Protein 2ITM (pdb70)

Nearest PDB structures (foldseek):
  2nlx-assembly1_A  TM=9.986E-01  e=3.763E-94  Escherichia coli
  2itm-assembly1_B  TM=9.787E-01  e=6.064E-90  Escherichia coli
  2nlx-assembly1_B  TM=9.675E-01  e=1.246E-87  Escherichia coli
  5vm1-assembly1_A  TM=9.294E-01  e=1.398E-56  Brucella ovis ATCC 25840
  3ifr-assembly3_B-2  TM=9.030E-01  e=1.141E-38  Rhodospirillum rubrum ATCC 11170

Radius of gyration: 38.39 Å; Cα contacts (8 Å, |Δi|>4): 2329; chains: 2; bounding box: 64×118×59 Å

GO terms:
  GO:0103020 1-deoxy-D-xylulose kinase activity (F, EXP)
  GO:0004856 D-xylulokinase activity (F, IDA)
  GO:0042803 protein homodimerization activity (F, IDA)
  GO:0042843 D-xylose catabolic process (P, IMP)
  GO:0005998 xylulose catabolic process (P, IMP)

Foldseek 3Di:
DFKFWEAELFWIKIFDADPQLDTPFMFIFGADWDDPDVLFTFAALVSSQVRVLVRLQVRCVVHNCAPHAEYFYAYQAQWKFFAFPVRDGLDTIGALSRQPQPVLLVVLCVQPVCLCVQLLERGGSSAALSVLLCCCVPPVVSNVGGQAIDTSVQSVVCVFFVAREAEFARVSRNSQGRQQVSGGDQSSQVSSPHHCSHHGHYDAQLDWRGFGDPVNQVSSNYDRHTYGRAHYQVLLLCLLQLQDDAQAWAFALALWTKIKGKHDAWFHDYVAQKGKTAHSHPRTIIIMHTADNLQVQLVCLCVVLPHDDSVSLLVLQVVDDPVDDAWAWAWADPNDIDIDTPDDDPRDHSNRSSNNSLLNSLLRVLVVVVRRVVRPRDHLAYEYDYNSCPDPSSVQSSQQQNQGKYFYFDDSPPGSSSSRRLSRVCNSCVPDDSCSSRPHGDGDDIHHHDPVSSVVNPVVSVVSVVVNVVCVVVVD/DFKFWEQEDQWIKIWDAPVDLDTDFIFIFGDDWDDPDPLFTFAALVRNQVRRLVGLQVRCVVDPEQVHQAYFYAYAAAWKFFAFPVRDTLDTIGALSRAPQPVLLVLLCVLPVCLCVQLLADDGSSHHLRVLVVCCVPVVVSNVRGQAIDDSRQSNVCVFFVAAEAEFQRVSRNSQHRQQVSGGHQSSQVSSPHGCSHHGYYDAQLDWGGFGDPVSCVSNNYDRHTYGRAHYFVLLLCLLQLQFDAQAWAFEQAQWTKIKGKHPRWFHDHPDQWGKTAHSHPRTIIIMHTFPRNHVLLCVLCVVLVVNDNVSLLVLLVVQDDPDDDWAWAFPVVVTDIDIDDDDPRDHSNSSSVNSLLNSLLRVLVRVVVRCVRPHDHQAYEYDYDVVPDPVSQQSSCQQNVHKYFYFPPSYSTSRSSRRLSGSSSVCPVDDVVVSRDHGHTDDIHGHDPVSSVVNVVVSVVSVVVNVVCSVVSD

Organism: Escherichia coli (strain K12) (NCBI:txid83333)

CATH classification: 3.30.420.40 (+1 more: 3.30.420.40)

InterPro domains:
  IPR000577 Carbohydrate kinase, FGGY [PIRSF000538] (1-482)
  IPR006000 Xylulokinase [MF_02220] (1-480)
  IPR006000 Xylulokinase [TIGR01312] (3-477)
  IPR018483 Carbohydrate kinase, FGGY, conserved site [PS00445] (347-367)
  IPR018483 Carbohydrate kinase, FGGY, conserved site [PS00933] (126-138)
  IPR018484 Carbohydrate kinase FGGY, N-terminal [PF00370] (1-240)
  IPR018485 Carbohydrate kinase FGGY, C-terminal [PF02782] (249-436)
  IPR043129 ATPase, nucleotide binding domain [SSF53067] (2-242)
  IPR043129 ATPase, nucleotide binding domain [SSF53067] (242-482)
  IPR050406 FGGY Carbohydrate Kinase [PTHR43095] (2-480)

B-factor: mean 38.94, std 15.91, range [7.66, 151.7]

Solvent-accessible surface area: 35867 Å² total; per-residue (Å²): 22,8,0,0,0,18,0,17,31,88,15,0,57,0,0,0,0,14,91,123,13,105,64,62,10,44,42,75,23,185,14,98,61,56,196,68,93,119,122,46,7,7,4,76,1,62,51,0,27,93,10,0,17,162,0,0,96,27,0,25,130,104,79,66,4,107,100,6,117,1,0,0,0,0,0,2,10,20,0,1,0,1,0,15,58,121,80,155,58,30,20,58,0,1,0,96,66,4,22,23,0,58,103,3,9,94,46,0,35,75,111,7,115,107,1,88,94,25,0,1,0,47,8,81,34,12,10,0,0,0,1,0,0,22,1,50,112,104,32,71,106,35,29,220,93,14,52,33,5,0,8,0,0,0,10,0,0,20,74,0,5,40,75,57,2,0,0,16,0,0,0,0,0,3,0,2,0,22,0,52,157,21,54,20,8,74,79,0,2,130,18,0,95,9,45,100,114,34,9,7,52,35,64,22,0,15,76,77,12,21,41,4,59,80,129,15,3,176,53,9,30,10,53,75,6,43,0,0,0,0,0,0,40,35,0,0,14,0,0,2,9,2,4,17,68,31,42,40,3,16,0,19,0,12,126,74,6,20,0,4,0,0,2,126,29,54,42,56,88,13,122,45,72,6,22,3,3,0,0,0,3,59,118,72,24,2,2,20,15,73,10,8,9,0,12,36,5,1,75,15,0,5,129,4,13,53,44,103,69,6,65,32,0,18,46,13,0,93,125,16,67,152,92,16,105,57,12,36,9,0,4,11,62,85,114,99,10,64,4,0,1,16,15,0,6,125,62,4,14,34,52,22,6,0,52,5,0,0,27,2,0,1,6,18,3,1,27,16,5,64,80,0,30,69,14,46,4,130,2,170,22,0,6,0,7,26,43,1,0,121,14,107,38,0,10,52,0,6,0,2,0,19,36,20,54,0,12,29,22,62,30,28,116,21,23,31,0,12,0,0,0,19,0,0,7,21,21,37,32,113,137,86,45,60,142,99,18,10,64,82,21,87,99,101,65,54,2,118,38,62,82,152,82,78,63,55,10,64,76,94,7,101,33,4,100,125,14,54,106,86,4,69,100,50,20,146,24,8,0,0,0,15,0,14,31,91,19,0,60,0,0,0,0,15,94,102,38,105,54,59,6,44,47,84,39,187,17,104,65,51,148,62,102,113,110,37,3,8,4,49,0,86,53,0,23,110,11,0,24,166,0,0,83,30,0,22,138,106,70,66,6,120,92,7,102,2,0,0,0,0,0,3,18,18,0,1,0,0,2,12,70,142,86,136,22,12,20,43,0,0,0,111,60,4,21,24,0,59,106,3,12,77,55,0,43,71,120,8,89,103,0,57,104,26,0,0,1,53,10,74,34,9,13,0,0,0,0,0,0,20,0,54,102,92,32,65,107,34,32,207,92,11,57,34,5,0,7,0,0,0,6,0,0,8,73,0,8,38,78,50,2,1,0,13,2,0,0,0,0,4,0,2,0,27,0,55,158,35,54,20,10,69,76,0,2,114,16,0,78,9,53,94,117,36,10,7,52,38,64,22,0,14,79,91,10,18,40,6,54,88,121,12,4,176,50,7,45,17,60,69,8,48,0,0,0,0,0,0,32,40,3,0,11,0,0,1,7,3,6,2,60,46,42,39,0,12,1,18,0,15,106,81,7,22,0,6,0,2,4,127,32,59,44,51,77,22,136,24,67,2,28,0,4,0,0,0,0,34,144,41,31,5,0,22,9,116,14,13,12,0,20,53,10,0,83,31,2,1,118,3,8,41,37,68,67,29,93,35,0,16,56,12,0,93,130,8,72,127,94,19,113,44,8,26,1,0,4,1,80,89,149,54,50,0,0,2,10,6,2,20,79,83,2,2,18,52,19,4,0,30,2,0,0,7,0,0,1,4,23,2,1,29,18,4,59,64,0,31,90,27,48,6,171,14,166,27,0,2,3,32,28,43,7,0,164,22,105,46,0,11,58,7,5,0,10,0,11,30,27,50,1,6,32,25,58,25,12,112,25,31,29,0,6,0,0,0,14,0,0,22,14,19,35,41,108,142,106,56,42,131,103,18,27,58,84,20,81,94,101,56,45,3,118,43,69,80,123,75,75,58,42,1,56,71,51,11,106,50,7,88,155,9,67,114,90,0,55,84,55,18,118

Secondary structure (DSSP, 8-state):
-EEEEEE-SSEEEEEEE-TTS-EEEEEEEE---B-SSTT--EE-HHHHHHHHHHHHHHHHHHS--TT--EEEEEE-SS-BEEE-TT--B-S-EE-TT--TTHHHHHHHHHH-TTHHHHHSS---TTSHHHHHHHHHHH-HHHHTT--EEE-HHHHHHHHHHS--EEEHHHHHTTT-EETTTTEE-HHHHHTTT--GGGSPEEE-TTSEEEE--HHHHHHHTS---EEE--EEHHHHHHHHHT--STT-EEEEESSSEEEEEE-SS-----SSS-EEEE-SSTT-EEEEEEE--HHHHHHHHHHHTT--SHHHHHHHGGG--TTSPPPEEEEEE---EEEEEEEEETT--HHHHHHHHHHHHHHHHHHHHHHHHTTT---S-EEEESGGG--HHHHHHHHHHH---EEEES-TTS-HHHHHHHHHHHHH-TTS-HHHHSPPPPEEEEEPPPHHHHHHHHHHHHHHHHHHHHHGGGG-/-EEEEEE-SSEEEEEEE-SSS-EEEEEEEE---B-SSTT--EE-HHHHHHHHHHHHHHHHTTS--SS--EEEEEE-SS-BEEE-TTS-B-S-EE-TT--TTHHHHHHHHHH-TTHHHHHSS---TTSHHHHHHHHHHH-HHHHTT--EEE-HHHHHHHHHHS--EEEHHHHGGGT-EETTTTEE-HHHHHHTT--GGGSPEEE-TTSEEEE--HHHHHHHTS---EEE--EEHHHHHHHHHT--STT-EEEE-SSS-EEEEEESS----TTSS-EEEE-SSTT-EEEEEE---HHHHHHHHHHHHT--SHHHHHHHHHHS-SSSPPPEEEEE----EEEEEEE-TT--HHHHHHHHHHHHHHHHHHHHHHHHTTT---S-EEEESGGG--HHHHHHHHHHH---EEEETTTTS-HHHHHHHHHHHHT-TTS-GGGS-PPPPEEEEEPPPHHHHHHHHHHHHHHHHHHHHHGGG--

Structure (mmCIF, N/CA/C/O backbone):
data_2ITM
#
_entry.id   2ITM
#
_cell.length_a   61.883
_cell.length_b   112.605
_cell.length_c   143.073
_cell.angle_alpha   90.00
_cell.angle_beta   90.00
_cell.angle_gamma   90.00
#
_symmetry.space_group_name_H-M   'P 21 21 21'
#
loop_
_entity.id
_entity.type
_entity.pdbx_description
1 polymer 'Xylulose kinase'
2 non-polymer D-XYLULOSE
3 non-polymer 'SULFATE ION'
4 non-polymer 'AMMONIUM ION'
5 water water
#
loop_
_atom_site.group_PDB
_atom_site.id
_atom_site.type_symbol
_atom_site.label_atom_id
_atom_site.label_alt_id
_atom_site.label_comp_id
_atom_site.label_asym_id
_atom_site.label_entity_id
_atom_site.label_seq_id
_atom_site.pdbx_PDB_ins_code
_atom_site.Cartn_x
_atom_site.Cartn_y
_atom_site.Cartn_z
_atom_site.occupancy
_atom_site.B_iso_or_equiv
_atom_site.auth_seq_id
_atom_site.auth_comp_id
_atom_site.auth_asym_id
_atom_site.auth_atom_id
_atom_site.pdbx_PDB_model_num
ATOM 1 N N . MET A 1 1 ? 17.405 89.464 115.054 1.00 41.43 1 MET A N 1
ATOM 2 C CA . MET A 1 1 ? 16.931 88.251 114.423 1.00 38.12 1 MET A CA 1
ATOM 3 C C . MET A 1 1 ? 17.550 88.065 113.048 1.00 33.37 1 MET A C 1
ATOM 4 O O . MET A 1 1 ? 18.223 88.949 112.554 1.00 19.27 1 MET A O 1
ATOM 9 N N . TYR A 1 2 ? 17.307 86.906 112.444 1.00 28.30 2 TYR A N 1
ATOM 10 C CA . TYR A 1 2 ? 17.913 86.545 111.186 1.00 24.61 2 TYR A CA 1
ATOM 11 C C . TYR A 1 2 ? 16.961 85.795 110.254 1.00 25.94 2 TYR A C 1
ATOM 12 O O . TYR A 1 2 ? 16.099 85.062 110.705 1.00 28.93 2 TYR A O 1
ATOM 21 N N . ILE A 1 3 ? 17.119 86.016 108.952 1.00 31.96 3 ILE A N 1
ATOM 22 C CA . ILE A 1 3 ? 16.428 85.255 107.917 1.00 20.09 3 ILE A CA 1
ATOM 23 C C . ILE A 1 3 ? 17.394 84.398 107.103 1.00 27.82 3 ILE A C 1
ATOM 24 O O . ILE A 1 3 ? 18.443 84.860 106.678 1.00 17.18 3 ILE A O 1
ATOM 29 N N . GLY A 1 4 ? 17.006 83.149 106.887 1.00 21.06 4 GLY A N 1
ATOM 30 C CA . GLY A 1 4 ? 17.571 82.324 105.848 1.00 24.38 4 GLY A CA 1
ATOM 31 C C . GLY A 1 4 ? 16.554 81.916 104.805 1.00 21.10 4 GLY A C 1
ATOM 32 O O . GLY A 1 4 ? 15.461 81.478 105.134 1.00 22.64 4 GLY A O 1
ATOM 33 N N . ILE A 1 5 ? 16.925 82.091 103.543 1.00 25.97 5 ILE A N 1
ATOM 34 C CA . ILE A 1 5 ? 16.157 81.611 102.404 1.00 17.67 5 ILE A CA 1
ATOM 35 C C . ILE A 1 5 ? 16.869 80.464 101.698 1.00 29.84 5 ILE A C 1
ATOM 36 O O . ILE A 1 5 ? 18.054 80.545 101.410 1.00 28.13 5 ILE A O 1
ATOM 41 N N . ASP A 1 6 ? 16.125 79.408 101.401 1.00 23.08 6 ASP A N 1
ATOM 42 C CA . ASP A 1 6 ? 16.620 78.316 100.572 1.00 13.40 6 ASP A CA 1
ATOM 43 C C . ASP A 1 6 ? 15.778 78.128 99.326 1.00 25.20 6 ASP A C 1
ATOM 44 O O . ASP A 1 6 ? 14.643 77.676 99.386 1.00 24.13 6 ASP A O 1
ATOM 49 N N . LEU A 1 7 ? 16.351 78.506 98.196 1.00 24.82 7 LEU A N 1
ATOM 50 C CA . LEU A 1 7 ? 15.774 78.259 96.896 1.00 19.26 7 LEU A CA 1
ATOM 51 C C . LEU A 1 7 ? 16.096 76.849 96.455 1.00 33.44 7 LEU A C 1
ATOM 52 O O . LEU A 1 7 ? 17.149 76.588 95.892 1.00 25.83 7 LEU A O 1
ATOM 57 N N . GLY A 1 8 ? 15.174 75.942 96.721 1.00 21.58 8 GLY A N 1
ATOM 58 C CA . GLY A 1 8 ? 15.301 74.581 96.270 1.00 26.17 8 GLY A CA 1
ATOM 59 C C . GLY A 1 8 ? 14.811 74.385 94.867 1.00 30.00 8 GLY A C 1
ATOM 60 O O . GLY A 1 8 ? 14.525 75.336 94.157 1.00 23.37 8 GLY A O 1
ATOM 61 N N . THR A 1 9 ? 14.721 73.131 94.459 1.00 25.23 9 THR A N 1
ATOM 62 C CA . THR A 1 9 ? 14.155 72.803 93.169 1.00 32.45 9 THR A CA 1
ATOM 63 C C . THR A 1 9 ? 12.634 72.681 93.246 1.00 21.61 9 THR A C 1
ATOM 64 O O . THR A 1 9 ? 11.937 73.118 92.362 1.00 30.02 9 THR A O 1
ATOM 68 N N . SER A 1 10 ? 12.143 72.094 94.320 1.00 28.37 10 SER A N 1
ATOM 69 C CA . SER A 1 10 ? 10.737 71.750 94.406 1.00 29.31 10 SER A CA 1
ATOM 70 C C . SER A 1 10 ? 9.978 72.703 95.297 1.00 31.15 10 SER A C 1
ATOM 71 O O . SER A 1 10 ? 8.779 72.574 95.441 1.00 37.08 10 SER A O 1
ATOM 74 N N . GLY A 1 11 ? 10.697 73.648 95.867 1.00 34.06 11 GLY A N 1
ATOM 75 C CA . GLY A 1 11 ? 10.107 74.758 96.588 1.00 29.97 11 GLY A CA 1
ATOM 76 C C . GLY A 1 11 ? 11.101 75.730 97.203 1.00 24.57 11 GLY A C 1
ATOM 77 O O . GLY A 1 11 ? 12.294 75.493 97.198 1.00 22.73 11 GLY A O 1
ATOM 78 N N . VAL A 1 12 ? 10.590 76.832 97.733 1.00 28.70 12 VAL A N 1
ATOM 79 C CA . VAL A 1 12 ? 11.364 77.685 98.621 1.00 30.66 12 VAL A CA 1
ATOM 80 C C . VAL A 1 12 ? 11.004 77.572 100.088 1.00 32.60 12 VAL A C 1
ATOM 81 O O . VAL A 1 12 ? 9.850 77.443 100.459 1.00 26.61 12 VAL A O 1
ATOM 85 N N . LYS A 1 13 ? 12.030 77.616 100.919 1.00 29.93 13 LYS A N 1
ATOM 86 C CA . LYS A 1 13 ? 11.853 77.644 102.349 1.00 20.15 13 LYS A CA 1
ATOM 87 C C . LYS A 1 13 ? 12.505 78.884 102.930 1.00 30.97 13 LYS A C 1
ATOM 88 O O . LYS A 1 13 ? 13.638 79.195 102.611 1.00 24.86 13 LYS A O 1
ATOM 94 N N . VAL A 1 14 ? 11.764 79.612 103.772 1.00 26.90 14 VAL A N 1
ATOM 95 C CA . VAL A 1 14 ? 12.304 80.701 104.559 1.00 20.88 14 VAL A CA 1
ATOM 96 C C . VAL A 1 14 ? 12.166 80.447 106.046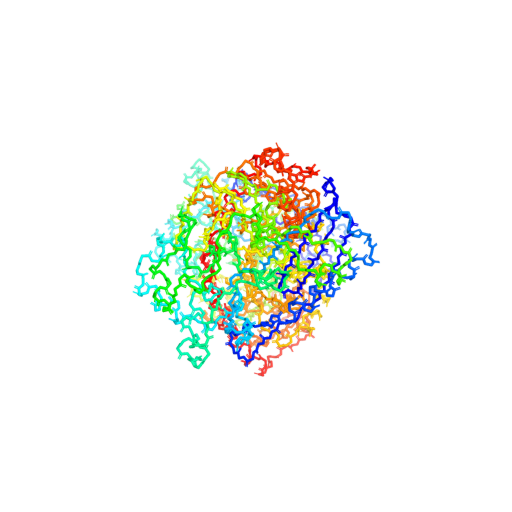 1.00 31.35 14 VAL A C 1
ATOM 97 O O . VAL A 1 14 ? 11.161 79.923 106.503 1.00 28.48 14 VAL A O 1
ATOM 101 N N . ILE A 1 15 ? 13.196 80.817 106.793 1.00 30.54 15 ILE A N 1
ATOM 102 C CA . ILE A 1 15 ? 13.187 80.683 108.239 1.00 24.10 15 ILE A CA 1
ATOM 103 C C . ILE A 1 15 ? 13.550 81.959 108.977 1.00 35.93 15 ILE A C 1
ATOM 104 O O . ILE A 1 15 ? 14.246 82.830 108.447 1.00 33.69 15 ILE A O 1
ATOM 109 N N . LEU A 1 16 ? 13.089 82.044 110.213 1.00 31.37 16 LEU A N 1
ATOM 110 C CA . LEU A 1 16 ? 13.390 83.152 111.094 1.00 29.57 16 LEU A CA 1
ATOM 111 C C . LEU A 1 16 ? 14.153 82.651 112.297 1.00 39.23 16 LEU A C 1
ATOM 112 O O . LEU A 1 16 ? 13.587 81.897 113.084 1.00 34.57 16 LEU A O 1
ATOM 117 N N . LEU A 1 17 ? 15.397 83.084 112.449 1.00 29.32 17 LEU A N 1
ATOM 118 C CA . LEU A 1 17 ? 16.207 82.708 113.595 1.00 25.83 17 LEU A CA 1
ATOM 119 C C . LEU A 1 17 ? 16.193 83.816 114.617 1.00 32.89 17 LEU A C 1
ATOM 120 O O . LEU A 1 17 ? 16.271 84.982 114.273 1.00 39.00 17 LEU A O 1
ATOM 125 N N . ASN A 1 18 ? 16.133 83.438 115.885 1.00 37.79 18 ASN A N 1
ATOM 126 C CA . ASN A 1 18 ? 16.311 84.380 116.975 1.00 36.86 18 ASN A CA 1
ATOM 127 C C . ASN A 1 18 ? 17.762 84.730 117.277 1.00 34.95 18 ASN A C 1
ATOM 128 O O . ASN A 1 18 ? 18.675 84.210 116.665 1.00 42.16 18 ASN A O 1
ATOM 133 N N . GLU A 1 19 ? 17.962 85.624 118.233 1.00 45.91 19 GLU A N 1
ATOM 134 C CA . GLU A 1 19 ? 19.300 85.971 118.667 1.00 55.92 19 GLU A CA 1
ATOM 135 C C . GLU A 1 19 ? 20.104 84.743 119.055 1.00 45.11 19 GLU A C 1
ATOM 136 O O . GLU A 1 19 ? 21.282 84.651 118.751 1.00 50.66 19 GLU A O 1
ATOM 142 N N . GLN A 1 20 ? 19.453 83.792 119.701 1.00 39.83 20 GLN A N 1
ATOM 143 C CA . GLN A 1 20 ? 20.129 82.614 120.198 1.00 41.96 20 GLN A CA 1
ATOM 144 C C . GLN A 1 20 ? 20.366 81.572 119.117 1.00 54.11 20 GLN A C 1
ATOM 145 O O . GLN A 1 20 ? 20.924 80.517 119.375 1.00 45.21 20 GLN A O 1
ATOM 151 N N . GLY A 1 21 ? 19.933 81.874 117.902 1.00 40.91 21 GLY A N 1
ATOM 152 C CA . GLY A 1 21 ? 20.168 80.992 116.781 1.00 54.41 21 GLY A CA 1
ATOM 153 C C . GLY A 1 21 ? 19.136 79.893 116.628 1.00 49.87 21 GLY A C 1
ATOM 154 O O . GLY A 1 21 ? 19.394 78.873 115.978 1.00 52.76 21 GLY A O 1
ATOM 155 N N . GLU A 1 22 ? 17.966 80.085 117.220 1.00 44.07 22 GLU A N 1
ATOM 156 C CA . GLU A 1 22 ? 16.887 79.102 117.102 1.00 47.43 22 GLU A CA 1
ATOM 157 C C . GLU A 1 22 ? 15.892 79.495 116.022 1.00 40.70 22 GLU A C 1
ATOM 158 O O . GLU A 1 22 ? 15.587 80.654 115.817 1.00 35.21 22 GLU A O 1
ATOM 164 N N . VAL A 1 23 ? 15.291 78.492 115.432 1.00 39.35 23 VAL A N 1
ATOM 165 C CA . VAL A 1 23 ? 14.261 78.710 114.470 1.00 42.34 23 VAL A CA 1
ATOM 166 C C . VAL A 1 23 ? 13.013 79.122 115.239 1.00 37.26 23 VAL A C 1
ATOM 167 O O . VAL A 1 23 ? 12.552 78.440 116.086 1.00 46.49 23 VAL A O 1
ATOM 171 N N . VAL A 1 24 ? 12.494 80.274 114.903 1.00 47.63 24 VAL A N 1
ATOM 172 C CA . VAL A 1 24 ? 11.364 80.875 115.529 1.00 44.03 24 VAL A CA 1
ATOM 173 C C . VAL A 1 24 ? 10.133 80.761 114.655 1.00 52.87 24 VAL A C 1
ATOM 174 O O . VAL A 1 24 ? 9.026 80.778 115.136 1.00 39.21 24 VAL A O 1
ATOM 178 N N . ALA A 1 25 ? 10.356 80.637 113.358 1.00 41.76 25 ALA A N 1
ATOM 179 C CA . ALA A 1 25 ? 9.302 80.506 112.381 1.00 37.32 25 ALA A CA 1
ATOM 180 C C . ALA A 1 25 ? 9.841 80.036 111.043 1.00 33.60 25 ALA A C 1
ATOM 181 O O . ALA A 1 25 ? 10.953 80.319 110.700 1.00 32.79 25 ALA A O 1
ATOM 183 N N . ALA A 1 26 ? 9.016 79.320 110.304 1.00 28.87 26 ALA A N 1
ATOM 184 C CA . ALA A 1 26 ? 9.347 78.804 108.991 1.00 29.05 26 ALA A CA 1
ATOM 185 C C . ALA A 1 26 ? 8.187 78.930 108.045 1.00 33.39 26 ALA A C 1
ATOM 186 O O . ALA A 1 26 ? 7.056 79.011 108.452 1.00 41.04 26 ALA A O 1
ATOM 188 N N . GLN A 1 27 ? 8.494 78.934 106.772 1.00 34.94 27 GLN A N 1
ATOM 189 C CA . GLN A 1 27 ? 7.502 79.022 105.763 1.00 25.41 27 GLN A CA 1
ATOM 190 C C . GLN A 1 27 ? 8.000 78.422 104.468 1.00 36.67 27 GLN A C 1
ATOM 191 O O . GLN A 1 27 ? 9.114 78.635 104.083 1.00 27.24 27 GLN A O 1
ATOM 197 N N . THR A 1 28 ? 7.139 77.654 103.815 1.00 30.57 28 THR A N 1
ATOM 198 C CA . THR A 1 28 ? 7.460 76.993 102.564 1.00 29.11 28 THR A CA 1
ATOM 199 C C . THR A 1 28 ? 6.500 77.275 101.426 1.00 39.89 28 THR A C 1
ATOM 200 O O . THR A 1 28 ? 5.323 77.432 101.627 1.00 34.68 28 THR A O 1
ATOM 204 N N . GLU A 1 29 ? 7.016 77.325 100.217 1.00 35.79 29 GLU A N 1
ATOM 205 C CA . GLU A 1 29 ? 6.184 77.523 99.043 1.00 35.43 29 GLU A CA 1
ATOM 206 C C . GLU A 1 29 ? 6.641 76.624 97.920 1.00 34.18 29 GLU A C 1
ATOM 207 O O . GLU A 1 29 ? 7.824 76.477 97.683 1.00 33.05 29 GLU A O 1
ATOM 213 N N . LYS A 1 30 ? 5.690 76.028 97.224 1.00 30.28 30 LYS A N 1
ATOM 214 C CA . LYS A 1 30 ? 6.003 75.036 96.222 1.00 44.25 30 LYS A CA 1
ATOM 215 C C . LYS A 1 30 ? 6.452 75.656 94.922 1.00 40.39 30 LYS A C 1
ATOM 216 O O . LYS A 1 30 ? 6.151 76.800 94.632 1.00 26.55 30 LYS A O 1
ATOM 222 N N . LEU A 1 31 ? 7.203 74.878 94.154 1.00 32.57 31 LEU A N 1
ATOM 223 C CA . LEU A 1 31 ? 7.667 75.260 92.837 1.00 33.74 31 LEU A CA 1
ATOM 224 C C . LEU A 1 31 ? 7.372 74.131 91.849 1.00 43.58 31 LEU A C 1
ATOM 225 O O . LEU A 1 31 ? 7.549 72.972 92.171 1.00 43.27 31 LEU A O 1
ATOM 230 N N . THR A 1 32 ? 6.962 74.465 90.637 1.00 41.45 32 THR A N 1
ATOM 231 C CA . THR A 1 32 ? 6.936 73.473 89.567 1.00 43.25 32 THR A CA 1
ATOM 232 C C . THR A 1 32 ? 8.218 73.416 88.758 1.00 36.14 32 THR A C 1
ATOM 233 O O . THR A 1 32 ? 8.998 74.348 88.751 1.00 35.38 32 THR A O 1
ATOM 237 N N . VAL A 1 33 ? 8.409 72.302 88.070 1.00 38.80 33 VAL A N 1
ATOM 238 C CA . VAL A 1 33 ? 9.488 72.156 87.110 1.00 33.41 33 VAL A CA 1
ATOM 239 C C . VAL A 1 33 ? 8.898 71.844 85.753 1.00 49.07 33 VAL A C 1
ATOM 240 O O . VAL A 1 33 ? 7.844 71.230 85.648 1.00 40.49 33 VAL A O 1
ATOM 244 N N . SER A 1 34 ? 9.582 72.286 84.714 1.00 36.01 34 SER A N 1
ATOM 245 C CA . SER A 1 34 ? 9.065 72.166 83.374 1.00 37.16 34 SER A CA 1
ATOM 246 C C . SER A 1 34 ? 10.032 71.369 82.509 1.00 33.75 34 SER A C 1
ATOM 247 O O . SER A 1 34 ? 11.217 71.652 82.466 1.00 28.24 34 SER A O 1
ATOM 250 N N . ARG A 1 35 ? 9.498 70.356 81.846 1.00 38.70 35 ARG A N 1
ATOM 251 C CA . ARG A 1 35 ? 10.281 69.423 81.064 1.00 42.37 35 ARG A CA 1
ATOM 252 C C . ARG A 1 35 ? 9.789 69.373 79.618 1.00 28.80 35 ARG A C 1
ATOM 253 O O . ARG A 1 35 ? 9.129 68.429 79.240 1.00 37.88 35 ARG A O 1
ATOM 261 N N . PRO A 1 36 ? 10.122 70.382 78.850 1.00 45.63 36 PRO A N 1
ATOM 262 C CA . PRO A 1 36 ? 9.594 70.494 77.493 1.00 45.92 36 PRO A CA 1
ATOM 263 C C . PRO A 1 36 ? 10.070 69.371 76.583 1.00 51.99 36 PRO A C 1
ATOM 264 O O . PRO A 1 36 ? 9.422 69.059 75.599 1.00 62.95 36 PRO A O 1
ATOM 268 N N . HIS A 1 37 ? 11.206 68.781 76.910 1.00 48.89 37 HIS A N 1
ATOM 269 C CA . HIS A 1 37 ? 11.759 67.704 76.116 1.00 53.97 37 HIS A CA 1
ATOM 270 C C . HIS A 1 37 ? 12.443 66.732 77.042 1.00 57.31 37 HIS A C 1
ATOM 271 O O . HIS A 1 37 ? 12.851 67.095 78.134 1.00 57.44 37 HIS A O 1
ATOM 278 N N . PRO A 1 38 ? 12.574 65.493 76.595 1.00 61.13 38 PRO A N 1
ATOM 279 C CA . PRO A 1 38 ? 13.401 64.519 77.300 1.00 56.27 38 PRO A CA 1
ATOM 280 C C . PRO A 1 38 ? 14.778 65.087 77.635 1.00 39.19 38 PRO A C 1
ATOM 281 O O . PRO A 1 38 ? 15.465 65.616 76.776 1.00 39.20 38 PRO A O 1
ATOM 285 N N . LEU A 1 39 ? 15.144 64.989 78.904 1.00 43.71 39 LEU A N 1
ATOM 286 C CA . LEU A 1 39 ? 16.424 65.483 79.389 1.00 41.47 39 LEU A CA 1
ATOM 287 C C . LEU A 1 39 ? 16.431 66.973 79.699 1.00 30.86 39 LEU A C 1
ATOM 288 O O . LEU A 1 39 ? 17.443 67.517 80.091 1.00 41.30 39 LEU A O 1
ATOM 293 N N . TRP A 1 40 ? 15.303 67.634 79.509 1.00 42.58 40 TRP A N 1
ATOM 294 C CA . TRP A 1 40 ? 15.225 69.051 79.797 1.00 35.43 40 TRP A CA 1
ATOM 295 C C . TRP A 1 40 ? 14.593 69.230 81.157 1.00 35.27 40 TRP A C 1
ATOM 296 O O . TRP A 1 40 ? 13.601 68.588 81.493 1.00 32.81 40 TRP A O 1
ATOM 307 N N . SER A 1 41 ? 15.195 70.114 81.935 1.00 36.28 41 SER A N 1
ATOM 308 C CA . SER A 1 41 ? 14.703 70.468 83.246 1.00 36.41 41 SER A CA 1
ATOM 309 C C . SER A 1 41 ? 14.880 71.961 83.440 1.00 31.35 41 SER A C 1
ATOM 310 O O . SER A 1 41 ? 15.996 72.447 83.526 1.00 22.44 41 SER A O 1
ATOM 313 N N . GLU A 1 42 ? 13.759 72.678 83.475 1.00 16.48 42 GLU A N 1
ATOM 314 C CA . GLU A 1 42 ? 13.809 74.119 83.432 1.00 14.70 42 GLU A CA 1
ATOM 315 C C . GLU A 1 42 ? 12.838 74.734 84.444 1.00 11.96 42 GLU A C 1
ATOM 316 O O . GLU A 1 42 ? 11.840 74.142 84.809 1.00 28.48 42 GLU A O 1
ATOM 322 N N . GLN A 1 43 ? 13.158 75.943 84.874 1.00 27.88 43 GLN A N 1
ATOM 323 C CA . GLN A 1 43 ? 12.232 76.764 85.627 1.00 24.35 43 GLN A CA 1
ATOM 324 C C . GLN A 1 43 ? 12.276 78.211 85.172 1.00 30.16 43 GLN A C 1
ATOM 325 O O . GLN A 1 43 ? 13.280 78.690 84.672 1.00 25.09 43 GLN A O 1
ATOM 331 N N . ASP A 1 44 ? 11.162 78.897 85.351 1.00 27.42 44 ASP A N 1
ATOM 332 C CA . ASP A 1 44 ? 11.072 80.329 85.060 1.00 32.40 44 ASP A CA 1
ATOM 333 C C . ASP A 1 44 ? 11.503 81.142 86.279 1.00 26.62 44 ASP A C 1
ATOM 334 O O . ASP A 1 44 ? 10.902 81.067 87.336 1.00 24.26 44 ASP A O 1
ATOM 339 N N . PRO A 1 45 ? 12.564 81.914 86.115 1.00 21.26 45 PRO A N 1
ATOM 340 C CA . PRO A 1 45 ? 13.191 82.570 87.255 1.00 22.94 45 PRO A CA 1
ATOM 341 C C . PRO A 1 45 ? 12.200 83.489 87.942 1.00 37.55 45 PRO A C 1
ATOM 342 O O . PRO A 1 45 ? 12.321 83.757 89.124 1.00 25.73 45 PRO A O 1
ATOM 346 N N . GLU A 1 46 ? 11.196 83.936 87.208 1.00 31.15 46 GLU A N 1
ATOM 347 C CA . GLU A 1 46 ? 10.123 84.693 87.811 1.00 27.70 46 GLU A CA 1
ATOM 348 C C . GLU A 1 46 ? 9.334 83.905 88.855 1.00 26.82 46 GLU A C 1
ATOM 349 O O . GLU A 1 46 ? 8.917 84.454 89.856 1.00 30.70 46 GLU A O 1
ATOM 355 N N . GLN A 1 47 ? 9.146 82.618 88.619 1.00 26.39 47 GLN A N 1
ATOM 356 C CA . GLN A 1 47 ? 8.534 81.754 89.603 1.00 29.57 47 GLN A CA 1
ATOM 357 C C . GLN A 1 47 ? 9.338 81.641 90.895 1.00 21.72 47 GLN A C 1
ATOM 358 O O . GLN A 1 47 ? 8.760 81.470 91.954 1.00 20.85 47 GLN A O 1
ATOM 364 N N . TRP A 1 48 ? 10.662 81.737 90.806 1.00 21.20 48 TRP A N 1
ATOM 365 C CA . TRP A 1 48 ? 11.503 81.799 91.998 1.00 27.68 48 TRP A CA 1
ATOM 366 C C . TRP A 1 48 ? 11.142 83.011 92.837 1.00 30.89 48 TRP A C 1
ATOM 367 O O . TRP A 1 48 ? 11.026 82.932 94.044 1.00 32.98 48 TRP A O 1
ATOM 378 N N . TRP A 1 49 ? 10.963 84.143 92.178 1.00 37.39 49 TRP A N 1
ATOM 379 C CA . TRP A 1 49 ? 10.729 85.360 92.907 1.00 27.06 49 TRP A CA 1
ATOM 380 C C . TRP A 1 49 ? 9.353 85.339 93.535 1.00 33.26 49 TRP A C 1
ATOM 381 O O . TRP A 1 49 ? 9.215 85.586 94.718 1.00 23.59 49 TRP A O 1
ATOM 392 N N . GLN A 1 50 ? 8.341 85.047 92.733 1.00 30.02 50 GLN A N 1
ATOM 393 C CA . GLN A 1 50 ? 6.983 85.029 93.235 1.00 29.61 50 GLN A CA 1
ATOM 394 C C . GLN A 1 50 ? 6.849 84.075 94.411 1.00 33.68 50 GLN A C 1
ATOM 395 O O . GLN A 1 50 ? 6.173 84.373 95.379 1.00 34.54 50 GLN A O 1
ATOM 401 N N . ALA A 1 51 ? 7.509 82.934 94.327 1.00 26.02 51 ALA A N 1
ATOM 402 C CA . ALA A 1 51 ? 7.501 81.992 95.422 1.00 29.38 51 ALA A CA 1
ATOM 403 C C . ALA A 1 51 ? 8.155 82.546 96.666 1.00 24.71 51 ALA A C 1
ATOM 404 O O . ALA A 1 51 ? 7.645 82.370 97.759 1.00 31.97 51 ALA A O 1
ATOM 406 N N . THR A 1 52 ? 9.295 83.206 96.504 1.00 30.05 52 THR A N 1
ATOM 407 C CA . THR A 1 52 ? 10.024 83.763 97.627 1.00 19.06 52 THR A CA 1
ATOM 408 C C . THR A 1 52 ? 9.251 84.907 98.275 1.00 38.70 52 THR A C 1
ATOM 409 O O . THR A 1 52 ? 9.209 85.018 99.488 1.00 32.17 52 THR A O 1
ATOM 413 N N . ASP A 1 53 ? 8.652 85.755 97.451 1.00 22.66 53 ASP A N 1
ATOM 414 C CA . ASP A 1 53 ? 7.806 86.836 97.933 1.00 36.67 53 ASP A CA 1
ATOM 415 C C . ASP A 1 53 ? 6.651 86.342 98.798 1.00 23.33 53 ASP A C 1
ATOM 416 O O . ASP A 1 53 ? 6.511 86.729 99.933 1.00 31.15 53 ASP A O 1
ATOM 421 N N . ARG A 1 54 ? 5.838 85.474 98.230 1.00 37.52 54 ARG A N 1
ATOM 422 C CA . ARG A 1 54 ? 4.811 84.747 98.948 1.00 35.96 54 ARG A CA 1
ATOM 423 C C . ARG A 1 54 ? 5.260 84.238 100.306 1.00 37.25 54 ARG A C 1
ATOM 424 O O . ARG A 1 54 ? 4.637 84.504 101.317 1.00 39.98 54 ARG A O 1
ATOM 432 N N . ALA A 1 55 ? 6.346 83.484 100.305 1.00 30.07 55 ALA A N 1
ATOM 433 C CA . ALA A 1 55 ? 6.853 82.856 101.505 1.00 36.44 55 ALA A CA 1
ATOM 434 C C . ALA A 1 55 ? 7.224 83.859 102.587 1.00 29.77 55 ALA A C 1
ATOM 435 O O . ALA A 1 55 ? 6.947 83.655 103.748 1.00 24.90 55 ALA A O 1
ATOM 437 N N . MET A 1 56 ? 7.877 84.934 102.185 1.00 32.12 56 MET A N 1
ATOM 438 C CA . MET A 1 56 ? 8.353 85.925 103.121 1.00 29.45 56 MET A CA 1
ATOM 439 C C . MET A 1 56 ? 7.179 86.719 103.668 1.00 33.24 56 MET A C 1
ATOM 440 O O . MET A 1 56 ? 7.194 87.169 104.796 1.00 31.16 56 MET A O 1
ATOM 445 N N . LYS A 1 57 ? 6.168 86.897 102.841 1.00 30.50 57 LYS A N 1
ATOM 446 C CA . LYS A 1 57 ? 4.948 87.543 103.270 1.00 35.21 57 LYS A CA 1
ATOM 447 C C . LYS A 1 57 ? 4.190 86.679 104.261 1.00 33.09 57 LYS A C 1
ATOM 448 O O . LYS A 1 57 ? 3.707 87.163 105.265 1.00 30.28 57 LYS A O 1
ATOM 454 N N . ALA A 1 58 ? 4.109 85.390 103.977 1.00 36.56 58 ALA A N 1
ATOM 455 C CA . ALA A 1 58 ? 3.496 84.468 104.905 1.00 34.93 58 ALA A CA 1
ATOM 456 C C . ALA A 1 58 ? 4.251 84.394 106.227 1.00 40.20 58 ALA A C 1
ATOM 457 O O . ALA A 1 58 ? 3.649 84.356 107.292 1.00 29.44 58 ALA A O 1
ATOM 459 N N . LEU A 1 59 ? 5.573 84.371 106.151 1.00 31.41 59 LEU A N 1
ATOM 460 C CA . LEU A 1 59 ? 6.404 84.341 107.349 1.00 26.42 59 LEU A CA 1
ATOM 461 C C . LEU A 1 59 ? 6.037 85.487 108.258 1.00 26.76 59 LEU A C 1
ATOM 462 O O . LEU A 1 59 ? 5.978 85.338 109.463 1.00 27.30 59 LEU A O 1
ATOM 467 N N . GLY A 1 60 ? 5.798 86.638 107.655 1.00 31.06 60 GLY A N 1
A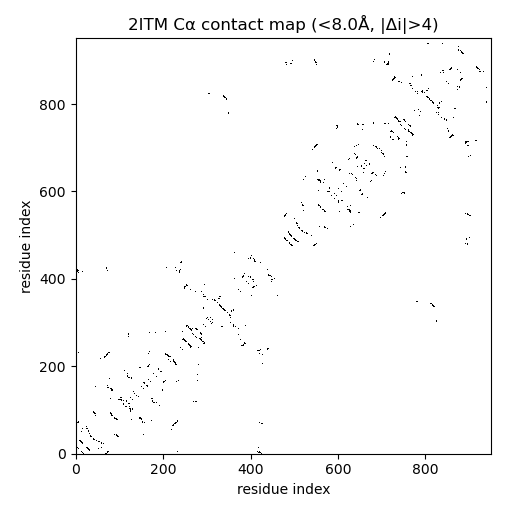TOM 468 C CA . GLY A 1 60 ? 5.666 87.871 108.381 1.00 34.08 60 GLY A CA 1
ATOM 469 C C . GLY A 1 60 ? 4.340 87.944 109.103 1.00 37.40 60 GLY A C 1
ATOM 470 O O . GLY A 1 60 ? 4.239 88.569 110.141 1.00 34.47 60 GLY A O 1
ATOM 471 N N . ASP A 1 61 ? 3.330 87.295 108.541 1.00 39.09 61 ASP A N 1
ATOM 472 C CA . ASP A 1 61 ? 2.060 87.093 109.218 1.00 41.03 61 ASP A CA 1
ATOM 473 C C . ASP A 1 61 ? 2.257 86.365 110.539 1.00 45.92 61 ASP A C 1
ATOM 474 O O . ASP A 1 61 ? 1.731 86.773 111.545 1.00 39.33 61 ASP A O 1
ATOM 479 N N . GLN A 1 62 ? 3.016 85.277 110.492 1.00 44.34 62 GLN A N 1
ATOM 480 C CA . GLN A 1 62 ? 3.347 84.501 111.658 1.00 39.42 62 GLN A CA 1
ATOM 481 C C . GLN A 1 62 ? 4.081 85.342 112.677 1.00 35.06 62 GLN A C 1
ATOM 482 O O . GLN A 1 62 ? 3.783 85.305 113.855 1.00 34.73 62 GLN A O 1
ATOM 488 N N . HIS A 1 63 ? 5.068 86.085 112.210 1.00 40.98 63 HIS A N 1
ATOM 489 C CA . HIS A 1 63 ? 5.924 86.843 113.086 1.00 26.78 63 HIS A CA 1
ATOM 490 C C . HIS A 1 63 ? 6.550 88.035 112.390 1.00 36.73 63 HIS A C 1
ATOM 491 O O . HIS A 1 63 ? 7.037 87.928 111.289 1.00 34.87 63 HIS A O 1
ATOM 498 N N . SER A 1 64 ? 6.560 89.162 113.082 1.00 28.48 64 SER A N 1
ATOM 499 C CA . SER A 1 64 ? 7.189 90.357 112.561 1.00 43.82 64 SER A CA 1
ATOM 500 C C . SER A 1 64 ? 8.663 90.172 112.232 1.00 29.28 64 SER A C 1
ATOM 501 O O . SER A 1 64 ? 9.404 89.545 112.958 1.00 29.83 64 SER A O 1
ATOM 504 N N . LEU A 1 65 ? 9.062 90.746 111.122 1.00 37.59 65 LEU A N 1
ATOM 505 C CA . LEU A 1 65 ? 10.420 90.649 110.640 1.00 40.85 65 LEU A CA 1
ATOM 506 C C . LEU A 1 65 ? 11.142 91.970 110.818 1.00 41.16 65 LEU A C 1
ATOM 507 O O . LEU A 1 65 ? 12.234 92.161 110.306 1.00 34.75 65 LEU A O 1
ATOM 512 N N . GLN A 1 66 ? 10.510 92.882 111.536 1.00 40.05 66 GLN A N 1
ATOM 513 C CA . GLN A 1 66 ? 11.038 94.223 111.704 1.00 45.76 66 GLN A CA 1
ATOM 514 C C . GLN A 1 66 ? 12.311 94.263 112.539 1.00 31.30 66 GLN A C 1
ATOM 515 O O . GLN A 1 66 ? 13.010 95.257 112.538 1.00 38.07 66 GLN A O 1
ATOM 521 N N . ASP A 1 67 ? 12.611 93.175 113.235 1.00 26.53 67 ASP A N 1
ATOM 522 C CA . ASP A 1 67 ? 13.841 93.089 114.021 1.00 38.10 67 ASP A CA 1
ATOM 523 C C . ASP A 1 67 ? 14.922 92.197 113.416 1.00 29.29 67 ASP A C 1
ATOM 524 O O . ASP A 1 67 ? 15.921 91.913 114.054 1.00 36.41 67 ASP A O 1
ATOM 529 N N . VAL A 1 68 ? 14.720 91.760 112.186 1.00 32.88 68 VAL A N 1
ATOM 530 C CA . VAL A 1 68 ? 15.774 91.099 111.442 1.00 32.42 68 VAL A CA 1
ATOM 531 C C . VAL A 1 68 ? 16.941 92.042 111.174 1.00 32.29 68 VAL A C 1
ATOM 532 O O . VAL A 1 68 ? 16.750 93.181 110.784 1.00 30.39 68 VAL A O 1
ATOM 536 N N . LYS A 1 69 ? 18.149 91.539 111.366 1.00 32.76 69 LYS A N 1
ATOM 537 C CA . LYS A 1 69 ? 19.349 92.342 111.293 1.00 29.28 69 LYS A CA 1
ATOM 538 C C . LYS A 1 69 ? 20.214 91.975 110.087 1.00 39.87 69 LYS A C 1
ATOM 539 O O . LYS A 1 69 ? 20.974 92.789 109.594 1.00 26.30 69 LYS A O 1
ATOM 545 N N . ALA A 1 70 ? 20.094 90.734 109.632 1.00 33.72 70 ALA A N 1
ATOM 546 C CA . ALA A 1 70 ? 20.742 90.300 108.402 1.00 35.14 70 ALA A CA 1
ATOM 547 C C . ALA A 1 70 ? 19.989 89.174 107.711 1.00 35.54 70 ALA A C 1
ATOM 548 O O . ALA A 1 70 ? 19.213 88.469 108.328 1.00 17.11 70 ALA A O 1
ATOM 550 N N . LEU A 1 71 ? 20.243 89.018 106.417 1.00 31.41 71 LEU A N 1
ATOM 551 C CA . LEU A 1 71 ? 19.589 87.995 105.612 1.00 29.42 71 LEU A CA 1
ATOM 552 C C . LEU A 1 71 ? 20.551 87.203 104.726 1.00 26.97 71 LEU A C 1
ATOM 553 O O . LEU A 1 71 ? 21.414 87.766 104.076 1.00 18.13 71 LEU A O 1
ATOM 558 N N . GLY A 1 72 ? 20.365 85.891 104.716 1.00 32.06 72 GLY A N 1
ATOM 559 C CA . GLY A 1 72 ? 21.138 84.986 103.896 1.00 27.78 72 GLY A CA 1
ATOM 560 C C . GLY A 1 72 ? 20.312 84.173 102.924 1.00 22.44 72 GLY A C 1
ATOM 561 O O . GLY A 1 72 ? 19.153 83.909 103.151 1.00 18.48 72 GLY A O 1
ATOM 562 N N . ILE A 1 73 ? 20.950 83.775 101.834 1.00 23.67 73 ILE A N 1
ATOM 563 C CA . ILE A 1 73 ? 20.352 82.893 100.847 1.00 29.78 73 ILE A CA 1
ATOM 564 C C . ILE A 1 73 ? 21.199 81.659 100.553 1.00 34.20 73 ILE A C 1
ATOM 565 O O . ILE A 1 73 ? 22.420 81.701 100.584 1.00 25.89 73 ILE A O 1
ATOM 570 N N . ALA A 1 74 ? 20.515 80.562 100.267 1.00 20.46 74 ALA A N 1
ATOM 571 C CA . ALA A 1 74 ? 21.116 79.402 99.645 1.00 25.05 74 ALA A CA 1
ATOM 572 C C . ALA A 1 74 ? 20.230 78.883 98.515 1.00 26.83 74 ALA A C 1
ATOM 573 O O . ALA A 1 74 ? 19.081 79.282 98.402 1.00 23.27 74 ALA A O 1
ATOM 575 N N . GLY A 1 75 ? 20.775 78.004 97.692 1.00 24.27 75 GLY A N 1
ATOM 576 C CA . GLY A 1 75 ? 20.153 77.659 96.433 1.00 30.18 75 GLY A CA 1
ATOM 577 C C . GLY A 1 75 ? 20.609 76.369 95.785 1.00 26.29 75 GLY A C 1
ATOM 578 O O . GLY A 1 75 ? 21.754 75.967 95.900 1.00 19.28 75 GLY A O 1
ATOM 579 N N . GLN A 1 76 ? 19.679 75.734 95.097 1.00 23.03 76 GLN A N 1
ATOM 580 C CA . GLN A 1 76 ? 19.993 74.752 94.085 1.00 25.95 76 GLN A CA 1
ATOM 581 C C . GLN A 1 76 ? 21.151 75.207 93.205 1.00 21.10 76 GLN A C 1
ATOM 582 O O . GLN A 1 76 ? 21.147 76.298 92.670 1.00 22.18 76 GLN A O 1
ATOM 588 N N . MET A 1 77 ? 22.141 74.347 93.078 1.00 21.62 77 MET A N 1
ATOM 589 C CA . MET A 1 77 ? 23.399 74.712 92.462 1.00 17.46 77 MET A CA 1
ATOM 590 C C . MET A 1 77 ? 23.310 74.631 90.935 1.00 24.65 77 MET A C 1
ATOM 591 O O . MET A 1 77 ? 22.409 74.017 90.403 1.00 20.81 77 MET A O 1
ATOM 596 N N . HIS A 1 78 ? 24.255 75.262 90.249 1.00 18.14 78 HIS A N 1
ATOM 597 C CA . HIS A 1 78 ? 24.533 74.967 88.850 1.00 22.40 78 HIS A CA 1
ATOM 598 C C . HIS A 1 78 ? 23.508 75.403 87.800 1.00 22.14 78 HIS A C 1
ATOM 599 O O . HIS A 1 78 ? 23.692 75.149 86.625 1.00 44.56 78 HIS A O 1
ATOM 606 N N . GLY A 1 79 ? 22.416 76.016 88.237 1.00 25.38 79 GLY A N 1
ATOM 607 C CA . GLY A 1 79 ? 21.371 76.478 87.347 1.00 24.03 79 GLY A CA 1
ATOM 608 C C . GLY A 1 79 ? 21.870 77.660 86.536 1.00 30.28 79 GLY A C 1
ATOM 609 O O . GLY A 1 79 ? 22.446 78.589 87.070 1.00 19.27 79 GLY A O 1
ATOM 610 N N . ALA A 1 80 ? 21.644 77.611 85.233 1.00 19.99 80 ALA A N 1
ATOM 611 C CA . ALA A 1 80 ? 22.045 78.689 84.348 1.00 25.96 80 ALA A CA 1
ATOM 612 C C . ALA A 1 80 ? 20.937 79.717 84.081 1.00 26.96 80 ALA A C 1
ATOM 613 O O . ALA A 1 80 ? 19.996 79.452 83.351 1.00 24.38 80 ALA A O 1
ATOM 615 N N . THR A 1 81 ? 21.074 80.886 84.684 1.00 26.70 81 THR A N 1
ATOM 616 C CA . THR A 1 81 ? 20.191 82.005 84.413 1.00 31.58 81 THR A CA 1
ATOM 617 C C . THR A 1 81 ? 20.836 83.030 83.482 1.00 23.24 81 THR A C 1
ATOM 618 O O . THR A 1 81 ? 21.810 83.670 83.836 1.00 22.85 81 THR A O 1
ATOM 622 N N . LEU A 1 82 ? 20.263 83.174 82.295 1.00 24.58 82 LEU A N 1
ATOM 623 C CA . LEU A 1 82 ? 20.804 84.049 81.268 1.00 27.99 82 LEU A CA 1
ATOM 624 C C . LEU A 1 82 ? 20.069 85.384 81.173 1.00 31.54 82 LEU A C 1
ATOM 625 O O . LEU A 1 82 ? 18.888 85.434 80.844 1.00 25.19 82 LEU A O 1
ATOM 630 N N . LEU A 1 83 ? 20.792 86.461 81.423 1.00 27.87 83 LEU A N 1
ATOM 631 C CA . LEU A 1 83 ? 20.231 87.791 81.380 1.00 25.10 83 LEU A CA 1
ATOM 632 C C . LEU A 1 83 ? 20.838 88.609 80.252 1.00 33.35 83 LEU A C 1
ATOM 633 O O . LEU A 1 83 ? 22.026 88.518 79.988 1.00 28.43 83 LEU A O 1
ATOM 638 N N . ASP A 1 84 ? 20.018 89.426 79.604 1.00 31.88 84 ASP A N 1
ATOM 639 C CA . ASP A 1 84 ? 20.525 90.478 78.756 1.00 35.56 84 ASP A CA 1
ATOM 640 C C . ASP A 1 84 ? 20.984 91.724 79.479 1.00 30.63 84 ASP A C 1
ATOM 641 O O . ASP A 1 84 ? 21.001 91.782 80.676 1.00 34.60 84 ASP A O 1
ATOM 646 N N . ALA A 1 85 ? 21.352 92.724 78.698 1.00 44.35 85 ALA A N 1
ATOM 647 C CA . ALA A 1 85 ? 21.928 93.953 79.215 1.00 34.09 85 ALA A CA 1
ATOM 648 C C . ALA A 1 85 ? 20.915 94.775 79.964 1.00 26.25 85 ALA A C 1
ATOM 649 O O . ALA A 1 85 ? 21.283 95.647 80.727 1.00 32.92 85 ALA A O 1
ATOM 651 N N . GLN A 1 86 ? 19.640 94.480 79.765 1.00 26.39 86 GLN A N 1
ATOM 652 C CA . GLN A 1 86 ? 18.589 95.111 80.542 1.00 30.27 86 GLN A CA 1
ATOM 653 C C . GLN A 1 86 ? 18.125 94.258 81.715 1.00 31.61 86 GLN A C 1
ATOM 654 O O . GLN A 1 86 ? 17.137 94.566 82.348 1.00 35.25 86 GLN A O 1
ATOM 660 N N . GLN A 1 87 ? 18.836 93.174 81.988 1.00 35.74 87 GLN A N 1
ATOM 661 C CA . GLN A 1 87 ? 18.440 92.240 83.033 1.00 33.89 87 GLN A CA 1
ATOM 662 C C . GLN A 1 87 ? 17.124 91.567 82.697 1.00 29.92 87 GLN A C 1
ATOM 663 O O . GLN A 1 87 ? 16.415 91.095 83.566 1.00 28.06 87 GLN A O 1
ATOM 669 N N . ARG A 1 88 ? 16.818 91.530 81.413 1.00 26.68 88 ARG A N 1
ATOM 670 C CA . ARG A 1 88 ? 15.763 90.687 80.901 1.00 37.02 88 ARG A CA 1
ATOM 671 C C . ARG A 1 88 ? 16.181 89.235 80.916 1.00 31.86 88 ARG A C 1
ATOM 672 O O . ARG A 1 88 ? 17.281 88.902 80.525 1.00 29.67 88 ARG A O 1
ATOM 680 N N . VAL A 1 89 ? 15.286 88.377 81.377 1.00 28.96 89 VAL A N 1
ATOM 681 C CA . VAL A 1 89 ? 15.491 86.944 81.316 1.00 30.62 89 VAL A CA 1
ATOM 682 C C . VAL A 1 89 ? 15.337 86.399 79.899 1.00 39.79 89 VAL A C 1
ATOM 683 O O . VAL A 1 89 ? 14.260 86.440 79.332 1.00 31.68 89 VAL A O 1
ATOM 687 N N . LEU A 1 90 ? 16.444 85.892 79.393 1.00 34.35 90 LEU A N 1
ATOM 688 C CA . LEU A 1 90 ? 16.593 85.575 77.987 1.00 33.67 90 LEU A CA 1
ATOM 689 C C . LEU A 1 90 ? 15.915 84.251 77.637 1.00 37.20 90 LEU A C 1
ATOM 690 O O . LEU A 1 90 ? 15.283 84.126 76.606 1.00 35.74 90 LEU A O 1
ATOM 695 N N . ARG A 1 91 ? 16.074 83.269 78.513 1.00 33.62 91 ARG A N 1
ATOM 696 C CA . ARG A 1 91 ? 15.402 81.987 78.396 1.00 33.17 91 ARG A CA 1
ATOM 697 C C . ARG A 1 91 ? 15.150 81.392 79.756 1.00 29.93 91 ARG A C 1
ATOM 698 O O . ARG A 1 91 ? 15.623 81.899 80.746 1.00 27.51 91 ARG A O 1
ATOM 706 N N . PRO A 1 92 ? 14.391 80.312 79.817 1.00 36.24 92 PRO A N 1
ATOM 707 C CA . PRO A 1 92 ? 14.168 79.644 81.094 1.00 23.22 92 PRO A CA 1
ATOM 708 C C . PRO A 1 92 ? 15.465 79.074 81.668 1.00 31.46 92 PRO A C 1
ATOM 709 O O . PRO A 1 92 ? 16.359 78.715 80.924 1.00 27.28 92 PRO A O 1
ATOM 713 N N . ALA A 1 93 ? 15.554 79.038 82.989 1.00 25.82 93 ALA A N 1
ATOM 714 C CA . ALA A 1 93 ? 16.724 78.506 83.655 1.00 23.13 93 ALA A CA 1
ATOM 715 C C . ALA A 1 93 ? 16.919 77.023 83.380 1.00 17.02 93 ALA A C 1
ATOM 716 O O . ALA A 1 93 ? 16.013 76.234 83.524 1.00 26.60 93 ALA A O 1
ATOM 718 N N . ILE A 1 94 ? 18.125 76.666 82.969 1.00 21.32 94 ILE A N 1
ATOM 719 C CA . ILE A 1 94 ? 18.498 75.285 82.761 1.00 13.67 94 ILE A CA 1
ATOM 720 C C . ILE A 1 94 ? 19.114 74.684 84.017 1.00 30.43 94 ILE A C 1
ATOM 721 O O . ILE A 1 94 ? 20.219 75.039 84.387 1.00 25.27 94 ILE A O 1
ATOM 726 N N . LEU A 1 95 ? 18.397 73.768 84.654 1.00 24.62 95 LEU A N 1
ATOM 727 C CA . LEU A 1 95 ? 18.721 73.348 86.005 1.00 18.69 95 LEU A CA 1
ATOM 728 C C . LEU A 1 95 ? 19.836 72.305 86.140 1.00 34.50 95 LEU A C 1
ATOM 729 O O . LEU A 1 95 ? 20.315 71.758 85.162 1.00 29.71 95 LEU A O 1
ATOM 734 N N . TRP A 1 96 ? 20.221 72.037 87.378 1.00 23.13 96 TRP A N 1
ATOM 735 C CA . TRP A 1 96 ? 21.254 71.070 87.699 1.00 24.88 96 TRP A CA 1
ATOM 736 C C . TRP A 1 96 ? 20.911 69.678 87.199 1.00 29.24 96 TRP A C 1
ATOM 737 O O . TRP A 1 96 ? 21.789 68.932 86.819 1.00 31.89 96 TRP A O 1
ATOM 748 N N . ASN A 1 97 ? 19.631 69.334 87.208 1.00 25.16 97 ASN A N 1
ATOM 749 C CA . ASN A 1 97 ? 19.184 68.023 86.766 1.00 25.14 97 ASN A CA 1
ATOM 750 C C . ASN A 1 97 ? 18.763 67.946 85.297 1.00 37.13 97 ASN A C 1
ATOM 751 O O . ASN A 1 97 ? 18.164 66.976 84.857 1.00 24.27 97 ASN A O 1
ATOM 756 N N . ASP A 1 98 ? 19.102 68.985 84.548 1.00 33.63 98 ASP A N 1
ATOM 757 C CA . ASP A 1 98 ? 19.028 68.974 83.097 1.00 27.35 98 ASP A CA 1
ATOM 758 C C . ASP A 1 98 ? 20.189 68.178 82.506 1.00 30.67 98 ASP A C 1
ATOM 759 O O . ASP A 1 98 ? 21.326 68.326 82.917 1.00 28.62 98 ASP A O 1
ATOM 764 N N . GLY A 1 99 ? 19.885 67.342 81.523 1.00 43.86 99 GLY A N 1
ATOM 765 C CA . GLY A 1 99 ? 20.887 66.515 80.883 1.00 42.26 99 GLY A CA 1
ATOM 766 C C . GLY A 1 99 ? 21.030 66.675 79.400 1.00 46.48 99 GLY A C 1
ATOM 767 O O . GLY A 1 99 ? 21.405 65.741 78.712 1.00 45.08 99 GLY A O 1
ATOM 768 N N . ARG A 1 100 ? 20.754 67.866 78.897 1.00 43.99 100 ARG A N 1
ATOM 769 C CA . ARG A 1 100 ? 20.759 68.112 77.470 1.00 31.29 100 ARG A CA 1
ATOM 770 C C . ARG A 1 100 ? 22.132 68.311 76.859 1.00 29.44 100 ARG A C 1
ATOM 771 O O . ARG A 1 100 ? 22.274 68.225 75.655 1.00 34.21 100 ARG A O 1
ATOM 779 N N . CYS A 1 101 ? 23.159 68.536 77.667 1.00 31.66 101 CYS A N 1
ATOM 780 C CA . CYS A 1 101 ? 24.451 68.982 77.136 1.00 28.44 101 CYS A CA 1
ATOM 781 C C . CYS A 1 101 ? 25.640 68.039 77.318 1.00 22.80 101 CYS A C 1
ATOM 782 O O . CYS A 1 101 ? 26.763 68.480 77.456 1.00 33.36 101 CYS A O 1
ATOM 785 N N . ALA A 1 102 ? 25.391 66.740 77.303 1.00 36.24 102 ALA A N 1
ATOM 786 C CA . ALA A 1 102 ? 26.473 65.770 77.390 1.00 24.82 102 ALA A CA 1
ATOM 787 C C . ALA A 1 102 ? 27.570 65.976 76.357 1.00 35.45 102 ALA A C 1
ATOM 788 O O . ALA A 1 102 ? 28.744 65.919 76.682 1.00 37.35 102 ALA A O 1
ATOM 790 N N . GLN A 1 103 ? 27.180 66.220 75.118 1.00 30.60 103 GLN A N 1
ATOM 791 C CA . GLN A 1 103 ? 28.133 66.398 74.035 1.00 34.10 103 GLN A CA 1
ATOM 792 C C . GLN A 1 103 ? 29.078 67.550 74.329 1.00 34.01 103 GLN A C 1
ATOM 793 O O . GLN A 1 103 ? 30.281 67.458 74.140 1.00 32.09 103 GLN A O 1
ATOM 799 N N . GLU A 1 104 ? 28.495 68.636 74.807 1.00 38.13 104 GLU A N 1
ATOM 800 C CA . GLU A 1 104 ? 29.221 69.835 75.152 1.00 31.17 104 GLU A CA 1
ATOM 801 C C . GLU A 1 104 ? 30.182 69.594 76.295 1.00 26.86 104 GLU A C 1
ATOM 802 O O . GLU A 1 104 ? 31.225 70.225 76.368 1.00 42.96 104 GLU A O 1
ATOM 808 N N . CYS A 1 105 ? 29.842 68.674 77.172 1.00 21.40 105 CYS A N 1
ATOM 809 C CA . CYS A 1 105 ? 30.703 68.345 78.270 1.00 32.20 105 CYS A CA 1
ATOM 810 C C . CYS A 1 105 ? 32.023 67.781 77.733 1.00 35.88 105 CYS A C 1
ATOM 811 O O . CYS A 1 105 ? 33.061 68.126 78.173 1.00 30.64 105 CYS A O 1
ATOM 814 N N . THR A 1 106 ? 31.923 66.913 76.740 1.00 26.68 106 THR A N 1
ATOM 815 C CA . THR A 1 106 ? 33.078 66.285 76.121 1.00 26.02 106 THR A CA 1
ATOM 816 C C . THR A 1 106 ? 33.867 67.295 75.352 1.00 22.92 106 THR A C 1
ATOM 817 O O . THR A 1 106 ? 35.048 67.344 75.425 1.00 28.84 106 THR A O 1
ATOM 821 N N . LEU A 1 107 ? 33.167 68.119 74.605 1.00 40.39 107 LEU A N 1
ATOM 822 C CA . LEU A 1 107 ? 33.821 69.147 73.829 1.00 32.59 107 LEU A CA 1
ATOM 823 C C . LEU A 1 107 ? 34.666 70.063 74.695 1.00 29.30 107 LEU A C 1
ATOM 824 O O . LEU A 1 107 ? 35.755 70.384 74.382 1.00 25.80 107 LEU A O 1
ATOM 829 N N . LEU A 1 108 ? 34.101 70.474 75.796 1.00 34.00 108 LEU A N 1
ATOM 830 C CA . LEU A 1 108 ? 34.770 71.356 76.694 1.00 29.65 108 LEU A CA 1
ATOM 831 C C . LEU A 1 108 ? 36.023 70.774 77.270 1.00 26.42 108 LEU A C 1
ATOM 832 O O . LEU A 1 108 ? 36.978 71.424 77.392 1.00 29.06 108 LEU A O 1
ATOM 837 N N . GLU A 1 109 ? 35.990 69.521 77.617 1.00 33.64 109 GLU A N 1
ATOM 838 C CA . GLU A 1 109 ? 37.140 68.853 78.185 1.00 34.97 109 GLU A CA 1
ATOM 839 C C . GLU A 1 109 ? 38.229 68.628 77.167 1.00 46.64 109 GLU A C 1
ATOM 840 O O . GLU A 1 109 ? 39.381 68.577 77.499 1.00 43.57 109 GLU A O 1
ATOM 846 N N . ALA A 1 110 ? 37.842 68.527 75.911 1.00 41.37 110 ALA A N 1
ATOM 847 C CA . ALA A 1 110 ? 38.781 68.388 74.839 1.00 47.70 110 ALA A CA 1
ATOM 848 C C . ALA A 1 110 ? 39.424 69.740 74.601 1.00 53.85 110 ALA A C 1
ATOM 849 O O . ALA A 1 110 ? 40.606 69.847 74.429 1.00 36.63 110 ALA A O 1
ATOM 851 N N . ARG A 1 111 ? 38.600 70.771 74.600 1.00 53.54 111 ARG A N 1
ATOM 852 C CA . ARG A 1 111 ? 39.063 72.134 74.405 1.00 54.25 111 ARG A CA 1
ATOM 853 C C . ARG A 1 111 ? 39.991 72.559 75.514 1.00 36.78 111 ARG A C 1
ATOM 854 O O . ARG A 1 111 ? 40.975 73.138 75.255 1.00 46.60 111 ARG A O 1
ATOM 862 N N . VAL A 1 112 ? 39.667 72.281 76.749 1.00 31.47 112 VAL A N 1
ATOM 863 C CA . VAL A 1 112 ? 40.517 72.681 77.847 1.00 47.53 112 VAL A CA 1
ATOM 864 C C . VAL A 1 112 ? 41.094 71.508 78.585 1.00 46.28 112 VAL A C 1
ATOM 865 O O . VAL A 1 112 ? 40.598 71.086 79.574 1.00 48.13 112 VAL A O 1
ATOM 869 N N . PRO A 1 113 ? 42.181 71.001 78.036 1.00 61.49 113 PRO A N 1
ATOM 870 C CA . PRO A 1 113 ? 42.911 69.848 78.531 1.00 56.71 113 PRO A CA 1
ATOM 871 C C . PRO A 1 113 ? 43.154 69.869 80.022 1.00 46.78 113 PRO A C 1
ATOM 872 O O . PRO A 1 113 ? 43.167 68.846 80.680 1.00 37.32 113 PRO A O 1
ATOM 876 N N . GLN A 1 114 ? 43.344 71.056 80.538 1.00 38.19 114 GLN A N 1
ATOM 877 C CA . GLN A 1 114 ? 43.563 71.202 81.944 1.00 52.12 114 GLN A CA 1
ATOM 878 C C . GLN A 1 114 ? 42.314 71.526 82.744 1.00 45.21 114 GLN A C 1
ATOM 879 O O . GLN A 1 114 ? 42.384 71.899 83.882 1.00 37.45 114 GLN A O 1
ATOM 885 N N . SER A 1 115 ? 41.170 71.362 82.131 1.00 37.98 115 SER A N 1
ATOM 886 C CA . SER A 1 115 ? 39.963 71.660 82.828 1.00 34.59 115 SER A CA 1
ATOM 887 C C . SER A 1 115 ? 39.758 70.971 84.138 1.00 39.87 115 SER A C 1
ATOM 888 O O . SER A 1 115 ? 39.321 71.584 85.045 1.00 49.39 115 SER A O 1
ATOM 891 N N . ARG A 1 116 ? 40.067 69.695 84.250 1.00 47.71 116 ARG A N 1
ATOM 892 C CA . ARG A 1 116 ? 39.902 68.988 85.508 1.00 40.59 116 ARG A CA 1
ATOM 893 C C . ARG A 1 116 ? 40.884 69.507 86.550 1.00 37.58 116 ARG A C 1
ATOM 894 O O . ARG A 1 116 ? 40.641 69.422 87.707 1.00 34.19 116 ARG A O 1
ATOM 902 N N . VAL A 1 117 ? 41.991 70.063 86.108 1.00 45.63 117 VAL A N 1
ATOM 903 C CA . VAL A 1 117 ? 42.985 70.613 87.018 1.00 51.01 117 VAL A CA 1
ATOM 904 C C . VAL A 1 117 ? 42.534 71.955 87.589 1.00 55.39 117 VAL A C 1
ATOM 905 O O . VAL A 1 117 ? 42.740 72.234 88.736 1.00 42.94 117 VAL A O 1
ATOM 909 N N . ILE A 1 118 ? 41.922 72.769 86.750 1.00 44.84 118 ILE A N 1
ATOM 910 C CA . ILE A 1 118 ? 41.444 74.071 87.139 1.00 46.86 118 ILE A CA 1
ATOM 911 C C . ILE A 1 118 ? 40.167 73.979 87.945 1.00 44.25 118 ILE A C 1
ATOM 912 O O . ILE A 1 118 ? 40.058 74.636 88.919 1.00 49.71 118 ILE A O 1
ATOM 917 N N . THR A 1 119 ? 39.224 73.154 87.547 1.00 37.52 119 THR A N 1
ATOM 918 C CA . THR A 1 119 ? 37.963 73.059 88.267 1.00 36.05 119 THR A CA 1
ATOM 919 C C . THR A 1 119 ? 37.989 72.111 89.444 1.00 38.41 119 THR A C 1
ATOM 920 O O . THR A 1 119 ? 37.199 72.256 90.360 1.00 42.96 119 THR A O 1
ATOM 924 N N . GLY A 1 120 ? 38.890 71.136 89.413 1.00 45.19 120 GLY A N 1
ATOM 925 C CA . GLY A 1 120 ? 38.918 70.092 90.416 1.00 27.90 120 GLY A CA 1
ATOM 926 C C . GLY A 1 120 ? 37.810 69.092 90.221 1.00 25.48 120 GLY A C 1
ATOM 927 O O . GLY A 1 120 ? 37.521 68.298 91.093 1.00 34.34 120 GLY A O 1
ATOM 928 N N . ASN A 1 121 ? 37.186 69.142 89.059 1.00 32.56 121 ASN A N 1
ATOM 929 C CA . ASN A 1 121 ? 36.036 68.309 88.787 1.00 25.94 121 ASN A CA 1
ATOM 930 C C . ASN A 1 121 ? 36.064 67.679 87.414 1.00 35.28 121 ASN A C 1
ATOM 931 O O . ASN A 1 121 ? 36.659 68.206 86.492 1.00 35.61 121 ASN A O 1
ATOM 936 N N . LEU A 1 122 ? 35.394 66.547 87.295 1.00 43.96 122 LEU A N 1
ATOM 937 C CA . LEU A 1 122 ? 34.961 66.059 86.008 1.00 40.11 122 LEU A CA 1
ATOM 938 C C . LEU A 1 122 ? 33.696 66.738 85.547 1.00 41.47 122 LEU A C 1
ATOM 939 O O . LEU A 1 122 ? 32.778 66.951 86.320 1.00 33.22 122 LEU A O 1
ATOM 944 N N . MET A 1 123 ? 33.664 67.061 84.265 1.00 30.98 123 MET A N 1
ATOM 945 C CA . MET A 1 123 ? 32.615 67.874 83.707 1.00 31.58 123 MET A CA 1
ATOM 946 C C . MET A 1 123 ? 31.322 67.090 83.615 1.00 41.50 123 MET A C 1
ATOM 947 O O . MET A 1 123 ? 31.300 65.964 83.150 1.00 42.29 123 MET A O 1
ATOM 952 N N . MET A 1 124 ? 30.249 67.692 84.097 1.00 35.78 124 MET A N 1
ATOM 953 C CA . MET A 1 124 ? 28.945 67.077 84.068 1.00 26.22 124 MET A CA 1
ATOM 954 C C . MET A 1 124 ? 27.952 68.020 83.423 1.00 35.69 124 MET A C 1
ATOM 955 O O . MET A 1 124 ? 28.115 69.222 83.470 1.00 24.72 124 MET A O 1
ATOM 960 N N . PRO A 1 125 ? 26.922 67.449 82.823 1.00 27.45 125 PRO A N 1
ATOM 961 C CA . PRO A 1 125 ? 25.955 68.206 82.035 1.00 28.71 125 PRO A CA 1
ATOM 962 C C . PRO A 1 125 ? 25.123 69.093 82.925 1.00 34.09 125 PRO A C 1
ATOM 963 O O . PRO A 1 125 ? 24.568 70.069 82.456 1.00 35.53 125 PRO A O 1
ATOM 967 N N . GLY A 1 126 ? 25.046 68.733 84.199 1.00 30.98 126 GLY A N 1
ATOM 968 C CA . GLY A 1 126 ? 24.374 69.523 85.205 1.00 33.91 126 GLY A CA 1
ATOM 969 C C . GLY A 1 126 ? 25.096 70.809 85.547 1.00 33.00 126 GLY A C 1
ATOM 970 O O . GLY A 1 126 ? 24.496 71.729 86.076 1.00 31.19 126 GLY A O 1
ATOM 971 N N . PHE A 1 127 ? 26.382 70.867 85.240 1.00 25.72 127 PHE A N 1
ATOM 972 C CA . PHE A 1 127 ? 27.190 72.036 85.517 1.00 14.71 127 PHE A CA 1
ATOM 973 C C . PHE A 1 127 ? 26.946 73.155 84.523 1.00 16.38 127 PHE A C 1
ATOM 974 O O . PHE A 1 127 ? 26.486 72.928 83.423 1.00 31.43 127 PHE A O 1
ATOM 982 N N . THR A 1 128 ? 27.246 74.373 84.929 1.00 26.27 128 THR A N 1
ATOM 983 C CA . THR A 1 128 ? 26.777 75.561 84.240 1.00 18.37 128 THR A CA 1
ATOM 984 C C . THR A 1 128 ? 27.455 75.741 82.874 1.00 26.97 128 THR A C 1
ATOM 985 O O . THR A 1 128 ? 26.808 76.025 81.883 1.00 15.72 128 THR A O 1
ATOM 989 N N . ALA A 1 129 ? 28.769 75.556 82.846 1.00 22.64 129 ALA A N 1
ATOM 990 C CA . ALA A 1 129 ? 29.573 75.863 81.679 1.00 21.64 129 ALA A CA 1
ATOM 991 C C . ALA A 1 129 ? 29.140 75.186 80.375 1.00 29.18 129 ALA A C 1
ATOM 992 O O . ALA A 1 129 ? 28.954 75.844 79.396 1.00 24.48 129 ALA A O 1
ATOM 994 N N . PRO A 1 130 ? 28.978 73.870 80.380 1.00 35.02 130 PRO A N 1
ATOM 995 C CA . PRO A 1 130 ? 28.514 73.178 79.198 1.00 29.96 130 PRO A CA 1
ATOM 996 C C . PRO A 1 130 ? 27.129 73.620 78.744 1.00 30.68 130 PRO A C 1
ATOM 997 O O . PRO A 1 130 ? 26.842 73.581 77.559 1.00 24.56 130 PRO A O 1
ATOM 1001 N N . LYS A 1 131 ? 26.287 74.023 79.664 1.00 23.02 131 LYS A N 1
ATOM 1002 C CA . LYS A 1 131 ? 24.971 74.539 79.365 1.00 22.42 131 LYS A CA 1
ATOM 1003 C C . LYS A 1 131 ? 25.068 75.722 78.424 1.00 33.32 131 LYS A C 1
ATOM 1004 O O . LYS A 1 131 ? 24.272 75.876 77.517 1.00 25.62 131 LYS A O 1
ATOM 1010 N N . LEU A 1 132 ? 26.068 76.554 78.646 1.00 39.53 132 LEU A N 1
ATOM 1011 C CA . LEU A 1 132 ? 26.251 77.734 77.831 1.00 30.30 132 LEU A CA 1
ATOM 1012 C C . LEU A 1 132 ? 26.810 77.494 76.443 1.00 41.92 132 LEU A C 1
ATOM 1013 O O . LEU A 1 132 ? 26.432 78.176 75.504 1.00 30.40 132 LEU A O 1
ATOM 1018 N N . LEU A 1 133 ? 27.706 76.524 76.326 1.00 40.51 133 LEU A N 1
ATOM 1019 C CA . LEU A 1 133 ? 28.097 76.007 75.027 1.00 37.99 133 LEU A CA 1
ATOM 1020 C C . LEU A 1 133 ? 26.912 75.489 74.229 1.00 30.25 133 LEU A C 1
ATOM 1021 O O . LEU A 1 133 ? 26.801 75.758 73.051 1.00 34.79 133 LEU A O 1
ATOM 1026 N N . TRP A 1 134 ? 26.024 74.750 74.878 1.00 21.99 134 TRP A N 1
ATOM 1027 C CA . TRP A 1 134 ? 24.819 74.261 74.225 1.00 35.51 134 TRP A CA 1
ATOM 1028 C C . TRP A 1 134 ? 23.955 75.389 73.679 1.00 43.47 134 TRP A C 1
ATOM 1029 O O . TRP A 1 134 ? 23.541 75.356 72.532 1.00 40.92 134 TRP A O 1
ATOM 1040 N N . VAL A 1 135 ? 23.706 76.400 74.493 1.00 34.42 135 VAL A N 1
ATOM 1041 C CA . VAL A 1 135 ? 22.976 77.564 74.029 1.00 39.42 135 VAL A CA 1
ATOM 1042 C C . VAL A 1 135 ? 23.672 78.253 72.856 1.00 38.64 135 VAL A C 1
ATOM 1043 O O . VAL A 1 135 ? 23.047 78.562 71.856 1.00 29.80 135 VAL A O 1
ATOM 1047 N N . GLN A 1 136 ? 24.971 78.461 72.970 1.00 24.11 136 GLN A N 1
ATOM 1048 C CA . GLN A 1 136 ? 25.725 78.989 71.854 1.00 30.79 136 GLN A CA 1
ATOM 1049 C C . GLN A 1 136 ? 25.493 78.197 70.575 1.00 46.54 136 GLN A C 1
ATOM 1050 O O . GLN A 1 136 ? 25.350 78.768 69.509 1.00 39.54 136 GLN A O 1
ATOM 1056 N N . ARG A 1 137 ? 25.440 76.877 70.708 1.00 38.14 137 ARG A N 1
ATOM 1057 C CA . ARG A 1 137 ? 25.431 75.976 69.572 1.00 42.87 137 ARG A CA 1
ATOM 1058 C C . ARG A 1 137 ? 24.031 75.786 69.037 1.00 39.92 137 ARG A C 1
ATOM 1059 O O . ARG A 1 137 ? 23.833 75.591 67.854 1.00 47.65 137 ARG A O 1
ATOM 1067 N N . HIS A 1 138 ? 23.054 75.854 69.922 1.00 42.90 138 HIS A N 1
ATOM 1068 C CA . HIS A 1 138 ? 21.692 75.553 69.545 1.00 29.72 138 HIS A CA 1
ATOM 1069 C C . HIS A 1 138 ? 20.771 76.770 69.527 1.00 39.66 138 HIS A C 1
ATOM 1070 O O . HIS A 1 138 ? 19.716 76.740 68.911 1.00 40.67 138 HIS A O 1
ATOM 1077 N N . GLU A 1 139 ? 21.175 77.832 70.207 1.00 33.22 139 GLU A N 1
ATOM 1078 C CA . GLU A 1 139 ? 20.379 79.045 70.274 1.00 29.72 139 GLU A CA 1
ATOM 1079 C C . GLU A 1 139 ? 21.240 80.308 70.129 1.00 37.83 139 GLU A C 1
ATOM 1080 O O . GLU A 1 139 ? 21.287 81.138 71.017 1.00 42.06 139 GLU A O 1
ATOM 1086 N N . PRO A 1 140 ? 21.922 80.433 69.001 1.00 42.33 140 PRO A N 1
ATOM 1087 C CA . PRO A 1 140 ? 22.937 81.474 68.834 1.00 35.13 140 PRO A CA 1
ATOM 1088 C C . PRO A 1 140 ? 22.348 82.867 68.998 1.00 48.77 140 PRO A C 1
ATOM 1089 O O . PRO A 1 140 ? 23.026 83.789 69.424 1.00 36.44 140 PRO A O 1
ATOM 1093 N N . GLU A 1 141 ? 21.076 82.996 68.664 1.00 32.52 141 GLU A N 1
ATOM 1094 C CA . GLU A 1 141 ? 20.371 84.249 68.787 1.00 38.94 141 GLU A CA 1
ATOM 1095 C C . GLU A 1 141 ? 20.248 84.688 70.234 1.00 30.51 141 GLU A C 1
ATOM 1096 O O . GLU A 1 141 ? 20.401 85.857 70.540 1.00 37.69 141 GLU A O 1
ATOM 1102 N N . ILE A 1 142 ? 19.971 83.737 71.114 1.00 52.78 142 ILE A N 1
ATOM 1103 C CA . ILE A 1 142 ? 20.030 83.959 72.553 1.00 33.86 142 ILE A CA 1
ATOM 1104 C C . ILE A 1 142 ? 21.434 84.280 73.038 1.00 32.09 142 ILE A C 1
ATOM 1105 O O . ILE A 1 142 ? 21.628 85.236 73.758 1.00 36.48 142 ILE A O 1
ATOM 1110 N N . PHE A 1 143 ? 22.404 83.462 72.657 1.00 22.90 143 PHE A N 1
ATOM 1111 C CA . PHE A 1 143 ? 23.774 83.646 73.113 1.00 28.48 143 PHE A CA 1
ATOM 1112 C C . PHE A 1 143 ? 24.285 85.048 72.838 1.00 33.96 143 PHE A C 1
ATOM 1113 O O . PHE A 1 143 ? 24.917 85.666 73.679 1.00 31.26 143 PHE A O 1
ATOM 1121 N N . ARG A 1 144 ? 24.001 85.532 71.638 1.00 40.19 144 ARG A N 1
ATOM 1122 C CA . ARG A 1 144 ? 24.366 86.868 71.193 1.00 41.49 144 ARG A CA 1
ATOM 1123 C C . ARG A 1 144 ? 23.955 87.959 72.180 1.00 38.15 144 ARG A C 1
ATOM 1124 O O . ARG A 1 144 ? 24.579 88.998 72.244 1.00 37.09 144 ARG A O 1
ATOM 1132 N N . GLN A 1 145 ? 22.900 87.710 72.943 1.00 38.19 145 GLN A N 1
ATOM 1133 C CA . GLN A 1 145 ? 22.312 88.723 73.816 1.00 38.20 145 GLN A CA 1
ATOM 1134 C C . GLN A 1 145 ? 22.746 88.624 75.295 1.00 42.45 145 GLN A C 1
ATOM 1135 O O . GLN A 1 145 ? 22.318 89.403 76.124 1.00 33.92 145 GLN A O 1
ATOM 1141 N N . ILE A 1 146 ? 23.589 87.658 75.619 1.00 42.66 146 ILE A N 1
ATOM 1142 C CA . ILE A 1 146 ? 23.949 87.402 77.003 1.00 22.88 146 ILE A CA 1
ATOM 1143 C C . ILE A 1 146 ? 24.826 88.502 77.581 1.00 35.15 146 ILE A C 1
ATOM 1144 O O . ILE A 1 146 ? 25.887 88.797 77.054 1.00 31.29 146 ILE A O 1
ATOM 1149 N N . ASP A 1 147 ? 24.371 89.098 78.676 1.00 29.23 147 ASP A N 1
ATOM 1150 C CA . ASP A 1 147 ? 25.157 90.070 79.408 1.00 33.23 147 ASP A CA 1
ATOM 1151 C C . ASP A 1 147 ? 25.621 89.499 80.715 1.00 19.43 147 ASP A C 1
ATOM 1152 O O . ASP A 1 147 ? 26.666 89.851 81.220 1.00 24.17 147 ASP A O 1
ATOM 1157 N N . LYS A 1 148 ? 24.821 88.599 81.256 1.00 26.70 148 LYS A N 1
ATOM 1158 C CA . LYS A 1 148 ? 25.039 88.068 82.585 1.00 32.42 148 LYS A CA 1
ATOM 1159 C C . LYS A 1 148 ? 24.523 86.638 82.697 1.00 26.17 148 LYS A C 1
ATOM 1160 O O . LYS A 1 148 ? 23.459 86.307 82.187 1.00 25.33 148 LYS A O 1
ATOM 1166 N N . VAL A 1 149 ? 25.304 85.813 83.375 1.00 26.31 149 VAL A N 1
ATOM 1167 C CA . VAL A 1 149 ? 24.905 84.479 83.776 1.00 25.98 149 VAL A CA 1
ATOM 1168 C C . VAL A 1 149 ? 24.879 84.362 85.306 1.00 27.16 149 VAL A C 1
ATOM 1169 O O . VAL A 1 149 ? 25.886 84.529 85.965 1.00 23.07 149 VAL A O 1
ATOM 1173 N N . LEU A 1 150 ? 23.702 84.088 85.845 1.00 23.11 150 LEU A N 1
ATOM 1174 C CA . LEU A 1 150 ? 23.541 83.982 87.283 1.00 22.52 150 LEU A CA 1
ATOM 1175 C C . LEU A 1 150 ? 23.068 82.602 87.694 1.00 20.97 150 LEU A C 1
ATOM 1176 O O . LEU A 1 150 ? 22.187 82.022 87.071 1.00 29.52 150 LEU A O 1
ATOM 1181 N N . LEU A 1 151 ? 23.655 82.089 88.756 1.00 15.96 151 LEU A N 1
ATOM 1182 C CA . LEU A 1 151 ? 23.082 80.964 89.442 1.00 18.30 151 LEU A CA 1
ATOM 1183 C C . LEU A 1 151 ? 21.739 81.345 90.064 1.00 21.12 151 LEU A C 1
ATOM 1184 O O . LEU A 1 151 ? 21.412 82.501 90.180 1.00 28.99 151 LEU A O 1
ATOM 1189 N N . PRO A 1 152 ? 20.957 80.357 90.441 1.00 22.29 152 PRO A N 1
ATOM 1190 C CA . PRO A 1 152 ? 19.551 80.600 90.758 1.00 27.83 152 PRO A CA 1
ATOM 1191 C C . PRO A 1 152 ? 19.362 81.488 91.990 1.00 25.11 152 PRO A C 1
ATOM 1192 O O . PRO A 1 152 ? 18.594 82.430 91.940 1.00 22.11 152 PRO A O 1
ATOM 1196 N N . LYS A 1 153 ? 20.072 81.199 93.070 1.00 16.11 153 LYS A N 1
ATOM 1197 C CA . LYS A 1 153 ? 19.957 81.998 94.278 1.00 15.45 153 LYS A CA 1
ATOM 1198 C C . LYS A 1 153 ? 20.481 83.419 94.063 1.00 17.30 153 LYS A C 1
ATOM 1199 O O . LYS A 1 153 ? 20.032 84.357 94.696 1.00 21.30 153 LYS A O 1
ATOM 1205 N N . ASP A 1 154 ? 21.438 83.540 93.157 1.00 20.35 154 ASP A N 1
ATOM 1206 C CA . ASP A 1 154 ? 22.042 84.804 92.821 1.00 24.24 154 ASP A CA 1
ATOM 1207 C C . ASP A 1 154 ? 21.125 85.676 91.969 1.00 29.47 154 ASP A C 1
ATOM 1208 O O . ASP A 1 154 ? 21.168 86.888 92.064 1.00 30.01 154 ASP A O 1
ATOM 1213 N N . TYR A 1 155 ? 20.277 85.057 91.162 1.00 22.94 155 TYR A N 1
ATOM 1214 C CA . TYR A 1 155 ? 19.240 85.814 90.482 1.00 26.55 155 TYR A CA 1
ATOM 1215 C C . TYR A 1 155 ? 18.292 86.398 91.511 1.00 25.92 155 TYR A C 1
ATOM 1216 O O . TYR A 1 155 ? 17.911 87.545 91.430 1.00 20.42 155 TYR A O 1
ATOM 1225 N N . LEU A 1 156 ? 17.959 85.577 92.492 1.00 21.58 156 LEU A N 1
ATOM 1226 C CA . LEU A 1 156 ? 17.227 86.003 93.662 1.00 31.39 156 LEU A CA 1
ATOM 1227 C C . LEU A 1 156 ? 17.836 87.209 94.367 1.00 33.74 156 LEU A C 1
ATOM 1228 O O . LEU A 1 156 ? 17.141 88.163 94.666 1.00 19.90 156 LEU A O 1
ATOM 1233 N N . ARG A 1 157 ? 19.137 87.156 94.624 1.00 16.93 157 ARG A N 1
ATOM 1234 C CA . ARG A 1 157 ? 19.844 88.286 95.184 1.00 13.16 157 ARG A CA 1
ATOM 1235 C C . ARG A 1 157 ? 19.644 89.571 94.389 1.00 15.49 157 ARG A C 1
ATOM 1236 O O . ARG A 1 157 ? 19.307 90.590 94.946 1.00 24.24 157 ARG A O 1
ATOM 1244 N N . LEU A 1 158 ? 19.861 89.505 93.083 1.00 28.44 158 LEU A N 1
ATOM 1245 C CA . LEU A 1 158 ? 19.679 90.649 92.198 1.00 23.44 158 LEU A CA 1
ATOM 1246 C C . LEU A 1 158 ? 18.281 91.251 92.298 1.00 19.84 158 LEU A C 1
ATOM 1247 O O . LEU A 1 158 ? 18.124 92.448 92.421 1.00 25.61 158 LEU A O 1
ATOM 1252 N N . ARG A 1 159 ? 17.267 90.402 92.296 1.00 25.18 159 ARG A N 1
ATOM 1253 C CA . ARG A 1 159 ? 15.899 90.836 92.534 1.00 24.49 159 ARG A CA 1
ATOM 1254 C C . ARG A 1 159 ? 15.665 91.476 93.907 1.00 35.96 159 ARG A C 1
ATOM 1255 O O . ARG A 1 159 ? 14.845 92.367 94.041 1.00 27.18 159 ARG A O 1
ATOM 1263 N N . MET A 1 160 ? 16.410 91.024 94.910 1.00 26.97 160 MET A N 1
ATOM 1264 C CA . MET A 1 160 ? 16.300 91.539 96.250 1.00 21.70 160 MET A CA 1
ATOM 1265 C C . MET A 1 160 ? 17.163 92.773 96.532 1.00 25.64 160 MET A C 1
ATOM 1266 O O . MET A 1 160 ? 16.813 93.587 97.365 1.00 29.19 160 MET A O 1
ATOM 1271 N N . THR A 1 161 ? 18.289 92.893 95.838 1.00 26.03 161 THR A N 1
ATOM 1272 C CA . THR A 1 161 ? 19.298 93.896 96.150 1.00 24.84 161 THR A CA 1
ATOM 1273 C C . THR A 1 161 ? 19.704 94.801 95.019 1.00 24.20 161 THR A C 1
ATOM 1274 O O . THR A 1 161 ? 20.283 95.846 95.239 1.00 31.08 161 THR A O 1
ATOM 1278 N N . GLY A 1 162 ? 19.426 94.373 93.797 1.00 27.00 162 GLY A N 1
ATOM 1279 C CA . GLY A 1 162 ? 19.961 95.016 92.615 1.00 26.22 162 GLY A CA 1
ATOM 1280 C C . GLY A 1 162 ? 21.443 94.824 92.350 1.00 28.49 162 GLY A C 1
ATOM 1281 O O . GLY A 1 162 ? 21.997 95.489 91.493 1.00 27.21 162 GLY A O 1
ATOM 1282 N N . GLU A 1 163 ? 22.081 93.913 93.072 1.00 25.89 163 GLU A N 1
ATOM 1283 C CA . GLU A 1 163 ? 23.496 93.639 92.876 1.00 25.74 163 GLU A CA 1
ATOM 1284 C C . GLU A 1 163 ? 23.708 92.329 92.130 1.00 32.36 163 GLU A C 1
ATOM 1285 O O . GLU A 1 163 ? 22.870 91.444 92.193 1.00 22.92 163 GLU A O 1
ATOM 1291 N N . PHE A 1 164 ? 24.831 92.235 91.422 1.00 17.82 164 PHE A N 1
ATOM 1292 C CA . PHE A 1 164 ? 25.274 91.001 90.793 1.00 18.44 164 PHE A CA 1
ATOM 1293 C C . PHE A 1 164 ? 26.395 90.373 91.609 1.00 25.30 164 PHE A C 1
ATOM 1294 O O . PHE A 1 164 ? 27.524 90.817 91.552 1.00 26.95 164 PHE A O 1
ATOM 1302 N N . ALA A 1 165 ? 26.080 89.322 92.352 1.00 18.94 165 ALA A N 1
ATOM 1303 C CA . ALA A 1 165 ? 27.057 88.697 93.220 1.00 23.21 165 ALA A CA 1
ATOM 1304 C C . ALA A 1 165 ? 26.813 87.214 93.471 1.00 23.60 165 ALA A C 1
ATOM 1305 O O . ALA A 1 165 ? 25.688 86.763 93.495 1.00 22.46 165 ALA A O 1
ATOM 1307 N N . SER A 1 166 ? 27.894 86.471 93.668 1.00 16.29 166 SER A N 1
ATOM 1308 C CA . SER A 1 166 ? 27.821 85.106 94.147 1.00 22.17 166 SER A CA 1
ATOM 1309 C C . SER A 1 166 ? 28.849 84.790 95.233 1.00 19.69 166 SER A C 1
ATOM 1310 O O . SER A 1 166 ? 29.664 85.617 95.568 1.00 18.75 166 SER A O 1
ATOM 1313 N N . ASP A 1 167 ? 28.783 83.569 95.719 1.00 17.34 167 ASP A N 1
ATOM 1314 C CA . ASP A 1 167 ? 29.756 83.051 96.653 1.00 22.50 167 ASP A CA 1
ATOM 1315 C C . ASP A 1 167 ? 30.618 81.955 96.041 1.00 24.76 167 ASP A C 1
ATOM 1316 O O . ASP A 1 167 ? 30.282 81.396 95.037 1.00 26.17 167 ASP A O 1
ATOM 1321 N N . MET A 1 168 ? 31.728 81.653 96.695 1.00 27.98 168 MET A N 1
ATOM 1322 C CA . MET A 1 168 ? 32.702 80.692 96.191 1.00 20.09 168 MET A CA 1
ATOM 1323 C C . MET A 1 168 ? 32.170 79.245 96.031 1.00 21.86 168 MET A C 1
ATOM 1324 O O . MET A 1 168 ? 32.588 78.511 95.166 1.00 23.45 168 MET A O 1
ATOM 1329 N N . SER A 1 169 ? 31.253 78.842 96.894 1.00 13.80 169 SER A N 1
ATOM 1330 C CA . SER A 1 169 ? 30.696 77.511 96.850 1.00 18.04 169 SER A CA 1
ATOM 1331 C C . SER A 1 169 ? 29.754 77.286 95.675 1.00 20.00 169 SER A C 1
ATOM 1332 O O . SER A 1 169 ? 29.803 76.253 95.065 1.00 29.91 169 SER A O 1
ATOM 1335 N N . ASP A 1 170 ? 28.913 78.264 95.406 1.00 21.29 170 ASP A N 1
ATOM 1336 C CA . ASP A 1 170 ? 28.031 78.192 94.258 1.00 17.57 170 ASP A CA 1
ATOM 1337 C C . ASP A 1 170 ? 28.822 78.398 92.960 1.00 25.47 170 ASP A C 1
ATOM 1338 O O . ASP A 1 170 ? 28.640 77.683 91.995 1.00 24.90 170 ASP A O 1
ATOM 1343 N N . ALA A 1 171 ? 29.707 79.399 92.972 1.00 22.09 171 ALA A N 1
ATOM 1344 C CA . ALA A 1 171 ? 30.548 79.718 91.835 1.00 25.28 171 ALA A CA 1
ATOM 1345 C C . ALA A 1 171 ? 31.426 78.544 91.394 1.00 20.24 171 ALA A C 1
ATOM 1346 O O . ALA A 1 171 ? 31.644 78.357 90.219 1.00 30.56 171 ALA A O 1
ATOM 1348 N N . ALA A 1 172 ? 31.927 77.778 92.346 1.00 20.90 172 ALA A N 1
ATOM 1349 C CA . ALA A 1 172 ? 32.710 76.608 92.029 1.00 23.37 172 ALA A CA 1
ATOM 1350 C C . ALA A 1 172 ? 31.939 75.652 91.127 1.00 36.37 172 ALA A C 1
ATOM 1351 O O . ALA A 1 172 ? 32.509 75.004 90.269 1.00 29.95 172 ALA A O 1
ATOM 1353 N N . GLY A 1 173 ? 30.630 75.591 91.326 1.00 20.27 173 GLY A N 1
ATOM 1354 C CA . GLY A 1 173 ? 29.782 74.707 90.570 1.00 28.38 173 GLY A CA 1
ATOM 1355 C C . GLY A 1 173 ? 29.525 75.072 89.124 1.00 18.10 173 GLY A C 1
ATOM 1356 O O . GLY A 1 173 ? 28.879 74.326 88.430 1.00 29.99 173 GLY A O 1
ATOM 1357 N N . THR A 1 174 ? 30.018 76.216 88.677 1.00 30.50 174 THR A N 1
ATOM 1358 C CA . THR A 1 174 ? 29.818 76.660 87.305 1.00 28.46 174 THR A CA 1
ATOM 1359 C C . THR A 1 174 ? 30.736 75.948 86.326 1.00 26.82 174 THR A C 1
ATOM 1360 O O . THR A 1 174 ? 30.388 75.757 85.178 1.00 26.80 174 THR A O 1
ATOM 1364 N N . MET A 1 175 ? 31.906 75.567 86.823 1.00 33.56 175 MET A N 1
ATOM 1365 C CA . MET A 1 175 ? 33.064 75.198 86.026 1.00 26.46 175 MET A CA 1
ATOM 1366 C C . MET A 1 175 ? 33.765 76.348 85.339 1.00 26.30 175 MET A C 1
ATOM 1367 O O . MET A 1 175 ? 34.542 76.136 84.428 1.00 29.20 175 MET A O 1
ATOM 1372 N N . TRP A 1 176 ? 33.498 77.568 85.770 1.00 31.33 176 TRP A N 1
ATOM 1373 C CA . TRP A 1 176 ? 34.268 78.702 85.297 1.00 29.31 176 TRP A CA 1
ATOM 1374 C C . TRP A 1 176 ? 35.229 79.170 86.372 1.00 30.92 176 TRP A C 1
ATOM 1375 O O . TRP A 1 176 ? 36.093 79.995 86.121 1.00 33.61 176 TRP A O 1
ATOM 1386 N N . LEU A 1 177 ? 35.055 78.648 87.582 1.00 37.69 177 LEU A N 1
ATOM 1387 C CA . LEU A 1 177 ? 35.895 79.027 88.709 1.00 24.89 177 LEU A CA 1
ATOM 1388 C C . LEU A 1 177 ? 37.188 78.233 88.840 1.00 30.12 177 LEU A C 1
ATOM 1389 O O . LEU A 1 177 ? 37.206 77.018 88.748 1.00 29.96 177 LEU A O 1
ATOM 1394 N N . ASP A 1 178 ? 38.273 78.948 89.070 1.00 28.56 178 ASP A N 1
ATOM 1395 C CA . ASP A 1 178 ? 39.488 78.332 89.546 1.00 35.86 178 ASP A CA 1
ATOM 1396 C C . ASP A 1 178 ? 39.417 78.074 91.040 1.00 24.55 178 ASP A C 1
ATOM 1397 O O . ASP A 1 178 ? 39.576 78.979 91.833 1.00 33.05 178 ASP A O 1
ATOM 1402 N N . VAL A 1 179 ? 39.186 76.826 91.407 1.00 32.95 179 VAL A N 1
ATOM 1403 C CA . VAL A 1 179 ? 38.768 76.495 92.755 1.00 34.17 179 VAL A CA 1
ATOM 1404 C C . VAL A 1 179 ? 39.890 76.681 93.770 1.00 40.40 179 VAL A C 1
ATOM 1405 O O . VAL A 1 179 ? 39.646 77.076 94.896 1.00 35.56 179 VAL A O 1
ATOM 1409 N N . ALA A 1 180 ? 41.118 76.404 93.350 1.00 42.71 180 ALA A N 1
ATOM 1410 C CA . ALA A 1 180 ? 42.312 76.713 94.133 1.00 29.13 180 ALA A CA 1
ATOM 1411 C C . ALA A 1 180 ? 42.431 78.188 94.457 1.00 31.72 180 ALA A C 1
ATOM 1412 O O . ALA A 1 180 ? 42.771 78.550 95.547 1.00 30.95 180 ALA A O 1
ATOM 1414 N N . LYS A 1 181 ? 42.143 79.031 93.479 1.00 33.76 181 LYS A N 1
ATOM 1415 C CA . LYS A 1 181 ? 42.451 80.465 93.576 1.00 36.49 181 LYS A CA 1
ATOM 1416 C C . LYS A 1 181 ? 41.264 81.296 94.032 1.00 32.72 181 LYS A C 1
ATOM 1417 O O . LYS A 1 181 ? 41.390 82.483 94.266 1.00 32.32 181 LYS A O 1
ATOM 1423 N N . ARG A 1 182 ? 40.113 80.655 94.169 1.00 38.92 182 ARG A N 1
ATOM 1424 C CA . ARG A 1 182 ? 38.896 81.336 94.587 1.00 37.95 182 ARG A CA 1
ATOM 1425 C C . ARG A 1 182 ? 38.597 82.536 93.697 1.00 35.03 182 ARG A C 1
ATOM 1426 O O . ARG A 1 182 ? 38.192 83.587 94.162 1.00 33.17 182 ARG A O 1
ATOM 1434 N N . ASP A 1 183 ? 38.799 82.350 92.401 1.00 33.46 183 ASP A N 1
ATOM 1435 C CA . ASP A 1 183 ? 38.598 83.404 91.416 1.00 33.08 183 ASP A CA 1
ATOM 1436 C C . ASP A 1 183 ? 38.288 82.778 90.055 1.00 23.84 183 ASP A C 1
ATOM 1437 O O . ASP A 1 183 ? 38.652 81.647 89.798 1.00 33.59 183 ASP A O 1
ATOM 1442 N N . TRP A 1 184 ? 37.609 83.527 89.198 1.00 30.45 184 TRP A N 1
ATOM 1443 C CA . TRP A 1 184 ? 37.277 83.049 87.872 1.00 30.09 184 TRP A CA 1
ATOM 1444 C C . TRP A 1 184 ? 38.518 82.611 87.094 1.00 33.21 184 TRP A C 1
ATOM 1445 O O . TRP A 1 184 ? 39.607 83.112 87.323 1.00 35.57 184 TRP A O 1
ATOM 1456 N N . SER A 1 185 ? 38.322 81.656 86.193 1.00 34.94 185 SER A N 1
ATOM 1457 C CA . SER A 1 185 ? 39.365 81.156 85.313 1.00 33.83 185 SER A CA 1
ATOM 1458 C C . SER A 1 185 ? 39.193 81.658 83.892 1.00 30.17 185 SER A C 1
ATOM 1459 O O . SER A 1 185 ? 38.270 81.263 83.195 1.00 37.07 185 SER A O 1
ATOM 1462 N N . ASP A 1 186 ? 40.101 82.526 83.472 1.00 32.10 186 ASP A N 1
ATOM 1463 C CA . ASP A 1 186 ? 40.027 83.143 82.164 1.00 43.85 186 ASP A CA 1
ATOM 1464 C C . ASP A 1 186 ? 40.005 82.079 81.077 1.00 30.19 186 ASP A C 1
ATOM 1465 O O . ASP A 1 186 ? 39.294 82.197 80.088 1.00 39.41 186 ASP A O 1
ATOM 1470 N N . VAL A 1 187 ? 40.777 81.030 81.292 1.00 40.67 187 VAL A N 1
ATOM 1471 C CA . VAL A 1 187 ? 40.836 79.897 80.387 1.00 43.35 187 VAL A CA 1
ATOM 1472 C C . VAL A 1 187 ? 39.472 79.247 80.196 1.00 38.26 187 VAL A C 1
ATOM 1473 O O . VAL A 1 187 ? 39.041 79.002 79.101 1.00 47.76 187 VAL A O 1
ATOM 1477 N N . MET A 1 188 ? 38.795 78.977 81.298 1.00 29.05 188 MET A N 1
ATOM 1478 C CA . MET A 1 188 ? 37.533 78.284 81.246 1.00 37.59 188 MET A CA 1
ATOM 1479 C C . MET A 1 188 ? 36.454 79.147 80.584 1.00 35.34 188 MET A C 1
ATOM 1480 O O . MET A 1 188 ? 35.606 78.641 79.869 1.00 32.97 188 MET A O 1
ATOM 1485 N N . LEU A 1 189 ? 36.522 80.472 80.817 1.00 30.38 189 LEU A N 1
ATOM 1486 C CA . LEU A 1 189 ? 35.536 81.419 80.311 1.00 31.86 189 LEU A CA 1
ATOM 1487 C C . LEU A 1 189 ? 35.702 81.662 78.845 1.00 25.64 189 LEU A C 1
ATOM 1488 O O . LEU A 1 189 ? 34.755 81.592 78.091 1.00 35.76 189 LEU A O 1
ATOM 1493 N N . GLN A 1 190 ? 36.923 81.946 78.434 1.00 37.54 190 GLN A N 1
ATOM 1494 C CA . GLN A 1 190 ? 37.246 82.062 77.024 1.00 39.10 190 GLN A CA 1
ATOM 1495 C C . GLN A 1 190 ? 36.725 80.881 76.221 1.00 31.04 190 GLN A C 1
ATOM 1496 O O . GLN A 1 190 ? 36.119 81.048 75.178 1.00 35.00 190 GLN A O 1
ATOM 1502 N N . ALA A 1 191 ? 36.961 79.687 76.736 1.00 41.96 191 ALA A N 1
ATOM 1503 C CA . ALA A 1 191 ? 36.618 78.442 76.050 1.00 37.01 191 ALA A CA 1
ATOM 1504 C C . ALA A 1 191 ? 35.132 78.345 75.809 1.00 42.46 191 ALA A C 1
ATOM 1505 O O . ALA A 1 191 ? 34.686 77.585 74.970 1.00 41.83 191 ALA A O 1
ATOM 1507 N N . CYS A 1 192 ? 34.366 79.123 76.557 1.00 38.31 192 CYS A N 1
ATOM 1508 C CA . CYS A 1 192 ? 32.938 79.184 76.372 1.00 27.25 192 CYS A CA 1
ATOM 1509 C C . CYS A 1 192 ? 32.542 80.485 75.687 1.00 29.19 192 CYS A C 1
ATOM 1510 O O . CYS A 1 192 ? 31.370 80.774 75.538 1.00 42.29 192 CYS A O 1
ATOM 1513 N N . ASP A 1 193 ? 33.535 81.256 75.273 1.00 38.88 193 ASP A N 1
ATOM 1514 C CA . ASP A 1 193 ? 33.297 82.570 74.698 1.00 31.87 193 ASP A CA 1
ATOM 1515 C C . ASP A 1 193 ? 32.557 83.483 75.660 1.00 45.81 193 ASP A C 1
ATOM 1516 O O . ASP A 1 193 ? 31.557 84.097 75.318 1.00 29.89 193 ASP A O 1
ATOM 1521 N N . LEU A 1 194 ? 33.062 83.553 76.874 1.00 32.78 194 LEU A N 1
ATOM 1522 C CA . LEU A 1 194 ? 32.510 84.440 77.861 1.00 33.65 194 LEU A CA 1
ATOM 1523 C C . LEU A 1 194 ? 33.655 85.223 78.441 1.00 34.61 194 LEU A C 1
ATOM 1524 O O . LEU A 1 194 ? 34.804 84.922 78.184 1.00 31.16 194 LEU A O 1
ATOM 1529 N N . SER A 1 195 ? 33.329 86.245 79.208 1.00 31.54 195 SER A N 1
ATOM 1530 C CA . SER A 1 195 ? 34.327 86.981 79.920 1.00 40.93 195 SER A CA 1
ATOM 1531 C C . SER A 1 195 ? 33.851 87.271 81.335 1.00 26.25 195 SER A C 1
ATOM 1532 O O . SER A 1 195 ? 32.693 87.081 81.658 1.00 31.40 195 SER A O 1
ATOM 1535 N N . ARG A 1 196 ? 34.776 87.742 82.160 1.00 42.33 196 ARG A N 1
ATOM 1536 C CA . ARG A 1 196 ? 34.506 88.086 83.548 1.00 45.96 196 ARG A CA 1
ATOM 1537 C C . ARG A 1 196 ? 33.384 89.102 83.672 1.00 37.04 196 ARG A C 1
ATOM 1538 O O . ARG A 1 196 ? 32.679 89.134 84.663 1.00 38.55 196 ARG A O 1
ATOM 1546 N N . ASP A 1 197 ? 33.236 89.924 82.643 1.00 39.64 197 ASP A N 1
ATOM 1547 C CA . ASP A 1 197 ? 32.191 90.930 82.578 1.00 41.19 197 ASP A CA 1
ATOM 1548 C C . ASP A 1 197 ? 30.807 90.302 82.560 1.00 40.66 197 ASP A C 1
ATOM 1549 O O . ASP A 1 197 ? 29.824 90.948 82.886 1.00 33.49 197 ASP A O 1
ATOM 1554 N N . GLN A 1 198 ? 30.742 89.040 82.167 1.00 28.71 198 GLN A N 1
ATOM 1555 C CA . GLN A 1 198 ? 29.477 88.328 82.154 1.00 30.76 198 GLN A CA 1
ATOM 1556 C C . GLN A 1 198 ? 29.221 87.513 83.419 1.00 14.60 198 GLN A C 1
ATOM 1557 O O . GLN A 1 198 ? 28.201 86.872 83.536 1.00 28.94 198 GLN A O 1
ATOM 1563 N N . MET A 1 199 ? 30.155 87.563 84.357 1.00 28.30 199 MET A N 1
ATOM 1564 C CA . MET A 1 199 ? 30.001 86.935 85.663 1.00 24.24 199 MET A CA 1
ATOM 1565 C C . MET A 1 199 ? 29.679 87.941 86.770 1.00 33.53 199 MET A C 1
ATOM 1566 O O . MET A 1 199 ? 30.089 89.086 86.701 1.00 27.08 199 MET A O 1
ATOM 1571 N N . PRO A 1 200 ? 28.978 87.486 87.803 1.00 19.12 200 PRO A N 1
ATOM 1572 C CA . PRO A 1 200 ? 28.847 88.244 89.041 1.00 21.48 200 PRO A CA 1
ATOM 1573 C C . PRO A 1 200 ? 30.180 88.429 89.748 1.00 20.12 200 PRO A C 1
ATOM 1574 O O . PRO A 1 200 ? 31.111 87.690 89.508 1.00 30.31 200 PRO A O 1
ATOM 1578 N N . ALA A 1 201 ? 30.243 89.423 90.615 1.00 27.07 201 ALA A N 1
ATOM 1579 C CA . ALA A 1 201 ? 31.297 89.536 91.611 1.00 33.51 201 ALA A CA 1
ATOM 1580 C C . ALA A 1 201 ? 31.304 88.391 92.618 1.00 22.21 201 ALA A C 1
ATOM 1581 O O . ALA A 1 201 ? 30.271 87.902 93.014 1.00 24.40 201 ALA A O 1
ATOM 1583 N N . LEU A 1 202 ? 32.496 87.957 92.996 1.00 30.27 202 LEU A N 1
ATOM 1584 C CA . LEU A 1 202 ? 32.658 86.826 93.892 1.00 20.93 202 LEU A CA 1
ATOM 1585 C C . LEU A 1 202 ? 32.911 87.272 95.320 1.00 31.60 202 LEU A C 1
ATOM 1586 O O . LEU A 1 202 ? 33.675 88.186 95.543 1.00 26.65 202 LEU A O 1
ATOM 1591 N N . TYR A 1 203 ? 32.261 86.604 96.239 1.00 29.62 203 TYR A N 1
ATOM 1592 C CA . TYR A 1 203 ? 32.492 86.832 97.651 1.00 28.43 203 TYR A CA 1
ATOM 1593 C C . TYR A 1 203 ? 32.672 85.505 98.370 1.00 27.43 203 TYR A C 1
ATOM 1594 O O . TYR A 1 203 ? 32.391 84.460 97.820 1.00 22.83 203 TYR A O 1
ATOM 1603 N N . GLU A 1 204 ? 33.127 85.559 99.609 1.00 30.04 204 GLU A N 1
ATOM 1604 C CA . GLU A 1 204 ? 32.963 84.441 100.527 1.00 28.86 204 GLU A CA 1
ATOM 1605 C C . GLU A 1 204 ? 31.566 84.423 101.125 1.00 21.40 204 GLU A C 1
ATOM 1606 O O . GLU A 1 204 ? 30.918 85.444 101.205 1.00 29.57 204 GLU A O 1
ATOM 1612 N N . GLY A 1 205 ? 31.101 83.248 101.514 1.00 24.40 205 GLY A N 1
ATOM 1613 C CA . GLY A 1 205 ? 29.731 83.062 101.953 1.00 22.83 205 GLY A CA 1
ATOM 1614 C C . GLY A 1 205 ? 29.275 84.032 103.018 1.00 17.63 205 GLY A C 1
ATOM 1615 O O . GLY A 1 205 ? 28.126 84.435 103.031 1.00 19.41 205 GLY A O 1
ATOM 1616 N N . SER A 1 206 ? 30.195 84.410 103.895 1.00 19.27 206 SER A N 1
ATOM 1617 C CA . SER A 1 206 ? 29.882 85.130 105.119 1.00 25.68 206 SER A CA 1
ATOM 1618 C C . SER A 1 206 ? 30.022 86.641 104.967 1.00 27.89 206 SER A C 1
ATOM 1619 O O . SER A 1 206 ? 29.824 87.381 105.912 1.00 29.82 206 SER A O 1
ATOM 1622 N N . GLU A 1 207 ? 30.352 87.075 103.760 1.00 31.54 207 GLU A N 1
ATOM 1623 C CA . GLU A 1 207 ? 30.529 88.480 103.433 1.00 24.06 207 GLU A CA 1
ATOM 1624 C C . GLU A 1 207 ? 29.246 89.125 102.894 1.00 27.13 207 GLU A C 1
ATOM 1625 O O . GLU A 1 207 ? 28.426 88.469 102.278 1.00 24.41 207 GLU A O 1
ATOM 1631 N N . ILE A 1 208 ? 29.099 90.418 103.142 1.00 25.17 208 ILE A N 1
ATOM 1632 C CA . ILE A 1 208 ? 27.951 91.184 102.678 1.00 21.33 208 ILE A CA 1
ATOM 1633 C C . ILE A 1 208 ? 28.086 91.657 101.227 1.00 18.94 208 ILE A C 1
ATOM 1634 O O . ILE A 1 208 ? 29.103 92.182 100.823 1.00 23.14 208 ILE A O 1
ATOM 1639 N N . THR A 1 209 ? 27.050 91.427 100.441 1.00 22.79 209 THR A N 1
ATOM 1640 C CA . THR A 1 209 ? 27.069 91.764 99.029 1.00 26.09 209 THR A CA 1
ATOM 1641 C C . THR A 1 209 ? 26.251 93.013 98.726 1.00 23.29 209 THR A C 1
ATOM 1642 O O . THR A 1 209 ? 26.287 93.534 97.629 1.00 24.65 209 THR A O 1
ATOM 1646 N N . GLY A 1 210 ? 25.516 93.477 99.720 1.00 27.43 210 GLY A N 1
ATOM 1647 C CA . GLY A 1 210 ? 24.579 94.556 99.541 1.00 17.78 210 GLY A CA 1
ATOM 1648 C C . GLY A 1 210 ? 23.503 94.538 100.594 1.00 19.33 210 GLY A C 1
ATOM 1649 O O . GLY A 1 210 ? 23.690 93.999 101.677 1.00 26.61 210 GLY A O 1
ATOM 1650 N N . ALA A 1 211 ? 22.370 95.137 100.259 1.00 21.94 211 ALA A N 1
ATOM 1651 C CA . ALA A 1 211 ? 21.240 95.219 101.151 1.00 21.26 211 ALA A CA 1
ATOM 1652 C C . ALA A 1 211 ? 19.945 95.105 100.371 1.00 23.93 211 ALA A C 1
ATOM 1653 O O . ALA A 1 211 ? 19.925 95.317 99.172 1.00 25.26 211 ALA A O 1
ATOM 1655 N N . LEU A 1 212 ? 18.868 94.752 101.058 1.00 18.72 212 LEU A N 1
ATOM 1656 C CA . LEU A 1 212 ? 17.551 94.798 100.454 1.00 22.84 212 LEU A CA 1
ATOM 1657 C C . LEU A 1 212 ? 17.262 96.173 99.905 1.00 22.94 212 LEU A C 1
ATOM 1658 O O . LEU A 1 212 ? 17.492 97.172 100.558 1.00 26.36 212 LEU A O 1
ATOM 1663 N N . LEU A 1 213 ? 16.742 96.198 98.691 1.00 29.37 213 LEU A N 1
ATOM 1664 C CA . LEU A 1 213 ? 16.084 97.366 98.156 1.00 23.49 213 LEU A CA 1
ATOM 1665 C C . LEU A 1 213 ? 14.926 97.819 99.032 1.00 32.20 213 LEU A C 1
ATOM 1666 O O . LEU A 1 213 ? 14.142 97.019 99.502 1.00 28.92 213 LEU A O 1
ATOM 1671 N N . PRO A 1 214 ? 14.845 99.125 99.228 1.00 36.91 214 PRO A N 1
ATOM 1672 C CA . PRO A 1 214 ? 13.693 99.766 99.887 1.00 33.09 214 PRO A CA 1
ATOM 1673 C C . PRO A 1 214 ? 12.341 99.193 99.509 1.00 25.92 214 PRO A C 1
ATOM 1674 O O . PRO A 1 214 ? 11.565 98.865 100.380 1.00 32.00 214 PRO A O 1
ATOM 1678 N N . GLU A 1 215 ? 12.062 99.076 98.222 1.00 33.13 215 GLU A N 1
ATOM 1679 C CA . GLU A 1 215 ? 10.780 98.548 97.800 1.00 32.19 215 GLU A CA 1
ATOM 1680 C C . GLU A 1 215 ? 10.581 97.130 98.310 1.00 38.05 215 GLU A C 1
ATOM 1681 O O . GLU A 1 215 ? 9.510 96.776 98.752 1.00 28.61 215 GLU A O 1
ATOM 1687 N N . VAL A 1 216 ? 11.635 96.327 98.234 1.00 30.43 216 VAL A N 1
ATOM 1688 C CA . VAL A 1 216 ? 11.609 94.957 98.727 1.00 35.72 216 VAL A CA 1
ATOM 1689 C C . VAL A 1 216 ? 11.492 94.880 100.255 1.00 30.76 216 VAL A C 1
ATOM 1690 O O . VAL A 1 216 ? 10.655 94.169 100.776 1.00 24.08 216 VAL A O 1
ATOM 1694 N N . ALA A 1 217 ? 12.338 95.622 100.951 1.00 29.20 217 ALA A N 1
ATOM 1695 C CA . ALA A 1 217 ? 12.280 95.697 102.398 1.00 31.09 217 ALA A CA 1
ATOM 1696 C C . ALA A 1 217 ? 10.875 96.045 102.867 1.00 42.98 217 ALA A C 1
ATOM 1697 O O . ALA A 1 217 ? 10.298 95.349 103.679 1.00 31.98 217 ALA A O 1
ATOM 1699 N N . LYS A 1 218 ? 10.326 97.119 102.318 1.00 35.51 218 LYS A N 1
ATOM 1700 C CA . LYS A 1 218 ? 8.977 97.542 102.647 1.00 49.79 218 LYS A CA 1
ATOM 1701 C C . LYS A 1 218 ? 7.907 96.484 102.412 1.00 41.31 218 LYS A C 1
ATOM 1702 O O . LYS A 1 218 ? 7.090 96.218 103.279 1.00 42.98 218 LYS A O 1
ATOM 1708 N N . ALA A 1 219 ? 7.923 95.879 101.239 1.00 35.66 219 ALA A N 1
ATOM 1709 C CA . ALA A 1 219 ? 6.983 94.831 100.921 1.00 26.40 219 ALA A CA 1
ATOM 1710 C C . ALA A 1 219 ? 7.005 93.686 101.919 1.00 35.36 219 ALA A C 1
ATOM 1711 O O . ALA A 1 219 ? 6.003 93.022 102.107 1.00 25.05 219 ALA A O 1
ATOM 1713 N N . TRP A 1 220 ? 8.155 93.465 102.549 1.00 34.35 220 TRP A N 1
ATOM 1714 C CA . TRP A 1 220 ? 8.375 92.295 103.390 1.00 38.33 220 TRP A CA 1
ATOM 1715 C C . TRP A 1 220 ? 8.309 92.648 104.872 1.00 30.98 220 TRP A C 1
ATOM 1716 O O . TRP A 1 220 ? 8.439 91.798 105.729 1.00 35.97 220 TRP A O 1
ATOM 1727 N N . GLY A 1 221 ? 8.099 93.923 105.155 1.00 48.29 221 GLY A N 1
ATOM 1728 C CA . GLY A 1 221 ? 7.981 94.402 106.515 1.00 47.95 221 GLY A CA 1
ATOM 1729 C C . GLY A 1 221 ? 9.292 94.330 107.257 1.00 42.95 221 GLY A C 1
ATOM 1730 O O . GLY A 1 221 ? 9.347 93.881 108.390 1.00 22.53 221 GLY A O 1
ATOM 1731 N N . MET A 1 222 ? 10.355 94.760 106.598 1.00 30.27 222 MET A N 1
ATOM 1732 C CA . MET A 1 222 ? 11.646 94.790 107.238 1.00 42.98 222 MET A CA 1
ATOM 1733 C C . MET A 1 222 ? 12.495 95.989 106.866 1.00 40.95 222 MET A C 1
ATOM 1734 O O . MET A 1 222 ? 12.173 96.721 105.948 1.00 44.50 222 MET A O 1
ATOM 1739 N N . ALA A 1 223 ? 13.582 96.175 107.596 1.00 32.79 223 ALA A N 1
ATOM 1740 C CA . ALA A 1 223 ? 14.603 97.174 107.268 1.00 41.53 223 ALA A CA 1
ATOM 1741 C C . ALA A 1 223 ? 15.402 96.803 106.022 1.00 32.03 223 ALA A C 1
ATOM 1742 O O . ALA A 1 223 ? 15.437 95.648 105.640 1.00 34.78 223 ALA A O 1
ATOM 1744 N N . THR A 1 224 ? 16.040 97.790 105.402 1.00 32.31 224 THR A N 1
ATOM 1745 C CA . THR A 1 224 ? 16.932 97.540 104.279 1.00 33.70 224 THR A CA 1
ATOM 1746 C C . THR A 1 224 ? 18.160 96.781 104.736 1.00 36.04 224 THR A C 1
ATOM 1747 O O . THR A 1 224 ? 19.266 97.286 104.698 1.00 24.63 224 THR A O 1
ATOM 1751 N N . VAL A 1 225 ? 17.929 95.551 105.166 1.00 31.06 225 VAL A N 1
ATOM 1752 C CA . VAL A 1 225 ? 18.893 94.747 105.893 1.00 26.07 225 VAL A CA 1
ATOM 1753 C C . VAL A 1 225 ? 20.028 94.252 104.989 1.00 28.81 225 VAL A C 1
ATOM 1754 O O . VAL A 1 225 ? 19.830 94.036 103.808 1.00 28.58 225 VAL A O 1
ATOM 1758 N N . PRO A 1 226 ? 21.217 94.070 105.557 1.00 34.37 226 PRO A N 1
ATOM 1759 C CA . PRO A 1 226 ? 22.365 93.577 104.796 1.00 19.29 226 PRO A CA 1
ATOM 1760 C C . PRO A 1 226 ? 22.210 92.125 104.361 1.00 28.06 226 PRO A C 1
ATOM 1761 O O . PRO A 1 226 ? 21.664 91.314 105.094 1.00 24.64 226 PRO A O 1
ATOM 1765 N N . VAL A 1 227 ? 22.670 91.816 103.159 1.00 27.65 227 VAL A N 1
ATOM 1766 C CA . VAL A 1 227 ? 22.525 90.489 102.599 1.00 18.32 227 VAL A CA 1
ATOM 1767 C C . VAL A 1 227 ? 23.881 89.846 102.372 1.00 20.70 227 VAL A C 1
ATOM 1768 O O . VAL A 1 227 ? 24.746 90.442 101.767 1.00 13.50 227 VAL A O 1
ATOM 1772 N N . VAL A 1 228 ? 24.051 88.625 102.853 1.00 17.90 228 VAL A N 1
ATOM 1773 C CA . VAL A 1 228 ? 25.289 87.903 102.624 1.00 19.15 228 VAL A CA 1
ATOM 1774 C C . VAL A 1 228 ? 25.269 87.069 101.344 1.00 19.33 228 VAL A C 1
ATOM 1775 O O . VAL A 1 228 ? 24.224 86.814 100.780 1.00 19.18 228 VAL A O 1
ATOM 1779 N N . ALA A 1 229 ? 26.446 86.658 100.901 1.00 18.08 229 ALA A N 1
ATOM 1780 C CA . ALA A 1 229 ? 26.591 85.879 99.681 1.00 30.31 229 ALA A CA 1
ATOM 1781 C C . ALA A 1 229 ? 25.895 84.520 99.730 1.00 17.76 229 ALA A C 1
ATOM 1782 O O . ALA A 1 229 ? 25.388 84.054 98.738 1.00 28.61 229 ALA A O 1
ATOM 1784 N N . GLY A 1 230 ? 25.891 83.896 100.897 1.00 20.25 230 GLY A N 1
ATOM 1785 C CA . GLY A 1 230 ? 25.295 82.590 101.066 1.00 20.80 230 GLY A CA 1
ATOM 1786 C C . GLY A 1 230 ? 26.173 81.445 100.600 1.00 22.74 230 GLY A C 1
ATOM 1787 O O . GLY A 1 230 ? 27.388 81.525 100.629 1.00 18.99 230 GLY A O 1
ATOM 1788 N N . GLY A 1 231 ? 25.524 80.374 100.169 1.00 26.26 231 GLY A N 1
ATOM 1789 C CA . GLY A 1 231 ? 26.184 79.176 99.660 1.00 19.92 231 GLY A CA 1
ATOM 1790 C C . GLY A 1 231 ? 25.271 78.403 98.726 1.00 23.09 231 GLY A C 1
ATOM 1791 O O . GLY A 1 231 ? 24.057 78.551 98.767 1.00 18.74 231 GLY A O 1
ATOM 1792 N N . GLY A 1 232 ? 25.858 77.580 97.871 1.00 22.82 232 GLY A N 1
ATOM 1793 C CA . GLY A 1 232 ? 25.131 76.477 97.293 1.00 18.37 232 GLY A CA 1
ATOM 1794 C C . GLY A 1 232 ? 24.473 75.658 98.380 1.00 23.29 232 GLY A C 1
ATOM 1795 O O . GLY A 1 232 ? 24.937 75.641 99.509 1.00 19.76 232 GLY A O 1
ATOM 1796 N N . ASP A 1 233 ? 23.393 74.974 98.029 1.00 24.18 233 ASP A N 1
ATOM 1797 C CA . ASP A 1 233 ? 22.600 74.249 99.005 1.00 20.05 233 ASP A CA 1
ATOM 1798 C C . ASP A 1 233 ? 23.368 73.246 99.865 1.00 20.50 233 ASP A C 1
ATOM 1799 O O . ASP A 1 233 ? 23.204 73.219 101.066 1.00 26.28 233 ASP A O 1
ATOM 1804 N N . ASN A 1 234 ? 24.213 72.432 99.249 1.00 25.49 234 ASN A N 1
ATOM 1805 C CA . ASN A 1 234 ? 25.074 71.539 100.006 1.00 17.64 234 ASN A CA 1
ATOM 1806 C C . ASN A 1 234 ? 25.961 72.260 101.014 1.00 23.98 234 ASN A C 1
ATOM 1807 O O . ASN A 1 234 ? 25.896 71.985 102.195 1.00 22.42 234 ASN A O 1
ATOM 1812 N N . ALA A 1 235 ? 26.779 73.188 100.537 1.00 19.01 235 ALA A N 1
ATOM 1813 C CA . ALA A 1 235 ? 27.705 73.896 101.404 1.00 16.85 235 ALA A CA 1
ATOM 1814 C C . ALA A 1 235 ? 26.995 74.645 102.523 1.00 26.38 235 ALA A C 1
ATOM 1815 O O . ALA A 1 235 ? 27.435 74.627 103.651 1.00 25.02 235 ALA A O 1
ATOM 1817 N N . ALA A 1 236 ? 25.881 75.288 102.197 1.00 26.77 236 ALA A N 1
ATOM 1818 C CA . ALA A 1 236 ? 25.089 75.985 103.201 1.00 27.58 236 ALA A CA 1
ATOM 1819 C C . ALA A 1 236 ? 24.501 75.052 104.245 1.00 23.99 236 ALA A C 1
ATOM 1820 O O . ALA A 1 236 ? 24.564 75.328 105.420 1.00 25.53 236 ALA A O 1
ATOM 1822 N N . GLY A 1 237 ? 23.917 73.955 103.790 1.00 25.44 237 GLY A N 1
ATOM 1823 C CA . GLY A 1 237 ? 23.582 72.843 104.646 1.00 30.18 237 GLY A CA 1
ATOM 1824 C C . GLY A 1 237 ? 24.669 72.431 105.611 1.00 26.03 237 GLY A C 1
ATOM 1825 O O . GLY A 1 237 ? 24.425 72.287 106.787 1.00 24.27 237 GLY A O 1
ATOM 1826 N N . ALA A 1 238 ? 25.874 72.250 105.094 1.00 23.80 238 ALA A N 1
ATOM 1827 C CA . ALA A 1 238 ? 27.007 71.867 105.911 1.00 22.09 238 ALA A CA 1
ATOM 1828 C C . ALA A 1 238 ? 27.291 72.900 106.976 1.00 31.52 238 ALA A C 1
ATOM 1829 O O . ALA A 1 238 ? 27.642 72.554 108.090 1.00 29.85 238 ALA A O 1
ATOM 1831 N N . VAL A 1 239 ? 27.160 74.168 106.618 1.00 33.51 239 VAL A N 1
ATOM 1832 C CA . VAL A 1 239 ? 27.412 75.218 107.574 1.00 18.78 239 VAL A CA 1
ATOM 1833 C C . VAL A 1 239 ? 26.374 75.187 108.705 1.00 33.18 239 VAL A C 1
ATOM 1834 O O . VAL A 1 239 ? 26.704 75.429 109.864 1.00 26.26 239 VAL A O 1
ATOM 1838 N N . GLY A 1 240 ? 25.125 74.928 108.359 1.00 29.76 240 GLY A N 1
ATOM 1839 C CA . GLY A 1 240 ? 24.068 74.812 109.338 1.00 29.61 240 GLY A CA 1
ATOM 1840 C C . GLY A 1 240 ? 24.281 73.666 110.301 1.00 33.54 240 GLY A C 1
ATOM 1841 O O . GLY A 1 240 ? 23.794 73.686 111.389 1.00 32.14 240 GLY A O 1
ATOM 1842 N N . VAL A 1 241 ? 25.032 72.667 109.867 1.00 37.15 241 VAL A N 1
ATOM 1843 C CA . VAL A 1 241 ? 25.192 71.434 110.616 1.00 28.85 241 VAL A CA 1
ATOM 1844 C C . VAL A 1 241 ? 26.478 71.512 111.411 1.00 32.94 241 VAL A C 1
ATOM 1845 O O . VAL A 1 241 ? 26.716 70.716 112.297 1.00 33.56 241 VAL A O 1
ATOM 1849 N N . GLY A 1 242 ? 27.286 72.519 111.134 1.00 37.30 242 GLY A N 1
ATOM 1850 C CA . GLY A 1 242 ? 28.448 72.846 111.906 1.00 23.39 242 GLY A CA 1
ATOM 1851 C C . GLY A 1 242 ? 29.675 72.246 111.289 1.00 40.68 242 GLY A C 1
ATOM 1852 O O . GLY A 1 242 ? 30.729 72.132 111.884 1.00 34.01 242 GLY A O 1
ATOM 1853 N N . MET A 1 243 ? 29.528 71.862 110.035 1.00 32.60 243 MET A N 1
ATOM 1854 C CA . MET A 1 243 ? 30.615 71.281 109.298 1.00 34.83 243 MET A CA 1
ATOM 1855 C C . MET A 1 243 ? 31.476 72.340 108.650 1.00 35.16 243 MET A C 1
ATOM 1856 O O . MET A 1 243 ? 31.064 73.003 107.723 1.00 49.55 243 MET A O 1
ATOM 1861 N N . VAL A 1 244 ? 32.685 72.494 109.158 1.00 38.52 244 VAL A N 1
ATOM 1862 C CA . VAL A 1 244 ? 33.313 73.792 109.228 1.00 30.58 244 VAL A CA 1
ATOM 1863 C C . VAL A 1 244 ? 34.838 73.744 109.103 1.00 25.48 244 VAL A C 1
ATOM 1864 O O . VAL A 1 244 ? 35.437 74.651 108.558 1.00 29.03 244 VAL A O 1
ATOM 1868 N N . ASP A 1 245 ? 35.455 72.681 109.594 1.00 24.31 245 ASP A N 1
ATOM 1869 C CA . ASP A 1 245 ? 36.905 72.556 109.540 1.00 34.46 245 ASP A CA 1
ATOM 1870 C C . ASP A 1 245 ? 37.389 71.274 108.870 1.00 30.95 245 ASP A C 1
ATOM 1871 O O . ASP A 1 245 ? 36.666 70.298 108.785 1.00 30.52 245 ASP A O 1
ATOM 1876 N N . ALA A 1 246 ? 38.634 71.294 108.421 1.00 29.68 246 ALA A N 1
ATOM 1877 C CA . ALA A 1 246 ? 39.249 70.160 107.763 1.00 31.36 246 ALA A CA 1
ATOM 1878 C C . ALA A 1 246 ? 38.942 68.822 108.419 1.00 37.67 246 ALA A C 1
ATOM 1879 O O . ALA A 1 246 ? 39.100 68.655 109.619 1.00 31.92 246 ALA A O 1
ATOM 1881 N N . ASN A 1 247 ? 38.497 67.880 107.598 1.00 31.63 247 ASN A N 1
ATOM 1882 C CA . ASN A 1 247 ? 38.174 66.528 108.022 1.00 33.82 247 ASN A CA 1
ATOM 1883 C C . ASN A 1 247 ? 36.902 66.373 108.839 1.00 34.92 247 ASN A C 1
ATOM 1884 O O . ASN A 1 247 ? 36.624 65.301 109.338 1.00 38.75 247 ASN A O 1
ATOM 1889 N N . GLN A 1 248 ? 36.126 67.435 108.972 1.00 27.48 248 GLN A N 1
ATOM 1890 C CA . GLN A 1 248 ? 34.737 67.267 109.355 1.00 34.49 248 GLN A CA 1
ATOM 1891 C C . GLN A 1 248 ? 33.923 66.706 108.203 1.00 32.75 248 GLN A C 1
ATOM 1892 O O . GLN A 1 248 ? 34.076 67.123 107.072 1.00 32.01 248 GLN A O 1
ATOM 1898 N N . ALA A 1 249 ? 33.072 65.741 108.509 1.00 35.35 249 ALA A N 1
ATOM 1899 C CA . ALA A 1 249 ? 32.319 65.035 107.494 1.00 29.85 249 ALA A CA 1
ATOM 1900 C C . ALA A 1 249 ? 30.928 64.694 107.976 1.00 34.80 249 ALA A C 1
ATOM 1901 O O . ALA A 1 249 ? 30.731 64.342 109.133 1.00 20.43 249 ALA A O 1
ATOM 1903 N N . MET A 1 250 ? 29.972 64.795 107.062 1.00 21.86 250 MET A N 1
ATOM 1904 C CA . MET A 1 250 ? 28.602 64.413 107.325 1.00 28.50 250 MET A CA 1
ATOM 1905 C C . MET A 1 250 ? 28.048 63.494 106.253 1.00 25.38 250 MET A C 1
ATOM 1906 O O . MET A 1 250 ? 28.365 63.633 105.087 1.00 26.20 250 MET A O 1
ATOM 1911 N N . LEU A 1 251 ? 27.219 62.554 106.672 1.00 19.22 251 LEU A N 1
ATOM 1912 C CA . LEU A 1 251 ? 26.475 61.702 105.766 1.00 30.05 251 LEU A CA 1
ATOM 1913 C C . LEU A 1 251 ? 24.989 61.908 105.958 1.00 27.42 251 LEU A C 1
ATOM 1914 O O . LEU A 1 251 ? 24.458 61.639 107.020 1.00 22.56 251 LEU A O 1
ATOM 1919 N N . SER A 1 252 ? 24.325 62.401 104.925 1.00 22.46 252 SER A N 1
ATOM 1920 C CA . SER A 1 252 ? 22.903 62.643 105.024 1.00 28.25 252 SER A CA 1
ATOM 1921 C C . SER A 1 252 ? 22.102 61.521 104.412 1.00 34.04 252 SER A C 1
ATOM 1922 O O . SER A 1 252 ? 22.063 61.360 103.205 1.00 31.46 252 SER A O 1
ATOM 1925 N N . LEU A 1 253 ? 21.460 60.752 105.274 1.00 28.86 253 LEU A N 1
ATOM 1926 C CA . LEU A 1 253 ? 20.554 59.716 104.843 1.00 34.93 253 LEU A CA 1
ATOM 1927 C C . LEU A 1 253 ? 19.138 60.264 104.736 1.00 37.26 253 LEU A C 1
ATOM 1928 O O . LEU A 1 253 ? 18.198 59.685 105.247 1.00 47.43 253 LEU A O 1
ATOM 1933 N N . GLY A 1 254 ? 19.013 61.396 104.066 1.00 39.32 254 GLY A N 1
ATOM 1934 C CA . GLY A 1 254 ? 17.739 62.053 103.907 1.00 40.95 254 GLY A CA 1
ATOM 1935 C C . GLY A 1 254 ? 17.082 61.685 102.599 1.00 46.33 254 GLY A C 1
ATOM 1936 O O . GLY A 1 254 ? 17.384 60.657 102.013 1.00 50.39 254 GLY A O 1
ATOM 1937 N N . THR A 1 255 ? 16.180 62.537 102.144 1.00 42.87 255 THR A N 1
ATOM 1938 C CA . THR A 1 255 ? 15.510 62.327 100.877 1.00 46.58 255 THR A CA 1
ATOM 1939 C C . THR A 1 255 ? 16.464 62.588 99.745 1.00 56.24 255 THR A C 1
ATOM 1940 O O . THR A 1 255 ? 16.248 62.147 98.627 1.00 59.90 255 THR A O 1
ATOM 1944 N N . SER A 1 256 ? 17.528 63.313 100.042 1.00 45.34 256 SER A N 1
ATOM 1945 C CA . SER A 1 256 ? 18.617 63.439 99.108 1.00 47.24 256 SER A CA 1
ATOM 1946 C C . SER A 1 256 ? 19.916 63.062 99.773 1.00 38.28 256 SER A C 1
ATOM 1947 O O . SER A 1 256 ? 20.303 63.663 100.757 1.00 44.83 256 SER A O 1
ATOM 1950 N N . GLY A 1 257 ? 20.580 62.050 99.243 1.00 31.02 257 GLY A N 1
ATOM 1951 C CA . GLY A 1 257 ? 21.728 61.484 99.907 1.00 25.90 257 GLY A CA 1
ATOM 1952 C C . GLY A 1 257 ? 23.002 62.195 99.518 1.00 25.69 257 GLY A C 1
ATOM 1953 O O . GLY A 1 257 ? 23.254 62.397 98.343 1.00 22.87 257 GLY A O 1
ATOM 1954 N N . VAL A 1 258 ? 23.796 62.568 100.510 1.00 19.39 258 VAL A N 1
ATOM 1955 C CA . VAL A 1 258 ? 25.068 63.231 100.273 1.00 32.46 258 VAL A CA 1
ATOM 1956 C C . VAL A 1 258 ? 26.110 62.794 101.284 1.00 18.66 258 VAL A C 1
ATOM 1957 O O . VAL A 1 258 ? 25.806 62.589 102.441 1.00 26.24 258 VAL A O 1
ATOM 1961 N N . TYR A 1 259 ? 27.348 62.690 100.843 1.00 25.31 259 TYR A N 1
ATOM 1962 C CA . TYR A 1 259 ? 28.474 62.714 101.760 1.00 27.74 259 TYR A CA 1
ATOM 1963 C C . TYR A 1 259 ? 29.286 63.971 101.546 1.00 30.74 259 TYR A C 1
ATOM 1964 O O . TYR A 1 259 ? 29.768 64.225 100.457 1.00 31.28 259 TYR A O 1
ATOM 1973 N N . PHE A 1 260 ? 29.420 64.756 102.602 1.00 27.36 260 PHE A N 1
ATOM 1974 C CA . PHE A 1 260 ? 30.056 66.059 102.538 1.00 25.43 260 PHE A CA 1
ATOM 1975 C C . PHE A 1 260 ? 31.191 66.093 103.548 1.00 29.91 260 PHE A C 1
ATOM 1976 O O . PHE A 1 260 ? 30.980 65.838 104.722 1.00 29.14 260 PHE A O 1
ATOM 1984 N N . ALA A 1 261 ? 32.390 66.362 103.070 1.00 19.55 261 ALA A N 1
ATOM 1985 C CA . ALA A 1 261 ? 33.549 66.404 103.929 1.00 28.94 261 ALA A CA 1
ATOM 1986 C C . ALA A 1 261 ? 34.414 67.613 103.640 1.00 34.25 261 ALA A C 1
ATOM 1987 O O . ALA A 1 261 ? 34.828 67.829 102.513 1.00 31.23 261 ALA A O 1
ATOM 1989 N N . VAL A 1 262 ? 34.684 68.393 104.671 1.00 22.19 262 VAL A N 1
ATOM 1990 C CA . VAL A 1 262 ? 35.602 69.508 104.580 1.00 23.97 262 VAL A CA 1
ATOM 1991 C C . VAL A 1 262 ? 37.041 69.037 104.520 1.00 21.17 262 VAL A C 1
ATOM 1992 O O . VAL A 1 262 ? 37.463 68.240 105.328 1.00 29.86 262 VAL A O 1
ATOM 1996 N N . SER A 1 263 ? 37.780 69.545 103.548 1.00 33.58 263 SER A N 1
ATOM 1997 C CA . SER A 1 263 ? 39.112 69.044 103.246 1.00 25.49 263 SER A CA 1
ATOM 1998 C C . SER A 1 263 ? 40.195 69.930 103.831 1.00 41.24 263 SER A C 1
ATOM 1999 O O . SER A 1 263 ? 39.940 71.052 104.233 1.00 29.28 263 SER A O 1
ATOM 2002 N N . GLU A 1 264 ? 41.412 69.409 103.849 1.00 34.20 264 GLU A N 1
ATOM 2003 C CA . GLU A 1 264 ? 42.586 70.203 104.135 1.00 40.87 264 GLU A CA 1
ATOM 2004 C C . GLU A 1 264 ? 43.097 70.941 102.907 1.00 46.17 264 GLU A C 1
ATOM 2005 O O . GLU A 1 264 ? 43.832 70.399 102.092 1.00 34.38 264 GLU A O 1
ATOM 2011 N N . GLY A 1 265 ? 42.685 72.192 102.799 1.00 28.45 265 GLY A N 1
ATOM 2012 C CA . GLY A 1 265 ? 42.804 72.932 101.574 1.00 40.37 265 GLY A CA 1
ATOM 2013 C C . GLY A 1 265 ? 42.167 72.258 100.386 1.00 35.73 265 GLY A C 1
ATOM 2014 O O . GLY A 1 265 ? 41.295 71.417 100.519 1.00 30.19 265 GLY A O 1
ATOM 2015 N N . PHE A 1 266 ? 42.627 72.627 99.203 1.00 32.38 266 PHE A N 1
ATOM 2016 C CA . PHE A 1 266 ? 42.025 72.144 97.983 1.00 34.47 266 PHE A CA 1
ATOM 2017 C C . PHE A 1 266 ? 42.550 70.787 97.540 1.00 45.32 266 PHE A C 1
ATOM 2018 O O . PHE A 1 266 ? 43.747 70.588 97.391 1.00 39.32 266 PHE A O 1
ATOM 2026 N N . LEU A 1 267 ? 41.630 69.856 97.335 1.00 41.81 267 LEU A N 1
ATOM 2027 C CA . LEU A 1 267 ? 41.959 68.511 96.901 1.00 42.17 267 LEU A CA 1
ATOM 2028 C C . LEU A 1 267 ? 41.368 68.196 95.528 1.00 44.54 267 LEU A C 1
ATOM 2029 O O . LEU A 1 267 ? 40.181 68.356 95.321 1.00 39.41 267 LEU A O 1
ATOM 2034 N N . SER A 1 268 ? 42.218 67.735 94.629 1.00 55.71 268 SER A N 1
ATOM 2035 C CA . SER A 1 268 ? 41.804 67.334 93.290 1.00 56.63 268 SER A CA 1
ATOM 2036 C C . SER A 1 268 ? 42.106 65.860 93.018 1.00 63.30 268 SER A C 1
ATOM 2037 O O . SER A 1 268 ? 43.258 65.466 92.877 1.00 62.92 268 SER A O 1
ATOM 2040 N N . LYS A 1 269 ? 41.067 65.043 92.960 1.00 60.41 269 LYS A N 1
ATOM 2041 C CA . LYS A 1 269 ? 41.160 63.734 92.338 1.00 73.73 269 LYS A CA 1
ATOM 2042 C C . LYS A 1 269 ? 39.942 63.507 91.455 1.00 69.59 269 LYS A C 1
ATOM 2043 O O . LYS A 1 269 ? 39.004 62.824 91.844 1.00 66.99 269 LYS A O 1
ATOM 2049 N N . PRO A 1 270 ? 39.971 64.091 90.265 1.00 69.53 270 PRO A N 1
ATOM 2050 C CA . PRO A 1 270 ? 38.947 63.852 89.254 1.00 80.90 270 PRO A CA 1
ATOM 2051 C C . PRO A 1 270 ? 39.332 62.673 88.358 1.00 91.09 270 PRO A C 1
ATOM 2052 O O . PRO A 1 270 ? 40.203 62.832 87.502 1.00 92.27 270 PRO A O 1
ATOM 2056 N N . GLU A 1 271 ? 38.692 61.524 88.550 1.00 84.88 271 GLU A N 1
ATOM 2057 C CA . GLU A 1 271 ? 38.828 60.422 87.618 1.00 82.24 271 GLU A CA 1
ATOM 2058 C C . GLU A 1 271 ? 37.881 59.302 87.992 1.00 85.85 271 GLU A C 1
ATOM 2059 O O . GLU A 1 271 ? 38.241 58.128 87.914 1.00 105.57 271 GLU A O 1
ATOM 2065 N N . SER A 1 272 ? 36.673 59.664 88.399 1.00 69.99 272 SER A N 1
ATOM 2066 C CA . SER A 1 272 ? 36.385 59.906 89.800 1.00 60.97 272 SER A CA 1
ATOM 2067 C C . SER A 1 272 ? 34.954 60.428 89.687 1.00 65.15 272 SER A C 1
ATOM 2068 O O . SER A 1 272 ? 34.428 60.588 88.602 1.00 79.57 272 SER A O 1
ATOM 2071 N N . ALA A 1 273 ? 34.344 60.695 90.829 1.00 59.86 273 ALA A N 1
ATOM 2072 C CA . ALA A 1 273 ? 32.906 60.855 90.959 1.00 63.77 273 ALA A CA 1
ATOM 2073 C C . ALA A 1 273 ? 32.902 61.509 92.334 1.00 62.91 273 ALA A C 1
ATOM 2074 O O . ALA A 1 273 ? 31.868 61.622 92.980 1.00 52.88 273 ALA A O 1
ATOM 2076 N N . VAL A 1 274 ? 34.071 61.935 92.781 1.00 30.24 274 VAL A N 1
ATOM 2077 C CA . VAL A 1 274 ? 34.114 62.878 93.862 1.00 32.23 274 VAL A CA 1
ATOM 2078 C C . VAL A 1 274 ? 34.237 64.293 93.342 1.00 26.42 274 VAL A C 1
ATOM 2079 O O . VAL A 1 274 ? 35.082 64.599 92.523 1.00 37.11 274 VAL A O 1
ATOM 2083 N N . HIS A 1 275 ? 33.375 65.160 93.822 1.00 25.94 275 HIS A N 1
ATOM 2084 C CA . HIS A 1 275 ? 33.463 66.553 93.463 1.00 32.59 275 HIS A CA 1
ATOM 2085 C C . HIS A 1 275 ? 34.182 67.410 94.479 1.00 34.52 275 HIS A C 1
ATOM 2086 O O . HIS A 1 275 ? 34.094 67.183 95.667 1.00 30.06 275 HIS A O 1
ATOM 2093 N N . SER A 1 276 ? 34.918 68.382 93.964 1.00 28.83 276 SER A N 1
ATOM 2094 C CA . SER A 1 276 ? 35.698 69.274 94.784 1.00 24.92 276 SER A CA 1
ATOM 2095 C C . SER A 1 276 ? 35.330 70.721 94.500 1.00 34.27 276 SER A C 1
ATOM 2096 O O . SER A 1 276 ? 35.439 71.192 93.378 1.00 26.77 276 SER A O 1
ATOM 2099 N N . PHE A 1 277 ? 34.868 71.404 95.525 1.00 22.65 277 PHE A N 1
ATOM 2100 C CA . PHE A 1 277 ? 34.463 72.792 95.430 1.00 19.18 277 PHE A CA 1
ATOM 2101 C C . PHE A 1 277 ? 35.016 73.640 96.552 1.00 21.82 277 PHE A C 1
ATOM 2102 O O . PHE A 1 277 ? 35.501 73.126 97.552 1.00 29.79 277 PHE A O 1
ATOM 2110 N N . CYS A 1 278 ? 34.904 74.950 96.401 1.00 24.31 278 CYS A N 1
ATOM 2111 C CA . CYS A 1 278 ? 35.058 75.849 97.520 1.00 20.22 278 CYS A CA 1
ATOM 2112 C C . CYS A 1 278 ? 33.932 75.647 98.528 1.00 21.43 278 CYS A C 1
ATOM 2113 O O . CYS A 1 278 ? 32.826 75.311 98.160 1.00 25.60 278 CYS A O 1
ATOM 2116 N N . HIS A 1 279 ? 34.240 75.834 99.800 1.00 27.62 279 HIS A N 1
ATOM 2117 C CA . HIS A 1 279 ? 33.231 75.903 100.849 1.00 22.82 279 HIS A CA 1
ATOM 2118 C C . HIS A 1 279 ? 32.695 77.328 100.988 1.00 20.30 279 HIS A C 1
ATOM 2119 O O . HIS A 1 279 ? 33.322 78.268 100.551 1.00 23.33 279 HIS A O 1
ATOM 2126 N N . ALA A 1 280 ? 31.536 77.467 101.615 1.00 18.61 280 ALA A N 1
ATOM 2127 C CA . ALA A 1 280 ? 30.893 78.760 101.776 1.00 19.16 280 ALA A CA 1
ATOM 2128 C C . ALA A 1 280 ? 31.510 79.601 102.895 1.00 25.32 280 ALA A C 1
ATOM 2129 O O . ALA A 1 280 ? 30.931 80.568 103.352 1.00 23.91 280 ALA A O 1
ATOM 2131 N N . LEU A 1 281 ? 32.682 79.170 103.344 1.00 21.80 281 LEU A N 1
ATOM 2132 C CA . LEU A 1 281 ? 33.444 79.971 104.283 1.00 23.79 281 LEU A CA 1
ATOM 2133 C C . LEU A 1 281 ? 34.828 80.279 103.756 1.00 20.16 281 LEU A C 1
ATOM 2134 O O . LEU A 1 281 ? 35.335 79.599 102.885 1.00 20.03 281 LEU A O 1
ATOM 2139 N N . PRO A 1 282 ? 35.433 81.315 104.311 1.00 28.67 282 PRO A N 1
ATOM 2140 C CA . PRO A 1 282 ? 36.732 81.774 103.843 1.00 24.87 282 PRO A CA 1
ATOM 2141 C C . PRO A 1 282 ? 37.810 80.744 104.119 1.00 26.32 282 PRO A C 1
ATOM 2142 O O . PRO A 1 282 ? 37.810 80.121 105.160 1.00 24.83 282 PRO A O 1
ATOM 2146 N N . GLN A 1 283 ? 38.681 80.553 103.142 1.00 28.06 283 GLN A N 1
ATOM 2147 C CA . GLN A 1 283 ? 39.764 79.596 103.218 1.00 26.63 283 GLN A CA 1
ATOM 2148 C C . GLN A 1 283 ? 39.291 78.183 103.577 1.00 30.44 283 GLN A C 1
ATOM 2149 O O . GLN A 1 283 ? 39.981 77.449 104.259 1.00 29.75 283 GLN A O 1
ATOM 2155 N N . ARG A 1 284 ? 38.106 77.824 103.106 1.00 32.30 284 ARG A N 1
ATOM 2156 C CA . ARG A 1 284 ? 37.600 76.486 103.284 1.00 20.69 284 ARG A CA 1
ATOM 2157 C C . ARG A 1 284 ? 37.191 75.851 101.972 1.00 32.02 284 ARG A C 1
ATOM 2158 O O . ARG A 1 284 ? 36.661 76.511 101.094 1.00 26.99 284 ARG A O 1
ATOM 2166 N N . TRP A 1 285 ? 37.421 74.548 101.881 1.00 29.60 285 TRP A N 1
ATOM 2167 C CA . TRP A 1 285 ? 37.182 73.757 100.686 1.00 24.29 285 TRP A CA 1
ATOM 2168 C C . TRP A 1 285 ? 36.547 72.429 101.103 1.00 23.08 285 TRP A C 1
ATOM 2169 O O . TRP A 1 285 ? 36.664 72.021 102.239 1.00 29.55 285 TRP A O 1
ATOM 2180 N N . HIS A 1 286 ? 35.902 71.748 100.169 1.00 25.36 286 HIS A N 1
ATOM 2181 C CA . HIS A 1 286 ? 35.217 70.498 100.462 1.00 29.37 286 HIS A CA 1
ATOM 2182 C C . HIS A 1 286 ? 35.112 69.525 99.302 1.00 29.22 286 HIS A C 1
ATOM 2183 O O . HIS A 1 286 ? 35.170 69.905 98.140 1.00 32.79 286 HIS A O 1
ATOM 2190 N N . LEU A 1 287 ? 34.957 68.259 99.645 1.00 28.13 287 LEU A N 1
ATOM 2191 C CA . LEU A 1 287 ? 34.615 67.234 98.688 1.00 36.16 287 LEU A CA 1
ATOM 2192 C C . LEU A 1 287 ? 33.161 66.875 98.887 1.00 26.54 287 LEU A C 1
ATOM 2193 O O . LEU A 1 287 ? 32.620 67.030 99.965 1.00 26.37 287 LEU A O 1
ATOM 2198 N N . MET A 1 288 ? 32.533 66.393 97.834 1.00 33.27 288 MET A N 1
ATOM 2199 C CA . MET A 1 288 ? 31.199 65.845 97.959 1.00 38.17 288 MET A CA 1
ATOM 2200 C C . MET A 1 288 ? 30.897 64.753 96.946 1.00 23.32 288 MET A C 1
ATOM 2201 O O . MET A 1 288 ? 31.481 64.703 95.874 1.00 24.35 288 MET A O 1
ATOM 2206 N N . SER A 1 289 ? 29.989 63.870 97.325 1.00 24.49 289 SER A N 1
ATOM 2207 C CA . SER A 1 289 ? 29.544 62.808 96.459 1.00 25.91 289 SER A CA 1
ATOM 2208 C C . SER A 1 289 ? 28.079 62.535 96.695 1.00 30.90 289 SER A C 1
ATOM 2209 O O . SER A 1 289 ? 27.640 62.434 97.828 1.00 23.59 289 SER A O 1
ATOM 2212 N N . VAL A 1 290 ? 27.327 62.428 95.614 1.00 25.71 290 VAL A N 1
ATOM 2213 C CA . VAL A 1 290 ? 25.966 61.963 95.707 1.00 38.19 290 VAL A CA 1
ATOM 2214 C C . VAL A 1 290 ? 25.951 60.550 96.263 1.00 23.11 290 VAL A C 1
ATOM 2215 O O . VAL A 1 290 ? 26.751 59.716 95.884 1.00 37.77 290 VAL A O 1
ATOM 2219 N N . MET A 1 291 ? 25.048 60.309 97.192 1.00 34.73 291 MET A N 1
ATOM 2220 C CA . MET A 1 291 ? 24.893 58.999 97.778 1.00 28.85 291 MET A CA 1
ATOM 2221 C C . MET A 1 291 ? 23.471 58.539 97.621 1.00 31.48 291 MET A C 1
ATOM 2222 O O . MET A 1 291 ? 22.597 59.326 97.313 1.00 32.69 291 MET A O 1
ATOM 2227 N N . LEU A 1 292 ? 23.242 57.253 97.837 1.00 36.43 292 LEU A N 1
ATOM 2228 C CA . LEU A 1 292 ? 21.897 56.719 97.974 1.00 31.57 292 LEU A CA 1
ATOM 2229 C C . LEU A 1 292 ? 21.146 57.493 99.051 1.00 25.42 292 LEU A C 1
ATOM 2230 O O . LEU A 1 292 ? 21.728 57.957 100.016 1.00 31.50 292 LEU A O 1
ATOM 2235 N N . SER A 1 293 ? 19.844 57.619 98.854 1.00 35.95 293 SER A N 1
ATOM 2236 C CA . SER A 1 293 ? 18.951 58.081 99.894 1.00 35.68 293 SER A CA 1
ATOM 2237 C C . SER A 1 293 ? 18.579 56.905 100.779 1.00 30.58 293 SER A C 1
ATOM 2238 O O . SER A 1 293 ? 17.609 56.226 100.527 1.00 42.19 293 SER A O 1
ATOM 2241 N N . ALA A 1 294 ? 19.371 56.680 101.817 1.00 49.71 294 ALA A N 1
ATOM 2242 C CA . ALA A 1 294 ? 19.162 55.566 102.730 1.00 33.71 294 ALA A CA 1
ATOM 2243 C C . ALA A 1 294 ? 17.763 55.655 103.300 1.00 46.68 294 ALA A C 1
ATOM 2244 O O . ALA A 1 294 ? 17.163 54.656 103.673 1.00 50.77 294 ALA A O 1
ATOM 2246 N N . ALA A 1 295 ? 17.253 56.877 103.367 1.00 51.14 295 ALA A N 1
ATOM 2247 C CA . ALA A 1 295 ? 15.891 57.143 103.786 1.00 55.17 295 ALA A CA 1
ATOM 2248 C C . ALA A 1 295 ? 14.906 56.564 102.779 1.00 46.99 295 ALA A C 1
ATOM 2249 O O . ALA A 1 295 ? 14.056 55.757 103.118 1.00 39.02 295 ALA A O 1
ATOM 2251 N N . SER A 1 296 ? 15.028 57.020 101.543 1.00 34.31 296 SER A N 1
ATOM 2252 C CA . SER A 1 296 ? 14.109 56.597 100.511 1.00 46.24 296 SER A CA 1
ATOM 2253 C C . SER A 1 296 ? 14.342 55.144 100.116 1.00 52.52 296 SER A C 1
ATOM 2254 O O . SER A 1 296 ? 13.597 54.600 99.303 1.00 61.49 296 SER A O 1
ATOM 2257 N N . CYS A 1 297 ? 15.346 54.514 100.707 1.00 53.22 297 CYS A N 1
ATOM 2258 C CA . CYS A 1 297 ? 15.572 53.089 100.496 1.00 50.74 297 CYS A CA 1
ATOM 2259 C C . CYS A 1 297 ? 14.897 52.259 101.584 1.00 53.76 297 CYS A C 1
ATOM 2260 O O . CYS A 1 297 ? 14.074 51.402 101.296 1.00 45.86 297 CYS A O 1
ATOM 2263 N N . LEU A 1 298 ? 15.231 52.561 102.834 1.00 51.93 298 LEU A N 1
ATOM 2264 C CA . LEU A 1 298 ? 14.608 51.952 103.999 1.00 44.54 298 LEU A CA 1
ATOM 2265 C C . LEU A 1 298 ? 13.087 51.960 103.941 1.00 41.58 298 LEU A C 1
ATOM 2266 O O . LEU A 1 298 ? 12.444 50.968 104.237 1.00 39.88 298 LEU A O 1
ATOM 2271 N N . ASP A 1 299 ? 12.523 53.092 103.572 1.00 40.52 299 ASP A N 1
ATOM 2272 C CA . ASP A 1 299 ? 11.090 53.172 103.385 1.00 45.43 299 ASP A CA 1
ATOM 2273 C C . ASP A 1 299 ? 10.617 52.159 102.362 1.00 38.18 299 ASP A C 1
ATOM 2274 O O . ASP A 1 299 ? 9.509 51.648 102.445 1.00 38.66 299 ASP A O 1
ATOM 2279 N N . TRP A 1 300 ? 11.471 51.873 101.392 1.00 49.75 300 TRP A N 1
ATOM 2280 C CA . TRP A 1 300 ? 11.070 51.061 100.257 1.00 52.79 300 TRP A CA 1
ATOM 2281 C C . TRP A 1 300 ? 11.172 49.586 100.609 1.00 47.90 300 TRP A C 1
ATOM 2282 O O . TRP A 1 300 ? 10.206 48.852 100.453 1.00 53.33 300 TRP A O 1
ATOM 2293 N N . ALA A 1 301 ? 12.324 49.169 101.120 1.00 31.85 301 ALA A N 1
ATOM 2294 C CA . ALA A 1 301 ? 12.436 47.884 101.785 1.00 48.51 301 ALA A CA 1
ATOM 2295 C C . ALA A 1 301 ? 11.300 47.499 102.715 1.00 38.48 301 ALA A C 1
ATOM 2296 O O . ALA A 1 301 ? 10.989 46.332 102.868 1.00 44.55 301 ALA A O 1
ATOM 2298 N N . ALA A 1 302 ? 10.684 48.506 103.314 1.00 40.29 302 ALA A N 1
ATOM 2299 C CA . ALA A 1 302 ? 9.528 48.310 104.164 1.00 50.12 302 ALA A CA 1
ATOM 2300 C C . ALA A 1 302 ? 8.313 47.963 103.342 1.00 48.38 302 ALA A C 1
ATOM 2301 O O . ALA A 1 302 ? 7.719 46.914 103.522 1.00 56.25 302 ALA A O 1
ATOM 2303 N N . LYS A 1 303 ? 7.943 48.840 102.427 1.00 51.68 303 LYS A N 1
ATOM 2304 C CA . LYS A 1 303 ? 6.707 48.636 101.695 1.00 63.60 303 LYS A CA 1
ATOM 2305 C C . LYS A 1 303 ? 6.803 47.497 100.701 1.00 55.91 303 LYS A C 1
ATOM 2306 O O . LYS A 1 303 ? 5.882 46.710 100.584 1.00 64.34 303 LYS A O 1
ATOM 2312 N N . LEU A 1 304 ? 7.909 47.429 99.982 1.00 41.09 304 LEU A N 1
ATOM 2313 C CA . LEU A 1 304 ? 8.348 46.197 99.350 1.00 49.16 304 LEU A CA 1
ATOM 2314 C C . LEU A 1 304 ? 8.085 44.852 100.006 1.00 59.59 304 LEU A C 1
ATOM 2315 O O . LEU A 1 304 ? 7.616 43.925 99.359 1.00 61.81 304 LEU A O 1
ATOM 2320 N N . THR A 1 305 ? 8.412 44.749 101.291 1.00 51.95 305 THR A N 1
ATOM 2321 C CA . THR A 1 305 ? 8.313 43.485 102.002 1.00 47.91 305 THR A CA 1
ATOM 2322 C C . THR A 1 305 ? 6.966 43.547 102.695 1.00 59.12 305 THR A C 1
ATOM 2323 O O . THR A 1 305 ? 6.648 42.714 103.531 1.00 58.43 305 THR A O 1
ATOM 2327 N N . GLY A 1 306 ? 6.177 44.543 102.330 1.00 47.52 306 GLY A N 1
ATOM 2328 C CA . GLY A 1 306 ? 4.859 44.718 102.891 1.00 52.82 306 GLY A CA 1
ATOM 2329 C C . GLY A 1 306 ? 4.884 44.963 104.376 1.00 49.94 306 GLY A C 1
ATOM 2330 O O . GLY A 1 306 ? 3.844 45.052 105.010 1.00 66.05 306 GLY A O 1
ATOM 2331 N N . LEU A 1 307 ? 6.081 45.081 104.929 1.00 54.73 307 LEU A N 1
ATOM 2332 C CA . LEU A 1 307 ? 6.258 45.630 106.260 1.00 56.43 307 LEU A CA 1
ATOM 2333 C C . LEU A 1 307 ? 5.769 47.064 106.360 1.00 60.29 307 LEU A C 1
ATOM 2334 O O . LEU A 1 307 ? 5.760 47.794 105.378 1.00 65.13 307 LEU A O 1
ATOM 2339 N N . SER A 1 308 ? 5.362 47.460 107.555 1.00 68.33 308 SER A N 1
ATOM 2340 C CA . SER A 1 308 ? 4.456 48.586 107.728 1.00 68.45 308 SER A CA 1
ATOM 2341 C C . SER A 1 308 ? 5.237 49.885 107.855 1.00 65.28 308 SER A C 1
ATOM 2342 O O . SER A 1 308 ? 4.878 50.906 107.280 1.00 57.02 308 SER A O 1
ATOM 2345 N N . ASN A 1 309 ? 6.319 49.825 108.611 1.00 51.80 309 ASN A N 1
ATOM 2346 C CA . ASN A 1 309 ? 7.005 51.013 109.063 1.00 55.07 309 ASN A CA 1
ATOM 2347 C C . ASN A 1 309 ? 8.476 50.698 109.246 1.00 45.73 309 ASN A C 1
ATOM 2348 O O . ASN A 1 309 ? 8.881 49.541 109.226 1.00 45.91 309 ASN A O 1
ATOM 2353 N N . VAL A 1 310 ? 9.281 51.733 109.409 1.00 50.16 310 VAL A N 1
ATOM 2354 C CA . VAL A 1 310 ? 10.701 51.571 109.233 1.00 50.53 310 VAL A CA 1
ATOM 2355 C C . VAL A 1 310 ? 11.277 50.746 110.359 1.00 54.46 310 VAL A C 1
ATOM 2356 O O . VAL A 1 310 ? 12.447 50.389 110.347 1.00 54.10 310 VAL A O 1
ATOM 2360 N N . PRO A 1 311 ? 10.439 50.427 111.327 1.00 55.26 311 PRO A N 1
ATOM 2361 C CA . PRO A 1 311 ? 10.881 49.668 112.468 1.00 55.40 311 PRO A CA 1
ATOM 2362 C C . PRO A 1 311 ? 10.269 48.287 112.548 1.00 56.95 311 PRO A C 1
ATOM 2363 O O . PRO A 1 311 ? 10.894 47.395 113.104 1.00 54.43 311 PRO A O 1
ATOM 2367 N N . ALA A 1 312 ? 9.078 48.100 111.998 1.00 57.83 312 ALA A N 1
ATOM 2368 C CA . ALA A 1 312 ? 8.687 46.772 111.556 1.00 55.49 312 ALA A CA 1
ATOM 2369 C C . ALA A 1 312 ? 9.870 46.174 110.834 1.00 51.43 312 ALA A C 1
ATOM 2370 O O . ALA A 1 312 ? 10.383 45.128 111.193 1.00 57.59 312 ALA A O 1
ATOM 2372 N N . LEU A 1 313 ? 10.305 46.866 109.804 1.00 41.98 313 LEU A N 1
ATOM 2373 C CA . LEU A 1 313 ? 11.368 46.365 108.971 1.00 43.89 313 LEU A CA 1
ATOM 2374 C C . LEU A 1 313 ? 12.568 45.998 109.824 1.00 42.68 313 LEU A C 1
ATOM 2375 O O . LEU A 1 313 ? 12.957 44.849 109.890 1.00 49.93 313 LEU A O 1
ATOM 2380 N N . ILE A 1 314 ? 13.146 46.985 110.482 1.00 53.95 314 ILE A N 1
ATOM 2381 C CA . ILE A 1 314 ? 14.438 46.797 111.144 1.00 49.78 314 ILE A CA 1
ATOM 2382 C C . ILE A 1 314 ? 14.319 45.620 112.078 1.00 50.77 314 ILE A C 1
ATOM 2383 O O . ILE A 1 314 ? 15.308 45.012 112.460 1.00 49.41 314 ILE A O 1
ATOM 2388 N N . ALA A 1 315 ? 13.071 45.284 112.443 1.00 49.56 315 ALA A N 1
ATOM 2389 C CA . ALA A 1 315 ? 12.841 44.161 113.333 1.00 45.65 315 ALA A CA 1
ATOM 2390 C C . ALA A 1 315 ? 12.712 42.848 112.592 1.00 55.21 315 ALA A C 1
ATOM 2391 O O . ALA A 1 315 ? 13.149 41.816 113.078 1.00 61.14 315 ALA A O 1
ATOM 2393 N N . ALA A 1 316 ? 12.100 42.878 111.419 1.00 44.52 316 ALA A N 1
ATOM 2394 C CA . ALA A 1 316 ? 12.010 41.685 110.625 1.00 46.27 316 ALA A CA 1
ATOM 2395 C C . ALA A 1 316 ? 13.404 41.119 110.427 1.00 43.84 316 ALA A C 1
ATOM 2396 O O . ALA A 1 316 ? 13.613 39.921 110.501 1.00 39.66 316 ALA A O 1
ATOM 2398 N N . ALA A 1 317 ? 14.367 42.012 110.182 1.00 30.08 317 ALA A N 1
ATOM 2399 C CA . ALA A 1 317 ? 15.673 41.646 109.691 1.00 40.95 317 ALA A CA 1
ATOM 2400 C C . ALA A 1 317 ? 16.474 40.923 110.758 1.00 40.45 317 ALA A C 1
ATOM 2401 O O . ALA A 1 317 ? 17.384 40.162 110.457 1.00 43.38 317 ALA A O 1
ATOM 2403 N N . GLN A 1 318 ? 16.119 41.167 111.990 1.00 42.48 318 GLN A N 1
ATOM 2404 C CA . GLN A 1 318 ? 16.782 40.530 113.111 1.00 48.25 318 GLN A CA 1
ATOM 2405 C C . GLN A 1 318 ? 16.271 39.120 113.333 1.00 42.74 318 GLN A C 1
ATOM 2406 O O . GLN A 1 318 ? 16.934 38.299 113.943 1.00 53.19 318 GLN A O 1
ATOM 2412 N N . GLN A 1 319 ? 15.085 38.844 112.813 1.00 50.54 319 GLN A N 1
ATOM 2413 C CA . GLN A 1 319 ? 14.584 37.484 112.729 1.00 56.92 319 GLN A CA 1
ATOM 2414 C C . GLN A 1 319 ? 15.139 36.730 111.527 1.00 55.18 319 GLN A C 1
ATOM 2415 O O . GLN A 1 319 ? 14.704 35.632 111.248 1.00 52.86 319 GLN A O 1
ATOM 2421 N N . ALA A 1 320 ? 16.108 37.318 110.859 1.00 51.72 320 ALA A N 1
ATOM 2422 C CA . ALA A 1 320 ? 16.699 36.661 109.713 1.00 51.25 320 ALA A CA 1
ATOM 2423 C C . ALA A 1 320 ? 17.363 35.335 110.084 1.00 54.81 320 ALA A C 1
ATOM 2424 O O . ALA A 1 320 ? 18.090 35.239 111.063 1.00 34.12 320 ALA A O 1
ATOM 2426 N N . ASP A 1 321 ? 17.095 34.310 109.269 1.00 53.04 321 ASP A N 1
ATOM 2427 C CA . ASP A 1 321 ? 17.622 32.966 109.459 1.00 51.89 321 ASP A CA 1
ATOM 2428 C C . ASP A 1 321 ? 19.136 32.897 109.296 1.00 52.75 321 ASP A C 1
ATOM 2429 O O . ASP A 1 321 ? 19.661 32.981 108.196 1.00 56.28 321 ASP A O 1
ATOM 2434 N N . GLU A 1 322 ? 19.834 32.741 110.408 1.00 54.91 322 GLU A N 1
ATOM 2435 C CA . GLU A 1 322 ? 21.286 32.756 110.408 1.00 61.23 322 GLU A CA 1
ATOM 2436 C C . GLU A 1 322 ? 21.905 31.707 109.492 1.00 59.70 322 GLU A C 1
ATOM 2437 O O . GLU A 1 322 ? 23.024 31.867 109.029 1.00 71.20 322 GLU A O 1
ATOM 2443 N N . SER A 1 323 ? 21.184 30.628 109.236 1.00 63.19 323 SER A N 1
ATOM 2444 C CA . SER A 1 323 ? 21.772 29.474 108.572 1.00 67.59 323 SER A CA 1
ATOM 2445 C C . SER A 1 323 ? 21.540 29.560 107.071 1.00 66.92 323 SER A C 1
ATOM 2446 O O . SER A 1 323 ? 22.248 28.939 106.286 1.00 63.02 323 SER A O 1
ATOM 2449 N N . ALA A 1 324 ? 20.533 30.333 106.692 1.00 61.23 324 ALA A N 1
ATOM 2450 C CA . ALA A 1 324 ? 20.334 30.744 105.314 1.00 51.27 324 ALA A CA 1
ATOM 2451 C C . ALA A 1 324 ? 21.597 31.305 104.704 1.00 39.66 324 ALA A C 1
ATOM 2452 O O . ALA A 1 324 ? 22.275 32.128 105.295 1.00 55.72 324 ALA A O 1
ATOM 2454 N N . GLU A 1 325 ? 21.905 30.851 103.505 1.00 60.35 325 GLU A N 1
ATOM 2455 C CA . GLU A 1 325 ? 22.823 31.569 102.653 1.00 56.22 325 GLU A CA 1
ATOM 2456 C C . GLU A 1 325 ? 22.355 32.986 102.380 1.00 46.88 325 GLU A C 1
ATOM 2457 O O . GLU A 1 325 ? 21.174 33.286 102.436 1.00 37.77 325 GLU A O 1
ATOM 2463 N N . PRO A 1 326 ? 23.309 33.858 102.099 1.00 40.55 326 PRO A N 1
ATOM 2464 C CA . PRO A 1 326 ? 23.027 35.293 101.907 1.00 34.10 326 PRO A CA 1
ATOM 2465 C C . PRO A 1 326 ? 22.227 35.513 100.638 1.00 31.54 326 PRO A C 1
ATOM 2466 O O . PRO A 1 326 ? 22.506 34.888 99.627 1.00 31.34 326 PRO A O 1
ATOM 2470 N N . VAL A 1 327 ? 21.227 36.376 100.726 1.00 37.49 327 VAL A N 1
ATOM 2471 C CA . VAL A 1 327 ? 20.740 37.152 99.603 1.00 32.07 327 VAL A CA 1
ATOM 2472 C C . VAL A 1 327 ? 21.600 38.382 99.456 1.00 33.94 327 VAL A C 1
ATOM 2473 O O . VAL A 1 327 ? 22.001 38.972 100.439 1.00 28.07 327 VAL A O 1
ATOM 2477 N N . TRP A 1 328 ? 21.870 38.767 98.218 1.00 30.63 328 TRP A N 1
ATOM 2478 C CA . TRP A 1 328 ? 22.615 39.979 97.950 1.00 25.68 328 TRP A CA 1
ATOM 2479 C C . TRP A 1 328 ? 21.741 41.048 97.299 1.00 28.20 328 TRP A C 1
ATOM 2480 O O . TRP A 1 328 ? 21.191 40.845 96.231 1.00 28.51 328 TRP A O 1
ATOM 2491 N N . PHE A 1 329 ? 21.628 42.189 97.960 1.00 27.85 329 PHE A N 1
ATOM 2492 C CA . PHE A 1 329 ? 20.962 43.345 97.384 1.00 22.17 329 PHE A CA 1
ATOM 2493 C C . PHE A 1 329 ? 21.972 44.327 96.828 1.00 26.95 329 PHE A C 1
ATOM 2494 O O . PHE A 1 329 ? 22.814 44.824 97.550 1.00 24.15 329 PHE A O 1
ATOM 2502 N N . LEU A 1 330 ? 21.890 44.597 95.535 1.00 20.01 330 LEU A N 1
ATOM 2503 C CA . LEU A 1 330 ? 22.785 45.546 94.918 1.00 20.96 330 LEU A CA 1
ATOM 2504 C C . LEU A 1 330 ? 22.060 46.797 94.439 1.00 20.14 330 LEU A C 1
ATOM 2505 O O . LEU A 1 330 ? 21.376 46.782 93.431 1.00 23.96 330 LEU A O 1
ATOM 2510 N N . PRO A 1 331 ? 22.209 47.876 95.194 1.00 24.93 331 PRO A N 1
ATOM 2511 C CA . PRO A 1 331 ? 21.555 49.126 94.855 1.00 20.14 331 PRO A CA 1
ATOM 2512 C C . PRO A 1 331 ? 22.449 49.986 93.996 1.00 26.12 331 PRO A C 1
ATOM 2513 O O . PRO A 1 331 ? 23.583 50.254 94.339 1.00 26.82 331 PRO A O 1
ATOM 2517 N N . TYR A 1 332 ? 21.927 50.368 92.861 1.00 24.56 332 TYR A N 1
ATOM 2518 C CA . TYR A 1 332 ? 22.646 51.156 91.932 1.00 26.17 332 TYR A CA 1
ATOM 2519 C C . TYR A 1 332 ? 22.168 52.573 91.867 1.00 30.70 332 TYR A C 1
ATOM 2520 O O . TYR A 1 332 ? 21.064 52.870 91.492 1.00 26.53 332 TYR A O 1
ATOM 2529 N N . LEU A 1 333 ? 23.058 53.446 92.229 1.00 27.18 333 LEU A N 1
ATOM 2530 C CA . LEU A 1 333 ? 22.773 54.840 92.229 1.00 44.44 333 LEU A CA 1
ATOM 2531 C C . LEU A 1 333 ? 22.863 55.460 90.876 1.00 37.65 333 LEU A C 1
ATOM 2532 O O . LEU A 1 333 ? 23.872 55.466 90.248 1.00 51.89 333 LEU A O 1
ATOM 2537 N N . SER A 1 334 ? 21.749 55.978 90.459 1.00 51.88 334 SER A N 1
ATOM 2538 C CA . SER A 1 334 ? 21.591 56.630 89.202 1.00 67.04 334 SER A CA 1
ATOM 2539 C C . SER A 1 334 ? 22.429 57.901 89.068 1.00 66.29 334 SER A C 1
ATOM 2540 O O . SER A 1 334 ? 23.583 57.857 88.674 1.00 75.02 334 SER A O 1
ATOM 2543 N N . PRO A 1 343 ? 18.792 60.693 93.322 1.00 130.81 343 PRO A N 1
ATOM 2544 C CA . PRO A 1 343 ? 17.422 60.191 93.408 1.00 126.15 343 PRO A CA 1
ATOM 2545 C C . PRO A 1 343 ? 17.312 58.810 92.799 1.00 126.41 343 PRO A C 1
ATOM 2546 O O . PRO A 1 343 ? 17.290 57.821 93.523 1.00 132.49 343 PRO A O 1
ATOM 2550 N N . GLN A 1 344 ? 17.243 58.746 91.476 1.00 114.85 344 GLN A N 1
ATOM 2551 C CA . GLN A 1 344 ? 17.165 57.469 90.786 1.00 103.05 344 GLN A CA 1
ATOM 2552 C C . GLN A 1 344 ? 18.122 56.446 91.404 1.00 97.49 344 GLN A C 1
ATOM 2553 O O . GLN A 1 344 ? 19.335 56.638 91.388 1.00 91.12 344 GLN A O 1
ATOM 2559 N N . ALA A 1 345 ? 17.559 55.376 91.951 1.00 74.21 345 ALA A N 1
ATOM 2560 C CA . ALA A 1 345 ? 18.317 54.183 92.279 1.00 63.19 345 ALA A CA 1
ATOM 2561 C C . ALA A 1 345 ? 17.637 52.913 91.776 1.00 51.73 345 ALA A C 1
ATOM 2562 O O . ALA A 1 345 ? 16.448 52.722 91.968 1.00 39.87 345 ALA A O 1
ATOM 2564 N N . LYS A 1 346 ? 18.413 52.048 91.138 1.00 50.68 346 LYS A N 1
ATOM 2565 C CA . LYS A 1 346 ? 17.931 50.747 90.703 1.00 39.75 346 LYS A CA 1
ATOM 2566 C C . LYS A 1 346 ? 18.645 49.605 91.414 1.00 38.35 346 LYS A C 1
ATOM 2567 O O . LYS A 1 346 ? 19.856 49.619 91.569 1.00 25.92 346 LYS A O 1
ATOM 2573 N N . GLY A 1 347 ? 17.871 48.608 91.820 1.00 32.99 347 GLY A N 1
ATOM 2574 C CA . GLY A 1 347 ? 18.346 47.553 92.684 1.00 27.36 347 GLY A CA 1
ATOM 2575 C C . GLY A 1 347 ? 18.269 46.180 92.061 1.00 20.48 347 GLY A C 1
ATOM 2576 O O . GLY A 1 347 ? 17.436 45.913 91.206 1.00 25.72 347 GLY A O 1
ATOM 2577 N N . VAL A 1 348 ? 19.150 45.305 92.513 1.00 26.54 348 VAL A N 1
ATOM 2578 C CA . VAL A 1 348 ? 19.080 43.891 92.201 1.00 27.05 348 VAL A CA 1
ATOM 2579 C C . VAL A 1 348 ? 19.017 43.046 93.465 1.00 26.12 348 VAL A C 1
ATOM 2580 O O . VAL A 1 348 ? 19.780 43.262 94.387 1.00 20.00 348 VAL A O 1
ATOM 2584 N N . PHE A 1 349 ? 18.088 42.097 93.499 1.00 27.49 349 PHE A N 1
ATOM 2585 C CA . PHE A 1 349 ? 18.137 40.982 94.443 1.00 24.60 349 PHE A CA 1
ATOM 2586 C C . PHE A 1 349 ? 18.764 39.748 93.805 1.00 22.07 349 PHE A C 1
ATOM 2587 O O . PHE A 1 349 ? 18.184 39.135 92.927 1.00 20.86 349 PHE A O 1
ATOM 2595 N N . PHE A 1 350 ? 19.955 39.409 94.269 1.00 18.11 350 PHE A N 1
ATOM 2596 C CA . PHE A 1 350 ? 20.749 38.331 93.717 1.00 21.76 350 PHE A CA 1
ATOM 2597 C C . PHE A 1 350 ? 20.878 37.142 94.666 1.00 28.17 350 PHE A C 1
ATOM 2598 O O . PHE A 1 350 ? 21.236 37.293 95.803 1.00 26.13 350 PHE A O 1
ATOM 2606 N N . GLY A 1 351 ? 20.606 35.955 94.154 1.00 29.71 351 GLY A N 1
ATOM 2607 C CA . GLY A 1 351 ? 20.920 34.721 94.868 1.00 22.38 351 GLY A CA 1
ATOM 2608 C C . GLY A 1 351 ? 19.817 34.230 95.767 1.00 31.58 351 GLY A C 1
ATOM 2609 O O . GLY A 1 351 ? 20.085 33.698 96.826 1.00 37.34 351 GLY A O 1
ATOM 2610 N N . LEU A 1 352 ? 18.576 34.413 95.375 1.00 24.26 352 LEU A N 1
ATOM 2611 C CA . LEU A 1 352 ? 17.438 33.987 96.147 1.00 27.17 352 LEU A CA 1
ATOM 2612 C C . LEU A 1 352 ? 17.171 32.492 96.022 1.00 37.48 352 LEU A C 1
ATOM 2613 O O . LEU A 1 352 ? 17.223 31.945 94.953 1.00 26.28 352 LEU A O 1
ATOM 2618 N N . THR A 1 353 ? 16.878 31.856 97.154 1.00 38.28 353 THR A N 1
ATOM 2619 C CA . THR A 1 353 ? 16.581 30.429 97.223 1.00 33.20 353 THR A CA 1
ATOM 2620 C C . THR A 1 353 ? 15.346 30.150 98.060 1.00 35.38 353 THR A C 1
ATOM 2621 O O . THR A 1 353 ? 14.792 31.042 98.671 1.00 35.06 353 THR A O 1
ATOM 2625 N N . HIS A 1 354 ? 14.942 28.886 98.088 1.00 38.62 354 HIS A N 1
ATOM 2626 C CA . HIS A 1 354 ? 13.848 28.412 98.923 1.00 44.82 354 HIS A CA 1
ATOM 2627 C C . HIS A 1 354 ? 13.923 28.894 100.368 1.00 43.68 354 HIS A C 1
ATOM 2628 O O . HIS A 1 354 ? 12.912 28.913 101.070 1.00 44.91 354 HIS A O 1
ATOM 2635 N N . GLN A 1 355 ? 15.112 29.278 100.794 1.00 40.09 355 GLN A N 1
ATOM 2636 C CA . GLN A 1 355 ? 15.397 29.529 102.192 1.00 39.45 355 GLN A CA 1
ATOM 2637 C C . GLN A 1 355 ? 14.914 30.915 102.600 1.00 47.30 355 GLN A C 1
ATOM 2638 O O . GLN A 1 355 ? 14.904 31.254 103.774 1.00 38.06 355 GLN A O 1
ATOM 2644 N N . HIS A 1 356 ? 14.539 31.715 101.610 1.00 36.00 356 HIS A N 1
ATOM 2645 C CA . HIS A 1 356 ? 14.433 33.148 101.793 1.00 37.63 356 HIS A CA 1
ATOM 2646 C C . HIS A 1 356 ? 12.974 33.587 101.919 1.00 30.75 356 HIS A C 1
ATOM 2647 O O . HIS A 1 356 ? 12.155 33.285 101.074 1.00 45.54 356 HIS A O 1
ATOM 2654 N N . GLY A 1 357 ? 12.681 34.315 102.982 1.00 41.07 357 GLY A N 1
ATOM 2655 C CA . GLY A 1 357 ? 11.472 35.129 103.073 1.00 38.75 357 GLY A CA 1
ATOM 2656 C C . GLY A 1 357 ? 11.766 36.576 103.404 1.00 47.65 357 GLY A C 1
ATOM 2657 O O . GLY A 1 357 ? 12.900 37.012 103.328 1.00 40.21 357 GLY A O 1
ATOM 2658 N N . PRO A 1 358 ? 10.729 37.310 103.789 1.00 46.46 358 PRO A N 1
ATOM 2659 C CA . PRO A 1 358 ? 10.803 38.760 103.944 1.00 33.98 358 PRO A CA 1
ATOM 2660 C C . PRO A 1 358 ? 11.815 39.215 104.983 1.00 34.20 358 PRO A C 1
ATOM 2661 O O . PRO A 1 358 ? 12.381 40.276 104.843 1.00 28.02 358 PRO A O 1
ATOM 2665 N N . ASN A 1 359 ? 12.027 38.407 106.006 1.00 38.62 359 ASN A N 1
ATOM 2666 C CA . ASN A 1 359 ? 13.037 38.683 107.016 1.00 37.83 359 ASN A CA 1
ATOM 2667 C C . ASN A 1 359 ? 14.454 38.723 106.402 1.00 39.78 359 ASN A C 1
ATOM 2668 O O . ASN A 1 359 ? 15.230 39.627 106.652 1.00 33.58 359 ASN A O 1
ATOM 2673 N N . GLU A 1 360 ? 14.748 37.713 105.603 1.00 39.00 360 GLU A N 1
ATOM 2674 C CA . GLU A 1 360 ? 16.000 37.616 104.881 1.00 29.53 360 GLU A CA 1
ATOM 2675 C C . GLU A 1 360 ? 16.145 38.782 103.920 1.00 28.43 360 GLU A C 1
ATOM 2676 O O . GLU A 1 360 ? 17.167 39.451 103.888 1.00 26.39 360 GLU A O 1
ATOM 2682 N N . LEU A 1 361 ? 15.093 39.022 103.151 1.00 30.08 361 LEU A N 1
ATOM 2683 C CA . LEU A 1 361 ? 15.072 40.105 102.192 1.00 22.78 361 LEU A CA 1
ATOM 2684 C C . LEU A 1 361 ? 15.386 41.423 102.867 1.00 38.05 361 LEU A C 1
ATOM 2685 O O . LEU A 1 361 ? 16.150 42.223 102.364 1.00 30.19 361 LEU A O 1
ATOM 2690 N N . ALA A 1 362 ? 14.786 41.631 104.025 1.00 35.96 362 ALA A N 1
ATOM 2691 C CA . ALA A 1 362 ? 14.925 42.879 104.739 1.00 27.13 362 ALA A CA 1
ATOM 2692 C C . ALA A 1 362 ? 16.338 43.049 105.256 1.00 20.67 362 ALA A C 1
ATOM 2693 O O . ALA A 1 362 ? 16.901 44.120 105.183 1.00 32.98 362 ALA A O 1
ATOM 2695 N N . ARG A 1 363 ? 16.898 41.979 105.784 1.00 25.36 363 ARG A N 1
ATOM 2696 C CA . ARG A 1 363 ? 18.313 41.945 106.075 1.00 38.35 363 ARG A CA 1
ATOM 2697 C C . ARG A 1 363 ? 19.214 42.278 104.893 1.00 27.70 363 ARG A C 1
ATOM 2698 O O . ARG A 1 363 ? 20.172 43.010 105.042 1.00 26.48 363 ARG A O 1
ATOM 2706 N N . ALA A 1 364 ? 18.899 41.721 103.736 1.00 32.29 364 ALA A N 1
ATOM 2707 C CA . ALA A 1 364 ? 19.684 41.951 102.535 1.00 29.53 364 ALA A CA 1
ATOM 2708 C C . ALA A 1 364 ? 19.754 43.427 102.147 1.00 29.76 364 ALA A C 1
ATOM 2709 O O . ALA A 1 364 ? 20.814 43.949 101.865 1.00 24.98 364 ALA A O 1
ATOM 2711 N N . VAL A 1 365 ? 18.612 44.093 102.165 1.00 20.37 365 VAL A N 1
ATOM 2712 C CA . VAL A 1 365 ? 18.541 45.499 101.855 1.00 21.51 365 VAL A CA 1
ATOM 2713 C C . VAL A 1 365 ? 19.407 46.365 102.755 1.00 25.97 365 VAL A C 1
ATOM 2714 O O . VAL A 1 365 ? 20.205 47.149 102.278 1.00 28.03 365 VAL A O 1
ATOM 2718 N N . LEU A 1 366 ? 19.263 46.198 104.059 1.00 27.39 366 LEU A N 1
ATOM 2719 C CA . LEU A 1 366 ? 20.047 46.961 105.010 1.00 21.11 366 LEU A CA 1
ATOM 2720 C C . LEU A 1 366 ? 21.535 46.795 104.764 1.00 23.67 366 LEU A C 1
ATOM 2721 O O . LEU A 1 366 ? 22.275 47.756 104.738 1.00 23.97 366 LEU A O 1
ATOM 2726 N N . GLU A 1 367 ? 21.954 45.557 104.580 1.00 26.76 367 GLU A N 1
ATOM 2727 C CA . GLU A 1 367 ? 23.356 45.253 104.453 1.00 19.30 367 GLU A CA 1
ATOM 2728 C C . GLU A 1 367 ? 23.913 45.780 103.139 1.00 16.96 367 GLU A C 1
ATOM 2729 O O . GLU A 1 367 ? 25.010 46.311 103.102 1.00 30.48 367 GLU A O 1
ATOM 2735 N N . GLY A 1 368 ? 23.142 45.642 102.072 1.00 20.12 368 GLY A N 1
ATOM 2736 C CA . GLY A 1 368 ? 23.557 46.107 100.761 1.00 18.37 368 GLY A CA 1
ATOM 2737 C C . GLY A 1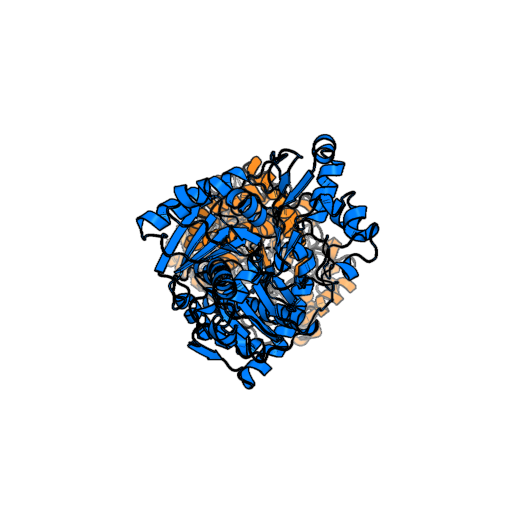 368 ? 23.623 47.610 100.591 1.00 22.28 368 GLY A C 1
ATOM 2738 O O . GLY A 1 368 ? 24.567 48.145 100.029 1.00 23.21 368 GLY A O 1
ATOM 2739 N N . VAL A 1 369 ? 22.608 48.300 101.080 1.00 22.93 369 VAL A N 1
ATOM 2740 C CA . VAL A 1 369 ? 22.686 49.735 101.187 1.00 15.79 369 VAL A CA 1
ATOM 2741 C C . VAL A 1 369 ? 23.880 50.139 102.040 1.00 17.04 369 VAL A C 1
ATOM 2742 O O . VAL A 1 369 ? 24.638 51.009 101.672 1.00 20.78 369 VAL A O 1
ATOM 2746 N N . GLY A 1 370 ? 24.036 49.485 103.178 1.00 19.61 370 GLY A N 1
ATOM 2747 C CA . GLY A 1 370 ? 25.224 49.636 103.994 1.00 24.40 370 GLY A CA 1
ATOM 2748 C C . GLY A 1 370 ? 26.521 49.501 103.229 1.00 15.35 370 GLY A C 1
ATOM 2749 O O . GLY A 1 370 ? 27.386 50.344 103.326 1.00 25.95 370 GLY A O 1
ATOM 2750 N N . TYR A 1 371 ? 26.643 48.425 102.463 1.00 28.41 371 TYR A N 1
ATOM 2751 C CA . TYR A 1 371 ? 27.854 48.148 101.708 1.00 27.68 371 TYR A CA 1
ATOM 2752 C C . TYR A 1 371 ? 28.158 49.257 100.698 1.00 31.49 371 TYR A C 1
ATOM 2753 O O . TYR A 1 371 ? 29.288 49.692 100.572 1.00 16.50 371 TYR A O 1
ATOM 2762 N N . ALA A 1 372 ? 27.120 49.682 99.987 1.00 22.14 372 ALA A N 1
ATOM 2763 C CA . ALA A 1 372 ? 27.193 50.794 99.058 1.00 27.03 372 ALA A CA 1
ATOM 2764 C C . ALA A 1 372 ? 27.687 52.091 99.706 1.00 30.66 372 ALA A C 1
ATOM 2765 O O . ALA A 1 372 ? 28.617 52.713 99.225 1.00 20.88 372 ALA A O 1
ATOM 2767 N N . LEU A 1 373 ? 27.056 52.467 100.808 1.00 22.95 373 LEU A N 1
ATOM 2768 C CA . LEU A 1 373 ? 27.394 53.683 101.517 1.00 17.96 373 LEU A CA 1
ATOM 2769 C C . LEU A 1 373 ? 28.839 53.707 102.008 1.00 27.20 373 LEU A C 1
ATOM 2770 O O . LEU A 1 373 ? 29.501 54.720 101.936 1.00 26.19 373 LEU A O 1
ATOM 2775 N N . ALA A 1 374 ? 29.314 52.575 102.508 1.00 26.57 374 ALA A N 1
ATOM 2776 C CA . ALA A 1 374 ? 30.673 52.453 103.007 1.00 14.21 374 ALA A CA 1
ATOM 2777 C C . ALA A 1 374 ? 31.711 52.605 101.903 1.00 16.27 374 ALA A C 1
ATOM 2778 O O . ALA A 1 374 ? 32.714 53.275 102.080 1.00 23.76 374 ALA A O 1
ATOM 2780 N N . ASP A 1 375 ? 31.460 51.968 100.769 1.00 22.43 375 ASP A N 1
ATOM 2781 C CA . ASP A 1 375 ? 32.317 52.099 99.607 1.00 13.86 375 ASP A CA 1
ATOM 2782 C C . ASP A 1 375 ? 32.325 53.543 99.148 1.00 19.66 375 ASP A C 1
ATOM 2783 O O . ASP A 1 375 ? 33.350 54.071 98.743 1.00 22.32 375 ASP A O 1
ATOM 2788 N N . GLY A 1 376 ? 31.152 54.168 99.212 1.00 33.18 376 GLY A N 1
ATOM 2789 C CA . GLY A 1 376 ? 30.991 55.559 98.840 1.00 25.94 376 GLY A CA 1
ATOM 2790 C C . GLY A 1 376 ? 31.868 56.479 99.660 1.00 27.22 376 GLY A C 1
ATOM 2791 O O . GLY A 1 376 ? 32.585 57.330 99.132 1.00 29.62 376 GLY A O 1
ATOM 2792 N N . MET A 1 377 ? 31.825 56.305 100.967 1.00 19.58 377 MET A N 1
ATOM 2793 C CA . MET A 1 377 ? 32.702 57.062 101.843 1.00 24.90 377 MET A CA 1
ATOM 2794 C C . MET A 1 377 ? 34.189 56.763 101.620 1.00 26.25 377 MET A C 1
ATOM 2795 O O . MET A 1 377 ? 34.986 57.693 101.583 1.00 27.25 377 MET A O 1
ATOM 2800 N N . ASP A 1 378 ? 34.542 55.498 101.461 1.00 30.50 378 ASP A N 1
ATOM 2801 C CA . ASP A 1 378 ? 35.917 55.103 101.192 1.00 19.22 378 ASP A CA 1
ATOM 2802 C C . ASP A 1 378 ? 36.520 55.846 99.997 1.00 25.09 378 ASP A C 1
ATOM 2803 O O . ASP A 1 378 ? 37.634 56.304 100.047 1.00 30.57 378 ASP A O 1
ATOM 2808 N N . VAL A 1 379 ? 35.757 55.947 98.919 1.00 24.45 379 VAL A N 1
ATOM 2809 C CA . VAL A 1 379 ? 36.189 56.650 97.725 1.00 20.51 379 VAL A CA 1
ATOM 2810 C C . VAL A 1 379 ? 36.561 58.128 98.017 1.00 23.65 379 VAL A C 1
ATOM 2811 O O . VAL A 1 379 ? 37.618 58.595 97.636 1.00 29.91 379 VAL A O 1
ATOM 2815 N N . VAL A 1 380 ? 35.682 58.832 98.714 1.00 32.31 380 VAL A N 1
ATOM 2816 C CA . VAL A 1 380 ? 35.952 60.184 99.165 1.00 23.10 380 VAL A CA 1
ATOM 2817 C C . VAL A 1 380 ? 37.195 60.263 100.044 1.00 27.46 380 VAL A C 1
ATOM 2818 O O . VAL A 1 380 ? 38.018 61.146 99.887 1.00 27.74 380 VAL A O 1
ATOM 2822 N N . HIS A 1 381 ? 37.327 59.319 100.962 1.00 25.76 381 HIS A N 1
ATOM 2823 C CA . HIS A 1 381 ? 38.449 59.303 101.874 1.00 25.88 381 HIS A CA 1
ATOM 2824 C C . HIS A 1 381 ? 39.756 59.111 101.118 1.00 34.64 381 HIS A C 1
ATOM 2825 O O . HIS A 1 381 ? 40.749 59.736 101.427 1.00 37.10 381 HIS A O 1
ATOM 2832 N N . ALA A 1 382 ? 39.722 58.273 100.097 1.00 35.35 382 ALA A N 1
ATOM 2833 C CA . ALA A 1 382 ? 40.891 57.982 99.297 1.00 35.00 382 ALA A CA 1
ATOM 2834 C C . ALA A 1 382 ? 41.435 59.231 98.611 1.00 39.81 382 ALA A C 1
ATOM 2835 O O . ALA A 1 382 ? 42.557 59.241 98.121 1.00 25.89 382 ALA A O 1
ATOM 2837 N N . CYS A 1 383 ? 40.614 60.274 98.575 1.00 25.51 383 CYS A N 1
ATOM 2838 C CA . CYS A 1 383 ? 40.971 61.511 97.908 1.00 32.83 383 CYS A CA 1
ATOM 2839 C C . CYS A 1 383 ? 41.886 62.316 98.817 1.00 35.57 383 CYS A C 1
ATOM 2840 O O . CYS A 1 383 ? 42.597 63.196 98.367 1.00 34.90 383 CYS A O 1
ATOM 2843 N N . GLY A 1 384 ? 41.856 61.985 100.102 1.00 41.86 384 GLY A N 1
ATOM 2844 C CA . GLY A 1 384 ? 42.655 62.650 101.111 1.00 35.32 384 GLY A CA 1
ATOM 2845 C C . GLY A 1 384 ? 41.852 63.202 102.272 1.00 34.12 384 GLY A C 1
ATOM 2846 O O . GLY A 1 384 ? 42.261 64.159 102.901 1.00 35.79 384 GLY A O 1
ATOM 2847 N N . ILE A 1 385 ? 40.707 62.600 102.555 1.00 28.35 385 ILE A N 1
ATOM 2848 C CA . ILE A 1 385 ? 39.904 62.981 103.706 1.00 38.26 385 ILE A CA 1
ATOM 2849 C C . ILE A 1 385 ? 40.037 61.947 104.809 1.00 36.77 385 ILE A C 1
ATOM 2850 O O . ILE A 1 385 ? 39.936 60.760 104.560 1.00 49.09 385 ILE A O 1
ATOM 2855 N N . LYS A 1 386 ? 40.264 62.400 106.030 1.00 48.10 386 LYS A N 1
ATOM 2856 C CA . LYS A 1 386 ? 40.391 61.493 107.158 1.00 41.91 386 LYS A CA 1
ATOM 2857 C C . LYS A 1 386 ? 39.634 61.969 108.388 1.00 34.90 386 LYS A C 1
ATOM 2858 O O . LYS A 1 386 ? 40.155 62.712 109.206 1.00 33.70 386 LYS A O 1
ATOM 2864 N N . PRO A 1 387 ? 38.396 61.523 108.508 1.00 33.51 387 PRO A N 1
ATOM 2865 C CA . PRO A 1 387 ? 37.512 61.989 109.570 1.00 41.22 387 PRO A CA 1
ATOM 2866 C C . PRO A 1 387 ? 37.785 61.297 110.902 1.00 42.78 387 PRO A C 1
ATOM 2867 O O . PRO A 1 387 ? 38.070 60.115 110.922 1.00 44.31 387 PRO A O 1
ATOM 2871 N N . GLN A 1 388 ? 37.695 62.037 111.980 1.00 43.30 388 GLN A N 1
ATOM 2872 C CA . GLN A 1 388 ? 37.662 61.442 113.307 1.00 36.15 388 GLN A CA 1
ATOM 2873 C C . GLN A 1 388 ? 36.323 60.795 113.567 1.00 46.65 388 GLN A C 1
ATOM 2874 O O . GLN A 1 388 ? 36.222 59.760 114.211 1.00 36.40 388 GLN A O 1
ATOM 2880 N N . SER A 1 389 ? 35.286 61.445 113.072 1.00 38.62 389 SER A N 1
ATOM 2881 C CA . SER A 1 389 ? 33.956 60.899 113.112 1.00 38.14 389 SER A CA 1
ATOM 2882 C C . SER A 1 389 ? 33.195 61.344 111.882 1.00 34.89 389 SER A C 1
ATOM 2883 O O . SER A 1 389 ? 33.608 62.253 111.202 1.00 35.66 389 SER A O 1
ATOM 2886 N N . VAL A 1 390 ? 32.082 60.686 111.629 1.00 28.04 390 VAL A N 1
ATOM 2887 C CA . VAL A 1 390 ? 31.161 61.125 110.625 1.00 33.96 390 VAL A CA 1
ATOM 2888 C C . VAL A 1 390 ? 29.827 61.470 111.258 1.00 25.46 390 VAL A C 1
ATOM 2889 O O . VAL A 1 390 ? 29.198 60.642 111.869 1.00 34.38 390 VAL A O 1
ATOM 2893 N N . THR A 1 391 ? 29.435 62.720 111.106 1.00 34.10 391 THR A N 1
ATOM 2894 C CA . THR A 1 391 ? 28.114 63.136 111.456 1.00 34.33 391 THR A CA 1
ATOM 2895 C C . THR A 1 391 ? 27.048 62.493 110.623 1.00 32.28 391 THR A C 1
ATOM 2896 O O . THR A 1 391 ? 27.114 62.497 109.408 1.00 38.97 391 THR A O 1
ATOM 2900 N N . LEU A 1 392 ? 26.051 61.948 111.286 1.00 34.36 392 LEU A N 1
ATOM 2901 C CA . LEU A 1 392 ? 25.048 61.146 110.631 1.00 21.01 392 LEU A CA 1
ATOM 2902 C C . LEU A 1 392 ? 23.681 61.745 110.912 1.00 41.58 392 LEU A C 1
ATOM 2903 O O . LEU A 1 392 ? 23.236 61.786 112.028 1.00 36.29 392 LEU A O 1
ATOM 2908 N N . ILE A 1 393 ? 23.030 62.222 109.862 1.00 36.98 393 ILE A N 1
ATOM 2909 C CA . ILE A 1 393 ? 21.728 62.842 109.989 1.00 31.87 393 ILE A CA 1
ATOM 2910 C C . ILE A 1 393 ? 20.789 62.418 108.873 1.00 35.44 393 ILE A C 1
ATOM 2911 O O . ILE A 1 393 ? 21.201 61.781 107.917 1.00 32.51 393 ILE A O 1
ATOM 2916 N N . GLY A 1 394 ? 19.522 62.790 109.014 1.00 36.46 394 GLY A N 1
ATOM 2917 C CA . GLY A 1 394 ? 18.511 62.488 108.025 1.00 28.60 394 GLY A CA 1
ATOM 2918 C C . GLY A 1 394 ? 17.594 61.389 108.501 1.00 37.44 394 GLY A C 1
ATOM 2919 O O . GLY A 1 394 ? 17.924 60.671 109.425 1.00 36.64 394 GLY A O 1
ATOM 2920 N N . GLY A 1 395 ? 16.439 61.261 107.865 1.00 36.84 395 GLY A N 1
ATOM 2921 C CA . GLY A 1 395 ? 15.451 60.282 108.260 1.00 52.17 395 GLY A CA 1
ATOM 2922 C C . GLY A 1 395 ? 15.915 58.846 108.143 1.00 53.70 395 GLY A C 1
ATOM 2923 O O . GLY A 1 395 ? 15.515 58.001 108.930 1.00 55.94 395 GLY A O 1
ATOM 2924 N N . GLY A 1 396 ? 16.767 58.571 107.167 1.00 44.82 396 GLY A N 1
ATOM 2925 C CA . GLY A 1 396 ? 17.417 57.279 107.066 1.00 48.28 396 GLY A CA 1
ATOM 2926 C C . GLY A 1 396 ? 18.236 56.901 108.280 1.00 33.98 396 GLY A C 1
ATOM 2927 O O . GLY A 1 396 ? 18.475 55.742 108.530 1.00 40.18 396 GLY A O 1
ATOM 2928 N N . ALA A 1 397 ? 18.646 57.912 109.041 1.00 38.73 397 ALA A N 1
ATOM 2929 C CA . ALA A 1 397 ? 19.583 57.734 110.135 1.00 33.13 397 ALA A CA 1
ATOM 2930 C C . ALA A 1 397 ? 18.908 57.368 111.433 1.00 44.88 397 ALA A C 1
ATOM 2931 O O . ALA A 1 397 ? 19.556 57.297 112.465 1.00 34.83 397 ALA A O 1
ATOM 2933 N N . ARG A 1 398 ? 17.605 57.132 111.392 1.00 42.72 398 ARG A N 1
ATOM 2934 C CA . ARG A 1 398 ? 16.822 57.116 112.602 1.00 52.75 398 ARG A CA 1
ATOM 2935 C C . ARG A 1 398 ? 16.974 55.815 113.394 1.00 60.74 398 ARG A C 1
ATOM 2936 O O . ARG A 1 398 ? 17.012 55.845 114.620 1.00 64.79 398 ARG A O 1
ATOM 2944 N N . SER A 1 399 ? 17.102 54.689 112.700 1.00 43.72 399 SER A N 1
ATOM 2945 C CA . SER A 1 399 ? 17.265 53.395 113.348 1.00 37.71 399 SER A CA 1
ATOM 2946 C C . SER A 1 399 ? 18.605 53.188 114.046 1.00 43.47 399 SER A C 1
ATOM 2947 O O . SER A 1 399 ? 19.659 53.303 113.442 1.00 35.15 399 SER A O 1
ATOM 2950 N N . GLU A 1 400 ? 18.542 52.888 115.337 1.00 36.02 400 GLU A N 1
ATOM 2951 C CA . GLU A 1 400 ? 19.720 52.551 116.122 1.00 35.40 400 GLU A CA 1
ATOM 2952 C C . GLU A 1 400 ? 20.418 51.301 115.611 1.00 31.82 400 GLU A C 1
ATOM 2953 O O . GLU A 1 400 ? 21.627 51.258 115.486 1.00 30.15 400 GLU A O 1
ATOM 2959 N N . TYR A 1 401 ? 19.634 50.284 115.310 1.00 38.07 401 TYR A N 1
ATOM 2960 C CA . TYR A 1 401 ? 20.171 49.066 114.753 1.00 43.48 401 TYR A CA 1
ATOM 2961 C C . TYR A 1 401 ? 20.993 49.337 113.505 1.00 34.48 401 TYR A C 1
ATOM 2962 O O . TYR A 1 401 ? 22.091 48.830 113.364 1.00 35.36 401 TYR A O 1
ATOM 2971 N N . TRP A 1 402 ? 20.456 50.141 112.599 1.00 39.91 402 TRP A N 1
ATOM 2972 C CA . TRP A 1 402 ? 21.082 50.310 111.322 1.00 39.09 402 TRP A CA 1
ATOM 2973 C C . TRP A 1 402 ? 22.312 51.175 111.399 1.00 30.03 402 TRP A C 1
ATOM 2974 O O . TRP A 1 402 ? 23.310 50.906 110.781 1.00 33.99 402 TRP A O 1
ATOM 2985 N N . ARG A 1 403 ? 22.227 52.211 112.216 1.00 39.62 403 ARG A N 1
ATOM 2986 C CA . ARG A 1 403 ? 23.355 53.077 112.478 1.00 31.85 403 ARG A CA 1
ATOM 2987 C C . ARG A 1 403 ? 24.559 52.277 112.941 1.00 40.45 403 ARG A C 1
ATOM 2988 O O . ARG A 1 403 ? 25.684 52.539 112.532 1.00 32.51 403 ARG A O 1
ATOM 2996 N N . GLN A 1 404 ? 24.316 51.304 113.808 1.00 32.71 404 GLN A N 1
ATOM 2997 C CA . GLN A 1 404 ? 25.370 50.439 114.295 1.00 29.50 404 GLN A CA 1
ATOM 2998 C C . GLN A 1 404 ? 25.888 49.497 113.233 1.00 19.01 404 GLN A C 1
ATOM 2999 O O . GLN A 1 404 ? 27.077 49.284 113.125 1.00 38.19 404 GLN A O 1
ATOM 3005 N N . MET A 1 405 ? 24.972 48.915 112.477 1.00 28.11 405 MET A N 1
ATOM 3006 C CA . MET A 1 405 ? 25.329 48.113 111.340 1.00 30.66 405 MET A CA 1
ATOM 3007 C C . MET A 1 405 ? 26.213 48.900 110.417 1.00 34.66 405 MET A C 1
ATOM 3008 O O . MET A 1 405 ? 27.201 48.380 109.910 1.00 31.16 405 MET A O 1
ATOM 3013 N N . LEU A 1 406 ? 25.865 50.162 110.188 1.00 28.52 406 LEU A N 1
ATOM 3014 C CA . LEU A 1 406 ? 26.661 51.045 109.346 1.00 13.61 406 LEU A CA 1
ATOM 3015 C C . LEU A 1 406 ? 28.053 51.266 109.899 1.00 20.42 406 LEU A C 1
ATOM 3016 O O . LEU A 1 406 ? 29.010 51.371 109.157 1.00 25.04 406 LEU A O 1
ATOM 3021 N N . ALA A 1 407 ? 28.144 51.345 111.212 1.00 19.11 407 ALA A N 1
ATOM 3022 C CA . ALA A 1 407 ? 29.419 51.489 111.864 1.00 32.33 407 ALA A CA 1
ATOM 3023 C C . ALA A 1 407 ? 30.254 50.215 111.804 1.00 26.72 407 ALA A C 1
ATOM 3024 O O . ALA A 1 407 ? 31.454 50.262 111.603 1.00 33.40 407 ALA A O 1
ATOM 3026 N N . ASP A 1 408 ? 29.593 49.080 111.967 1.00 38.08 408 ASP A N 1
ATOM 3027 C CA . ASP A 1 408 ? 30.248 47.787 111.946 1.00 21.86 408 ASP A CA 1
ATOM 3028 C C . ASP A 1 408 ? 30.826 47.498 110.583 1.00 31.24 408 ASP A C 1
ATOM 3029 O O . ASP A 1 408 ? 31.963 47.081 110.448 1.00 30.32 408 ASP A O 1
ATOM 3034 N N . ILE A 1 409 ? 30.010 47.739 109.566 1.00 32.74 409 ILE A N 1
ATOM 3035 C CA . ILE A 1 409 ? 30.384 47.596 108.171 1.00 21.78 409 ILE A CA 1
ATOM 3036 C C . ILE A 1 409 ? 31.519 48.517 107.777 1.00 27.43 409 ILE A C 1
ATOM 3037 O O . ILE A 1 409 ? 32.463 48.093 107.146 1.00 32.11 409 ILE A O 1
ATOM 3042 N N . SER A 1 410 ? 31.415 49.782 108.146 1.00 25.31 410 SER A N 1
ATOM 3043 C CA . SER A 1 410 ? 32.271 50.811 107.596 1.00 20.11 410 SER A CA 1
ATOM 3044 C C . SER A 1 410 ? 33.588 50.980 108.327 1.00 27.55 410 SER A C 1
ATOM 3045 O O . SER A 1 410 ? 34.542 51.491 107.768 1.00 31.23 410 SER A O 1
ATOM 3048 N N . GLY A 1 411 ? 33.631 50.581 109.584 1.00 21.44 411 GLY A N 1
ATOM 3049 C CA . GLY A 1 411 ? 34.803 50.818 110.399 1.00 30.11 411 GLY A CA 1
ATOM 3050 C C . GLY A 1 411 ? 34.885 52.248 110.875 1.00 29.10 411 GLY A C 1
ATOM 3051 O O . GLY A 1 411 ? 35.909 52.703 111.334 1.00 34.34 411 GLY A O 1
ATOM 3052 N N . GLN A 1 412 ? 33.773 52.953 110.745 1.00 38.22 412 GLN A N 1
ATOM 3053 C CA . GLN A 1 412 ? 33.719 54.377 110.989 1.00 28.87 412 GLN A CA 1
ATOM 3054 C C . GLN A 1 412 ? 32.868 54.680 112.200 1.00 32.95 412 GLN A C 1
ATOM 3055 O O . GLN A 1 412 ? 31.791 54.139 112.355 1.00 30.06 412 GLN A O 1
ATOM 3061 N N . GLN A 1 413 ? 33.359 55.556 113.065 1.00 34.71 413 GLN A N 1
ATOM 3062 C CA . GLN A 1 413 ? 32.545 56.083 114.149 1.00 39.83 413 GLN A CA 1
ATOM 3063 C C . GLN A 1 413 ? 31.448 57.014 113.640 1.00 29.54 413 GLN A C 1
ATOM 3064 O O . GLN A 1 413 ? 31.719 58.039 113.025 1.00 36.31 413 GLN A O 1
ATOM 3070 N N . LEU A 1 414 ? 30.201 56.662 113.901 1.00 43.74 414 LEU A N 1
ATOM 3071 C CA . LEU A 1 414 ? 29.086 57.475 113.420 1.00 43.05 414 LEU A CA 1
ATOM 3072 C C . LEU A 1 414 ? 28.362 58.210 114.539 1.00 42.58 414 LEU A C 1
ATOM 3073 O O . LEU A 1 414 ? 27.731 57.599 115.396 1.00 38.44 414 LEU A O 1
ATOM 3078 N N . ASP A 1 415 ? 28.461 59.532 114.509 1.00 41.37 415 ASP A N 1
ATOM 3079 C CA . ASP A 1 415 ? 27.833 60.412 115.493 1.00 31.06 415 ASP A CA 1
ATOM 3080 C C . ASP A 1 415 ? 26.411 60.790 115.066 1.00 28.30 415 ASP A C 1
ATOM 3081 O O . ASP A 1 415 ? 26.214 61.607 114.138 1.00 36.69 415 ASP A O 1
ATOM 3086 N N . TYR A 1 416 ? 25.423 60.219 115.736 1.00 30.08 416 TYR A N 1
ATOM 3087 C CA . TYR A 1 416 ? 24.040 60.560 115.471 1.00 27.03 416 TYR A CA 1
ATOM 3088 C C . TYR A 1 416 ? 23.638 61.861 116.143 1.00 43.34 416 TYR A C 1
ATOM 3089 O O . TYR A 1 416 ? 23.817 62.042 117.338 1.00 37.91 416 TYR A O 1
ATOM 3098 N N . ARG A 1 417 ? 23.089 62.766 115.352 1.00 44.66 417 ARG A N 1
ATOM 3099 C CA . ARG A 1 417 ? 22.568 64.010 115.873 1.00 41.58 417 ARG A CA 1
ATOM 3100 C C . ARG A 1 417 ? 21.164 64.269 115.336 1.00 49.74 417 ARG A C 1
ATOM 3101 O O . ARG A 1 417 ? 20.780 63.721 114.313 1.00 48.62 417 ARG A O 1
ATOM 3109 N N . THR A 1 418 ? 20.406 65.101 116.038 1.00 58.10 418 THR A N 1
ATOM 3110 C CA . THR A 1 418 ? 19.085 65.524 115.590 1.00 46.60 418 THR A CA 1
ATOM 3111 C C . THR A 1 418 ? 19.090 66.946 115.068 1.00 52.78 418 THR A C 1
ATOM 3112 O O . THR A 1 418 ? 19.893 67.761 115.485 1.00 50.72 418 THR A O 1
ATOM 3116 N N . GLY A 1 419 ? 18.177 67.243 114.155 1.00 54.90 419 GLY A N 1
ATOM 3117 C CA . GLY A 1 419 ? 17.943 68.610 113.756 1.00 52.59 419 GLY A CA 1
ATOM 3118 C C . GLY A 1 419 ? 18.549 68.959 112.414 1.00 51.18 419 GLY A C 1
ATOM 3119 O O . GLY A 1 419 ? 18.785 70.122 112.108 1.00 55.04 419 GLY A O 1
ATOM 3120 N N . GLY A 1 420 ? 18.789 67.946 111.601 1.00 45.21 420 GLY A N 1
ATOM 3121 C CA . GLY A 1 420 ? 19.211 68.180 110.262 1.00 57.01 420 GLY A CA 1
ATOM 3122 C C . GLY A 1 420 ? 18.010 68.363 109.377 1.00 51.34 420 GLY A C 1
ATOM 3123 O O . GLY A 1 420 ? 18.123 68.360 108.164 1.00 57.77 420 GLY A O 1
ATOM 3124 N N . ASP A 1 421 ? 16.855 68.520 110.006 1.00 62.00 421 ASP A N 1
ATOM 3125 C CA . ASP A 1 421 ? 15.614 68.779 109.298 1.00 62.69 421 ASP A CA 1
ATOM 3126 C C . ASP A 1 421 ? 15.629 70.094 108.539 1.00 41.53 421 ASP A C 1
ATOM 3127 O O . ASP A 1 421 ? 15.174 70.166 107.413 1.00 41.61 421 ASP A O 1
ATOM 3132 N N . VAL A 1 422 ? 16.165 71.132 109.156 1.00 46.08 422 VAL A N 1
ATOM 3133 C CA . VAL A 1 422 ? 15.899 72.481 108.702 1.00 43.71 422 VAL A CA 1
ATOM 3134 C C . VAL A 1 422 ? 16.416 72.748 107.294 1.00 36.89 422 VAL A C 1
ATOM 3135 O O . VAL A 1 422 ? 15.728 73.327 106.476 1.00 38.15 422 VAL A O 1
ATOM 3139 N N . GLY A 1 423 ? 17.634 72.310 107.020 1.00 37.59 423 GLY A N 1
ATOM 3140 C CA . GLY A 1 423 ? 18.173 72.378 105.686 1.00 35.85 423 GLY A CA 1
ATOM 3141 C C . GLY A 1 423 ? 19.070 73.573 105.450 1.00 31.30 423 GLY A C 1
ATOM 3142 O O . GLY A 1 423 ? 19.448 74.269 106.373 1.00 24.43 423 GLY A O 1
ATOM 3143 N N . PRO A 1 424 ? 19.394 73.800 104.185 1.00 23.74 424 PRO A N 1
ATOM 3144 C CA . PRO A 1 424 ? 20.259 74.899 103.790 1.00 26.38 424 PRO A CA 1
ATOM 3145 C C . PRO A 1 424 ? 19.844 76.270 104.289 1.00 24.75 424 PRO A C 1
ATOM 3146 O O . PRO A 1 424 ? 20.696 77.108 104.467 1.00 22.38 424 PRO A O 1
ATOM 3150 N N . ALA A 1 425 ? 18.554 76.484 104.510 1.00 29.06 425 ALA A N 1
ATOM 3151 C CA . ALA A 1 425 ? 18.070 77.731 105.080 1.00 27.76 425 ALA A CA 1
ATOM 3152 C C . ALA A 1 425 ? 18.736 78.068 106.414 1.00 24.50 425 ALA A C 1
ATOM 3153 O O . ALA A 1 425 ? 19.053 79.217 106.674 1.00 19.88 425 ALA A O 1
ATOM 3155 N N . LEU A 1 426 ? 18.939 77.050 107.240 1.00 19.89 426 LEU A N 1
ATOM 3156 C CA . LEU A 1 426 ? 19.687 77.184 108.476 1.00 16.06 426 LEU A CA 1
ATOM 3157 C C . LEU A 1 426 ? 21.089 77.752 108.272 1.00 24.34 426 LEU A C 1
ATOM 3158 O O . LEU A 1 426 ? 21.448 78.734 108.880 1.00 21.96 426 LEU A O 1
ATOM 3163 N N . GLY A 1 427 ? 21.864 77.130 107.396 1.00 30.61 427 GLY A N 1
ATOM 3164 C CA . GLY A 1 427 ? 23.183 77.620 107.071 1.00 21.17 427 GLY A CA 1
ATOM 3165 C C . GLY A 1 427 ? 23.182 79.023 106.503 1.00 25.48 427 GLY A C 1
ATOM 3166 O O . GLY A 1 427 ? 24.004 79.856 106.854 1.00 20.75 427 GLY A O 1
ATOM 3167 N N . ALA A 1 428 ? 22.247 79.307 105.608 1.00 25.50 428 ALA A N 1
ATOM 3168 C CA . ALA A 1 428 ? 22.023 80.652 105.120 1.00 23.34 428 ALA A CA 1
ATOM 3169 C C . ALA A 1 428 ? 21.880 81.679 106.245 1.00 33.77 428 ALA A C 1
ATOM 3170 O O . ALA A 1 428 ? 22.521 82.710 106.236 1.00 25.49 428 ALA A O 1
ATOM 3172 N N . ALA A 1 429 ? 21.030 81.382 107.212 1.00 29.31 429 ALA A N 1
ATOM 3173 C CA . ALA A 1 429 ? 20.844 82.274 108.337 1.00 26.04 429 ALA A CA 1
ATOM 3174 C C . ALA A 1 429 ? 22.112 82.368 109.167 1.00 26.05 429 ALA A C 1
ATOM 3175 O O . ALA A 1 429 ? 22.481 83.435 109.610 1.00 27.22 429 ALA A O 1
ATOM 3177 N N . ARG A 1 430 ? 22.777 81.237 109.353 1.00 24.05 430 ARG A N 1
ATOM 3178 C CA . ARG A 1 430 ? 24.018 81.187 110.112 1.00 21.87 430 ARG A CA 1
ATOM 3179 C C . ARG A 1 430 ? 25.021 82.156 109.502 1.00 28.35 430 ARG A C 1
ATOM 3180 O O . ARG A 1 430 ? 25.729 82.857 110.200 1.00 27.82 430 ARG A O 1
ATOM 3188 N N . LEU A 1 431 ? 25.051 82.194 108.184 1.00 22.01 431 LEU A N 1
ATOM 3189 C CA . LEU A 1 431 ? 25.946 83.077 107.487 1.00 26.87 431 LEU A CA 1
ATOM 3190 C C . LEU A 1 431 ? 25.625 84.538 107.751 1.00 20.55 431 LEU A C 1
ATOM 3191 O O . LEU A 1 431 ? 26.510 85.336 107.946 1.00 23.21 431 LEU A O 1
ATOM 3196 N N . ALA A 1 432 ? 24.348 84.871 107.773 1.00 21.16 432 ALA A N 1
ATOM 3197 C CA . ALA A 1 432 ? 23.913 86.217 108.093 1.00 16.02 432 ALA A CA 1
ATOM 3198 C C . ALA A 1 432 ? 24.281 86.627 109.521 1.00 22.77 432 ALA A C 1
ATOM 3199 O O . ALA A 1 432 ? 24.722 87.735 109.755 1.00 24.39 432 ALA A O 1
ATOM 3201 N N . GLN A 1 433 ? 24.078 85.715 110.459 1.00 21.30 433 GLN A N 1
ATOM 3202 C CA . GLN A 1 433 ? 24.591 85.848 111.790 1.00 30.98 433 GLN A CA 1
ATOM 3203 C C . GLN A 1 433 ? 26.045 86.244 111.866 1.00 22.00 433 GLN A C 1
ATOM 3204 O O . GLN A 1 433 ? 26.399 87.150 112.583 1.00 28.04 433 GLN A O 1
ATOM 3210 N N . ILE A 1 434 ? 26.876 85.530 111.149 1.00 20.47 434 ILE A N 1
ATOM 3211 C CA . ILE A 1 434 ? 28.295 85.794 111.108 1.00 23.78 434 ILE A CA 1
ATOM 3212 C C . ILE A 1 434 ? 28.546 87.234 110.700 1.00 36.28 434 ILE A C 1
ATOM 3213 O O . ILE A 1 434 ? 29.199 87.978 111.384 1.00 27.72 434 ILE A O 1
ATOM 3218 N N . ALA A 1 435 ? 27.993 87.623 109.566 1.00 27.43 435 ALA A N 1
ATOM 3219 C CA . ALA A 1 435 ? 28.180 88.959 109.046 1.00 26.16 435 ALA A CA 1
ATOM 3220 C C . ALA A 1 435 ? 27.664 90.005 110.013 1.00 33.54 435 ALA A C 1
ATOM 3221 O O . ALA A 1 435 ? 28.260 91.058 110.160 1.00 29.16 435 ALA A O 1
ATOM 3223 N N . ALA A 1 436 ? 26.556 89.705 110.674 1.00 25.78 436 ALA A N 1
ATOM 3224 C CA . ALA A 1 436 ? 25.980 90.622 111.625 1.00 26.06 436 ALA A CA 1
ATOM 3225 C C . ALA A 1 436 ? 26.703 90.701 112.962 1.00 25.41 436 ALA A C 1
ATOM 3226 O O . ALA A 1 436 ? 26.521 91.653 113.685 1.00 34.25 436 ALA A O 1
ATOM 3228 N N . ASN A 1 437 ? 27.498 89.695 113.285 1.00 29.05 437 ASN A N 1
ATOM 3229 C CA . ASN A 1 437 ? 28.238 89.675 114.540 1.00 22.32 437 ASN A CA 1
ATOM 3230 C C . ASN A 1 437 ? 29.721 89.453 114.305 1.00 20.15 437 ASN A C 1
ATOM 3231 O O . ASN A 1 437 ? 30.257 88.417 114.617 1.00 24.11 437 ASN A O 1
ATOM 3236 N N . PRO A 1 438 ? 30.373 90.447 113.736 1.00 16.52 438 PRO A N 1
ATOM 3237 C CA . PRO A 1 438 ? 31.719 90.273 113.207 1.00 26.22 438 PRO A CA 1
ATOM 3238 C C . PRO A 1 438 ? 32.774 90.074 114.295 1.00 24.30 438 PRO A C 1
ATOM 3239 O O . PRO A 1 438 ? 33.859 89.624 114.000 1.00 35.48 438 PRO A O 1
ATOM 3243 N N . GLU A 1 439 ? 32.442 90.395 115.534 1.00 29.51 439 GLU A N 1
ATOM 3244 C CA . GLU A 1 439 ? 33.373 90.219 116.641 1.00 32.70 439 GLU A CA 1
ATOM 3245 C C . GLU A 1 439 ? 33.339 88.812 117.229 1.00 47.09 439 GLU A C 1
ATOM 3246 O O . GLU A 1 439 ? 34.275 88.391 117.878 1.00 42.14 439 GLU A O 1
ATOM 3252 N N . LYS A 1 440 ? 32.240 88.101 117.009 1.00 57.96 440 LYS A N 1
ATOM 3253 C CA . LYS A 1 440 ? 32.064 86.769 117.559 1.00 39.30 440 LYS A CA 1
ATOM 3254 C C . LYS A 1 440 ? 32.732 85.723 116.702 1.00 35.21 440 LYS A C 1
ATOM 3255 O O . LYS A 1 440 ? 32.863 85.890 115.507 1.00 39.07 440 LYS A O 1
ATOM 3261 N N . SER A 1 441 ? 33.143 84.633 117.324 1.00 45.12 441 SER A N 1
ATOM 3262 C CA . SER A 1 441 ? 33.825 83.559 116.620 1.00 53.23 441 SER A CA 1
ATOM 3263 C C . SER A 1 441 ? 32.831 82.568 116.042 1.00 39.07 441 SER A C 1
ATOM 3264 O O . SER A 1 441 ? 31.688 82.511 116.467 1.00 38.43 441 SER A O 1
ATOM 3267 N N . LEU A 1 442 ? 33.288 81.791 115.073 1.00 38.29 442 LEU A N 1
ATOM 3268 C CA . LEU A 1 442 ? 32.455 80.788 114.432 1.00 42.83 442 LEU A CA 1
ATOM 3269 C C . LEU A 1 442 ? 32.119 79.673 115.392 1.00 47.00 442 LEU A C 1
ATOM 3270 O O . LEU A 1 442 ? 31.020 79.122 115.372 1.00 44.08 442 LEU A O 1
ATOM 3275 N N . ILE A 1 443 ? 33.091 79.315 116.217 1.00 37.10 443 ILE A N 1
ATOM 3276 C CA . ILE A 1 443 ? 32.844 78.438 117.350 1.00 45.18 443 ILE A CA 1
ATOM 3277 C C . ILE A 1 443 ? 31.550 78.854 118.004 1.00 49.31 443 ILE A C 1
ATOM 3278 O O . ILE A 1 443 ? 30.693 78.027 118.274 1.00 49.97 443 ILE A O 1
ATOM 3283 N N . GLU A 1 444 ? 31.413 80.168 118.250 1.00 37.95 444 GLU A N 1
ATOM 3284 C CA . GLU A 1 444 ? 30.244 80.693 118.926 1.00 52.65 444 GLU A CA 1
ATOM 3285 C C . GLU A 1 444 ? 28.967 80.507 118.108 1.00 40.59 444 GLU A C 1
ATOM 3286 O O . GLU A 1 444 ? 27.942 80.115 118.638 1.00 43.79 444 GLU A O 1
ATOM 3292 N N . LEU A 1 445 ? 29.018 80.824 116.826 1.00 40.87 445 LEU A N 1
ATOM 3293 C CA . LEU A 1 445 ? 27.797 81.059 116.072 1.00 46.18 445 LEU A CA 1
ATOM 3294 C C . LEU A 1 445 ? 27.403 79.839 115.245 1.00 48.45 445 LEU A C 1
ATOM 3295 O O . LEU A 1 445 ? 26.268 79.725 114.802 1.00 37.38 445 LEU A O 1
ATOM 3300 N N . LEU A 1 446 ? 28.358 78.918 115.047 1.00 43.89 446 LEU A N 1
ATOM 3301 C CA . LEU A 1 446 ? 28.159 77.737 114.223 1.00 32.09 446 LEU A CA 1
ATOM 3302 C C . LEU A 1 446 ? 28.386 76.458 115.012 1.00 29.19 446 LEU A C 1
ATOM 3303 O O . LEU A 1 446 ? 29.353 75.755 114.789 1.00 30.63 446 LEU A O 1
ATOM 3308 N N . PRO A 1 447 ? 27.478 76.155 115.928 1.00 39.21 447 PRO A N 1
ATOM 3309 C CA . PRO A 1 447 ? 27.628 74.995 116.795 1.00 44.23 447 PRO A CA 1
ATOM 3310 C C . PRO A 1 447 ? 27.223 73.725 116.063 1.00 53.84 447 PRO A C 1
ATOM 3311 O O . PRO A 1 447 ? 26.406 73.770 115.152 1.00 39.06 447 PRO A O 1
ATOM 3315 N N . GLN A 1 448 ? 27.799 72.602 116.463 1.00 56.51 448 GLN A N 1
ATOM 3316 C CA . GLN A 1 448 ? 27.322 71.313 116.012 1.00 39.95 448 GLN A CA 1
ATOM 3317 C C . GLN A 1 448 ? 25.915 71.094 116.505 1.00 36.33 448 GLN A C 1
ATOM 3318 O O . GLN A 1 448 ? 25.503 71.713 117.468 1.00 54.85 448 GLN A O 1
ATOM 3324 N N . LEU A 1 449 ? 25.167 70.228 115.841 1.00 43.03 449 LEU A N 1
ATOM 3325 C CA . LEU A 1 449 ? 23.895 69.794 116.386 1.00 31.79 449 LEU A CA 1
ATOM 3326 C C . LEU A 1 449 ? 24.098 68.929 117.606 1.00 39.35 449 LEU A C 1
ATOM 3327 O O . LEU A 1 449 ? 25.192 68.461 117.872 1.00 41.30 449 LEU A O 1
ATOM 3332 N N . PRO A 1 450 ? 23.027 68.722 118.350 1.00 48.96 450 PRO A N 1
ATOM 3333 C CA . PRO A 1 450 ? 23.082 67.917 119.562 1.00 48.46 450 PRO A CA 1
ATOM 3334 C C . PRO A 1 450 ? 23.500 66.481 119.274 1.00 49.52 450 PRO A C 1
ATOM 3335 O O . PRO A 1 450 ? 22.848 65.796 118.493 1.00 39.39 450 PRO A O 1
ATOM 3339 N N . LEU A 1 451 ? 24.580 66.057 119.918 1.00 42.59 451 LEU A N 1
ATOM 3340 C CA . LEU A 1 451 ? 24.993 64.665 119.937 1.00 47.67 451 LEU A CA 1
ATOM 3341 C C . LEU A 1 451 ? 24.002 63.745 120.634 1.00 51.43 451 LEU A C 1
ATOM 3342 O O . LEU A 1 451 ? 23.786 63.844 121.830 1.00 51.45 451 LEU A O 1
ATOM 3347 N N . GLU A 1 452 ? 23.411 62.840 119.873 1.00 46.50 452 GLU A N 1
ATOM 3348 C CA . GLU A 1 452 ? 22.385 61.963 120.384 1.00 36.11 452 GLU A CA 1
ATOM 3349 C C . GLU A 1 452 ? 22.949 60.610 120.799 1.00 48.91 452 GLU A C 1
ATOM 3350 O O . GLU A 1 452 ? 22.596 60.081 121.839 1.00 41.07 452 GLU A O 1
ATOM 3356 N N . GLN A 1 453 ? 23.832 60.062 119.973 1.00 45.69 453 GLN A N 1
ATOM 3357 C CA . GLN A 1 453 ? 24.466 58.777 120.238 1.00 42.20 453 GLN A CA 1
ATOM 3358 C C . GLN A 1 453 ? 25.653 58.567 119.313 1.00 46.77 453 GLN A C 1
ATOM 3359 O O . GLN A 1 453 ? 25.580 58.849 118.127 1.00 42.21 453 GLN A O 1
ATOM 3365 N N . SER A 1 454 ? 26.744 58.069 119.870 1.00 35.89 454 SER A N 1
ATOM 3366 C CA . SER A 1 454 ? 27.943 57.805 119.105 1.00 46.91 454 SER A CA 1
ATOM 3367 C C . SER A 1 454 ? 28.182 56.294 118.929 1.00 44.29 454 SER A C 1
ATOM 3368 O O . SER A 1 454 ? 28.266 55.556 119.895 1.00 39.13 454 SER A O 1
ATOM 3371 N N . HIS A 1 455 ? 28.301 55.863 117.682 1.00 37.19 455 HIS A N 1
ATOM 3372 C CA . HIS A 1 455 ? 28.419 54.454 117.364 1.00 31.67 455 HIS A CA 1
ATOM 3373 C C . HIS A 1 455 ? 29.835 54.072 117.008 1.00 33.06 455 HIS A C 1
ATOM 3374 O O . HIS A 1 455 ? 30.355 54.499 115.998 1.00 41.06 455 HIS A O 1
ATOM 3381 N N . LEU A 1 456 ? 30.454 53.257 117.848 1.00 36.78 456 LEU A N 1
ATOM 3382 C CA . LEU A 1 456 ? 31.745 52.698 117.513 1.00 37.96 456 LEU A CA 1
ATOM 3383 C C . LEU A 1 456 ? 31.632 51.342 116.860 1.00 34.13 456 LEU A C 1
ATOM 3384 O O . LEU A 1 456 ? 30.818 50.528 117.238 1.00 41.68 456 LEU A O 1
ATOM 3389 N N . PRO A 1 457 ? 32.448 51.127 115.845 1.00 32.21 457 PRO A N 1
ATOM 3390 C CA . PRO A 1 457 ? 32.510 49.838 115.167 1.00 35.97 457 PRO A CA 1
ATOM 3391 C C . PRO A 1 457 ? 32.825 48.715 116.137 1.00 31.12 457 PRO A C 1
ATOM 3392 O O . PRO A 1 457 ? 33.782 48.805 116.885 1.00 32.75 457 PRO A O 1
ATOM 3396 N N . ASP A 1 458 ? 32.015 47.669 116.113 1.00 32.64 458 ASP A N 1
ATOM 3397 C CA . ASP A 1 458 ? 32.353 46.440 116.802 1.00 31.48 458 ASP A CA 1
ATOM 3398 C C . ASP A 1 458 ? 33.395 45.637 116.042 1.00 31.30 458 ASP A C 1
ATOM 3399 O O . ASP A 1 458 ? 33.219 45.337 114.879 1.00 39.47 458 ASP A O 1
ATOM 3404 N N . ALA A 1 459 ? 34.484 45.312 116.721 1.00 35.19 459 ALA A N 1
ATOM 3405 C CA . ALA A 1 459 ? 35.661 44.755 116.079 1.00 43.41 459 ALA A CA 1
ATOM 3406 C C . ALA A 1 459 ? 35.382 43.390 115.481 1.00 34.30 459 ALA A C 1
ATOM 3407 O O . ALA A 1 459 ? 35.927 43.038 114.451 1.00 46.05 459 ALA A O 1
ATOM 3409 N N . GLN A 1 460 ? 34.519 42.633 116.141 1.00 39.56 460 GLN A N 1
ATOM 3410 C CA . GLN A 1 460 ? 34.128 41.312 115.680 1.00 40.47 460 GLN A CA 1
ATOM 3411 C C . GLN A 1 460 ? 33.215 41.354 114.452 1.00 42.11 460 GLN A C 1
ATOM 3412 O O . GLN A 1 460 ? 33.460 40.666 113.477 1.00 25.53 460 GLN A O 1
ATOM 3418 N N . ARG A 1 461 ? 32.170 42.170 114.511 1.00 33.80 461 ARG A N 1
ATOM 3419 C CA . ARG A 1 461 ? 31.259 42.331 113.385 1.00 33.05 461 ARG A CA 1
ATOM 3420 C C . ARG A 1 461 ? 31.893 43.034 112.184 1.00 26.52 461 ARG A C 1
ATOM 3421 O O . ARG A 1 461 ? 31.551 42.754 111.075 1.00 26.72 461 ARG A O 1
ATOM 3429 N N . TYR A 1 462 ? 32.821 43.944 112.438 1.00 25.49 462 TYR A N 1
ATOM 3430 C CA . TYR A 1 462 ? 33.588 44.563 111.373 1.00 35.59 462 TYR A CA 1
ATOM 3431 C C . TYR A 1 462 ? 34.357 43.530 110.582 1.00 34.35 462 TYR A C 1
ATOM 3432 O O . TYR A 1 462 ? 34.304 43.515 109.367 1.00 38.28 462 TYR A O 1
ATOM 3441 N N . ALA A 1 463 ? 35.071 42.665 111.282 1.00 37.06 463 ALA A N 1
ATOM 3442 C CA . ALA A 1 463 ? 35.833 41.606 110.650 1.00 28.59 463 ALA A CA 1
ATOM 3443 C C . ALA A 1 463 ? 34.948 40.662 109.862 1.00 19.10 463 ALA A C 1
ATOM 3444 O O . ALA A 1 463 ? 35.332 40.192 108.805 1.00 29.42 463 ALA A O 1
ATOM 3446 N N . ALA A 1 464 ? 33.767 40.392 110.390 1.00 23.53 464 ALA A N 1
ATOM 3447 C CA . ALA A 1 464 ? 32.804 39.527 109.735 1.00 24.63 464 ALA A CA 1
ATOM 3448 C C . ALA A 1 464 ? 32.259 40.151 108.461 1.00 29.35 464 ALA A C 1
ATOM 3449 O O . ALA A 1 464 ? 31.847 39.459 107.543 1.00 23.52 464 ALA A O 1
ATOM 3451 N N . TYR A 1 465 ? 32.243 41.470 108.421 1.00 27.84 465 TYR A N 1
ATOM 3452 C CA . TYR A 1 465 ? 31.640 42.156 107.304 1.00 28.20 465 TYR A CA 1
ATOM 3453 C C . TYR A 1 465 ? 32.608 42.271 106.137 1.00 20.42 465 TYR A C 1
ATOM 3454 O O . TYR A 1 465 ? 32.199 42.392 105.010 1.00 21.77 465 TYR A O 1
ATOM 3463 N N . GLN A 1 466 ? 33.899 42.219 106.419 1.00 19.36 466 GLN A N 1
ATOM 3464 C CA . GLN A 1 466 ? 34.870 42.584 105.412 1.00 25.41 466 GLN A CA 1
ATOM 3465 C C . GLN A 1 466 ? 34.826 41.707 104.162 1.00 34.47 466 GLN A C 1
ATOM 3466 O O . GLN A 1 466 ? 34.820 42.219 103.063 1.00 33.91 466 GLN A O 1
ATOM 3472 N N . PRO A 1 467 ? 34.780 40.392 104.330 1.00 26.16 467 PRO A N 1
ATOM 3473 C CA . PRO A 1 467 ? 34.632 39.498 103.183 1.00 22.17 467 PRO A CA 1
ATOM 3474 C C . PRO A 1 467 ? 33.319 39.669 102.436 1.00 17.44 467 PRO A C 1
ATOM 3475 O O . PRO A 1 467 ? 33.272 39.427 101.251 1.00 22.22 467 PRO A O 1
ATOM 3479 N N . ARG A 1 468 ? 32.274 40.090 103.130 1.00 21.93 468 ARG A N 1
ATOM 3480 C CA . ARG A 1 468 ? 31.021 40.405 102.474 1.00 24.91 468 ARG A CA 1
ATOM 3481 C C . ARG A 1 468 ? 31.094 41.660 101.598 1.00 30.19 468 ARG A C 1
ATOM 3482 O O . ARG A 1 468 ? 30.512 41.705 100.531 1.00 19.41 468 ARG A O 1
ATOM 3490 N N . ARG A 1 469 ? 31.821 42.664 102.079 1.00 17.72 469 ARG A N 1
ATOM 3491 C CA . ARG A 1 469 ? 32.100 43.887 101.334 1.00 18.63 469 ARG A CA 1
ATOM 3492 C C . ARG A 1 469 ? 32.856 43.575 100.052 1.00 27.80 469 ARG A C 1
ATOM 3493 O O . ARG A 1 469 ? 32.533 44.091 99.001 1.00 23.73 469 ARG A O 1
ATOM 3501 N N . GLU A 1 470 ? 33.871 42.731 100.174 1.00 18.33 470 GLU A N 1
ATOM 3502 C CA . GLU A 1 470 ? 34.634 42.228 99.046 1.00 19.99 470 GLU A CA 1
ATOM 3503 C C . GLU A 1 470 ? 33.737 41.523 98.053 1.00 16.06 470 GLU A C 1
ATOM 3504 O O . GLU A 1 470 ? 33.841 41.721 96.868 1.00 27.38 470 GLU A O 1
ATOM 3510 N N . THR A 1 471 ? 32.851 40.695 98.562 1.00 21.44 471 THR A N 1
ATOM 3511 C CA . THR A 1 471 ? 31.949 39.954 97.712 1.00 25.32 471 THR A CA 1
ATOM 3512 C C . THR A 1 471 ? 30.949 40.874 97.013 1.00 29.85 471 THR A C 1
ATOM 3513 O O . THR A 1 471 ? 30.757 40.795 95.813 1.00 23.79 471 THR A O 1
ATOM 3517 N N . PHE A 1 472 ? 30.332 41.752 97.788 1.00 23.58 472 PHE A N 1
ATOM 3518 C CA . PHE A 1 472 ? 29.513 42.840 97.263 1.00 33.24 472 PHE A CA 1
ATOM 3519 C C . PHE A 1 472 ? 30.152 43.629 96.119 1.00 15.33 472 PHE A C 1
ATOM 3520 O O . PHE A 1 472 ? 29.560 43.783 95.101 1.00 19.91 472 PHE A O 1
ATOM 3528 N N . ARG A 1 473 ? 31.361 44.125 96.335 1.00 17.54 473 ARG A N 1
ATOM 3529 C CA . ARG A 1 473 ? 32.082 44.875 95.349 1.00 17.96 473 ARG A CA 1
ATOM 3530 C C . ARG A 1 473 ? 32.304 44.092 94.065 1.00 19.57 473 ARG A C 1
ATOM 3531 O O . ARG A 1 473 ? 32.204 44.638 92.990 1.00 23.55 473 ARG A O 1
ATOM 3539 N N . ARG A 1 474 ? 32.633 42.816 94.203 1.00 28.02 474 ARG A N 1
ATOM 3540 C CA . ARG A 1 474 ? 32.801 41.908 93.078 1.00 26.27 474 ARG A CA 1
ATOM 3541 C C . ARG A 1 474 ? 31.521 41.797 92.269 1.00 20.95 474 ARG A C 1
ATOM 3542 O O . ARG A 1 474 ? 31.515 42.005 91.074 1.00 24.50 474 ARG A O 1
ATOM 3550 N N . LEU A 1 475 ? 30.434 41.472 92.948 1.00 24.41 475 LEU A N 1
ATOM 3551 C CA . LEU A 1 475 ? 29.143 41.354 92.314 1.00 14.19 475 LEU A CA 1
ATOM 3552 C C . LEU A 1 475 ? 28.667 42.665 91.701 1.00 29.06 475 LEU A C 1
ATOM 3553 O O . LEU A 1 475 ? 28.189 42.680 90.585 1.00 24.74 475 LEU A O 1
ATOM 3558 N N . TYR A 1 476 ? 28.794 43.758 92.442 1.00 23.43 476 TYR A N 1
ATOM 3559 C CA . TYR A 1 476 ? 28.359 45.071 91.974 1.00 21.13 476 TYR A CA 1
ATOM 3560 C C . TYR A 1 476 ? 29.039 45.421 90.650 1.00 24.92 476 TYR A C 1
ATOM 3561 O O . TYR A 1 476 ? 28.394 45.732 89.667 1.00 23.47 476 TYR A O 1
ATOM 3570 N N . GLN A 1 477 ? 30.356 45.333 90.634 1.00 24.23 477 GLN A N 1
ATOM 3571 C CA . GLN A 1 477 ? 31.093 45.480 89.403 1.00 23.75 477 GLN A CA 1
ATOM 3572 C C . GLN A 1 477 ? 30.602 44.603 88.251 1.00 23.82 477 GLN A C 1
ATOM 3573 O O . GLN A 1 477 ? 30.420 45.080 87.149 1.00 28.08 477 GLN A O 1
ATOM 3579 N N . GLN A 1 478 ? 30.365 43.331 88.524 1.00 22.93 478 GLN A N 1
ATOM 3580 C CA . GLN A 1 478 ? 29.935 42.394 87.501 1.00 25.64 478 GLN A CA 1
ATOM 3581 C C . GLN A 1 478 ? 28.667 42.806 86.755 1.00 25.90 478 GLN A C 1
ATOM 3582 O O . GLN A 1 478 ? 28.586 42.643 85.553 1.00 26.63 478 GLN A O 1
ATOM 3588 N N . LEU A 1 479 ? 27.692 43.343 87.479 1.00 21.44 479 LEU A N 1
ATOM 3589 C CA . LEU A 1 479 ? 26.388 43.674 86.917 1.00 22.93 479 LEU A CA 1
ATOM 3590 C C . LEU A 1 479 ? 26.309 45.130 86.471 1.00 30.76 479 LEU A C 1
ATOM 3591 O O . LEU A 1 479 ? 25.335 45.550 85.878 1.00 20.26 479 LEU A O 1
ATOM 3596 N N . LEU A 1 480 ? 27.348 45.885 86.783 1.00 21.73 480 LEU A N 1
ATOM 3597 C CA . LEU A 1 480 ? 27.402 47.313 86.529 1.00 25.41 480 LEU A CA 1
ATOM 3598 C C . LEU A 1 480 ? 27.089 47.686 85.079 1.00 21.88 480 LEU A C 1
ATOM 3599 O O . LEU A 1 480 ? 26.364 48.625 84.824 1.00 22.49 480 LEU A O 1
ATOM 3604 N N . PRO A 1 481 ? 27.652 46.948 84.139 1.00 20.80 481 PRO A N 1
ATOM 3605 C CA . PRO A 1 481 ? 27.448 47.245 82.723 1.00 32.12 481 PRO A CA 1
ATOM 3606 C C . PRO A 1 481 ? 26.010 46.999 82.309 1.00 26.33 481 PRO A C 1
ATOM 3607 O O . PRO A 1 481 ? 25.514 47.633 81.405 1.00 38.95 481 PRO A O 1
ATOM 3611 N N . LEU A 1 482 ? 25.356 46.083 82.999 1.00 28.38 482 LEU A N 1
ATOM 3612 C CA . LEU A 1 482 ? 23.959 45.779 82.779 1.00 23.83 482 LEU A CA 1
ATOM 3613 C C . LEU A 1 482 ? 23.032 46.886 83.259 1.00 24.74 482 LEU A C 1
ATOM 3614 O O . LEU A 1 482 ? 21.890 46.953 82.836 1.00 33.24 482 LEU A O 1
ATOM 3619 N N . MET A 1 483 ? 23.525 47.758 84.132 1.00 31.80 483 MET A N 1
ATOM 3620 C CA . MET A 1 483 ? 22.749 48.907 84.587 1.00 38.15 483 MET A CA 1
ATOM 3621 C C . MET A 1 483 ? 22.976 50.258 83.895 1.00 42.96 483 MET A C 1
ATOM 3622 O O . MET A 1 483 ? 22.409 51.248 84.303 1.00 40.27 483 MET A O 1
ATOM 3627 N N . ALA A 1 484 ? 23.795 50.298 82.850 1.00 51.63 484 ALA A N 1
ATOM 3628 C CA . ALA A 1 484 ? 23.708 51.349 81.825 1.00 62.37 484 ALA A CA 1
ATOM 3629 C C . ALA A 1 484 ? 23.946 52.760 82.351 1.00 80.32 484 ALA A C 1
ATOM 3630 O O . ALA A 1 484 ? 23.162 53.671 82.098 1.00 51.57 484 ALA A O 1
ATOM 3633 N N . MET B 1 1 ? -18.592 0.699 80.391 1.00 45.63 1 MET B N 1
ATOM 3634 C CA . MET B 1 1 ? -17.655 0.814 81.494 1.00 53.64 1 MET B CA 1
ATOM 3635 C C . MET B 1 1 ? -16.217 0.427 81.103 1.00 47.90 1 MET B C 1
ATOM 3636 O O . MET B 1 1 ? -16.000 -0.607 80.486 1.00 41.17 1 MET B O 1
ATOM 3641 N N . TYR B 1 2 ? -15.257 1.260 81.468 1.00 33.73 2 TYR B N 1
ATOM 3642 C CA . TYR B 1 2 ? -13.861 0.922 81.241 1.00 48.42 2 TYR B CA 1
ATOM 3643 C C . TYR B 1 2 ? -12.942 1.209 82.420 1.00 23.58 2 TYR B C 1
ATOM 3644 O O . TYR B 1 2 ? -13.215 2.071 83.230 1.00 42.28 2 TYR B O 1
ATOM 3653 N N . ILE B 1 3 ? -11.853 0.457 82.494 1.00 44.04 3 ILE B N 1
ATOM 3654 C CA . ILE B 1 3 ? -10.842 0.620 83.524 1.00 31.40 3 ILE B CA 1
ATOM 3655 C C . ILE B 1 3 ? -9.517 1.179 82.987 1.00 36.59 3 ILE B C 1
ATOM 3656 O O . ILE B 1 3 ? -8.933 0.628 82.070 1.00 32.90 3 ILE B O 1
ATOM 3661 N N . GLY B 1 4 ? -9.049 2.261 83.589 1.00 27.91 4 GLY B N 1
ATOM 3662 C CA . GLY B 1 4 ? -7.690 2.713 83.388 1.00 42.44 4 GLY B CA 1
ATOM 3663 C C . GLY B 1 4 ? -6.813 2.699 84.621 1.00 23.03 4 GLY B C 1
ATOM 3664 O O . GLY B 1 4 ? -7.188 3.216 85.656 1.00 34.80 4 GLY B O 1
ATOM 3665 N N . ILE B 1 5 ? -5.637 2.105 84.495 1.00 39.11 5 ILE B N 1
ATOM 3666 C CA . ILE B 1 5 ? -4.634 2.138 85.547 1.00 21.50 5 ILE B CA 1
ATOM 3667 C C . ILE B 1 5 ? -3.427 2.998 85.187 1.00 33.26 5 ILE B C 1
ATOM 3668 O O . ILE B 1 5 ? -2.874 2.889 84.101 1.00 35.84 5 ILE B O 1
ATOM 3673 N N . ASP B 1 6 ? -3.022 3.847 86.118 1.00 32.32 6 ASP B N 1
ATOM 3674 C CA . ASP B 1 6 ? -1.778 4.581 86.001 1.00 30.04 6 ASP B CA 1
ATOM 3675 C C . ASP B 1 6 ? -0.790 4.195 87.089 1.00 33.08 6 ASP B C 1
ATOM 3676 O O . ASP B 1 6 ? -1.007 4.452 88.238 1.00 29.55 6 ASP B O 1
ATOM 3681 N N . LEU B 1 7 ? 0.293 3.566 86.680 1.00 34.69 7 LEU B N 1
ATOM 3682 C CA . LEU B 1 7 ? 1.410 3.318 87.555 1.00 23.81 7 LEU B CA 1
ATOM 3683 C C . LEU B 1 7 ? 2.340 4.527 87.617 1.00 26.61 7 LEU B C 1
ATOM 3684 O O . LEU B 1 7 ? 3.235 4.676 86.814 1.00 34.08 7 LEU B O 1
ATOM 3689 N N . GLY B 1 8 ? 2.112 5.385 88.587 1.00 25.08 8 GLY B N 1
ATOM 3690 C CA . GLY B 1 8 ? 2.930 6.562 88.775 1.00 20.78 8 GLY B CA 1
ATOM 3691 C C . GLY B 1 8 ? 4.177 6.314 89.605 1.00 34.14 8 GLY B C 1
ATOM 3692 O O . GLY B 1 8 ? 4.447 5.199 90.008 1.00 30.99 8 GLY B O 1
ATOM 3693 N N . THR B 1 9 ? 4.931 7.372 89.876 1.00 35.98 9 THR B N 1
ATOM 3694 C CA . THR B 1 9 ? 6.080 7.292 90.768 1.00 37.96 9 THR B CA 1
ATOM 3695 C C . THR B 1 9 ? 5.696 7.450 92.244 1.00 37.00 9 THR B C 1
ATOM 3696 O O . THR B 1 9 ? 6.163 6.718 93.099 1.00 36.77 9 THR B O 1
ATOM 3700 N N . SER B 1 10 ? 4.828 8.407 92.519 1.00 35.44 10 SER B N 1
ATOM 3701 C CA . SER B 1 10 ? 4.352 8.648 93.864 1.00 32.85 10 SER B CA 1
ATOM 3702 C C . SER B 1 10 ? 3.182 7.769 94.265 1.00 37.12 10 SER B C 1
ATOM 3703 O O . SER B 1 10 ? 2.985 7.499 95.436 1.00 37.77 10 SER B O 1
ATOM 3706 N N . GLY B 1 11 ? 2.408 7.323 93.288 1.00 35.88 11 GLY B N 1
ATOM 3707 C CA . GLY B 1 11 ? 1.627 6.121 93.452 1.00 25.30 11 GLY B CA 1
ATOM 3708 C C . GLY B 1 11 ? 0.797 5.687 92.264 1.00 32.87 11 GLY B C 1
ATOM 3709 O O . GLY B 1 11 ? 0.965 6.157 91.153 1.00 38.04 11 GLY B O 1
ATOM 3710 N N . VAL B 1 12 ? -0.108 4.764 92.531 1.00 27.82 12 VAL B N 1
ATOM 3711 C CA . VAL B 1 12 ? -1.039 4.239 91.548 1.00 41.57 12 VAL B CA 1
ATOM 3712 C C . VAL B 1 12 ? -2.424 4.869 91.643 1.00 39.62 12 VAL B C 1
ATOM 3713 O O . VAL B 1 12 ? -2.992 4.981 92.716 1.00 42.11 12 VAL B O 1
ATOM 3717 N N . LYS B 1 13 ? -2.947 5.300 90.509 1.00 29.79 13 LYS B N 1
ATOM 3718 C CA . LYS B 1 13 ? -4.316 5.749 90.421 1.00 24.85 13 LYS B CA 1
ATOM 3719 C C . LYS B 1 13 ? -5.059 4.845 89.463 1.00 38.19 13 LYS B C 1
ATOM 3720 O O . LYS B 1 13 ? -4.553 4.514 88.403 1.00 27.84 13 LYS B O 1
ATOM 3726 N N . VAL B 1 14 ? -6.253 4.432 89.860 1.00 40.94 14 VAL B N 1
ATOM 3727 C CA . VAL B 1 14 ? -7.122 3.663 88.989 1.00 36.47 14 VAL B CA 1
ATOM 3728 C C . VAL B 1 14 ? -8.475 4.336 88.856 1.00 46.16 14 VAL B C 1
ATOM 3729 O O . VAL B 1 14 ? -8.987 4.900 89.815 1.00 34.52 14 VAL B O 1
ATOM 3733 N N . ILE B 1 15 ? -9.048 4.281 87.669 1.00 25.92 15 ILE B N 1
ATOM 3734 C CA . ILE B 1 15 ? -10.348 4.882 87.448 1.00 29.74 15 ILE B CA 1
ATOM 3735 C C . ILE B 1 15 ? -11.388 3.965 86.826 1.00 35.30 15 ILE B C 1
ATOM 3736 O O . ILE B 1 15 ? -11.108 2.838 86.458 1.00 38.13 15 ILE B O 1
ATOM 3741 N N . LEU B 1 16 ? -12.597 4.490 86.730 1.00 41.49 16 LEU B N 1
ATOM 3742 C CA . LEU B 1 16 ? -13.714 3.820 86.104 1.00 28.13 16 LEU B CA 1
ATOM 3743 C C . LEU B 1 16 ? -14.347 4.855 85.214 1.00 33.19 16 LEU B C 1
ATOM 3744 O O . LEU B 1 16 ? -14.904 5.828 85.695 1.00 37.69 16 LEU B O 1
ATOM 3749 N N . LEU B 1 17 ? -14.233 4.649 83.916 1.00 28.76 17 LEU B N 1
ATOM 3750 C CA . LEU B 1 17 ? -14.840 5.539 82.944 1.00 41.60 17 LEU B CA 1
ATOM 3751 C C . LEU B 1 17 ? -16.159 4.967 82.455 1.00 35.89 17 LEU B C 1
ATOM 3752 O O . LEU B 1 17 ? -16.254 3.784 82.188 1.00 33.90 17 LEU B O 1
ATOM 3757 N N . ASN B 1 18 ? -17.190 5.823 82.334 1.00 37.87 18 ASN B N 1
ATOM 3758 C CA . ASN B 1 18 ? -18.433 5.440 81.685 1.00 34.39 18 ASN B CA 1
ATOM 3759 C C . ASN B 1 18 ? -18.377 5.391 80.171 1.00 52.31 18 ASN B C 1
ATOM 3760 O O . ASN B 1 18 ? -17.523 6.011 79.547 1.00 39.97 18 ASN B O 1
ATOM 3765 N N . GLU B 1 19 ? -19.280 4.613 79.592 1.00 54.00 19 GLU B N 1
ATOM 3766 C CA . GLU B 1 19 ? -19.471 4.611 78.160 1.00 53.07 19 GLU B CA 1
ATOM 3767 C C . GLU B 1 19 ? -19.236 6.009 77.630 1.00 50.07 19 GLU B C 1
ATOM 3768 O O . GLU B 1 19 ? -18.789 6.188 76.512 1.00 63.13 19 GLU B O 1
ATOM 3774 N N . GLN B 1 20 ? -19.615 6.993 78.423 1.00 49.44 20 GLN B N 1
ATOM 3775 C CA . GLN B 1 20 ? -19.323 8.370 78.102 1.00 54.25 20 GLN B CA 1
ATOM 3776 C C . GLN B 1 20 ? -17.954 8.701 78.667 1.00 57.11 20 GLN B C 1
ATOM 3777 O O . GLN B 1 20 ? -17.215 7.808 79.078 1.00 57.94 20 GLN B O 1
ATOM 3783 N N . GLY B 1 21 ? -17.626 9.982 78.698 1.00 51.72 21 GLY B N 1
ATOM 3784 C CA . GLY B 1 21 ? -16.309 10.412 79.136 1.00 57.78 21 GLY B CA 1
ATOM 3785 C C . GLY B 1 21 ? -16.228 10.619 80.628 1.00 56.08 21 GLY B C 1
ATOM 3786 O O . GLY B 1 21 ? -15.186 10.989 81.149 1.00 63.84 21 GLY B O 1
ATOM 3787 N N . GLU B 1 22 ? -17.348 10.372 81.313 1.00 60.36 22 GLU B N 1
ATOM 3788 C CA . GLU B 1 22 ? -17.448 10.581 82.746 1.00 36.06 22 GLU B CA 1
ATOM 3789 C C . GLU B 1 22 ? -16.620 9.545 83.517 1.00 41.80 22 GLU B C 1
ATOM 3790 O O . GLU B 1 22 ? -16.760 8.351 83.315 1.00 32.44 22 GLU B O 1
ATOM 3796 N N . VAL B 1 23 ? -15.771 10.017 84.417 1.00 45.90 23 VAL B N 1
ATOM 3797 C CA . VAL B 1 23 ? -15.149 9.135 85.384 1.00 48.16 23 VAL B CA 1
ATOM 3798 C C . VAL B 1 23 ? -16.096 8.853 86.532 1.00 56.21 23 VAL B C 1
ATOM 3799 O O . VAL B 1 23 ? -16.560 9.764 87.210 1.00 52.90 23 VAL B O 1
ATOM 3803 N N . VAL B 1 24 ? -16.410 7.584 86.706 1.00 45.57 24 VAL B N 1
ATOM 3804 C CA . VAL B 1 24 ? -17.345 7.130 87.700 1.00 55.13 24 VAL B CA 1
ATOM 3805 C C . VAL B 1 24 ? -16.790 6.908 89.091 1.00 54.71 24 VAL B C 1
ATOM 3806 O O . VAL B 1 24 ? -17.393 7.306 90.058 1.00 52.03 24 VAL B O 1
ATOM 3810 N N . ALA B 1 25 ? -15.652 6.259 89.177 1.00 46.38 25 ALA B N 1
ATOM 3811 C CA . ALA B 1 25 ? -15.030 5.994 90.427 1.00 36.31 25 ALA B CA 1
ATOM 3812 C C . ALA B 1 25 ? -13.532 6.089 90.271 1.00 52.66 25 ALA B C 1
ATOM 3813 O O . ALA B 1 25 ? -13.018 5.875 89.196 1.00 44.99 25 ALA B O 1
ATOM 3815 N N . ALA B 1 26 ? -12.843 6.421 91.358 1.00 34.10 26 ALA B N 1
ATOM 3816 C CA . ALA B 1 26 ? -11.392 6.546 91.386 1.00 42.65 26 ALA B CA 1
ATOM 3817 C C . ALA B 1 26 ? -10.744 6.104 92.686 1.00 43.49 26 ALA B C 1
ATOM 3818 O O . ALA B 1 26 ? -11.179 6.465 93.719 1.00 42.85 26 ALA B O 1
ATOM 3820 N N . GLN B 1 27 ? -9.685 5.325 92.635 1.00 42.67 27 GLN B N 1
ATOM 3821 C CA . GLN B 1 27 ? -8.985 4.946 93.850 1.00 45.31 27 GLN B CA 1
ATOM 3822 C C . GLN B 1 27 ? -7.489 5.268 93.665 1.00 55.80 27 GLN B C 1
ATOM 3823 O O . GLN B 1 27 ? -6.992 5.228 92.571 1.00 38.04 27 GLN B O 1
ATOM 3829 N N . THR B 1 28 ? -6.798 5.590 94.742 1.00 48.13 28 THR B N 1
ATOM 3830 C CA . THR B 1 28 ? -5.394 5.946 94.682 1.00 48.64 28 THR B CA 1
ATOM 3831 C C . THR B 1 28 ? -4.606 5.286 95.793 1.00 51.96 28 THR B C 1
ATOM 3832 O O . THR B 1 28 ? -5.078 5.253 96.896 1.00 45.01 28 THR B O 1
ATOM 3836 N N . GLU B 1 29 ? -3.421 4.759 95.513 1.00 45.06 29 GLU B N 1
ATOM 3837 C CA . GLU B 1 29 ? -2.578 4.161 96.555 1.00 48.35 29 GLU B CA 1
ATOM 3838 C C . GLU B 1 29 ? -1.173 4.688 96.441 1.00 50.78 29 GLU B C 1
ATOM 3839 O O . GLU B 1 29 ? -0.671 4.840 95.374 1.00 48.05 29 GLU B O 1
ATOM 3845 N N . LYS B 1 30 ? -0.540 4.955 97.563 1.00 57.88 30 LYS B N 1
ATOM 3846 C CA . LYS B 1 30 ? 0.794 5.530 97.602 1.00 53.52 30 LYS B CA 1
ATOM 3847 C C . LYS B 1 30 ? 1.902 4.506 97.400 1.00 41.56 30 LYS B C 1
ATOM 3848 O O . LYS B 1 30 ? 1.797 3.362 97.816 1.00 33.70 30 LYS B O 1
ATOM 3854 N N . LEU B 1 31 ? 2.960 4.947 96.733 1.00 39.43 31 LEU B N 1
ATOM 3855 C CA . LEU B 1 31 ? 4.207 4.216 96.664 1.00 45.66 31 LEU B CA 1
ATOM 3856 C C . LEU B 1 31 ? 5.271 5.007 97.392 1.00 48.80 31 LEU B C 1
ATOM 3857 O O . LEU B 1 31 ? 5.232 6.223 97.410 1.00 47.72 31 LEU B O 1
ATOM 3862 N N . THR B 1 32 ? 6.232 4.309 97.975 1.00 42.51 32 THR B N 1
ATOM 3863 C CA . THR B 1 32 ? 7.482 4.938 98.371 1.00 48.39 32 THR B CA 1
ATOM 3864 C C . THR B 1 32 ? 8.577 4.714 97.347 1.00 35.92 32 THR B C 1
ATOM 3865 O O . THR B 1 32 ? 8.466 3.847 96.499 1.00 42.25 32 THR B O 1
ATOM 3869 N N . VAL B 1 33 ? 9.630 5.514 97.451 1.00 40.24 33 VAL B N 1
ATOM 3870 C CA . VAL B 1 33 ? 10.806 5.402 96.601 1.00 47.40 33 VAL B CA 1
ATOM 3871 C C . VAL B 1 33 ? 12.057 5.152 97.443 1.00 49.97 33 VAL B C 1
ATOM 3872 O O . VAL B 1 33 ? 12.144 5.601 98.574 1.00 46.91 33 VAL B O 1
ATOM 3876 N N . SER B 1 34 ? 13.026 4.445 96.884 1.00 37.78 34 SER B N 1
ATOM 3877 C CA . SER B 1 34 ? 14.190 4.033 97.648 1.00 36.30 34 SER B CA 1
ATOM 3878 C C . SER B 1 34 ? 15.510 4.545 97.079 1.00 43.59 34 SER B C 1
ATOM 3879 O O . SER B 1 34 ? 15.663 4.703 95.878 1.00 37.87 34 SER B O 1
ATOM 3882 N N . ARG B 1 35 ? 16.464 4.789 97.970 1.00 46.08 35 ARG B N 1
ATOM 3883 C CA . ARG B 1 35 ? 17.688 5.515 97.633 1.00 48.25 35 ARG B CA 1
ATOM 3884 C C . ARG B 1 35 ? 18.886 5.021 98.421 1.00 43.98 35 ARG B C 1
ATOM 3885 O O . ARG B 1 35 ? 19.368 5.670 99.327 1.00 42.22 35 ARG B O 1
ATOM 3893 N N . PRO B 1 36 ? 19.357 3.849 98.038 1.00 57.38 36 PRO B N 1
ATOM 3894 C CA . PRO B 1 36 ? 20.214 3.025 98.887 1.00 57.89 36 PRO B CA 1
ATOM 3895 C C . PRO B 1 36 ? 21.671 3.368 98.647 1.00 59.53 36 PRO B C 1
ATOM 3896 O O . PRO B 1 36 ? 22.542 2.954 99.402 1.00 64.59 36 PRO B O 1
ATOM 3900 N N . HIS B 1 37 ? 21.910 4.107 97.576 1.00 41.47 37 HIS B N 1
ATOM 3901 C CA . HIS B 1 37 ? 23.162 4.787 97.354 1.00 59.93 37 HIS B CA 1
ATOM 3902 C C . HIS B 1 37 ? 22.871 6.017 96.506 1.00 63.58 37 HIS B C 1
ATOM 3903 O O . HIS B 1 37 ? 21.739 6.241 96.101 1.00 63.56 37 HIS B O 1
ATOM 3910 N N . PRO B 1 38 ? 23.901 6.806 96.239 1.00 66.43 38 PRO B N 1
ATOM 3911 C CA . PRO B 1 38 ? 23.731 8.124 95.631 1.00 60.69 38 PRO B CA 1
ATOM 3912 C C . PRO B 1 38 ? 23.455 8.047 94.142 1.00 48.17 38 PRO B C 1
ATOM 3913 O O . PRO B 1 38 ? 24.089 7.279 93.440 1.00 39.99 38 PRO B O 1
ATOM 3917 N N . LEU B 1 39 ? 22.503 8.852 93.685 1.00 55.57 39 LEU B N 1
ATOM 3918 C CA . LEU B 1 39 ? 22.061 8.849 92.299 1.00 49.78 39 LEU B CA 1
ATOM 3919 C C . LEU B 1 39 ? 21.157 7.671 92.004 1.00 40.82 39 LEU B C 1
ATOM 3920 O O . LEU B 1 39 ? 20.726 7.481 90.880 1.00 44.91 39 LEU B O 1
ATOM 3925 N N . TRP B 1 40 ? 20.876 6.882 93.029 1.00 51.56 40 TRP B N 1
ATOM 3926 C CA . TRP B 1 40 ? 20.025 5.717 92.877 1.00 51.05 40 TRP B CA 1
ATOM 3927 C C . TRP B 1 40 ? 18.580 6.077 93.188 1.00 52.60 40 TRP B C 1
ATOM 3928 O O . TRP B 1 40 ? 18.298 6.771 94.148 1.00 55.68 40 TRP B O 1
ATOM 3939 N N . SER B 1 41 ? 17.670 5.606 92.350 1.00 49.66 41 SER B N 1
ATOM 3940 C CA . SER B 1 41 ? 16.232 5.739 92.603 1.00 29.67 41 SER B CA 1
ATOM 3941 C C . SER B 1 41 ? 15.536 4.462 92.185 1.00 38.46 41 SER B C 1
ATOM 3942 O O . SER B 1 41 ? 15.484 4.133 91.009 1.00 34.22 41 SER B O 1
ATOM 3945 N N . GLU B 1 42 ? 15.014 3.743 93.170 1.00 30.55 42 GLU B N 1
ATOM 3946 C CA . GLU B 1 42 ? 14.531 2.391 92.963 1.00 35.81 42 GLU B CA 1
ATOM 3947 C C . GLU B 1 42 ? 13.140 2.191 93.533 1.00 29.92 42 GLU B C 1
ATOM 3948 O O . GLU B 1 42 ? 12.768 2.828 94.507 1.00 37.22 42 GLU B O 1
ATOM 3954 N N . GLN B 1 43 ? 12.385 1.291 92.921 1.00 37.67 43 GLN B N 1
ATOM 3955 C CA . GLN B 1 43 ? 11.188 0.737 93.540 1.00 34.54 43 GLN B CA 1
ATOM 3956 C C . GLN B 1 43 ? 11.132 -0.765 93.337 1.00 28.52 43 GLN B C 1
ATOM 3957 O O . GLN B 1 43 ? 11.773 -1.295 92.453 1.00 42.16 43 GLN B O 1
ATOM 3963 N N . ASP B 1 44 ? 10.362 -1.460 94.155 1.00 39.79 44 ASP B N 1
ATOM 3964 C CA . ASP B 1 44 ? 10.141 -2.863 93.874 1.00 52.46 44 ASP B CA 1
ATOM 3965 C C . ASP B 1 44 ? 8.832 -3.206 93.223 1.00 29.23 44 ASP B C 1
ATOM 3966 O O . ASP B 1 44 ? 7.771 -2.781 93.650 1.00 36.87 44 ASP B O 1
ATOM 3971 N N . PRO B 1 45 ? 8.944 -3.991 92.170 1.00 34.87 45 PRO B N 1
ATOM 3972 C CA . PRO B 1 45 ? 7.796 -4.367 91.368 1.00 33.31 45 PRO B CA 1
ATOM 3973 C C . PRO B 1 45 ? 6.686 -4.919 92.225 1.00 32.62 45 PRO B C 1
ATOM 3974 O O . PRO B 1 45 ? 5.540 -4.604 91.981 1.00 38.96 45 PRO B O 1
ATOM 3978 N N . GLU B 1 46 ? 7.024 -5.712 93.233 1.00 36.54 46 GLU B N 1
ATOM 3979 C CA . GLU B 1 46 ? 6.008 -6.297 94.089 1.00 32.99 46 GLU B CA 1
ATOM 3980 C C . GLU B 1 46 ? 5.128 -5.249 94.750 1.00 49.42 46 GLU B C 1
ATOM 3981 O O . GLU B 1 46 ? 3.924 -5.426 94.868 1.00 38.20 46 GLU B O 1
ATOM 3987 N N . GLN B 1 47 ? 5.742 -4.152 95.171 1.00 37.55 47 GLN B N 1
ATOM 3988 C CA . GLN B 1 47 ? 5.007 -3.034 95.718 1.00 40.07 47 GLN B CA 1
ATOM 3989 C C . GLN B 1 47 ? 4.143 -2.311 94.684 1.00 29.51 47 GLN B C 1
ATOM 3990 O O . GLN B 1 47 ? 3.032 -1.914 94.985 1.00 31.33 47 GLN B O 1
ATOM 3996 N N . TRP B 1 48 ? 4.660 -2.142 93.471 1.00 30.56 48 TRP B N 1
ATOM 3997 C CA . TRP B 1 48 ? 3.844 -1.693 92.358 1.00 22.25 48 TRP B CA 1
ATOM 3998 C C . TRP B 1 48 ? 2.577 -2.519 92.365 1.00 36.89 48 TRP B C 1
ATOM 3999 O O . TRP B 1 48 ? 1.481 -1.980 92.356 1.00 43.88 48 TRP B O 1
ATOM 4010 N N . TRP B 1 49 ? 2.735 -3.835 92.388 1.00 35.11 49 TRP B N 1
ATOM 4011 C CA . TRP B 1 49 ? 1.604 -4.729 92.248 1.00 34.06 49 TRP B CA 1
ATOM 4012 C C . TRP B 1 49 ? 0.672 -4.642 93.435 1.00 45.21 49 TRP B C 1
ATOM 4013 O O . TRP B 1 49 ? -0.531 -4.450 93.284 1.00 39.51 49 TRP B O 1
ATOM 4024 N N . GLN B 1 50 ? 1.239 -4.797 94.622 1.00 36.07 50 GLN B N 1
ATOM 4025 C CA . GLN B 1 50 ? 0.445 -4.826 95.828 1.00 35.20 50 GLN B CA 1
ATOM 4026 C C . GLN B 1 50 ? -0.411 -3.581 95.886 1.00 44.27 5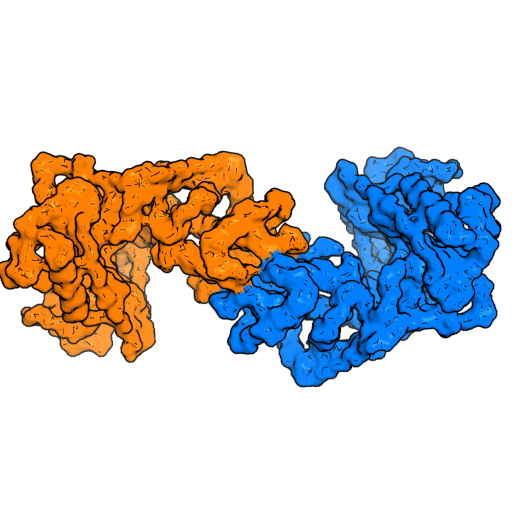0 GLN B C 1
ATOM 4027 O O . GLN B 1 50 ? -1.581 -3.644 96.226 1.00 50.16 50 GLN B O 1
ATOM 4033 N N . ALA B 1 51 ? 0.178 -2.448 95.536 1.00 34.32 51 ALA B N 1
ATOM 4034 C CA . ALA B 1 51 ? -0.556 -1.204 95.485 1.00 39.63 51 ALA B CA 1
ATOM 4035 C C . ALA B 1 51 ? -1.625 -1.223 94.414 1.00 29.28 51 ALA B C 1
ATOM 4036 O O . ALA B 1 51 ? -2.695 -0.680 94.602 1.00 34.13 51 ALA B O 1
ATOM 4038 N N . THR B 1 52 ? -1.325 -1.836 93.283 1.00 35.44 52 THR B N 1
ATOM 4039 C CA . THR B 1 52 ? -2.262 -1.821 92.179 1.00 37.22 52 THR B CA 1
ATOM 4040 C C . THR B 1 52 ? -3.473 -2.691 92.510 1.00 47.83 52 THR B C 1
ATOM 4041 O O . THR B 1 52 ? -4.607 -2.240 92.468 1.00 36.76 52 THR B O 1
ATOM 4045 N N . ASP B 1 53 ? -3.197 -3.943 92.843 1.00 44.46 53 ASP B N 1
ATOM 4046 C CA . ASP B 1 53 ? -4.163 -4.817 93.481 1.00 49.52 53 ASP B CA 1
ATOM 4047 C C . ASP B 1 53 ? -5.003 -4.136 94.549 1.00 54.03 53 ASP B C 1
ATOM 4048 O O . ASP B 1 53 ? -6.228 -4.169 94.500 1.00 51.58 53 ASP B O 1
ATOM 4053 N N . ARG B 1 54 ? -4.343 -3.532 95.525 1.00 45.46 54 ARG B N 1
ATOM 4054 C CA . ARG B 1 54 ? -5.048 -2.856 96.588 1.00 36.76 54 ARG B CA 1
ATOM 4055 C C . ARG B 1 54 ? -5.999 -1.831 95.998 1.00 45.50 54 ARG B C 1
ATOM 4056 O O . ARG B 1 54 ? -7.125 -1.699 96.455 1.00 40.54 54 ARG B O 1
ATOM 4064 N N . ALA B 1 55 ? -5.550 -1.116 94.970 1.00 36.09 55 ALA B N 1
ATOM 4065 C CA . ALA B 1 55 ? -6.344 -0.034 94.415 1.00 46.47 55 ALA B CA 1
ATOM 4066 C C . ALA B 1 55 ? -7.570 -0.536 93.672 1.00 35.23 55 ALA B C 1
ATOM 4067 O O . ALA B 1 55 ? -8.641 0.034 93.779 1.00 34.47 55 ALA B O 1
ATOM 4069 N N . MET B 1 56 ? -7.400 -1.604 92.914 1.00 37.28 56 MET B N 1
ATOM 4070 C CA . MET B 1 56 ? -8.470 -2.079 92.065 1.00 45.02 56 MET B CA 1
ATOM 4071 C C . MET B 1 56 ? -9.639 -2.480 92.965 1.00 55.38 56 MET B C 1
ATOM 4072 O O . MET B 1 56 ? -10.802 -2.296 92.623 1.00 43.50 56 MET B O 1
ATOM 4077 N N . LYS B 1 57 ? -9.302 -3.021 94.126 1.00 40.77 57 LYS B N 1
ATOM 4078 C CA . LYS B 1 57 ? -10.298 -3.449 95.088 1.00 50.83 57 LYS B CA 1
ATOM 4079 C C . LYS B 1 57 ? -10.965 -2.295 95.832 1.00 45.97 57 LYS B C 1
ATOM 4080 O O . LYS B 1 57 ? -12.182 -2.214 95.887 1.00 43.10 57 LYS B O 1
ATOM 4086 N N . ALA B 1 58 ? -10.180 -1.385 96.382 1.00 39.70 58 ALA B N 1
ATOM 4087 C CA . ALA B 1 58 ? -10.761 -0.126 96.794 1.00 46.45 58 ALA B CA 1
ATOM 4088 C C . ALA B 1 58 ? -11.758 0.337 95.732 1.00 52.72 58 ALA B C 1
ATOM 4089 O O . ALA B 1 58 ? -12.851 0.783 96.049 1.00 37.93 58 ALA B O 1
ATOM 4091 N N . LEU B 1 59 ? -11.367 0.215 94.468 1.00 42.15 59 LEU B N 1
ATOM 4092 C CA . LEU B 1 59 ? -12.223 0.628 93.367 1.00 41.61 59 LEU B CA 1
ATOM 4093 C C . LEU B 1 59 ? -13.465 -0.231 93.292 1.00 45.60 59 LEU B C 1
ATOM 4094 O O . LEU B 1 59 ? -14.569 0.288 93.240 1.00 49.35 59 LEU B O 1
ATOM 4099 N N . GLY B 1 60 ? -13.277 -1.538 93.306 1.00 27.60 60 GLY B N 1
ATOM 4100 C CA . GLY B 1 60 ? -14.391 -2.447 93.252 1.00 39.72 60 GLY B CA 1
ATOM 4101 C C . GLY B 1 60 ? -15.433 -2.095 94.291 1.00 45.86 60 GLY B C 1
ATOM 4102 O O . GLY B 1 60 ? -16.628 -2.148 94.031 1.00 38.53 60 GLY B O 1
ATOM 4103 N N . ASP B 1 61 ? -14.956 -1.723 95.470 1.00 39.24 61 ASP B N 1
ATOM 4104 C CA . ASP B 1 61 ? -15.794 -1.587 96.635 1.00 45.24 61 ASP B CA 1
ATOM 4105 C C . ASP B 1 61 ? -16.392 -0.200 96.713 1.00 46.09 61 ASP B C 1
ATOM 4106 O O . ASP B 1 61 ? -17.145 0.110 97.633 1.00 50.51 61 ASP B O 1
ATOM 4111 N N . GLN B 1 62 ? -16.062 0.634 95.742 1.00 45.24 62 GLN B N 1
ATOM 4112 C CA . GLN B 1 62 ? -16.634 1.965 95.644 1.00 46.40 62 GLN B CA 1
ATOM 4113 C C . GLN B 1 62 ? -17.809 2.010 94.644 1.00 56.73 62 GLN B C 1
ATOM 4114 O O . GLN B 1 62 ? -18.754 2.769 94.821 1.00 56.28 62 GLN B O 1
ATOM 4120 N N . HIS B 1 63 ? -17.718 1.206 93.593 1.00 51.25 63 HIS B N 1
ATOM 4121 C CA . HIS B 1 63 ? -18.769 1.102 92.601 1.00 34.17 63 HIS B CA 1
ATOM 4122 C C . HIS B 1 63 ? -18.600 -0.221 91.900 1.00 28.87 63 HIS B C 1
ATOM 4123 O O . HIS B 1 63 ? -17.551 -0.823 91.958 1.00 39.40 63 HIS B O 1
ATOM 4130 N N . SER B 1 64 ? -19.648 -0.678 91.238 1.00 54.41 64 SER B N 1
ATOM 4131 C CA . SER B 1 64 ? -19.701 -2.041 90.728 1.00 44.72 64 SER B CA 1
ATOM 4132 C C . SER B 1 64 ? -18.833 -2.180 89.486 1.00 37.37 64 SER B C 1
ATOM 4133 O O . SER B 1 64 ? -18.784 -1.281 88.670 1.00 40.33 64 SER B O 1
ATOM 4136 N N . LEU B 1 65 ? -18.154 -3.313 89.356 1.00 41.15 65 LEU B N 1
ATOM 4137 C CA . LEU B 1 65 ? -17.339 -3.584 88.186 1.00 45.92 65 LEU B CA 1
ATOM 4138 C C . LEU B 1 65 ? -18.084 -4.696 87.442 1.00 52.08 65 LEU B C 1
ATOM 4139 O O . LEU B 1 65 ? -19.268 -4.907 87.655 1.00 64.60 65 LEU B O 1
ATOM 4144 N N . GLN B 1 66 ? -17.397 -5.394 86.552 1.00 55.83 66 GLN B N 1
ATOM 4145 C CA . GLN B 1 66 ? -18.070 -6.473 85.829 1.00 60.75 66 GLN B CA 1
ATOM 4146 C C . GLN B 1 66 ? -19.243 -6.225 84.871 1.00 51.23 66 GLN B C 1
ATOM 4147 O O . GLN B 1 66 ? -19.773 -7.170 84.305 1.00 73.16 66 GLN B O 1
ATOM 4153 N N . ASP B 1 67 ? -19.673 -5.009 84.678 1.00 36.45 67 ASP B N 1
ATOM 4154 C CA . ASP B 1 67 ? -19.972 -4.162 83.522 1.00 50.49 67 ASP B CA 1
ATOM 4155 C C . ASP B 1 67 ? -18.763 -3.744 82.651 1.00 53.80 67 ASP B C 1
ATOM 4156 O O . ASP B 1 67 ? -18.925 -3.345 81.505 1.00 39.86 67 ASP B O 1
ATOM 4161 N N . VAL B 1 68 ? -17.562 -3.823 83.215 1.00 51.82 68 VAL B N 1
ATOM 4162 C CA . VAL B 1 68 ? -16.337 -3.412 82.524 1.00 42.34 68 VAL B CA 1
ATOM 4163 C C . VAL B 1 68 ? -16.064 -4.309 81.328 1.00 36.20 68 VAL B C 1
ATOM 4164 O O . VAL B 1 68 ? -15.954 -5.513 81.481 1.00 47.41 68 VAL B O 1
ATOM 4168 N N . LYS B 1 69 ? -15.932 -3.722 80.144 1.00 41.81 69 LYS B N 1
ATOM 4169 C CA . LYS B 1 69 ? -15.547 -4.483 78.954 1.00 46.32 69 LYS B CA 1
ATOM 4170 C C . LYS B 1 69 ? -14.059 -4.503 78.636 1.00 44.22 69 LYS B C 1
ATOM 4171 O O . LYS B 1 69 ? -13.559 -5.484 78.103 1.00 41.93 69 LYS B O 1
ATOM 4177 N N . ALA B 1 70 ? -13.353 -3.424 78.951 1.00 39.93 70 ALA B N 1
ATOM 4178 C CA . ALA B 1 70 ? -11.911 -3.415 78.723 1.00 41.03 70 ALA B CA 1
ATOM 4179 C C . ALA B 1 70 ? -11.077 -2.637 79.751 1.00 35.57 70 ALA B C 1
ATOM 4180 O O . ALA B 1 70 ? -11.582 -1.744 80.417 1.00 32.43 70 ALA B O 1
ATOM 4182 N N . LEU B 1 71 ? -9.790 -2.972 79.829 1.00 24.28 71 LEU B N 1
ATOM 4183 C CA . LEU B 1 71 ? -8.861 -2.365 80.779 1.00 39.92 71 LEU B CA 1
ATOM 4184 C C . LEU B 1 71 ? -7.546 -1.907 80.119 1.00 24.85 71 LEU B C 1
ATOM 4185 O O . LEU B 1 71 ? -6.926 -2.669 79.405 1.00 28.56 71 LEU B O 1
ATOM 4190 N N . GLY B 1 72 ? -7.144 -0.672 80.374 1.00 27.09 72 GLY B N 1
ATOM 4191 C CA . GLY B 1 72 ? -5.867 -0.163 79.911 1.00 38.91 72 GLY B CA 1
ATOM 4192 C C . GLY B 1 72 ? -4.917 0.313 80.996 1.00 32.03 72 GLY B C 1
ATOM 4193 O O . GLY B 1 72 ? -5.329 0.634 82.096 1.00 24.25 72 GLY B O 1
ATOM 4194 N N . ILE B 1 73 ? -3.635 0.363 80.658 1.00 28.54 73 ILE B N 1
ATOM 4195 C CA . ILE B 1 73 ? -2.585 0.703 81.606 1.00 27.38 73 ILE B CA 1
ATOM 4196 C C . ILE B 1 73 ? -1.769 1.894 81.136 1.00 31.95 73 ILE B C 1
ATOM 4197 O O . ILE B 1 73 ? -1.501 2.037 79.957 1.00 28.72 73 ILE B O 1
ATOM 4202 N N . ALA B 1 74 ? -1.340 2.723 82.071 1.00 24.72 74 ALA B N 1
ATOM 4203 C CA . ALA B 1 74 ? -0.221 3.621 81.834 1.00 34.53 74 ALA B CA 1
ATOM 4204 C C . ALA B 1 74 ? 0.786 3.603 82.969 1.00 35.88 74 ALA B C 1
ATOM 4205 O O . ALA B 1 74 ? 0.520 3.055 84.027 1.00 31.16 74 ALA B O 1
ATOM 4207 N N . GLY B 1 75 ? 1.942 4.216 82.747 1.00 30.81 75 GLY B N 1
ATOM 4208 C CA . GLY B 1 75 ? 2.937 4.326 83.798 1.00 23.95 75 GLY B CA 1
ATOM 4209 C C . GLY B 1 75 ? 4.152 5.200 83.546 1.00 22.37 75 GLY B C 1
ATOM 4210 O O . GLY B 1 75 ? 4.484 5.531 82.413 1.00 17.71 75 GLY B O 1
ATOM 4211 N N . GLN B 1 76 ? 4.820 5.543 84.639 1.00 23.12 76 GLN B N 1
ATOM 4212 C CA . GLN B 1 76 ? 6.166 6.090 84.608 1.00 21.57 76 GLN B CA 1
ATOM 4213 C C . GLN B 1 76 ? 7.035 5.429 83.558 1.00 11.95 76 GLN B C 1
ATOM 4214 O O . GLN B 1 76 ? 7.080 4.218 83.451 1.00 22.81 76 GLN B O 1
ATOM 4220 N N . MET B 1 77 ? 7.727 6.246 82.791 1.00 18.66 77 MET B N 1
ATOM 4221 C CA . MET B 1 77 ? 8.519 5.744 81.701 1.00 20.60 77 MET B CA 1
ATOM 4222 C C . MET B 1 77 ? 9.891 5.270 82.138 1.00 24.33 77 MET B C 1
ATOM 4223 O O . MET B 1 77 ? 10.321 5.534 83.249 1.00 31.83 77 MET B O 1
ATOM 4228 N N . HIS B 1 78 ? 10.562 4.553 81.250 1.00 21.35 78 HIS B N 1
ATOM 4229 C CA . HIS B 1 78 ? 12.004 4.328 81.330 1.00 39.60 78 HIS B CA 1
ATOM 4230 C C . HIS B 1 78 ? 12.545 3.388 82.395 1.00 29.74 78 HIS B C 1
ATOM 4231 O O . HIS B 1 78 ? 13.711 3.038 82.365 1.00 31.38 78 HIS B O 1
ATOM 4238 N N . GLY B 1 79 ? 11.697 2.985 83.332 1.00 35.42 79 GLY B N 1
ATOM 4239 C CA . GLY B 1 79 ? 12.120 2.107 84.406 1.00 29.74 79 GLY B CA 1
ATOM 4240 C C . GLY B 1 79 ? 12.581 0.739 83.945 1.00 38.36 79 GLY B C 1
ATOM 4241 O O . GLY B 1 79 ? 11.860 0.043 83.245 1.00 30.38 79 GLY B O 1
ATOM 4242 N N . ALA B 1 80 ? 13.792 0.354 84.341 1.00 30.97 80 ALA B N 1
ATOM 4243 C CA . ALA B 1 80 ? 14.287 -0.999 84.094 1.00 30.38 80 ALA B CA 1
ATOM 4244 C C . ALA B 1 80 ? 13.798 -2.030 85.105 1.00 36.48 80 ALA B C 1
ATOM 4245 O O . ALA B 1 80 ? 14.231 -2.040 86.245 1.00 29.41 80 ALA B O 1
ATOM 4247 N N . THR B 1 81 ? 12.891 -2.893 84.664 1.00 34.72 81 THR B N 1
ATOM 4248 C CA . THR B 1 81 ? 12.532 -4.101 85.397 1.00 31.67 81 THR B CA 1
ATOM 4249 C C . THR B 1 81 ? 13.148 -5.378 84.812 1.00 28.62 81 THR B C 1
ATOM 4250 O O . THR B 1 81 ? 12.855 -5.763 83.695 1.00 36.77 81 THR B O 1
ATOM 4254 N N . LEU B 1 82 ? 14.006 -6.017 85.603 1.00 38.20 82 LEU B N 1
ATOM 4255 C CA . LEU B 1 82 ? 14.742 -7.212 85.203 1.00 35.17 82 LEU B CA 1
ATOM 4256 C C . LEU B 1 82 ? 14.116 -8.481 85.776 1.00 38.37 82 LEU B C 1
ATOM 4257 O O . LEU B 1 82 ? 13.935 -8.603 86.981 1.00 35.50 82 LEU B O 1
ATOM 4262 N N . LEU B 1 83 ? 13.808 -9.425 84.899 1.00 37.87 83 LEU B N 1
ATOM 4263 C CA . LEU B 1 83 ? 13.199 -10.674 85.316 1.00 37.41 83 LEU B CA 1
ATOM 4264 C C . LEU B 1 83 ? 14.040 -11.917 84.979 1.00 45.02 83 LEU B C 1
ATOM 4265 O O . LEU B 1 83 ? 14.564 -12.043 83.881 1.00 25.42 83 LEU B O 1
ATOM 4270 N N . ASP B 1 84 ? 14.160 -12.816 85.954 1.00 45.51 84 ASP B N 1
ATOM 4271 C CA . ASP B 1 84 ? 14.712 -14.143 85.713 1.00 49.16 84 ASP B CA 1
ATOM 4272 C C . ASP B 1 84 ? 13.742 -15.068 84.997 1.00 45.98 84 ASP B C 1
ATOM 4273 O O . ASP B 1 84 ? 12.622 -14.681 84.672 1.00 40.41 84 ASP B O 1
ATOM 4278 N N . ALA B 1 85 ? 14.180 -16.295 84.765 1.00 34.53 85 ALA B N 1
ATOM 4279 C CA . ALA B 1 85 ? 13.443 -17.199 83.908 1.00 39.84 85 ALA B CA 1
ATOM 4280 C C . ALA B 1 85 ? 12.156 -17.658 84.558 1.00 37.86 85 ALA B C 1
ATOM 4281 O O . ALA B 1 85 ? 11.244 -18.111 83.887 1.00 46.61 85 ALA B O 1
ATOM 4283 N N . GLN B 1 86 ? 12.064 -17.514 85.853 1.00 27.31 86 GLN B N 1
ATOM 4284 C CA . GLN B 1 86 ? 10.875 -17.890 86.537 1.00 42.54 86 GLN B CA 1
ATOM 4285 C C . GLN B 1 86 ? 9.964 -16.708 86.632 1.00 36.61 86 GLN B C 1
ATOM 4286 O O . GLN B 1 86 ? 8.933 -16.787 87.210 1.00 46.34 86 GLN B O 1
ATOM 4292 N N . GLN B 1 87 ? 10.383 -15.606 86.047 1.00 42.03 87 GLN B N 1
ATOM 4293 C CA . GLN B 1 87 ? 9.661 -14.367 86.096 1.00 43.01 87 GLN B CA 1
ATOM 4294 C C . GLN B 1 87 ? 9.808 -13.740 87.457 1.00 40.82 87 GLN B C 1
ATOM 4295 O O . GLN B 1 87 ? 8.979 -12.993 87.892 1.00 46.10 87 GLN B O 1
ATOM 4301 N N . ARG B 1 88 ? 10.886 -14.055 88.126 1.00 35.16 88 ARG B N 1
ATOM 4302 C CA . ARG B 1 88 ? 11.141 -13.480 89.426 1.00 52.72 88 ARG B CA 1
ATOM 4303 C C . ARG B 1 88 ? 12.001 -12.222 89.278 1.00 39.26 88 ARG B C 1
ATOM 4304 O O . ARG B 1 88 ? 12.905 -12.180 88.495 1.00 30.81 88 ARG B O 1
ATOM 4312 N N . VAL B 1 89 ? 11.685 -11.213 90.065 1.00 39.63 89 VAL B N 1
ATOM 4313 C CA . VAL B 1 89 ? 12.409 -9.941 90.049 1.00 41.86 89 VAL B CA 1
ATOM 4314 C C . VAL B 1 89 ? 13.872 -10.142 90.400 1.00 49.29 89 VAL B C 1
ATOM 4315 O O . VAL B 1 89 ? 14.188 -10.622 91.476 1.00 42.71 89 VAL B O 1
ATOM 4319 N N . LEU B 1 90 ? 14.758 -9.778 89.482 1.00 40.23 90 LEU B N 1
ATOM 4320 C CA . LEU B 1 90 ? 16.183 -9.932 89.708 1.00 31.48 90 LEU B CA 1
ATOM 4321 C C . LEU B 1 90 ? 16.700 -8.917 90.716 1.00 33.20 90 LEU B C 1
ATOM 4322 O O . LEU B 1 90 ? 17.544 -9.240 91.553 1.00 35.10 90 LEU B O 1
ATOM 4327 N N . ARG B 1 91 ? 16.213 -7.689 90.611 1.00 33.28 91 ARG B N 1
ATOM 4328 C CA . ARG B 1 91 ? 16.606 -6.601 91.495 1.00 34.18 91 ARG B CA 1
ATOM 4329 C C . ARG B 1 91 ? 15.562 -5.503 91.424 1.00 37.00 91 ARG B C 1
ATOM 4330 O O . ARG B 1 91 ? 14.739 -5.496 90.531 1.00 38.59 91 ARG B O 1
ATOM 4338 N N . PRO B 1 92 ? 15.598 -4.569 92.359 1.00 41.44 92 PRO B N 1
ATOM 4339 C CA . PRO B 1 92 ? 14.608 -3.497 92.368 1.00 33.35 92 PRO B CA 1
ATOM 4340 C C . PRO B 1 92 ? 14.673 -2.705 91.078 1.00 22.81 92 PRO B C 1
ATOM 4341 O O . PRO B 1 92 ? 15.731 -2.579 90.494 1.00 32.69 92 PRO B O 1
ATOM 4345 N N . ALA B 1 93 ? 13.538 -2.190 90.631 1.00 32.74 93 ALA B N 1
ATOM 4346 C CA . ALA B 1 93 ? 13.482 -1.440 89.383 1.00 31.88 93 ALA B CA 1
ATOM 4347 C C . ALA B 1 93 ? 14.337 -0.184 89.468 1.00 19.93 93 ALA B C 1
ATOM 4348 O O . ALA B 1 93 ? 14.344 0.502 90.476 1.00 32.00 93 ALA B O 1
ATOM 4350 N N . ILE B 1 94 ? 15.059 0.092 88.395 1.00 28.06 94 ILE B N 1
ATOM 4351 C CA . ILE B 1 94 ? 15.853 1.299 88.265 1.00 17.62 94 ILE B CA 1
ATOM 4352 C C . ILE B 1 94 ? 15.081 2.375 87.525 1.00 31.73 94 ILE B C 1
ATOM 4353 O O . ILE B 1 94 ? 14.861 2.250 86.333 1.00 30.88 94 ILE B O 1
ATOM 4358 N N . LEU B 1 95 ? 14.674 3.428 88.197 1.00 31.08 95 LEU B N 1
ATOM 4359 C CA . LEU B 1 95 ? 13.658 4.340 87.687 1.00 39.60 95 LEU B CA 1
ATOM 4360 C C . LEU B 1 95 ? 14.165 5.393 86.714 1.00 33.94 95 LEU B C 1
ATOM 4361 O O . LEU B 1 95 ? 15.355 5.560 86.520 1.00 33.85 95 LEU B O 1
ATOM 4366 N N . TRP B 1 96 ? 13.221 6.090 86.098 1.00 33.05 96 TRP B N 1
ATOM 4367 C CA . TRP B 1 96 ? 13.483 7.217 85.217 1.00 23.88 96 TRP B CA 1
ATOM 4368 C C . TRP B 1 96 ? 14.358 8.298 85.856 1.00 27.64 96 TRP B C 1
ATOM 4369 O O . TRP B 1 96 ? 15.222 8.862 85.215 1.00 30.60 96 TRP B O 1
ATOM 4380 N N . ASN B 1 97 ? 14.127 8.569 87.131 1.00 34.61 97 ASN B N 1
ATOM 4381 C CA . ASN B 1 97 ? 14.901 9.564 87.825 1.00 38.47 97 ASN B CA 1
ATOM 4382 C C . ASN B 1 97 ? 16.108 8.997 88.571 1.00 45.07 97 ASN B C 1
ATOM 4383 O O . ASN B 1 97 ? 16.604 9.589 89.520 1.00 32.99 97 ASN B O 1
ATOM 4388 N N . ASP B 1 98 ? 16.591 7.852 88.114 1.00 38.23 98 ASP B N 1
ATOM 4389 C CA . ASP B 1 98 ? 17.848 7.297 88.629 1.00 31.40 98 ASP B CA 1
ATOM 4390 C C . ASP B 1 98 ? 19.033 7.922 87.916 1.00 36.73 98 ASP B C 1
ATOM 4391 O O . ASP B 1 98 ? 18.986 8.115 86.733 1.00 38.24 98 ASP B O 1
ATOM 4396 N N . GLY B 1 99 ? 20.105 8.229 88.638 1.00 44.61 99 GLY B N 1
ATOM 4397 C CA . GLY B 1 99 ? 21.235 8.818 87.934 1.00 48.65 99 GLY B CA 1
ATOM 4398 C C . GLY B 1 99 ? 22.580 8.110 88.023 1.00 50.96 99 GLY B C 1
ATOM 4399 O O . GLY B 1 99 ? 23.615 8.723 87.790 1.00 52.22 99 GLY B O 1
ATOM 4400 N N . ARG B 1 100 ? 22.574 6.809 88.284 1.00 44.43 100 ARG B N 1
ATOM 4401 C CA . ARG B 1 100 ? 23.813 6.066 88.495 1.00 38.02 100 ARG B CA 1
ATOM 4402 C C . ARG B 1 100 ? 24.692 5.873 87.279 1.00 45.49 100 ARG B C 1
ATOM 4403 O O . ARG B 1 100 ? 25.876 5.602 87.404 1.00 41.61 100 ARG B O 1
ATOM 4411 N N . CYS B 1 101 ? 24.119 6.006 86.089 1.00 44.19 101 CYS B N 1
ATOM 4412 C CA . CYS B 1 101 ? 24.715 5.398 84.906 1.00 29.68 101 CYS B CA 1
ATOM 4413 C C . CYS B 1 101 ? 25.204 6.347 83.818 1.00 28.03 101 CYS B C 1
ATOM 4414 O O . CYS B 1 101 ? 25.148 6.037 82.639 1.00 34.54 101 CYS B O 1
ATOM 4417 N N . ALA B 1 102 ? 25.716 7.494 84.235 1.00 38.40 102 ALA B N 1
ATOM 4418 C CA . ALA B 1 102 ? 26.263 8.484 83.317 1.00 34.86 102 ALA B CA 1
ATOM 4419 C C . ALA B 1 102 ? 27.405 7.974 82.438 1.00 37.96 102 ALA B C 1
ATOM 4420 O O . ALA B 1 102 ? 27.410 8.190 81.235 1.00 40.49 102 ALA B O 1
ATOM 4422 N N . GLN B 1 103 ? 28.372 7.320 83.051 1.00 32.88 103 GLN B N 1
ATOM 4423 C CA . GLN B 1 103 ? 29.497 6.801 82.323 1.00 38.78 103 GLN B CA 1
ATOM 4424 C C . GLN B 1 103 ? 29.035 5.817 81.270 1.00 38.41 103 GLN B C 1
ATOM 4425 O O . GLN B 1 103 ? 29.551 5.784 80.201 1.00 43.97 103 GLN B O 1
ATOM 4431 N N . GLU B 1 104 ? 28.020 5.043 81.588 1.00 46.38 104 GLU B N 1
ATOM 4432 C CA . GLU B 1 104 ? 27.458 4.081 80.672 1.00 45.90 104 GLU B CA 1
ATOM 4433 C C . GLU B 1 104 ? 26.710 4.693 79.476 1.00 37.14 104 GLU B C 1
ATOM 4434 O O . GLU B 1 104 ? 26.699 4.133 78.410 1.00 45.96 104 GLU B O 1
ATOM 4440 N N . CYS B 1 105 ? 26.106 5.850 79.663 1.00 40.07 105 CYS B N 1
ATOM 4441 C CA . CYS B 1 105 ? 25.465 6.555 78.585 1.00 37.57 105 CYS B CA 1
ATOM 4442 C C . CYS B 1 105 ? 26.549 6.829 77.569 1.00 35.27 105 CYS B C 1
ATOM 4443 O O . CYS B 1 105 ? 26.363 6.703 76.394 1.00 31.58 105 CYS B O 1
ATOM 4446 N N . THR B 1 106 ? 27.703 7.222 78.072 1.00 27.50 106 THR B N 1
ATOM 4447 C CA . THR B 1 106 ? 28.846 7.523 77.250 1.00 24.55 106 THR B CA 1
ATOM 4448 C C . THR B 1 106 ? 29.306 6.375 76.401 1.00 24.39 106 THR B C 1
ATOM 4449 O O . THR B 1 106 ? 29.429 6.511 75.220 1.00 34.00 106 THR B O 1
ATOM 4453 N N . LEU B 1 107 ? 29.550 5.234 77.026 1.00 40.03 107 LEU B N 1
ATOM 4454 C CA . LEU B 1 107 ? 29.990 4.040 76.313 1.00 30.02 107 LEU B CA 1
ATOM 4455 C C . LEU B 1 107 ? 28.980 3.607 75.268 1.00 30.35 107 LEU B C 1
ATOM 4456 O O . LEU B 1 107 ? 29.321 3.309 74.168 1.00 40.31 107 LEU B O 1
ATOM 4461 N N . LEU B 1 108 ? 27.719 3.600 75.643 1.00 40.05 108 LEU B N 1
ATOM 4462 C CA . LEU B 1 108 ? 26.659 3.231 74.750 1.00 29.81 108 LEU B CA 1
ATOM 4463 C C . LEU B 1 108 ? 26.652 4.039 73.471 1.00 35.68 108 LEU B C 1
ATOM 4464 O O . LEU B 1 108 ? 26.570 3.490 72.415 1.00 33.38 108 LEU B O 1
ATOM 4469 N N . GLU B 1 109 ? 26.735 5.350 73.592 1.00 35.59 109 GLU B N 1
ATOM 4470 C CA . GLU B 1 109 ? 26.803 6.255 72.462 1.00 43.99 109 GLU B CA 1
ATOM 4471 C C . GLU B 1 109 ? 28.062 6.033 71.639 1.00 50.89 109 GLU B C 1
ATOM 4472 O O . GLU B 1 109 ? 28.040 6.164 70.430 1.00 43.04 109 GLU B O 1
ATOM 4478 N N . ALA B 1 110 ? 29.150 5.674 72.286 1.00 43.84 110 ALA B N 1
ATOM 4479 C CA . ALA B 1 110 ? 30.390 5.337 71.627 1.00 45.87 110 ALA B CA 1
ATOM 4480 C C . ALA B 1 110 ? 30.327 4.025 70.860 1.00 47.70 110 ALA B C 1
ATOM 4481 O O . ALA B 1 110 ? 30.867 3.929 69.772 1.00 50.65 110 ALA B O 1
ATOM 4483 N N . ARG B 1 111 ? 29.632 3.043 71.406 1.00 44.08 111 ARG B N 1
ATOM 4484 C CA . ARG B 1 111 ? 29.462 1.763 70.732 1.00 48.07 111 ARG B CA 1
ATOM 4485 C C . ARG B 1 111 ? 28.580 1.914 69.514 1.00 36.13 111 ARG B C 1
ATOM 4486 O O . ARG B 1 111 ? 28.795 1.318 68.493 1.00 29.66 111 ARG B O 1
ATOM 4494 N N . VAL B 1 112 ? 27.570 2.741 69.647 1.00 42.84 112 VAL B N 1
ATOM 4495 C CA . VAL B 1 112 ? 26.666 2.976 68.563 1.00 43.87 112 VAL B CA 1
ATOM 4496 C C . VAL B 1 112 ? 26.662 4.461 68.221 1.00 56.79 112 VAL B C 1
ATOM 4497 O O . VAL B 1 112 ? 25.874 5.219 68.751 1.00 44.47 112 VAL B O 1
ATOM 4501 N N . PRO B 1 113 ? 27.551 4.866 67.334 1.00 45.22 113 PRO B N 1
ATOM 4502 C CA . PRO B 1 113 ? 27.623 6.250 66.943 1.00 45.63 113 PRO B CA 1
ATOM 4503 C C . PRO B 1 113 ? 26.368 6.735 66.270 1.00 31.40 113 PRO B C 1
ATOM 4504 O O . PRO B 1 113 ? 26.134 7.889 66.291 1.00 37.25 113 PRO B O 1
ATOM 4508 N N . GLN B 1 114 ? 25.578 5.843 65.717 1.00 37.02 114 GLN B N 1
ATOM 4509 C CA . GLN B 1 114 ? 24.315 6.171 65.058 1.00 40.16 114 GLN B CA 1
ATOM 4510 C C . GLN B 1 114 ? 23.111 6.124 65.984 1.00 27.82 114 GLN B C 1
ATOM 4511 O O . GLN B 1 114 ? 22.017 6.206 65.546 1.00 29.45 114 GLN B O 1
ATOM 4517 N N . SER B 1 115 ? 23.356 5.988 67.267 1.00 34.90 115 SER B N 1
ATOM 4518 C CA . SER B 1 115 ? 22.328 5.900 68.272 1.00 26.31 115 SER B CA 1
ATOM 4519 C C . SER B 1 115 ? 21.368 7.080 68.291 1.00 47.89 115 SER B C 1
ATOM 4520 O O . SER B 1 115 ? 20.201 6.910 68.496 1.00 37.34 115 SER B O 1
ATOM 4523 N N . ARG B 1 116 ? 21.879 8.280 68.064 1.00 36.63 116 ARG B N 1
ATOM 4524 C CA . ARG B 1 116 ? 21.047 9.469 68.036 1.00 41.62 116 ARG B CA 1
ATOM 4525 C C . ARG B 1 116 ? 20.155 9.400 66.854 1.00 27.01 116 ARG B C 1
ATOM 4526 O O . ARG B 1 116 ? 19.084 9.887 66.874 1.00 36.80 116 ARG B O 1
ATOM 4534 N N . VAL B 1 117 ? 20.621 8.785 65.799 1.00 37.39 117 VAL B N 1
ATOM 4535 C CA . VAL B 1 117 ? 19.799 8.698 64.624 1.00 30.41 117 VAL B CA 1
ATOM 4536 C C . VAL B 1 117 ? 18.724 7.662 64.803 1.00 33.01 117 VAL B C 1
ATOM 4537 O O . VAL B 1 117 ? 17.607 7.915 64.523 1.00 44.09 117 VAL B O 1
ATOM 4541 N N . ILE B 1 118 ? 19.082 6.496 65.288 1.00 39.15 118 ILE B N 1
ATOM 4542 C CA . ILE B 1 118 ? 18.160 5.403 65.489 1.00 38.98 118 ILE B CA 1
ATOM 4543 C C . ILE B 1 118 ? 17.025 5.733 66.446 1.00 30.37 118 ILE B C 1
ATOM 4544 O O . ILE B 1 118 ? 15.910 5.516 66.165 1.00 33.35 118 ILE B O 1
ATOM 4549 N N . THR B 1 119 ? 17.374 6.277 67.582 1.00 37.78 119 THR B N 1
ATOM 4550 C CA . THR B 1 119 ? 16.400 6.568 68.646 1.00 31.30 119 THR B CA 1
ATOM 4551 C C . THR B 1 119 ? 15.733 7.937 68.570 1.00 39.47 119 THR B C 1
ATOM 4552 O O . THR B 1 119 ? 14.684 8.145 69.147 1.00 38.19 119 THR B O 1
ATOM 4556 N N . GLY B 1 120 ? 16.355 8.863 67.852 1.00 41.15 120 GLY B N 1
ATOM 4557 C CA . GLY B 1 120 ? 15.915 10.242 67.812 1.00 21.89 120 GLY B CA 1
ATOM 4558 C C . GLY B 1 120 ? 16.155 11.002 69.098 1.00 23.16 120 GLY B C 1
ATOM 4559 O O . GLY B 1 120 ? 15.613 12.098 69.297 1.00 29.00 120 GLY B O 1
ATOM 4560 N N . ASN B 1 121 ? 16.969 10.428 69.971 1.00 26.40 121 ASN B N 1
ATOM 4561 C CA . ASN B 1 121 ? 17.178 10.961 71.304 1.00 27.94 121 ASN B CA 1
ATOM 4562 C C . ASN B 1 121 ? 18.653 11.043 71.740 1.00 31.37 121 ASN B C 1
ATOM 4563 O O . ASN B 1 121 ? 19.453 10.172 71.480 1.00 26.17 121 ASN B O 1
ATOM 4568 N N . LEU B 1 122 ? 18.963 12.145 72.435 1.00 38.43 122 LEU B N 1
ATOM 4569 C CA . LEU B 1 122 ? 19.953 12.175 73.493 1.00 45.98 122 LEU B CA 1
ATOM 4570 C C . LEU B 1 122 ? 19.826 11.068 74.547 1.00 45.14 122 LEU B C 1
ATOM 4571 O O . LEU B 1 122 ? 18.804 10.940 75.193 1.00 35.56 122 LEU B O 1
ATOM 4576 N N . MET B 1 123 ? 20.895 10.313 74.736 1.00 31.37 123 MET B N 1
ATOM 4577 C CA . MET B 1 123 ? 20.965 9.367 75.830 1.00 38.01 123 MET B CA 1
ATOM 4578 C C . MET B 1 123 ? 21.049 10.024 77.200 1.00 39.13 123 MET B C 1
ATOM 4579 O O . MET B 1 123 ? 21.893 10.867 77.439 1.00 28.75 123 MET B O 1
ATOM 4584 N N . MET B 1 124 ? 20.155 9.619 78.090 1.00 29.79 124 MET B N 1
ATOM 4585 C CA . MET B 1 124 ? 20.181 10.062 79.468 1.00 30.17 124 MET B CA 1
ATOM 4586 C C . MET B 1 124 ? 20.286 8.888 80.427 1.00 30.54 124 MET B C 1
ATOM 4587 O O . MET B 1 124 ? 19.905 7.782 80.102 1.00 36.20 124 MET B O 1
ATOM 4592 N N . PRO B 1 125 ? 20.805 9.153 81.618 1.00 40.43 125 PRO B N 1
ATOM 4593 C CA . PRO B 1 125 ? 20.950 8.133 82.658 1.00 42.83 125 PRO B CA 1
ATOM 4594 C C . PRO B 1 125 ? 19.616 7.526 83.086 1.00 32.60 125 PRO B C 1
ATOM 4595 O O . PRO B 1 125 ? 19.562 6.384 83.494 1.00 31.59 125 PRO B O 1
ATOM 4599 N N . GLY B 1 126 ? 18.554 8.303 82.967 1.00 33.17 126 GLY B N 1
ATOM 4600 C CA . GLY B 1 126 ? 17.198 7.808 83.203 1.00 33.37 126 GLY B CA 1
ATOM 4601 C C . GLY B 1 126 ? 16.552 6.944 82.131 1.00 23.08 126 GLY B C 1
ATOM 4602 O O . GLY B 1 126 ? 15.546 6.323 82.407 1.00 39.10 126 GLY B O 1
ATOM 4603 N N . PHE B 1 127 ? 17.109 6.911 80.925 1.00 28.37 127 PHE B N 1
ATOM 4604 C CA . PHE B 1 127 ? 16.642 5.991 79.890 1.00 28.40 127 PHE B CA 1
ATOM 4605 C C . PHE B 1 127 ? 17.135 4.569 80.114 1.00 31.33 127 PHE B C 1
ATOM 4606 O O . PHE B 1 127 ? 18.079 4.346 80.873 1.00 25.85 127 PHE B O 1
ATOM 4614 N N . THR B 1 128 ? 16.505 3.609 79.444 1.00 36.84 128 THR B N 1
ATOM 4615 C CA . THR B 1 128 ? 16.533 2.220 79.884 1.00 26.38 128 THR B CA 1
ATOM 4616 C C . THR B 1 128 ? 17.851 1.517 79.512 1.00 37.35 128 THR B C 1
ATOM 4617 O O . THR B 1 128 ? 18.515 0.954 80.367 1.00 29.48 128 THR B O 1
ATOM 4621 N N . ALA B 1 129 ? 18.215 1.563 78.239 1.00 25.03 129 ALA B N 1
ATOM 4622 C CA . ALA B 1 129 ? 19.417 0.906 77.757 1.00 27.86 129 ALA B CA 1
ATOM 4623 C C . ALA B 1 129 ? 20.654 1.004 78.663 1.00 44.34 129 ALA B C 1
ATOM 4624 O O . ALA B 1 129 ? 21.207 -0.011 79.048 1.00 41.21 129 ALA B O 1
ATOM 4626 N N . PRO B 1 130 ? 21.093 2.217 78.992 1.00 39.83 130 PRO B N 1
ATOM 4627 C CA . PRO B 1 130 ? 22.350 2.398 79.723 1.00 29.36 130 PRO B CA 1
ATOM 4628 C C . PRO B 1 130 ? 22.317 1.843 81.139 1.00 40.19 130 PRO B C 1
ATOM 4629 O O . PRO B 1 130 ? 23.343 1.401 81.631 1.00 32.66 130 PRO B O 1
ATOM 4633 N N . LYS B 1 131 ? 21.149 1.868 81.770 1.00 27.09 131 LYS B N 1
ATOM 4634 C CA . LYS B 1 131 ? 20.919 1.154 83.010 1.00 25.60 131 LYS B CA 1
ATOM 4635 C C . LYS B 1 131 ? 21.379 -0.287 82.905 1.00 40.50 131 LYS B C 1
ATOM 4636 O O . LYS B 1 131 ? 21.862 -0.860 83.868 1.00 32.91 131 LYS B O 1
ATOM 4642 N N . LEU B 1 132 ? 21.225 -0.859 81.720 1.00 29.56 132 LEU B N 1
ATOM 4643 C CA . LEU B 1 132 ? 21.490 -2.268 81.492 1.00 36.50 132 LEU B CA 1
ATOM 4644 C C . LEU B 1 132 ? 22.979 -2.522 81.305 1.00 44.74 132 LEU B C 1
ATOM 4645 O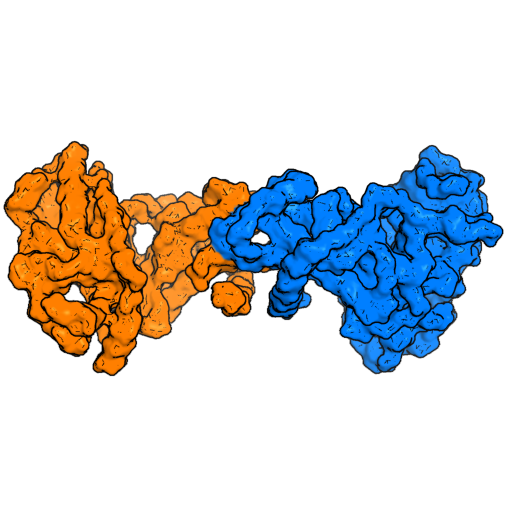 O . LEU B 1 132 ? 23.516 -3.494 81.798 1.00 39.83 132 LEU B O 1
ATOM 4650 N N . LEU B 1 133 ? 23.634 -1.628 80.585 1.00 43.79 133 LEU B N 1
ATOM 4651 C CA . LEU B 1 133 ? 25.077 -1.558 80.594 1.00 46.36 133 LEU B CA 1
ATOM 4652 C C . LEU B 1 133 ? 25.663 -1.452 81.989 1.00 43.68 133 LEU B C 1
ATOM 4653 O O . LEU B 1 133 ? 26.700 -2.025 82.267 1.00 33.60 133 LEU B O 1
ATOM 4658 N N . TRP B 1 134 ? 24.989 -0.719 82.860 1.00 31.05 134 TRP B N 1
ATOM 4659 C CA . TRP B 1 134 ? 25.435 -0.570 84.230 1.00 37.91 134 TRP B CA 1
ATOM 4660 C C . TRP B 1 134 ? 25.372 -1.857 85.028 1.00 51.07 134 TRP B C 1
ATOM 4661 O O . TRP B 1 134 ? 26.281 -2.162 85.780 1.00 41.07 134 TRP B O 1
ATOM 4672 N N . VAL B 1 135 ? 24.290 -2.608 84.862 1.00 43.04 135 VAL B N 1
ATOM 4673 C CA . VAL B 1 135 ? 24.101 -3.855 85.589 1.00 30.99 135 VAL B CA 1
ATOM 4674 C C . VAL B 1 135 ? 25.129 -4.881 85.161 1.00 39.51 135 VAL B C 1
ATOM 4675 O O . VAL B 1 135 ? 25.721 -5.561 85.987 1.00 45.92 135 VAL B O 1
ATOM 4679 N N . GLN B 1 136 ? 25.339 -4.988 83.860 1.00 35.87 136 GLN B N 1
ATOM 4680 C CA . GLN B 1 136 ? 26.273 -5.950 83.322 1.00 34.06 136 GLN B CA 1
ATOM 4681 C C . GLN B 1 136 ? 27.704 -5.641 83.742 1.00 52.52 136 GLN B C 1
ATOM 4682 O O . GLN B 1 136 ? 28.513 -6.542 83.927 1.00 45.47 136 GLN B O 1
ATOM 4688 N N . ARG B 1 137 ? 28.000 -4.361 83.914 1.00 47.15 137 ARG B N 1
ATOM 4689 C CA . ARG B 1 137 ? 29.298 -3.935 84.390 1.00 51.00 137 ARG B CA 1
ATOM 4690 C C . ARG B 1 137 ? 29.473 -4.048 85.894 1.00 39.48 137 ARG B C 1
ATOM 4691 O O . ARG B 1 137 ? 30.581 -4.221 86.367 1.00 65.30 137 ARG B O 1
ATOM 4699 N N . HIS B 1 138 ? 28.391 -3.947 86.651 1.00 52.13 138 HIS B N 1
ATOM 4700 C CA . HIS B 1 138 ? 28.507 -3.867 88.084 1.00 40.94 138 HIS B CA 1
ATOM 4701 C C . HIS B 1 138 ? 27.850 -5.019 88.823 1.00 46.89 138 HIS B C 1
ATOM 4702 O O . HIS B 1 138 ? 28.312 -5.417 89.883 1.00 42.52 138 HIS B O 1
ATOM 4709 N N . GLU B 1 139 ? 26.761 -5.545 88.271 1.00 44.39 139 GLU B N 1
ATOM 4710 C CA . GLU B 1 139 ? 26.018 -6.620 88.928 1.00 37.12 139 GLU B CA 1
ATOM 4711 C C . GLU B 1 139 ? 25.914 -7.838 88.037 1.00 49.98 139 GLU B C 1
ATOM 4712 O O . GLU B 1 139 ? 24.823 -8.363 87.817 1.00 50.05 139 GLU B O 1
ATOM 4718 N N . PRO B 1 140 ? 27.055 -8.285 87.538 1.00 59.23 140 PRO B N 1
ATOM 4719 C CA . PRO B 1 140 ? 27.072 -9.234 86.428 1.00 50.25 140 PRO B CA 1
ATOM 4720 C C . PRO B 1 140 ? 26.328 -10.509 86.779 1.00 48.93 140 PRO B C 1
ATOM 4721 O O . PRO B 1 140 ? 25.618 -11.043 85.936 1.00 40.46 140 PRO B O 1
ATOM 4725 N N . GLU B 1 141 ? 26.474 -10.983 87.999 1.00 43.61 141 GLU B N 1
ATOM 4726 C CA . GLU B 1 141 ? 25.681 -12.115 88.482 1.00 44.58 141 GLU B CA 1
ATOM 4727 C C . GLU B 1 141 ? 24.210 -11.916 88.184 1.00 45.76 141 GLU B C 1
ATOM 4728 O O . GLU B 1 141 ? 23.479 -12.865 87.943 1.00 46.20 141 GLU B O 1
ATOM 4734 N N . ILE B 1 142 ? 23.776 -10.654 88.224 1.00 58.17 142 ILE B N 1
ATOM 4735 C CA . ILE B 1 142 ? 22.384 -10.333 87.973 1.00 53.31 142 ILE B CA 1
ATOM 4736 C C . ILE B 1 142 ? 22.132 -10.271 86.491 1.00 44.47 142 ILE B C 1
ATOM 4737 O O . ILE B 1 142 ? 21.126 -10.752 86.008 1.00 57.85 142 ILE B O 1
ATOM 4742 N N . PHE B 1 143 ? 23.069 -9.691 85.763 1.00 45.43 143 PHE B N 1
ATOM 4743 C CA . PHE B 1 143 ? 22.890 -9.482 84.343 1.00 45.56 143 PHE B CA 1
ATOM 4744 C C . PHE B 1 143 ? 22.709 -10.810 83.627 1.00 48.12 143 PHE B C 1
ATOM 4745 O O . PHE B 1 143 ? 21.957 -10.915 82.667 1.00 38.49 143 PHE B O 1
ATOM 4753 N N . ARG B 1 144 ? 23.411 -11.839 84.104 1.00 49.12 144 ARG B N 1
ATOM 4754 C CA . ARG B 1 144 ? 23.457 -13.116 83.414 1.00 48.36 144 ARG B CA 1
ATOM 4755 C C . ARG B 1 144 ? 22.140 -13.885 83.516 1.00 27.71 144 ARG B C 1
ATOM 4756 O O . ARG B 1 144 ? 21.870 -14.781 82.734 1.00 33.93 144 ARG B O 1
ATOM 4764 N N . GLN B 1 145 ? 21.321 -13.496 84.477 1.00 32.92 145 GLN B N 1
ATOM 4765 C CA . GLN B 1 145 ? 20.121 -14.235 84.804 1.00 30.08 145 GLN B CA 1
ATOM 4766 C C . GLN B 1 145 ? 18.884 -13.598 84.168 1.00 52.10 145 GLN B C 1
ATOM 4767 O O . GLN B 1 145 ? 17.756 -14.018 84.424 1.00 33.92 145 GLN B O 1
ATOM 4773 N N . ILE B 1 146 ? 19.103 -12.572 83.354 1.00 43.72 146 ILE B N 1
ATOM 4774 C CA . ILE B 1 146 ? 18.004 -11.788 82.814 1.00 41.07 146 ILE B CA 1
ATOM 4775 C C . ILE B 1 146 ? 17.290 -12.542 81.704 1.00 21.77 146 ILE B C 1
ATOM 4776 O O . ILE B 1 146 ? 17.880 -12.855 80.690 1.00 30.88 146 ILE B O 1
ATOM 4781 N N . ASP B 1 147 ? 16.000 -12.822 81.912 1.00 29.70 147 ASP B N 1
ATOM 4782 C CA . ASP B 1 147 ? 15.176 -13.386 80.858 1.00 36.87 147 ASP B CA 1
ATOM 4783 C C . ASP B 1 147 ? 14.406 -12.306 80.111 1.00 35.40 147 ASP B C 1
ATOM 4784 O O . ASP B 1 147 ? 14.196 -12.398 78.913 1.00 33.56 147 ASP B O 1
ATOM 4789 N N . LYS B 1 148 ? 14.007 -11.272 80.830 1.00 33.62 148 LYS B N 1
ATOM 4790 C CA . LYS B 1 148 ? 13.315 -10.147 80.212 1.00 43.44 148 LYS B CA 1
ATOM 4791 C C . LYS B 1 148 ? 13.558 -8.809 80.894 1.00 38.65 148 LYS B C 1
ATOM 4792 O O . LYS B 1 148 ? 13.912 -8.750 82.064 1.00 27.27 148 LYS B O 1
ATOM 4798 N N . VAL B 1 149 ? 13.382 -7.744 80.130 1.00 27.27 149 VAL B N 1
ATOM 4799 C CA . VAL B 1 149 ? 13.311 -6.411 80.685 1.00 35.25 149 VAL B CA 1
ATOM 4800 C C . VAL B 1 149 ? 11.976 -5.763 80.375 1.00 25.67 149 VAL B C 1
ATOM 4801 O O . VAL B 1 149 ? 11.620 -5.584 79.227 1.00 25.48 149 VAL B O 1
ATOM 4805 N N . LEU B 1 150 ? 11.252 -5.402 81.417 1.00 27.35 150 LEU B N 1
ATOM 4806 C CA . LEU B 1 150 ? 10.004 -4.695 81.245 1.00 26.57 150 LEU B CA 1
ATOM 4807 C C . LEU B 1 150 ? 10.030 -3.290 81.801 1.00 25.24 150 LEU B C 1
ATOM 4808 O O . LEU B 1 150 ? 10.652 -3.003 82.802 1.00 24.27 150 LEU B O 1
ATOM 4813 N N . LEU B 1 151 ? 9.338 -2.415 81.106 1.00 29.71 151 LEU B N 1
ATOM 4814 C CA . LEU B 1 151 ? 8.920 -1.158 81.657 1.00 19.87 151 LEU B CA 1
ATOM 4815 C C . LEU B 1 151 ? 7.868 -1.364 82.729 1.00 25.45 151 LEU B C 1
ATOM 4816 O O . LEU B 1 151 ? 7.198 -2.370 82.771 1.00 36.80 151 LEU B O 1
ATOM 4821 N N . PRO B 1 152 ? 7.750 -0.398 83.612 1.00 22.81 152 PRO B N 1
ATOM 4822 C CA . PRO B 1 152 ? 6.997 -0.592 84.837 1.00 31.05 152 PRO B CA 1
ATOM 4823 C C . PRO B 1 152 ? 5.552 -0.991 84.571 1.00 35.10 152 PRO B C 1
ATOM 4824 O O . PRO B 1 152 ? 5.113 -1.993 85.105 1.00 30.76 152 PRO B O 1
ATOM 4828 N N . LYS B 1 153 ? 4.838 -0.228 83.752 1.00 19.07 153 LYS B N 1
ATOM 4829 C CA . LYS B 1 153 ? 3.469 -0.582 83.401 1.00 28.48 153 LYS B CA 1
ATOM 4830 C C . LYS B 1 153 ? 3.356 -1.970 82.780 1.00 23.12 153 LYS B C 1
ATOM 4831 O O . LYS B 1 153 ? 2.358 -2.648 82.942 1.00 25.19 153 LYS B O 1
ATOM 4837 N N . ASP B 1 154 ? 4.396 -2.388 82.079 1.00 24.92 154 ASP B N 1
ATOM 4838 C CA . ASP B 1 154 ? 4.408 -3.696 81.480 1.00 28.12 154 ASP B CA 1
ATOM 4839 C C . ASP B 1 154 ? 4.727 -4.815 82.457 1.00 39.88 154 ASP B C 1
ATOM 4840 O O . ASP B 1 154 ? 4.361 -5.952 82.220 1.00 33.72 154 ASP B O 1
ATOM 4845 N N . TYR B 1 155 ? 5.407 -4.497 83.548 1.00 25.12 155 TYR B N 1
ATOM 4846 C CA . TYR B 1 155 ? 5.467 -5.426 84.660 1.00 34.00 155 TYR B CA 1
ATOM 4847 C C . TYR B 1 155 ? 4.073 -5.714 85.183 1.00 32.77 155 TYR B C 1
ATOM 4848 O O . TYR B 1 155 ? 3.713 -6.858 85.370 1.00 32.44 155 TYR B O 1
ATOM 4857 N N . LEU B 1 156 ? 3.298 -4.659 85.393 1.00 33.46 156 LEU B N 1
ATOM 4858 C CA . LEU B 1 156 ? 1.920 -4.772 85.848 1.00 24.12 156 LEU B CA 1
ATOM 4859 C C . LEU B 1 156 ? 1.076 -5.602 84.889 1.00 37.96 156 LEU B C 1
ATOM 4860 O O . LEU B 1 156 ? 0.230 -6.374 85.315 1.00 33.43 156 LEU B O 1
ATOM 4865 N N . ARG B 1 157 ? 1.316 -5.435 83.593 1.00 31.41 157 ARG B N 1
ATOM 4866 C CA . ARG B 1 157 ? 0.617 -6.201 82.578 1.00 27.12 157 ARG B CA 1
ATOM 4867 C C . ARG B 1 157 ? 0.899 -7.679 82.721 1.00 33.32 157 ARG B C 1
ATOM 4868 O O . ARG B 1 157 ? -0.004 -8.491 82.662 1.00 31.77 157 ARG B O 1
ATOM 4876 N N . LEU B 1 158 ? 2.167 -8.012 82.907 1.00 32.70 158 LEU B N 1
ATOM 4877 C CA . LEU B 1 158 ? 2.574 -9.370 83.198 1.00 26.74 158 LEU B CA 1
ATOM 4878 C C . LEU B 1 158 ? 1.812 -9.968 84.358 1.00 36.68 158 LEU B C 1
ATOM 4879 O O . LEU B 1 158 ? 1.202 -11.006 84.230 1.00 38.19 158 LEU B O 1
ATOM 4884 N N . ARG B 1 159 ? 1.853 -9.307 85.496 1.00 32.93 159 ARG B N 1
ATOM 4885 C CA . ARG B 1 159 ? 1.088 -9.767 86.630 1.00 37.58 159 ARG B CA 1
ATOM 4886 C C . ARG B 1 159 ? -0.391 -9.917 86.290 1.00 44.91 159 ARG B C 1
ATOM 4887 O O . ARG B 1 159 ? -1.061 -10.786 86.822 1.00 43.20 159 ARG B O 1
ATOM 4895 N N . MET B 1 160 ? -0.885 -9.077 85.389 1.00 31.95 160 MET B N 1
ATOM 4896 C CA . MET B 1 160 ? -2.302 -9.018 85.085 1.00 29.91 160 MET B CA 1
ATOM 4897 C C . MET B 1 160 ? -2.737 -10.090 84.104 1.00 30.80 160 MET B C 1
ATOM 4898 O O . MET B 1 160 ? -3.850 -10.582 84.183 1.00 46.92 160 MET B O 1
ATOM 4903 N N . THR B 1 161 ? -1.866 -10.451 83.176 1.00 33.86 161 THR B N 1
ATOM 4904 C CA . THR B 1 161 ? -2.286 -11.216 81.996 1.00 31.59 161 THR B CA 1
ATOM 4905 C C . THR B 1 161 ? -1.429 -12.432 81.731 1.00 30.93 161 THR B C 1
ATOM 4906 O O . THR B 1 161 ? -1.871 -13.376 81.109 1.00 48.28 161 THR B O 1
ATOM 4910 N N . GLY B 1 162 ? -0.182 -12.385 82.166 1.00 34.70 162 GLY B N 1
ATOM 4911 C CA . GLY B 1 162 ? 0.763 -13.427 81.844 1.00 23.61 162 GLY B CA 1
ATOM 4912 C C . GLY B 1 162 ? 1.459 -13.215 80.518 1.00 32.47 162 GLY B C 1
ATOM 4913 O O . GLY B 1 162 ? 2.245 -14.049 80.102 1.00 35.21 162 GLY B O 1
ATOM 4914 N N . GLU B 1 163 ? 1.177 -12.094 79.858 1.00 26.10 163 GLU B N 1
ATOM 4915 C CA . GLU B 1 163 ? 1.877 -11.733 78.630 1.00 33.10 163 GLU B CA 1
ATOM 4916 C C . GLU B 1 163 ? 3.045 -10.759 78.852 1.00 31.69 163 GLU B C 1
ATOM 4917 O O . GLU B 1 163 ? 3.033 -9.972 79.779 1.00 30.64 163 GLU B O 1
ATOM 4923 N N . PHE B 1 164 ? 4.038 -10.845 77.977 1.00 28.92 164 PHE B N 1
ATOM 4924 C CA . PHE B 1 164 ? 5.082 -9.840 77.834 1.00 33.22 164 PHE B CA 1
ATOM 4925 C C . PHE B 1 164 ? 4.853 -8.892 76.644 1.00 32.74 164 PHE B C 1
ATOM 4926 O O . PHE B 1 164 ? 5.053 -9.270 75.500 1.00 34.11 164 PHE B O 1
ATOM 4934 N N . ALA B 1 165 ? 4.451 -7.660 76.932 1.00 24.66 165 ALA B N 1
ATOM 4935 C CA . ALA B 1 165 ? 4.050 -6.722 75.896 1.00 28.24 165 ALA B CA 1
ATOM 4936 C C . ALA B 1 165 ? 4.267 -5.278 76.287 1.00 32.44 165 ALA B C 1
ATOM 4937 O O . ALA B 1 165 ? 4.066 -4.901 77.429 1.00 29.61 165 ALA B O 1
ATOM 4939 N N . SER B 1 166 ? 4.659 -4.465 75.316 1.00 31.88 166 SER B N 1
ATOM 4940 C CA . SER B 1 166 ? 4.715 -3.025 75.499 1.00 30.50 166 SER B CA 1
ATOM 4941 C C . SER B 1 166 ? 3.987 -2.282 74.392 1.00 24.48 166 SER B C 1
ATOM 4942 O O . SER B 1 166 ? 3.549 -2.870 73.420 1.00 29.70 166 SER B O 1
ATOM 4945 N N . ASP B 1 167 ? 3.862 -0.978 74.560 1.00 23.81 167 ASP B N 1
ATOM 4946 C CA . ASP B 1 167 ? 3.376 -0.122 73.503 1.00 24.77 167 ASP B CA 1
ATOM 4947 C C . ASP B 1 167 ? 4.492 0.751 72.965 1.00 19.30 167 ASP B C 1
ATOM 4948 O O . ASP B 1 167 ? 5.545 0.837 73.550 1.00 26.19 167 ASP B O 1
ATOM 4953 N N . MET B 1 168 ? 4.252 1.390 71.833 1.00 27.39 168 MET B N 1
ATOM 4954 C CA . MET B 1 168 ? 5.301 2.095 71.142 1.00 23.48 168 MET B CA 1
ATOM 4955 C C . MET B 1 168 ? 5.810 3.308 71.890 1.00 26.96 168 MET B C 1
ATOM 4956 O O . MET B 1 168 ? 6.989 3.599 71.860 1.00 19.73 168 MET B O 1
ATOM 4961 N N . SER B 1 169 ? 4.909 3.997 72.581 1.00 18.02 169 SER B N 1
ATOM 4962 C CA . SER B 1 169 ? 5.276 5.177 73.342 1.00 24.68 169 SER B CA 1
ATOM 4963 C C . SER B 1 169 ? 6.213 4.890 74.511 1.00 27.60 169 SER B C 1
ATOM 4964 O O . SER B 1 169 ? 7.181 5.593 74.713 1.00 26.32 169 SER B O 1
ATOM 4967 N N . ASP B 1 170 ? 5.914 3.847 75.264 1.00 28.20 170 ASP B N 1
ATOM 4968 C CA . ASP B 1 170 ? 6.822 3.378 76.284 1.00 21.07 170 ASP B CA 1
ATOM 4969 C C . ASP B 1 170 ? 8.125 2.840 75.702 1.00 22.96 170 ASP B C 1
ATOM 4970 O O . ASP B 1 170 ? 9.197 3.262 76.084 1.00 18.84 170 ASP B O 1
ATOM 4975 N N . ALA B 1 171 ? 8.018 1.918 74.762 1.00 29.41 171 ALA B N 1
ATOM 4976 C CA . ALA B 1 171 ? 9.192 1.243 74.248 1.00 30.39 171 ALA B CA 1
ATOM 4977 C C . ALA B 1 171 ? 10.151 2.245 73.642 1.00 25.95 171 ALA B C 1
ATOM 4978 O O . ALA B 1 171 ? 11.348 2.092 73.740 1.00 30.78 171 ALA B O 1
ATOM 4980 N N . ALA B 1 172 ? 9.597 3.273 73.021 1.00 22.65 172 ALA B N 1
ATOM 4981 C CA . ALA B 1 172 ? 10.378 4.372 72.495 1.00 27.26 172 ALA B CA 1
ATOM 4982 C C . ALA B 1 172 ? 11.344 4.928 73.533 1.00 24.44 172 ALA B C 1
ATOM 4983 O O . ALA B 1 172 ? 12.411 5.388 73.193 1.00 30.85 172 ALA B O 1
ATOM 4985 N N . GLY B 1 173 ? 10.944 4.881 74.794 1.00 23.94 173 GLY B N 1
ATOM 4986 C CA . GLY B 1 173 ? 11.750 5.399 75.879 1.00 26.64 173 GLY B CA 1
ATOM 4987 C C . GLY B 1 173 ? 12.906 4.537 76.358 1.00 24.31 173 GLY B C 1
ATOM 4988 O O . GLY B 1 173 ? 13.650 4.953 77.226 1.00 28.80 173 GLY B O 1
ATOM 4989 N N . THR B 1 174 ? 13.057 3.344 75.798 1.00 34.46 174 THR B N 1
ATOM 4990 C CA . THR B 1 174 ? 14.119 2.425 76.200 1.00 35.14 174 THR B CA 1
ATOM 4991 C C . THR B 1 174 ? 15.466 2.736 75.575 1.00 29.67 174 THR B C 1
ATOM 4992 O O . THR B 1 174 ? 16.489 2.377 76.112 1.00 30.11 174 THR B O 1
ATOM 4996 N N . MET B 1 175 ? 15.447 3.398 74.431 1.00 31.90 175 MET B N 1
ATOM 4997 C CA . MET B 1 175 ? 16.617 3.523 73.572 1.00 32.34 175 MET B CA 1
ATOM 4998 C C . MET B 1 175 ? 16.981 2.241 72.825 1.00 34.69 175 MET B C 1
ATOM 4999 O O . MET B 1 175 ? 18.098 2.118 72.308 1.00 28.30 175 MET B O 1
ATOM 5004 N N . TRP B 1 176 ? 16.074 1.278 72.818 1.00 33.18 176 TRP B N 1
ATOM 5005 C CA . TRP B 1 176 ? 16.250 0.083 72.017 1.00 29.37 176 TRP B CA 1
ATOM 5006 C C . TRP B 1 176 ? 15.282 0.099 70.874 1.00 34.20 176 TRP B C 1
ATOM 5007 O O . TRP B 1 176 ? 15.346 -0.755 70.010 1.00 34.64 176 TRP B O 1
ATOM 5018 N N . LEU B 1 177 ? 14.375 1.071 70.872 1.00 30.90 177 LEU B N 1
ATOM 5019 C CA . LEU B 1 177 ? 13.469 1.262 69.759 1.00 30.53 177 LEU B CA 1
ATOM 5020 C C . LEU B 1 177 ? 14.031 2.130 68.634 1.00 35.03 177 LEU B C 1
ATOM 5021 O O . LEU B 1 177 ? 14.487 3.240 68.857 1.00 21.30 177 LEU B O 1
ATOM 5026 N N . ASP B 1 178 ? 13.972 1.599 67.420 1.00 27.41 178 ASP B N 1
ATOM 5027 C CA . ASP B 1 178 ? 13.913 2.416 66.227 1.00 31.90 178 ASP B CA 1
ATOM 5028 C C . ASP B 1 178 ? 12.604 3.176 66.090 1.00 33.87 178 ASP B C 1
ATOM 5029 O O . ASP B 1 178 ? 11.605 2.643 65.633 1.00 25.62 178 ASP B O 1
ATOM 5034 N N . VAL B 1 179 ? 12.643 4.440 66.478 1.00 38.67 179 VAL B N 1
ATOM 5035 C CA . VAL B 1 179 ? 11.438 5.210 66.708 1.00 27.99 179 VAL B CA 1
ATOM 5036 C C . VAL B 1 179 ? 10.744 5.444 65.380 1.00 43.99 179 VAL B C 1
ATOM 5037 O O . VAL B 1 179 ? 9.533 5.359 65.279 1.00 25.69 179 VAL B O 1
ATOM 5041 N N . ALA B 1 180 ? 11.545 5.705 64.356 1.00 28.82 180 ALA B N 1
ATOM 5042 C CA . ALA B 1 180 ? 11.033 5.901 63.024 1.00 28.94 180 ALA B CA 1
ATOM 5043 C C . ALA B 1 180 ? 10.338 4.662 62.507 1.00 28.90 180 ALA B C 1
ATOM 5044 O O . ALA B 1 180 ? 9.351 4.761 61.802 1.00 35.43 180 ALA B O 1
ATOM 5046 N N . LYS B 1 181 ? 10.851 3.496 62.866 1.00 24.82 181 LYS B N 1
ATOM 5047 C CA . LYS B 1 181 ? 10.350 2.257 62.308 1.00 34.39 181 LYS B CA 1
ATOM 5048 C C . LYS B 1 181 ? 9.292 1.584 63.180 1.00 42.76 181 LYS B C 1
ATOM 5049 O O . LYS B 1 181 ? 8.671 0.616 62.774 1.00 29.38 181 LYS B O 1
ATOM 5055 N N . ARG B 1 182 ? 9.095 2.112 64.382 1.00 41.18 182 ARG B N 1
ATOM 5056 C CA . ARG B 1 182 ? 8.187 1.519 65.346 1.00 27.11 182 ARG B CA 1
ATOM 5057 C C . ARG B 1 182 ? 8.481 0.045 65.572 1.00 33.79 182 ARG B C 1
ATOM 5058 O O . ARG B 1 182 ? 7.593 -0.782 65.519 1.00 26.50 182 ARG B O 1
ATOM 5066 N N . ASP B 1 183 ? 9.746 -0.260 65.832 1.00 31.43 183 ASP B N 1
ATOM 5067 C CA . ASP B 1 183 ? 10.218 -1.621 66.033 1.00 32.95 183 ASP B CA 1
ATOM 5068 C C . ASP B 1 183 ? 11.589 -1.581 66.703 1.00 30.39 183 ASP B C 1
ATOM 5069 O O . ASP B 1 183 ? 12.266 -0.572 66.666 1.00 33.96 183 ASP B O 1
ATOM 5074 N N . TRP B 1 184 ? 11.987 -2.683 67.317 1.00 35.64 184 TRP B N 1
ATOM 5075 C CA . TRP B 1 184 ? 13.258 -2.744 68.012 1.00 27.53 184 TRP B CA 1
ATOM 5076 C C . TRP B 1 184 ? 14.417 -2.501 67.055 1.00 35.47 184 TRP B C 1
ATOM 5077 O O . TRP B 1 184 ? 14.314 -2.764 65.865 1.00 28.12 184 TRP B O 1
ATOM 5088 N N . SER B 1 185 ? 15.509 -1.971 67.597 1.00 33.31 185 SER B N 1
ATOM 5089 C CA . SER B 1 185 ? 16.802 -1.924 66.926 1.00 40.96 185 SER B CA 1
ATOM 5090 C C . SER B 1 185 ? 17.772 -3.018 67.401 1.00 37.91 185 SER B C 1
ATOM 5091 O O . SER B 1 185 ? 18.229 -3.003 68.535 1.00 33.19 185 SER B O 1
ATOM 5094 N N . ASP B 1 186 ? 18.065 -3.958 66.513 1.00 43.43 186 ASP B N 1
ATOM 5095 C CA . ASP B 1 186 ? 19.028 -5.010 66.786 1.00 35.11 186 ASP B CA 1
ATOM 5096 C C . ASP B 1 186 ? 20.405 -4.432 67.116 1.00 39.90 186 ASP B C 1
ATOM 5097 O O . ASP B 1 186 ? 21.112 -4.938 67.971 1.00 36.56 186 ASP B O 1
ATOM 5102 N N . VAL B 1 187 ? 20.761 -3.349 66.448 1.00 35.58 187 VAL B N 1
ATOM 5103 C CA . VAL B 1 187 ? 21.997 -2.654 66.742 1.00 42.59 187 VAL B CA 1
ATOM 5104 C C . VAL B 1 187 ? 22.103 -2.185 68.186 1.00 39.93 187 VAL B C 1
ATOM 5105 O O . VAL B 1 187 ? 23.112 -2.399 68.841 1.00 37.02 187 VAL B O 1
ATOM 5109 N N . MET B 1 188 ? 21.056 -1.544 68.687 1.00 37.73 188 MET B N 1
ATOM 5110 C CA . MET B 1 188 ? 21.086 -0.985 70.024 1.00 37.59 188 MET B CA 1
ATOM 5111 C C . MET B 1 188 ? 21.064 -2.088 71.063 1.00 30.94 188 MET B C 1
ATOM 5112 O O . MET B 1 188 ? 21.690 -1.982 72.082 1.00 35.39 188 MET B O 1
ATOM 5117 N N . LEU B 1 189 ? 20.324 -3.149 70.772 1.00 40.15 189 LEU B N 1
ATOM 5118 C CA . LEU B 1 189 ? 20.189 -4.266 71.681 1.00 36.56 189 LEU B CA 1
ATOM 5119 C C . LEU B 1 189 ? 21.479 -5.054 71.853 1.00 24.26 189 LEU B C 1
ATOM 5120 O O . LEU B 1 189 ? 21.889 -5.350 72.961 1.00 24.54 189 LEU B O 1
ATOM 5125 N N . GLN B 1 190 ? 22.108 -5.382 70.760 1.00 34.33 190 GLN B N 1
ATOM 5126 C CA . GLN B 1 190 ? 23.382 -6.073 70.767 1.00 34.34 190 GLN B CA 1
ATOM 5127 C C . GLN B 1 190 ? 24.409 -5.314 71.582 1.00 39.00 190 GLN B C 1
ATOM 5128 O O . GLN B 1 190 ? 25.123 -5.894 72.364 1.00 40.61 190 GLN B O 1
ATOM 5134 N N . ALA B 1 191 ? 24.465 -4.007 71.376 1.00 46.35 191 ALA B N 1
ATOM 5135 C CA . ALA B 1 191 ? 25.464 -3.175 71.993 1.00 32.60 191 ALA B CA 1
ATOM 5136 C C . ALA B 1 191 ? 25.317 -3.215 73.499 1.00 41.83 191 ALA B C 1
ATOM 5137 O O . ALA B 1 191 ? 26.265 -2.976 74.230 1.00 36.66 191 ALA B O 1
ATOM 5139 N N . CYS B 1 192 ? 24.114 -3.529 73.956 1.00 39.93 192 CYS B N 1
ATOM 5140 C CA . CYS B 1 192 ? 23.875 -3.777 75.367 1.00 37.26 192 CYS B CA 1
ATOM 5141 C C . CYS B 1 192 ? 23.962 -5.262 75.689 1.00 37.85 192 CYS B C 1
ATOM 5142 O O . CYS B 1 192 ? 23.692 -5.685 76.802 1.00 35.81 192 CYS B O 1
ATOM 5145 N N . ASP B 1 193 ? 24.374 -6.036 74.696 1.00 37.19 193 ASP B N 1
ATOM 5146 C CA . ASP B 1 193 ? 24.476 -7.473 74.833 1.00 45.72 193 ASP B CA 1
ATOM 5147 C C . ASP B 1 193 ? 23.137 -8.073 75.208 1.00 47.03 193 ASP B C 1
ATOM 5148 O O . ASP B 1 193 ? 23.035 -8.871 76.127 1.00 48.38 193 ASP B O 1
ATOM 5153 N N . LEU B 1 194 ? 22.109 -7.678 74.480 1.00 41.82 194 LEU B N 1
ATOM 5154 C CA . LEU B 1 194 ? 20.791 -8.238 74.661 1.00 41.18 194 LEU B CA 1
ATOM 5155 C C . LEU B 1 194 ? 20.205 -8.603 73.317 1.00 38.39 194 LEU B C 1
ATOM 5156 O O . LEU B 1 194 ? 20.705 -8.183 72.290 1.00 44.83 194 LEU B O 1
ATOM 5161 N N . SER B 1 195 ? 19.135 -9.378 73.330 1.00 35.38 195 SER B N 1
ATOM 5162 C CA . SER B 1 195 ? 18.424 -9.684 72.104 1.00 44.11 195 SER B CA 1
ATOM 5163 C C . SER B 1 195 ? 16.894 -9.462 72.195 1.00 25.67 195 SER B C 1
ATOM 5164 O O . SER B 1 195 ? 16.355 -9.295 73.276 1.00 35.87 195 SER B O 1
ATOM 5167 N N . ARG B 1 196 ? 16.228 -9.460 71.068 1.00 39.55 196 ARG B N 1
ATOM 5168 C CA . ARG B 1 196 ? 14.775 -9.327 71.010 1.00 40.70 196 ARG B CA 1
ATOM 5169 C C . ARG B 1 196 ? 14.102 -10.370 71.853 1.00 40.37 196 ARG B C 1
ATOM 5170 O O . ARG B 1 196 ? 13.038 -10.132 72.406 1.00 42.31 196 ARG B O 1
ATOM 5178 N N . ASP B 1 197 ? 14.746 -11.547 71.946 1.00 37.38 197 ASP B N 1
ATOM 5179 C CA . ASP B 1 197 ? 14.367 -12.607 72.861 1.00 41.55 197 ASP B CA 1
ATOM 5180 C C . ASP B 1 197 ? 14.060 -12.023 74.212 1.00 43.77 197 ASP B C 1
ATOM 5181 O O . ASP B 1 197 ? 13.155 -12.480 74.891 1.00 38.81 197 ASP B O 1
ATOM 5186 N N . GLN B 1 198 ? 14.780 -10.968 74.616 1.00 35.64 198 GLN B N 1
ATOM 5187 C CA . GLN B 1 198 ? 14.602 -10.437 75.960 1.00 34.84 198 GLN B CA 1
ATOM 5188 C C . GLN B 1 198 ? 13.740 -9.179 76.057 1.00 32.90 198 GLN B C 1
ATOM 5189 O O . GLN B 1 198 ? 13.569 -8.619 77.128 1.00 31.02 198 GLN B O 1
ATOM 5195 N N . MET B 1 199 ? 13.189 -8.762 74.927 1.00 35.33 199 MET B N 1
ATOM 5196 C CA . MET B 1 199 ? 12.183 -7.713 74.881 1.00 32.86 199 MET B CA 1
ATOM 5197 C C . MET B 1 199 ? 10.773 -8.282 74.875 1.00 43.21 199 MET B C 1
ATOM 5198 O O . MET B 1 199 ? 10.545 -9.385 74.402 1.00 43.20 199 MET B O 1
ATOM 5203 N N . PRO B 1 200 ? 9.833 -7.511 75.402 1.00 28.21 200 PRO B N 1
ATOM 5204 C CA . PRO B 1 200 ? 8.420 -7.744 75.143 1.00 24.68 200 PRO B CA 1
ATOM 5205 C C . PRO B 1 200 ? 8.051 -7.502 73.679 1.00 31.74 200 PRO B C 1
ATOM 5206 O O . PRO B 1 200 ? 8.792 -6.898 72.924 1.00 25.18 200 PRO B O 1
ATOM 5210 N N . ALA B 1 201 ? 6.881 -8.002 73.312 1.00 27.88 201 ALA B N 1
ATOM 5211 C CA . ALA B 1 201 ? 6.312 -7.785 72.000 1.00 33.16 201 ALA B CA 1
ATOM 5212 C C . ALA B 1 201 ? 5.730 -6.389 71.868 1.00 28.44 201 ALA B C 1
ATOM 5213 O O . ALA B 1 201 ? 5.237 -5.830 72.824 1.00 28.76 201 ALA B O 1
ATOM 5215 N N . LEU B 1 202 ? 5.764 -5.852 70.678 1.00 31.61 202 LEU B N 1
ATOM 5216 C CA . LEU B 1 202 ? 5.396 -4.465 70.442 1.00 30.65 202 LEU B CA 1
ATOM 5217 C C . LEU B 1 202 ? 3.989 -4.276 69.862 1.00 39.17 202 LEU B C 1
ATOM 5218 O O . LEU B 1 202 ? 3.640 -4.879 68.857 1.00 22.94 202 LEU B O 1
ATOM 5223 N N . TYR B 1 203 ? 3.208 -3.422 70.512 1.00 21.19 203 TYR B N 1
ATOM 5224 C CA . TYR B 1 203 ? 1.868 -3.071 70.067 1.00 32.62 203 TYR B CA 1
ATOM 5225 C C . TYR B 1 203 ? 1.678 -1.559 69.968 1.00 27.64 203 TYR B C 1
ATOM 5226 O O . TYR B 1 203 ? 2.364 -0.798 70.626 1.00 25.82 203 TYR B O 1
ATOM 5235 N N . GLU B 1 204 ? 0.733 -1.138 69.142 1.00 18.14 204 GLU B N 1
ATOM 5236 C CA . GLU B 1 204 ? 0.123 0.172 69.295 1.00 23.26 204 GLU B CA 1
ATOM 5237 C C . GLU B 1 204 ? -0.751 0.259 70.547 1.00 24.66 204 GLU B C 1
ATOM 5238 O O . GLU B 1 204 ? -1.315 -0.726 70.980 1.00 30.23 204 GLU B O 1
ATOM 5244 N N . GLY B 1 205 ? -0.856 1.447 71.113 1.00 18.57 205 GLY B N 1
ATOM 5245 C CA . GLY B 1 205 ? -1.508 1.627 72.370 1.00 23.36 205 GLY B CA 1
ATOM 5246 C C . GLY B 1 205 ? -2.958 1.175 72.405 1.00 27.39 205 GLY B C 1
ATOM 5247 O O . GLY B 1 205 ? -3.460 0.753 73.435 1.00 21.15 205 GLY B O 1
ATOM 5248 N N . SER B 1 206 ? -3.619 1.260 71.282 1.00 20.54 206 SER B N 1
ATOM 5249 C CA . SER B 1 206 ? -5.017 0.881 71.151 1.00 29.23 206 SER B CA 1
ATOM 5250 C C . SER B 1 206 ? -5.252 -0.606 70.907 1.00 25.70 206 SER B C 1
ATOM 5251 O O . SER B 1 206 ? -6.386 -1.053 70.844 1.00 34.31 206 SER B O 1
ATOM 5254 N N . GLU B 1 207 ? -4.173 -1.364 70.777 1.00 26.17 207 GLU B N 1
ATOM 5255 C CA . GLU B 1 207 ? -4.252 -2.773 70.446 1.00 25.67 207 GLU B CA 1
ATOM 5256 C C . GLU B 1 207 ? -4.282 -3.684 71.671 1.00 44.43 207 GLU B C 1
ATOM 5257 O O . GLU B 1 207 ? -3.763 -3.344 72.713 1.00 31.51 207 GLU B O 1
ATOM 5263 N N . ILE B 1 208 ? -4.912 -4.843 71.520 1.00 43.19 208 ILE B N 1
ATOM 5264 C CA . ILE B 1 208 ? -5.135 -5.798 72.575 1.00 32.34 208 ILE B CA 1
ATOM 5265 C C . ILE B 1 208 ? -3.893 -6.635 72.814 1.00 30.00 208 ILE B C 1
ATOM 5266 O O . ILE B 1 208 ? -3.301 -7.164 71.887 1.00 25.00 208 ILE B O 1
ATOM 5271 N N . THR B 1 209 ? -3.506 -6.749 74.072 1.00 25.11 209 THR B N 1
ATOM 5272 C CA . THR B 1 209 ? -2.326 -7.515 74.416 1.00 28.60 209 THR B CA 1
ATOM 5273 C C . THR B 1 209 ? -2.689 -8.848 75.045 1.00 35.36 209 THR B C 1
ATOM 5274 O O . THR B 1 209 ? -1.867 -9.744 75.125 1.00 39.83 209 THR B O 1
ATOM 5278 N N . GLY B 1 210 ? -3.936 -8.962 75.481 1.00 39.80 210 GLY B N 1
ATOM 5279 C CA . GLY B 1 210 ? -4.398 -10.114 76.220 1.00 32.83 210 GLY B CA 1
ATOM 5280 C C . GLY B 1 210 ? -5.635 -9.840 77.045 1.00 32.15 210 GLY B C 1
ATOM 5281 O O . GLY B 1 210 ? -6.372 -8.896 76.789 1.00 32.90 210 GLY B O 1
ATOM 5282 N N . ALA B 1 211 ? -5.862 -10.681 78.043 1.00 35.19 211 ALA B N 1
ATOM 5283 C CA . ALA B 1 211 ? -6.975 -10.488 78.959 1.00 38.27 211 ALA B CA 1
ATOM 5284 C C . ALA B 1 211 ? -6.595 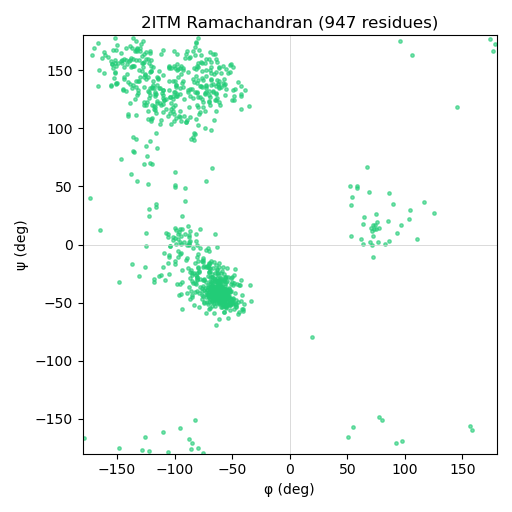-10.845 80.380 1.00 33.73 211 ALA B C 1
ATOM 5285 O O . ALA B 1 211 ? -5.691 -11.642 80.605 1.00 37.07 211 ALA B O 1
ATOM 5287 N N . LEU B 1 212 ? -7.299 -10.265 81.337 1.00 43.00 212 LEU B N 1
ATOM 5288 C CA . LEU B 1 212 ? -7.116 -10.627 82.729 1.00 38.75 212 LEU B CA 1
ATOM 5289 C C . LEU B 1 212 ? -7.043 -12.148 82.877 1.00 44.80 212 LEU B C 1
ATOM 5290 O O . LEU B 1 212 ? -7.769 -12.877 82.220 1.00 50.23 212 LEU B O 1
ATOM 5295 N N . LEU B 1 213 ? -6.145 -12.603 83.735 1.00 43.77 213 LEU B N 1
ATOM 5296 C CA . LEU B 1 213 ? -6.161 -13.971 84.230 1.00 42.54 213 LEU B CA 1
ATOM 5297 C C . LEU B 1 213 ? -7.354 -14.246 85.127 1.00 32.13 213 LEU B C 1
ATOM 5298 O O . LEU B 1 213 ? -7.823 -13.370 85.846 1.00 47.47 213 LEU B O 1
ATOM 5303 N N . PRO B 1 214 ? -7.845 -15.474 85.087 1.00 52.81 214 PRO B N 1
ATOM 5304 C CA . PRO B 1 214 ? -9.051 -15.826 85.837 1.00 42.07 214 PRO B CA 1
ATOM 5305 C C . PRO B 1 214 ? -8.911 -15.449 87.296 1.00 34.24 214 PRO B C 1
ATOM 5306 O O . PRO B 1 214 ? -9.763 -14.764 87.831 1.00 59.01 214 PRO B O 1
ATOM 5310 N N . GLU B 1 215 ? -7.827 -15.897 87.885 1.00 43.08 215 GLU B N 1
ATOM 5311 C CA . GLU B 1 215 ? -7.491 -15.545 89.256 1.00 39.99 215 GLU B CA 1
ATOM 5312 C C . GLU B 1 215 ? -7.653 -14.055 89.510 1.00 57.39 215 GLU B C 1
ATOM 5313 O O . GLU B 1 215 ? -8.293 -13.635 90.471 1.00 46.94 215 GLU B O 1
ATOM 5319 N N . VAL B 1 216 ? -7.039 -13.257 88.647 1.00 46.74 216 VAL B N 1
ATOM 5320 C CA . VAL B 1 216 ? -6.980 -11.827 88.848 1.00 38.05 216 VAL B CA 1
ATOM 5321 C C . VAL B 1 216 ? -8.363 -11.248 88.640 1.00 25.86 216 VAL B C 1
ATOM 5322 O O . VAL B 1 216 ? -8.826 -10.414 89.411 1.00 37.68 216 VAL B O 1
ATOM 5326 N N . ALA B 1 217 ? -9.029 -11.722 87.606 1.00 42.39 217 ALA B N 1
ATOM 5327 C CA . ALA B 1 217 ? -10.400 -11.337 87.320 1.00 40.61 217 ALA B CA 1
ATOM 5328 C C . ALA B 1 217 ? -11.346 -11.670 88.449 1.00 41.78 217 ALA B C 1
ATOM 5329 O O . ALA B 1 217 ? -12.273 -10.913 88.723 1.00 48.35 217 ALA B O 1
ATOM 5331 N N . LYS B 1 218 ? -11.105 -12.792 89.109 1.00 49.26 218 LYS B N 1
ATOM 5332 C CA . LYS B 1 218 ? -11.890 -13.154 90.277 1.00 58.57 218 LYS B CA 1
ATOM 5333 C C . LYS B 1 218 ? -11.590 -12.240 91.434 1.00 52.38 218 LYS B C 1
ATOM 5334 O O . LYS B 1 218 ? -12.482 -11.639 92.000 1.00 55.45 218 LYS B O 1
ATOM 5340 N N . ALA B 1 219 ? -10.318 -12.140 91.783 1.00 56.73 219 ALA B N 1
ATOM 5341 C CA . ALA B 1 219 ? -9.888 -11.220 92.816 1.00 40.42 219 ALA B CA 1
ATOM 5342 C C . ALA B 1 219 ? -10.560 -9.850 92.691 1.00 60.20 219 ALA B C 1
ATOM 5343 O O . ALA B 1 219 ? -10.855 -9.207 93.693 1.00 49.74 219 ALA B O 1
ATOM 5345 N N . TRP B 1 220 ? -10.810 -9.415 91.462 1.00 41.14 220 TRP B N 1
ATOM 5346 C CA . TRP B 1 220 ? -11.109 -8.018 91.236 1.00 47.32 220 TRP B CA 1
ATOM 5347 C C . TRP B 1 220 ? -12.595 -7.749 91.104 1.00 50.88 220 TRP B C 1
ATOM 5348 O O . TRP B 1 220 ? -13.031 -6.614 91.192 1.00 56.42 220 TRP B O 1
ATOM 5359 N N . GLY B 1 221 ? -13.385 -8.794 90.913 1.00 63.97 221 GLY B N 1
ATOM 5360 C CA . GLY B 1 221 ? -14.823 -8.622 90.848 1.00 55.55 221 GLY B CA 1
ATOM 5361 C C . GLY B 1 221 ? -15.270 -8.274 89.448 1.00 50.77 221 GLY B C 1
ATOM 5362 O O . GLY B 1 221 ? -16.083 -7.386 89.242 1.00 46.37 221 GLY B O 1
ATOM 5363 N N . MET B 1 222 ? -14.721 -8.991 88.482 1.00 36.23 222 MET B N 1
ATOM 5364 C CA . MET B 1 222 ? -14.970 -8.693 87.103 1.00 55.99 222 MET B CA 1
ATOM 5365 C C . MET B 1 222 ? -14.503 -9.830 86.211 1.00 53.09 222 MET B C 1
ATOM 5366 O O . MET B 1 222 ? -13.889 -10.777 86.687 1.00 51.90 222 MET B O 1
ATOM 5371 N N . ALA B 1 223 ? -14.805 -9.728 84.922 1.00 55.68 223 ALA B N 1
ATOM 5372 C CA . ALA B 1 223 ? -14.550 -10.804 83.969 1.00 50.66 223 ALA B CA 1
ATOM 5373 C C . ALA B 1 223 ? -13.109 -10.795 83.517 1.00 45.01 223 ALA B C 1
ATOM 5374 O O . ALA B 1 223 ? -12.356 -9.899 83.861 1.00 59.37 223 ALA B O 1
ATOM 5376 N N . THR B 1 224 ? -12.728 -11.805 82.735 1.00 50.91 224 THR B N 1
ATOM 5377 C CA . THR B 1 224 ? -11.434 -11.787 82.085 1.00 47.04 224 THR B CA 1
ATOM 5378 C C . THR B 1 224 ? -11.400 -10.773 80.936 1.00 44.54 224 THR B C 1
ATOM 5379 O O . THR B 1 224 ? -11.057 -11.110 79.811 1.00 41.32 224 THR B O 1
ATOM 5383 N N . VAL B 1 225 ? -11.753 -9.542 81.267 1.00 43.03 225 VAL B N 1
ATOM 5384 C CA . VAL B 1 225 ? -11.757 -8.436 80.335 1.00 43.50 225 VAL B CA 1
ATOM 5385 C C . VAL B 1 225 ? -10.435 -8.284 79.594 1.00 51.85 225 VAL B C 1
ATOM 5386 O O . VAL B 1 225 ? -9.375 -8.585 80.130 1.00 48.20 225 VAL B O 1
ATOM 5390 N N . PRO B 1 226 ? -10.514 -7.813 78.356 1.00 44.10 226 PRO B N 1
ATOM 5391 C CA . PRO B 1 226 ? -9.327 -7.581 77.538 1.00 41.04 226 PRO B CA 1
ATOM 5392 C C . PRO B 1 226 ? -8.437 -6.438 78.029 1.00 23.62 226 PRO B C 1
ATOM 5393 O O . PRO B 1 226 ? -8.919 -5.414 78.492 1.00 28.09 226 PRO B O 1
ATOM 5397 N N . VAL B 1 227 ? -7.133 -6.644 77.923 1.00 32.73 227 VAL B N 1
ATOM 5398 C CA . VAL B 1 227 ? -6.156 -5.612 78.220 1.00 26.78 227 VAL B CA 1
ATOM 5399 C C . VAL B 1 227 ? -5.424 -5.063 76.998 1.00 29.34 227 VAL B C 1
ATOM 5400 O O . VAL B 1 227 ? -4.823 -5.806 76.243 1.00 31.62 227 VAL B O 1
ATOM 5404 N N . VAL B 1 228 ? -5.498 -3.749 76.833 1.00 27.38 228 VAL B N 1
ATOM 5405 C CA . VAL B 1 228 ? -4.822 -3.052 75.751 1.00 23.56 228 VAL B CA 1
ATOM 5406 C C . VAL B 1 228 ? -3.397 -2.609 76.121 1.00 27.01 228 VAL B C 1
ATOM 5407 O O . VAL B 1 228 ? -3.022 -2.614 77.280 1.00 23.72 228 VAL B O 1
ATOM 5411 N N . ALA B 1 229 ? -2.624 -2.223 75.115 1.00 26.76 229 ALA B N 1
ATOM 5412 C CA . ALA B 1 229 ? -1.205 -1.955 75.294 1.00 27.46 229 ALA B CA 1
ATOM 5413 C C . ALA B 1 229 ? -0.939 -0.698 76.119 1.00 28.96 229 ALA B C 1
ATOM 5414 O O . ALA B 1 229 ? 0.013 -0.646 76.867 1.00 33.69 229 ALA B O 1
ATOM 5416 N N . GLY B 1 230 ? -1.801 0.299 75.987 1.00 23.62 230 GLY B N 1
ATOM 5417 C CA . GLY B 1 230 ? -1.709 1.506 76.779 1.00 22.45 230 GLY B CA 1
ATOM 5418 C C . GLY B 1 230 ? -0.640 2.493 76.335 1.00 22.99 230 GLY B C 1
ATOM 5419 O O . GLY B 1 230 ? -0.336 2.590 75.163 1.00 20.27 230 GLY B O 1
ATOM 5420 N N . GLY B 1 231 ? -0.072 3.228 77.288 1.00 20.26 231 GLY B N 1
ATOM 5421 C CA . GLY B 1 231 ? 1.052 4.107 77.017 1.00 22.50 231 GLY B CA 1
ATOM 5422 C C . GLY B 1 231 ? 1.887 4.538 78.214 1.00 29.74 231 GLY B C 1
ATOM 5423 O O . GLY B 1 231 ? 1.457 4.430 79.353 1.00 21.95 231 GLY B O 1
ATOM 5424 N N . GLY B 1 232 ? 3.088 5.036 77.935 1.00 27.95 232 GLY B N 1
ATOM 5425 C CA . GLY B 1 232 ? 3.807 5.905 78.844 1.00 24.40 232 GLY B CA 1
ATOM 5426 C C . GLY B 1 232 ? 2.939 7.033 79.343 1.00 27.71 232 GLY B C 1
ATOM 5427 O O . GLY B 1 232 ? 2.000 7.426 78.675 1.00 21.81 232 GLY B O 1
ATOM 5428 N N . ASP B 1 233 ? 3.226 7.545 80.528 1.00 20.17 233 ASP B N 1
ATOM 5429 C CA . ASP B 1 233 ? 2.286 8.454 81.149 1.00 18.82 233 ASP B CA 1
ATOM 5430 C C . ASP B 1 233 ? 1.985 9.728 80.368 1.00 27.08 233 ASP B C 1
ATOM 5431 O O . ASP B 1 233 ? 0.832 10.053 80.156 1.00 30.09 233 ASP B O 1
ATOM 5436 N N . ASN B 1 234 ? 3.019 10.431 79.928 1.00 22.16 234 ASN B N 1
ATOM 5437 C CA . ASN B 1 234 ? 2.821 11.609 79.093 1.00 26.02 234 ASN B CA 1
ATOM 5438 C C . ASN B 1 234 ? 1.959 11.351 77.847 1.00 18.13 234 ASN B C 1
ATOM 5439 O O . ASN B 1 234 ? 1.062 12.117 77.558 1.00 26.32 234 ASN B O 1
ATOM 5444 N N . ALA B 1 235 ? 2.225 10.263 77.126 1.00 19.38 235 ALA B N 1
ATOM 5445 C CA . ALA B 1 235 ? 1.446 9.962 75.943 1.00 21.94 235 ALA B CA 1
ATOM 5446 C C . ALA B 1 235 ? 0.030 9.569 76.304 1.00 22.01 235 ALA B C 1
ATOM 5447 O O . ALA B 1 235 ? -0.910 10.069 75.727 1.00 25.33 235 ALA B O 1
ATOM 5449 N N . ALA B 1 236 ? -0.109 8.685 77.280 1.00 28.68 236 ALA B N 1
ATOM 5450 C CA . ALA B 1 236 ? -1.419 8.295 77.765 1.00 21.84 236 ALA B CA 1
ATOM 5451 C C . ALA B 1 236 ? -2.211 9.485 78.265 1.00 26.97 236 ALA B C 1
ATOM 5452 O O . ALA B 1 236 ? -3.389 9.598 78.004 1.00 34.81 236 ALA B O 1
ATOM 5454 N N . GLY B 1 237 ? -1.543 10.364 78.998 1.00 24.97 237 GLY B N 1
ATOM 5455 C CA . GLY B 1 237 ? -2.083 11.672 79.365 1.00 15.16 237 GLY B CA 1
ATOM 5456 C C . GLY B 1 237 ? -2.673 12.412 78.185 1.00 31.27 237 GLY B C 1
ATOM 5457 O O . GLY B 1 237 ? -3.823 12.814 78.204 1.00 17.39 237 GLY B O 1
ATOM 5458 N N . ALA B 1 238 ? -1.857 12.580 77.150 1.00 18.76 238 ALA B N 1
ATOM 5459 C CA . ALA B 1 238 ? -2.252 13.299 75.963 1.00 19.62 238 ALA B CA 1
ATOM 5460 C C . ALA B 1 238 ? -3.449 12.646 75.303 1.00 22.24 238 ALA B C 1
ATOM 5461 O O . ALA B 1 238 ? -4.324 13.327 74.794 1.00 28.08 238 ALA B O 1
ATOM 5463 N N . VAL B 1 239 ? -3.469 11.326 75.292 1.00 16.02 239 VAL B N 1
ATOM 5464 C CA . VAL B 1 239 ? -4.614 10.600 74.758 1.00 28.31 239 VAL B CA 1
ATOM 5465 C C . VAL B 1 239 ? -5.858 10.979 75.543 1.00 25.74 239 VAL B C 1
ATOM 5466 O O . VAL B 1 239 ? -6.868 11.352 74.962 1.00 37.78 239 VAL B O 1
ATOM 5470 N N . GLY B 1 240 ? -5.760 10.931 76.862 1.00 26.13 240 GLY B N 1
ATOM 5471 C CA . GLY B 1 240 ? -6.807 11.432 77.742 1.00 26.23 240 GLY B CA 1
ATOM 5472 C C . GLY B 1 240 ? -7.354 12.798 77.392 1.00 29.63 240 GLY B C 1
ATOM 5473 O O . GLY B 1 240 ? -8.555 12.991 77.355 1.00 24.90 240 GLY B O 1
ATOM 5474 N N . VAL B 1 241 ? -6.454 13.741 77.139 1.00 27.02 241 VAL B N 1
ATOM 5475 C CA . VAL B 1 241 ? -6.815 15.126 76.896 1.00 29.26 241 VAL B CA 1
ATOM 5476 C C . VAL B 1 241 ? -7.405 15.342 75.505 1.00 33.50 241 VAL B C 1
ATOM 5477 O O . VAL B 1 241 ? -8.229 16.216 75.299 1.00 28.20 241 VAL B O 1
ATOM 5481 N N . GLY B 1 242 ? -6.973 14.537 74.554 1.00 28.75 242 GLY B N 1
ATOM 5482 C CA . GLY B 1 242 ? -7.453 14.658 73.197 1.00 24.16 242 GLY B CA 1
ATOM 5483 C C . GLY B 1 242 ? -6.389 15.162 72.258 1.00 23.03 242 GLY B C 1
ATOM 5484 O O . GLY B 1 242 ? -6.656 15.399 71.116 1.00 27.83 242 GLY B O 1
ATOM 5485 N N . MET B 1 243 ? -5.179 15.314 72.781 1.00 24.91 243 MET B N 1
ATOM 5486 C CA . MET B 1 243 ? -4.056 15.804 72.012 1.00 30.25 243 MET B CA 1
ATOM 5487 C C . MET B 1 243 ? -3.374 14.677 71.278 1.00 26.50 243 MET B C 1
ATOM 5488 O O . MET B 1 243 ? -2.420 14.081 71.730 1.00 35.72 243 MET B O 1
ATOM 5493 N N . VAL B 1 244 ? -3.830 14.437 70.063 1.00 22.92 244 VAL B N 1
ATOM 5494 C CA . VAL B 1 244 ? -3.646 13.149 69.436 1.00 18.97 244 VAL B CA 1
ATOM 5495 C C . VAL B 1 244 ? -3.241 13.230 67.960 1.00 22.68 244 VAL B C 1
ATOM 5496 O O . VAL B 1 244 ? -2.746 12.268 67.399 1.00 17.86 244 VAL B O 1
ATOM 5500 N N . ASP B 1 245 ? -3.432 14.394 67.357 1.00 24.01 245 ASP B N 1
ATOM 5501 C CA . ASP B 1 245 ? -3.081 14.599 65.962 1.00 22.81 245 ASP B CA 1
ATOM 5502 C C . ASP B 1 245 ? -2.066 15.727 65.788 1.00 34.64 245 ASP B C 1
ATOM 5503 O O . ASP B 1 245 ? -1.846 16.510 66.689 1.00 24.25 245 ASP B O 1
ATOM 5508 N N . ALA B 1 246 ? -1.483 15.805 64.600 1.00 26.58 246 ALA B N 1
ATOM 5509 C CA . ALA B 1 246 ? -0.374 16.697 64.333 1.00 24.36 246 ALA B CA 1
ATOM 5510 C C . ALA B 1 246 ? -0.573 18.121 64.814 1.00 21.44 246 ALA B C 1
ATOM 5511 O O . ALA B 1 246 ? -1.616 18.719 64.603 1.00 29.99 246 ALA B O 1
ATOM 5513 N N . ASN B 1 247 ? 0.450 18.649 65.464 1.00 21.50 247 ASN B N 1
ATOM 5514 C CA . ASN B 1 247 ? 0.463 20.014 65.946 1.00 22.86 247 ASN B CA 1
ATOM 5515 C C . ASN B 1 247 ? -0.478 20.330 67.110 1.00 31.33 247 ASN B C 1
ATOM 5516 O O . ASN B 1 247 ? -0.555 21.460 67.543 1.00 29.70 247 ASN B O 1
ATOM 5521 N N . GLN B 1 248 ? -1.191 19.332 67.602 1.00 22.64 248 GLN B N 1
ATOM 5522 C CA . GLN B 1 248 ? -1.838 19.439 68.900 1.00 16.67 248 GLN B CA 1
ATOM 5523 C C . GLN B 1 248 ? -0.802 19.367 70.013 1.00 25.68 248 GLN B C 1
ATOM 5524 O O . GLN B 1 248 ? 0.165 18.658 69.898 1.00 23.85 248 GLN B O 1
ATOM 5530 N N . ALA B 1 249 ? -1.024 20.103 71.089 1.00 27.07 249 ALA B N 1
ATOM 5531 C CA . ALA B 1 249 ? -0.043 20.205 72.136 1.00 24.56 249 ALA B CA 1
ATOM 5532 C C . ALA B 1 249 ? -0.700 20.526 73.461 1.00 29.75 249 ALA B C 1
ATOM 5533 O O . ALA B 1 249 ? -1.799 21.053 73.498 1.00 24.71 249 ALA B O 1
ATOM 5535 N N . MET B 1 250 ? -0.022 20.152 74.538 1.00 27.71 250 MET B N 1
ATOM 5536 C CA . MET B 1 250 ? -0.433 20.502 75.883 1.00 16.25 250 MET B CA 1
ATOM 5537 C C . MET B 1 250 ? 0.750 20.851 76.782 1.00 26.05 250 MET B C 1
ATOM 5538 O O . MET B 1 250 ? 1.802 20.221 76.733 1.00 23.69 250 MET B O 1
ATOM 5543 N N . LEU B 1 251 ? 0.542 21.870 77.600 1.00 21.55 251 LEU B N 1
ATOM 5544 C CA . LEU B 1 251 ? 1.533 22.365 78.528 1.00 18.60 251 LEU B CA 1
ATOM 5545 C C . LEU B 1 251 ? 1.081 22.165 79.970 1.00 31.17 251 LEU B C 1
ATOM 5546 O O . LEU B 1 251 ? 0.022 22.626 80.369 1.00 30.66 251 LEU B O 1
ATOM 5551 N N . SER B 1 252 ? 1.905 21.469 80.741 1.00 27.83 252 SER B N 1
ATOM 5552 C CA . SER B 1 252 ? 1.590 21.133 82.119 1.00 26.38 252 SER B CA 1
ATOM 5553 C C . SER B 1 252 ? 2.176 22.120 83.122 1.00 43.29 252 SER B C 1
ATOM 5554 O O . SER B 1 252 ? 3.388 22.240 83.248 1.00 19.40 252 SER B O 1
ATOM 5557 N N . LEU B 1 253 ? 1.293 22.821 83.826 1.00 25.02 253 LEU B N 1
ATOM 5558 C CA . LEU B 1 253 ? 1.681 23.913 84.698 1.00 23.22 253 LEU B CA 1
ATOM 5559 C C . LEU B 1 253 ? 1.726 23.455 86.145 1.00 37.01 253 LEU B C 1
ATOM 5560 O O . LEU B 1 253 ? 1.780 24.264 87.061 1.00 37.46 253 LEU B O 1
ATOM 5565 N N . GLY B 1 254 ? 1.707 22.146 86.341 1.00 40.39 254 GLY B N 1
ATOM 5566 C CA . GLY B 1 254 ? 1.725 21.576 87.655 1.00 28.38 254 GLY B CA 1
ATOM 5567 C C . GLY B 1 254 ? 3.121 21.492 88.226 1.00 50.47 254 GLY B C 1
ATOM 5568 O O . GLY B 1 254 ? 3.990 22.287 87.903 1.00 42.01 254 GLY B O 1
ATOM 5569 N N . THR B 1 255 ? 3.323 20.508 89.085 1.00 34.76 255 THR B N 1
ATOM 5570 C CA . THR B 1 255 ? 4.535 20.385 89.855 1.00 33.90 255 THR B CA 1
ATOM 5571 C C . THR B 1 255 ? 5.663 19.883 88.987 1.00 53.76 255 THR B C 1
ATOM 5572 O O . THR B 1 255 ? 6.817 19.944 89.369 1.00 55.06 255 THR B O 1
ATOM 5576 N N . SER B 1 256 ? 5.310 19.399 87.801 1.00 53.24 256 SER B N 1
ATOM 5577 C CA . SER B 1 256 ? 6.211 18.616 86.991 1.00 51.18 256 SER B CA 1
ATOM 5578 C C . SER B 1 256 ? 6.121 19.096 85.549 1.00 40.61 256 SER B C 1
ATOM 5579 O O . SER B 1 256 ? 5.436 18.508 84.729 1.00 36.59 256 SER B O 1
ATOM 5582 N N . GLY B 1 257 ? 6.808 20.188 85.256 1.00 37.26 257 GLY B N 1
ATOM 5583 C CA . GLY B 1 257 ? 6.584 20.913 84.025 1.00 32.90 257 GLY B CA 1
ATOM 5584 C C . GLY B 1 257 ? 6.996 20.137 82.790 1.00 44.46 257 GLY B C 1
ATOM 5585 O O . GLY B 1 257 ? 8.089 19.594 82.733 1.00 39.67 257 GLY B O 1
ATOM 5586 N N . VAL B 1 258 ? 6.100 20.091 81.809 1.00 29.39 258 VAL B N 1
ATOM 5587 C CA . VAL B 1 258 ? 6.299 19.353 80.571 1.00 30.17 258 VAL B CA 1
ATOM 5588 C C . VAL B 1 258 ? 5.529 20.012 79.442 1.00 27.86 258 VAL B C 1
ATOM 5589 O O . VAL B 1 258 ? 4.396 20.410 79.619 1.00 23.71 258 VAL B O 1
ATOM 5593 N N . TYR B 1 259 ? 6.151 20.093 78.281 1.00 19.45 259 TYR B N 1
ATOM 5594 C CA . TYR B 1 259 ? 5.452 20.398 77.055 1.00 22.68 259 TYR B CA 1
ATOM 5595 C C . TYR B 1 259 ? 5.412 19.176 76.173 1.00 22.90 259 TYR B C 1
ATOM 5596 O O . TYR B 1 259 ? 6.425 18.559 75.924 1.00 28.67 259 TYR B O 1
ATOM 5605 N N . PHE B 1 260 ? 4.213 18.837 75.723 1.00 22.87 260 PHE B N 1
ATOM 5606 C CA . PHE B 1 260 ? 3.962 17.683 74.880 1.00 16.66 260 PHE B CA 1
ATOM 5607 C C . PHE B 1 260 ? 3.300 18.172 73.602 1.00 17.31 260 PHE B C 1
ATOM 5608 O O . PHE B 1 260 ? 2.312 18.877 73.648 1.00 25.68 260 PHE B O 1
ATOM 5616 N N . ALA B 1 261 ? 3.881 17.811 72.469 1.00 23.32 261 ALA B N 1
ATOM 5617 C CA . ALA B 1 261 ? 3.382 18.226 71.192 1.00 34.17 261 ALA B CA 1
ATOM 5618 C C . ALA B 1 261 ? 3.430 17.096 70.169 1.00 33.25 261 ALA B C 1
ATOM 5619 O O . ALA B 1 261 ? 4.482 16.554 69.896 1.00 24.82 261 ALA B O 1
ATOM 5621 N N . VAL B 1 262 ? 2.274 16.755 69.623 1.00 23.31 262 VAL B N 1
ATOM 5622 C CA . VAL B 1 262 ? 2.185 15.824 68.513 1.00 21.08 262 VAL B CA 1
ATOM 5623 C C . VAL B 1 262 ? 2.816 16.393 67.253 1.00 20.09 262 VA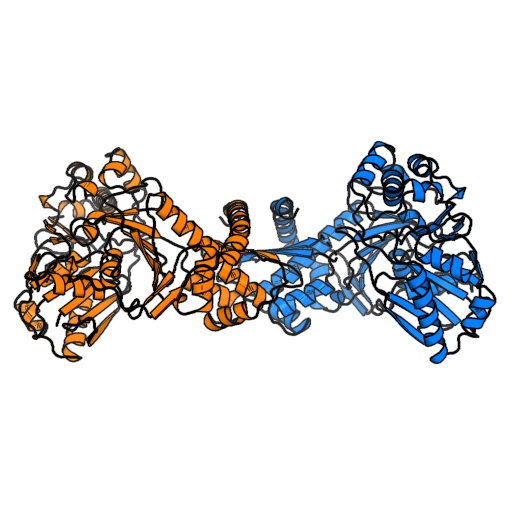L B C 1
ATOM 5624 O O . VAL B 1 262 ? 2.558 17.515 66.875 1.00 20.28 262 VAL B O 1
ATOM 5628 N N . SER B 1 263 ? 3.646 15.588 66.617 1.00 24.89 263 SER B N 1
ATOM 5629 C CA . SER B 1 263 ? 4.407 16.011 65.455 1.00 18.79 263 SER B CA 1
ATOM 5630 C C . SER B 1 263 ? 3.741 15.498 64.203 1.00 25.26 263 SER B C 1
ATOM 5631 O O . SER B 1 263 ? 3.074 14.489 64.222 1.00 33.24 263 SER B O 1
ATOM 5634 N N . GLU B 1 264 ? 3.945 16.195 63.105 1.00 30.58 264 GLU B N 1
ATOM 5635 C CA . GLU B 1 264 ? 3.639 15.646 61.812 1.00 22.68 264 GLU B CA 1
ATOM 5636 C C . GLU B 1 264 ? 4.653 14.585 61.383 1.00 36.09 264 GLU B C 1
ATOM 5637 O O . GLU B 1 264 ? 5.741 14.901 60.919 1.00 32.58 264 GLU B O 1
ATOM 5643 N N . GLY B 1 265 ? 4.285 13.324 61.550 1.00 24.52 265 GLY B N 1
ATOM 5644 C CA . GLY B 1 265 ? 5.244 12.247 61.576 1.00 24.05 265 GLY B CA 1
ATOM 5645 C C . GLY B 1 265 ? 6.401 12.460 62.527 1.00 33.40 265 GLY B C 1
ATOM 5646 O O . GLY B 1 265 ? 6.374 13.321 63.383 1.00 32.95 265 GLY B O 1
ATOM 5647 N N . PHE B 1 266 ? 7.431 11.652 62.359 1.00 37.59 266 PHE B N 1
ATOM 5648 C CA . PHE B 1 266 ? 8.539 11.604 63.289 1.00 28.12 266 PHE B CA 1
ATOM 5649 C C . PHE B 1 266 ? 9.519 12.745 63.037 1.00 44.61 266 PHE B C 1
ATOM 5650 O O . PHE B 1 266 ? 9.900 12.997 61.908 1.00 32.53 266 PHE B O 1
ATOM 5658 N N . LEU B 1 267 ? 9.874 13.457 64.105 1.00 30.36 267 LEU B N 1
ATOM 5659 C CA . LEU B 1 267 ? 10.924 14.469 64.077 1.00 37.41 267 LEU B CA 1
ATOM 5660 C C . LEU B 1 267 ? 11.883 14.344 65.257 1.00 48.60 267 LEU B C 1
ATOM 5661 O O . LEU B 1 267 ? 11.551 13.776 66.287 1.00 31.26 267 LEU B O 1
ATOM 5666 N N . SER B 1 268 ? 13.075 14.904 65.089 1.00 51.92 268 SER B N 1
ATOM 5667 C CA . SER B 1 268 ? 14.109 14.846 66.111 1.00 51.47 268 SER B CA 1
ATOM 5668 C C . SER B 1 268 ? 15.045 16.042 66.081 1.00 50.66 268 SER B C 1
ATOM 5669 O O . SER B 1 268 ? 15.446 16.512 65.027 1.00 43.60 268 SER B O 1
ATOM 5672 N N . LYS B 1 269 ? 15.380 16.519 67.269 1.00 58.86 269 LYS B N 1
ATOM 5673 C CA . LYS B 1 269 ? 16.564 17.326 67.494 1.00 63.45 269 LYS B CA 1
ATOM 5674 C C . LYS B 1 269 ? 17.438 16.726 68.585 1.00 62.16 269 LYS B C 1
ATOM 5675 O O . LYS B 1 269 ? 17.337 17.099 69.746 1.00 59.50 269 LYS B O 1
ATOM 5681 N N . PRO B 1 270 ? 18.285 15.790 68.198 1.00 60.70 270 PRO B N 1
ATOM 5682 C CA . PRO B 1 270 ? 18.811 14.807 69.128 1.00 67.10 270 PRO B CA 1
ATOM 5683 C C . PRO B 1 270 ? 19.873 15.397 70.041 1.00 75.52 270 PRO B C 1
ATOM 5684 O O . PRO B 1 270 ? 20.216 14.770 71.034 1.00 76.17 270 PRO B O 1
ATOM 5688 N N . GLU B 1 271 ? 20.394 16.571 69.703 1.00 69.85 271 GLU B N 1
ATOM 5689 C CA . GLU B 1 271 ? 21.325 17.262 70.584 1.00 76.66 271 GLU B CA 1
ATOM 5690 C C . GLU B 1 271 ? 20.637 18.359 71.379 1.00 76.18 271 GLU B C 1
ATOM 5691 O O . GLU B 1 271 ? 21.105 19.481 71.408 1.00 98.63 271 GLU B O 1
ATOM 5697 N N . SER B 1 272 ? 19.524 18.042 72.004 1.00 63.05 272 SER B N 1
ATOM 5698 C CA . SER B 1 272 ? 18.826 19.036 72.799 1.00 51.96 272 SER B CA 1
ATOM 5699 C C . SER B 1 272 ? 18.138 18.352 73.952 1.00 52.22 272 SER B C 1
ATOM 5700 O O . SER B 1 272 ? 18.293 17.156 74.144 1.00 45.04 272 SER B O 1
ATOM 5703 N N . ALA B 1 273 ? 17.368 19.115 74.710 1.00 42.54 273 ALA B N 1
ATOM 5704 C CA . ALA B 1 273 ? 16.444 18.546 75.686 1.00 50.16 273 ALA B CA 1
ATOM 5705 C C . ALA B 1 273 ? 15.090 18.223 75.083 1.00 54.98 273 ALA B C 1
ATOM 5706 O O . ALA B 1 273 ? 14.149 17.917 75.804 1.00 51.01 273 ALA B O 1
ATOM 5708 N N . VAL B 1 274 ? 14.991 18.330 73.770 1.00 36.78 274 VAL B N 1
ATOM 5709 C CA . VAL B 1 274 ? 13.757 18.014 73.085 1.00 35.98 274 VAL B CA 1
ATOM 5710 C C . VAL B 1 274 ? 13.754 16.559 72.697 1.00 37.32 274 VAL B C 1
ATOM 5711 O O . VAL B 1 274 ? 14.432 16.161 71.771 1.00 41.35 274 VAL B O 1
ATOM 5715 N N . HIS B 1 275 ? 12.984 15.766 73.413 1.00 22.99 275 HIS B N 1
ATOM 5716 C CA . HIS B 1 275 ? 12.930 14.355 73.137 1.00 24.08 275 HIS B CA 1
ATOM 5717 C C . HIS B 1 275 ? 11.798 13.968 72.210 1.00 28.42 275 HIS B C 1
ATOM 5718 O O . HIS B 1 275 ? 10.796 14.653 72.136 1.00 33.43 275 HIS B O 1
ATOM 5725 N N . SER B 1 276 ? 11.984 12.883 71.500 1.00 22.73 276 SER B N 1
ATOM 5726 C CA . SER B 1 276 ? 11.025 12.476 70.493 1.00 25.51 276 SER B CA 1
ATOM 5727 C C . SER B 1 276 ? 10.674 10.981 70.626 1.00 34.75 276 SER B C 1
ATOM 5728 O O . SER B 1 276 ? 11.550 10.132 70.675 1.00 31.57 276 SER B O 1
ATOM 5731 N N . PHE B 1 277 ? 9.381 10.702 70.677 1.00 28.62 277 PHE B N 1
ATOM 5732 C CA . PHE B 1 277 ? 8.875 9.363 70.927 1.00 23.18 277 PHE B CA 1
ATOM 5733 C C . PHE B 1 277 ? 7.687 9.024 70.034 1.00 23.31 277 PHE B C 1
ATOM 5734 O O . PHE B 1 277 ? 7.029 9.902 69.513 1.00 25.91 277 PHE B O 1
ATOM 5742 N N . CYS B 1 278 ? 7.423 7.739 69.860 1.00 27.62 278 CYS B N 1
ATOM 5743 C CA . CYS B 1 278 ? 6.121 7.286 69.397 1.00 23.69 278 CYS B CA 1
ATOM 5744 C C . CYS B 1 278 ? 4.994 7.767 70.322 1.00 20.21 278 CYS B C 1
ATOM 5745 O O . CYS B 1 278 ? 5.170 7.841 71.522 1.00 23.28 278 CYS B O 1
ATOM 5748 N N . HIS B 1 279 ? 3.850 8.117 69.743 1.00 24.20 279 HIS B N 1
ATOM 5749 C CA . HIS B 1 279 ? 2.611 8.292 70.504 1.00 18.87 279 HIS B CA 1
ATOM 5750 C C . HIS B 1 279 ? 2.008 6.933 70.800 1.00 24.85 279 HIS B C 1
ATOM 5751 O O . HIS B 1 279 ? 2.421 5.941 70.229 1.00 25.36 279 HIS B O 1
ATOM 5758 N N . ALA B 1 280 ? 1.036 6.901 71.687 1.00 22.42 280 ALA B N 1
ATOM 5759 C CA . ALA B 1 280 ? 0.338 5.673 72.028 1.00 24.02 280 ALA B CA 1
ATOM 5760 C C . ALA B 1 280 ? -0.889 5.451 71.168 1.00 24.65 280 ALA B C 1
ATOM 5761 O O . ALA B 1 280 ? -1.919 4.978 71.612 1.00 30.23 280 ALA B O 1
ATOM 5763 N N . LEU B 1 281 ? -0.748 5.811 69.905 1.00 25.99 281 LEU B N 1
ATOM 5764 C CA . LEU B 1 281 ? -1.713 5.464 68.889 1.00 20.87 281 LEU B CA 1
ATOM 5765 C C . LEU B 1 281 ? -1.002 5.242 67.567 1.00 28.26 281 LEU B C 1
ATOM 5766 O O . LEU B 1 281 ? 0.097 5.723 67.367 1.00 24.76 281 LEU B O 1
ATOM 5771 N N . PRO B 1 282 ? -1.649 4.504 66.673 1.00 21.80 282 PRO B N 1
ATOM 5772 C CA . PRO B 1 282 ? -1.069 4.174 65.373 1.00 20.57 282 PRO B CA 1
ATOM 5773 C C . PRO B 1 282 ? -0.672 5.421 64.605 1.00 19.91 282 PRO B C 1
ATOM 5774 O O . PRO B 1 282 ? -1.380 6.411 64.620 1.00 22.87 282 PRO B O 1
ATOM 5778 N N . GLN B 1 283 ? 0.483 5.363 63.966 1.00 34.05 283 GLN B N 1
ATOM 5779 C CA . GLN B 1 283 ? 0.904 6.372 63.019 1.00 22.06 283 GLN B CA 1
ATOM 5780 C C . GLN B 1 283 ? 1.098 7.764 63.611 1.00 21.24 283 GLN B C 1
ATOM 5781 O O . GLN B 1 283 ? 1.128 8.735 62.882 1.00 29.48 283 GLN B O 1
ATOM 5787 N N . ARG B 1 284 ? 1.222 7.851 64.930 1.00 29.44 284 ARG B N 1
ATOM 5788 C CA . ARG B 1 284 ? 1.521 9.116 65.581 1.00 28.15 284 ARG B CA 1
ATOM 5789 C C . ARG B 1 284 ? 2.878 9.104 66.253 1.00 21.79 284 ARG B C 1
ATOM 5790 O O . ARG B 1 284 ? 3.274 8.106 66.829 1.00 26.08 284 ARG B O 1
ATOM 5798 N N . TRP B 1 285 ? 3.548 10.245 66.198 1.00 17.50 285 TRP B N 1
ATOM 5799 C CA . TRP B 1 285 ? 4.702 10.544 67.031 1.00 17.76 285 TRP B CA 1
ATOM 5800 C C . TRP B 1 285 ? 4.524 11.872 67.799 1.00 28.05 285 TRP B C 1
ATOM 5801 O O . TRP B 1 285 ? 3.682 12.685 67.463 1.00 32.41 285 TRP B O 1
ATOM 5812 N N . HIS B 1 286 ? 5.347 12.080 68.811 1.00 17.99 286 HIS B N 1
ATOM 5813 C CA . HIS B 1 286 ? 5.386 13.354 69.497 1.00 27.97 286 HIS B CA 1
ATOM 5814 C C . HIS B 1 286 ? 6.777 13.798 69.921 1.00 34.56 286 HIS B C 1
ATOM 5815 O O . HIS B 1 286 ? 7.690 12.996 70.060 1.00 26.66 286 HIS B O 1
ATOM 5822 N N . LEU B 1 287 ? 6.899 15.098 70.135 1.00 29.12 287 LEU B N 1
ATOM 5823 C CA . LEU B 1 287 ? 7.978 15.677 70.900 1.00 23.99 287 LEU B CA 1
ATOM 5824 C C . LEU B 1 287 ? 7.568 15.953 72.320 1.00 25.28 287 LEU B C 1
ATOM 5825 O O . LEU B 1 287 ? 6.400 16.115 72.625 1.00 23.61 287 LEU B O 1
ATOM 5830 N N . MET B 1 288 ? 8.553 15.990 73.205 1.00 28.26 288 MET B N 1
ATOM 5831 C CA . MET B 1 288 ? 8.355 16.519 74.539 1.00 30.97 288 MET B CA 1
ATOM 5832 C C . MET B 1 288 ? 9.600 17.080 75.208 1.00 31.54 288 MET B C 1
ATOM 5833 O O . MET B 1 288 ? 10.714 16.668 74.912 1.00 29.21 288 MET B O 1
ATOM 5838 N N . SER B 1 289 ? 9.382 18.038 76.100 1.00 24.30 289 SER B N 1
ATOM 5839 C CA . SER B 1 289 ? 10.450 18.775 76.756 1.00 25.42 289 SER B CA 1
ATOM 5840 C C . SER B 1 289 ? 10.096 19.050 78.213 1.00 35.13 289 SER B C 1
ATOM 5841 O O . SER B 1 289 ? 9.007 19.504 78.515 1.00 19.27 289 SER B O 1
ATOM 5844 N N . VAL B 1 290 ? 11.034 18.774 79.105 1.00 30.43 290 VAL B N 1
ATOM 5845 C CA . VAL B 1 290 ? 10.950 19.228 80.477 1.00 31.32 290 VAL B CA 1
ATOM 5846 C C . VAL B 1 290 ? 10.935 20.748 80.556 1.00 20.07 290 VAL B C 1
ATOM 5847 O O . VAL B 1 290 ? 11.641 21.415 79.833 1.00 39.84 290 VAL B O 1
ATOM 5851 N N . MET B 1 291 ? 10.125 21.282 81.450 1.00 30.46 291 MET B N 1
ATOM 5852 C CA . MET B 1 291 ? 9.982 22.719 81.595 1.00 33.81 291 MET B CA 1
ATOM 5853 C C . MET B 1 291 ? 10.163 23.167 83.038 1.00 33.08 291 MET B C 1
ATOM 5854 O O . MET B 1 291 ? 10.080 22.370 83.957 1.00 33.05 291 MET B O 1
ATOM 5859 N N . LEU B 1 292 ? 10.420 24.457 83.205 1.00 39.22 292 LEU B N 1
ATOM 5860 C CA . LEU B 1 292 ? 10.051 25.208 84.393 1.00 37.09 292 LEU B CA 1
ATOM 5861 C C . LEU B 1 292 ? 8.726 24.727 84.948 1.00 38.69 292 LEU B C 1
ATOM 5862 O O . LEU B 1 292 ? 7.713 24.790 84.271 1.00 31.32 292 LEU B O 1
ATOM 5867 N N . SER B 1 293 ? 8.745 24.247 86.184 1.00 39.82 293 SER B N 1
ATOM 5868 C CA . SER B 1 293 ? 7.517 23.952 86.895 1.00 35.07 293 SER B CA 1
ATOM 5869 C C . SER B 1 293 ? 6.882 25.203 87.455 1.00 38.91 293 SER B C 1
ATOM 5870 O O . SER B 1 293 ? 7.418 25.831 88.328 1.00 34.55 293 SER B O 1
ATOM 5873 N N . ALA B 1 294 ? 5.731 25.558 86.904 1.00 36.15 294 ALA B N 1
ATOM 5874 C CA . ALA B 1 294 ? 5.063 26.796 87.260 1.00 35.70 294 ALA B CA 1
ATOM 5875 C C . ALA B 1 294 ? 4.581 26.751 88.675 1.00 41.36 294 ALA B C 1
ATOM 5876 O O . ALA B 1 294 ? 4.729 27.705 89.410 1.00 39.48 294 ALA B O 1
ATOM 5878 N N . ALA B 1 295 ? 4.010 25.622 89.063 1.00 42.14 295 ALA B N 1
ATOM 5879 C CA . ALA B 1 295 ? 3.398 25.478 90.365 1.00 46.11 295 ALA B CA 1
ATOM 5880 C C . ALA B 1 295 ? 4.440 25.570 91.463 1.00 41.65 295 ALA B C 1
ATOM 5881 O O . ALA B 1 295 ? 4.246 26.267 92.441 1.00 39.55 295 ALA B O 1
ATOM 5883 N N . SER B 1 296 ? 5.548 24.867 91.287 1.00 38.05 296 SER B N 1
ATOM 5884 C CA . SER B 1 296 ? 6.668 24.965 92.208 1.00 37.94 296 SER B CA 1
ATOM 5885 C C . SER B 1 296 ? 7.143 26.406 92.358 1.00 52.51 296 SER B C 1
ATOM 5886 O O . SER B 1 296 ? 7.266 26.914 93.464 1.00 37.73 296 SER B O 1
ATOM 5889 N N . CYS B 1 297 ? 7.415 27.053 91.233 1.00 36.31 297 CYS B N 1
ATOM 5890 C CA . CYS B 1 297 ? 7.962 28.398 91.238 1.00 41.72 297 CYS B CA 1
ATOM 5891 C C . CYS B 1 297 ? 7.041 29.449 91.866 1.00 42.30 297 CYS B C 1
ATOM 5892 O O . CYS B 1 297 ? 7.501 30.313 92.595 1.00 32.39 297 CYS B O 1
ATOM 5895 N N . LEU B 1 298 ? 5.748 29.354 91.572 1.00 31.46 298 LEU B N 1
ATOM 5896 C CA . LEU B 1 298 ? 4.736 30.212 92.173 1.00 26.69 298 LEU B CA 1
ATOM 5897 C C . LEU B 1 298 ? 4.593 30.020 93.684 1.00 33.79 298 LEU B C 1
ATOM 5898 O O . LEU B 1 298 ? 4.489 30.974 94.429 1.00 31.32 298 LEU B O 1
ATOM 5903 N N . ASP B 1 299 ? 4.604 28.772 94.121 1.00 34.46 299 ASP B N 1
ATOM 5904 C CA . ASP B 1 299 ? 4.687 28.450 95.539 1.00 38.38 299 ASP B CA 1
ATOM 5905 C C . ASP B 1 299 ? 5.841 29.175 96.225 1.00 44.11 299 ASP B C 1
ATOM 5906 O O . ASP B 1 299 ? 5.666 29.800 97.257 1.00 40.08 299 ASP B O 1
ATOM 5911 N N . TRP B 1 300 ? 7.027 29.084 95.648 1.00 43.74 300 TRP B N 1
ATOM 5912 C CA . TRP B 1 300 ? 8.199 29.671 96.264 1.00 44.32 300 TRP B CA 1
ATOM 5913 C C . TRP B 1 300 ? 8.105 31.183 96.275 1.00 43.56 300 TRP B C 1
ATOM 5914 O O . TRP B 1 300 ? 8.382 31.829 97.271 1.00 32.16 300 TRP B O 1
ATOM 5925 N N . ALA B 1 301 ? 7.707 31.725 95.137 1.00 38.26 301 ALA B N 1
ATOM 5926 C CA . ALA B 1 301 ? 7.541 33.145 94.982 1.00 40.52 301 ALA B CA 1
ATOM 5927 C C . ALA B 1 301 ? 6.573 33.692 96.015 1.00 32.78 301 ALA B C 1
ATOM 5928 O O . ALA B 1 301 ? 6.748 34.775 96.540 1.00 37.57 301 ALA B O 1
ATOM 5930 N N . ALA B 1 302 ? 5.554 32.894 96.324 1.00 44.36 302 ALA B N 1
ATOM 5931 C CA . ALA B 1 302 ? 4.558 33.296 97.311 1.00 48.61 302 ALA B CA 1
ATOM 5932 C C . ALA B 1 302 ? 5.197 33.519 98.668 1.00 34.96 302 ALA B C 1
ATOM 5933 O O . ALA B 1 302 ? 4.999 34.535 99.305 1.00 40.88 302 ALA B O 1
ATOM 5935 N N . LYS B 1 303 ? 5.981 32.539 99.094 1.00 38.47 303 LYS B N 1
ATOM 5936 C CA . LYS B 1 303 ? 6.700 32.635 100.347 1.00 61.81 303 LYS B CA 1
ATOM 5937 C C . LYS B 1 303 ? 7.740 33.766 100.340 1.00 59.90 303 LYS B C 1
ATOM 5938 O O . LYS B 1 303 ? 7.811 34.560 101.263 1.00 46.75 303 LYS B O 1
ATOM 5944 N N . LEU B 1 304 ? 8.542 33.810 99.283 1.00 54.88 304 LEU B N 1
ATOM 5945 C CA . LEU B 1 304 ? 9.529 34.855 99.091 1.00 42.20 304 LEU B CA 1
ATOM 5946 C C . LEU B 1 304 ? 8.942 36.236 99.267 1.00 43.24 304 LEU B C 1
ATOM 5947 O O . LEU B 1 304 ? 9.510 37.053 99.968 1.00 36.54 304 LEU B O 1
ATOM 5952 N N . THR B 1 305 ? 7.811 36.494 98.619 1.00 37.73 305 THR B N 1
ATOM 5953 C CA . THR B 1 305 ? 7.170 37.791 98.709 1.00 40.43 305 THR B CA 1
ATOM 5954 C C . THR B 1 305 ? 6.456 38.017 100.034 1.00 54.23 305 THR B C 1
ATOM 5955 O O . THR B 1 305 ? 6.040 39.121 100.332 1.00 35.32 305 THR B O 1
ATOM 5959 N N . GLY B 1 306 ? 6.299 36.954 100.811 1.00 50.03 306 GLY B N 1
ATOM 5960 C CA . GLY B 1 306 ? 5.477 36.994 102.004 1.00 49.29 306 GLY B CA 1
ATOM 5961 C C . GLY B 1 306 ? 3.982 36.964 101.753 1.00 45.27 306 GLY B C 1
ATOM 5962 O O . GLY B 1 306 ? 3.204 37.333 102.613 1.00 49.45 306 GLY B O 1
ATOM 5963 N N . LEU B 1 307 ? 3.576 36.519 100.574 1.00 52.36 307 LEU B N 1
ATOM 5964 C CA . LEU B 1 307 ? 2.163 36.450 100.247 1.00 47.91 307 LEU B CA 1
ATOM 5965 C C . LEU B 1 307 ? 1.604 35.052 100.433 1.00 47.88 307 LEU B C 1
ATOM 5966 O O . LEU B 1 307 ? 0.505 34.754 99.998 1.00 54.81 307 LEU B O 1
ATOM 5971 N N . SER B 1 308 ? 2.369 34.197 101.089 1.00 54.67 308 SER B N 1
ATOM 5972 C CA . SER B 1 308 ? 1.807 33.043 101.785 1.00 58.33 308 SER B CA 1
ATOM 5973 C C . SER B 1 308 ? 0.897 32.129 100.968 1.00 59.21 308 SER B C 1
ATOM 5974 O O . SER B 1 308 ? 0.279 31.227 101.506 1.00 68.85 308 SER B O 1
ATOM 5977 N N . ASN B 1 309 ? 0.811 32.374 99.670 1.00 45.01 309 ASN B N 1
ATOM 5978 C CA . ASN B 1 309 ? -0.003 31.525 98.816 1.00 50.19 309 ASN B CA 1
ATOM 5979 C C . ASN B 1 309 ? -0.036 32.034 97.378 1.00 25.41 309 ASN B C 1
ATOM 5980 O O . ASN B 1 309 ? 0.339 33.150 97.101 1.00 40.73 309 ASN B O 1
ATOM 5985 N N . VAL B 1 310 ? -0.508 31.186 96.478 1.00 37.07 310 VAL B N 1
ATOM 5986 C CA . VAL B 1 310 ? -0.379 31.404 95.053 1.00 49.69 310 VAL B CA 1
ATOM 5987 C C . VAL B 1 310 ? -1.562 32.260 94.602 1.00 34.54 310 VAL B C 1
ATOM 5988 O O . VAL B 1 310 ? -1.393 33.237 93.894 1.00 49.87 310 VAL B O 1
ATOM 5992 N N . PRO B 1 311 ? -2.760 31.902 95.028 1.00 42.43 311 PRO B N 1
ATOM 5993 C CA . PRO B 1 311 ? -3.928 32.722 94.710 1.00 41.55 311 PRO B CA 1
ATOM 5994 C C . PRO B 1 311 ? -3.735 34.171 95.184 1.00 34.69 311 PRO B C 1
ATOM 5995 O O . PRO B 1 311 ? -4.004 35.101 94.456 1.00 32.52 311 PRO B O 1
ATOM 5999 N N . ALA B 1 312 ? -3.241 34.325 96.403 1.00 36.21 312 ALA B N 1
ATOM 6000 C CA . ALA B 1 312 ? -2.858 35.624 96.904 1.00 37.31 312 ALA B CA 1
ATOM 6001 C C . ALA B 1 312 ? -1.818 36.292 96.032 1.00 34.81 312 ALA B C 1
ATOM 6002 O O . ALA B 1 312 ? -1.930 37.468 95.731 1.00 36.61 312 ALA B O 1
ATOM 6004 N N . LEU B 1 313 ? -0.810 35.535 95.625 1.00 38.38 313 LEU B N 1
ATOM 6005 C CA . LEU B 1 313 ? 0.223 36.066 94.742 1.00 46.50 313 LEU B CA 1
ATOM 6006 C C . LEU B 1 313 ? -0.338 36.565 93.420 1.00 29.87 313 LEU B C 1
ATOM 6007 O O . LEU B 1 313 ? -0.007 37.644 92.974 1.00 28.94 313 LEU B O 1
ATOM 6012 N N . ILE B 1 314 ? -1.196 35.757 92.811 1.00 44.57 314 ILE B N 1
ATOM 6013 C CA . ILE B 1 314 ? -1.850 36.120 91.564 1.00 39.64 314 ILE B CA 1
ATOM 6014 C C . ILE B 1 314 ? -2.782 37.298 91.717 1.00 27.83 314 ILE B C 1
ATOM 6015 O O . ILE B 1 314 ? -2.759 38.221 90.928 1.00 36.46 314 ILE B O 1
ATOM 6020 N N . ALA B 1 315 ? -3.591 37.260 92.761 1.00 36.85 315 ALA B N 1
ATOM 6021 C CA . ALA B 1 315 ? -4.428 38.385 93.116 1.00 45.58 315 ALA B CA 1
ATOM 6022 C C . ALA B 1 315 ? -3.639 39.677 93.227 1.00 39.51 315 ALA B C 1
ATOM 6023 O O . ALA B 1 315 ? -4.013 40.695 92.672 1.00 38.52 315 ALA B O 1
ATOM 6025 N N . ALA B 1 316 ? -2.544 39.627 93.959 1.00 31.42 316 ALA B N 1
ATOM 6026 C CA . ALA B 1 316 ? -1.703 40.789 94.116 1.00 34.99 316 ALA B CA 1
ATOM 6027 C C . ALA B 1 316 ? -1.154 41.287 92.784 1.00 38.07 316 ALA B C 1
ATOM 6028 O O . ALA B 1 316 ? -1.156 42.478 92.518 1.00 40.44 316 ALA B O 1
ATOM 6030 N N . ALA B 1 317 ? -0.695 40.365 91.950 1.00 38.12 317 ALA B N 1
ATOM 6031 C CA . ALA B 1 317 ? -0.139 40.720 90.656 1.00 37.86 317 ALA B CA 1
ATOM 6032 C C . ALA B 1 317 ? -1.114 41.592 89.891 1.00 38.96 317 ALA B C 1
ATOM 6033 O O . ALA B 1 317 ? -0.725 42.525 89.210 1.00 28.09 317 ALA B O 1
ATOM 6035 N N . GLN B 1 318 ? -2.395 41.275 90.022 1.00 45.36 318 GLN B N 1
ATOM 6036 C CA . GLN B 1 318 ? -3.435 42.008 89.333 1.00 51.43 318 GLN B CA 1
ATOM 6037 C C . GLN B 1 318 ? -3.521 43.437 89.822 1.00 42.66 318 GLN B C 1
ATOM 6038 O O . GLN B 1 318 ? -3.913 44.319 89.086 1.00 39.65 318 GLN B O 1
ATOM 6044 N N . GLN B 1 319 ? -3.162 43.652 91.076 1.00 33.82 319 GLN B N 1
ATOM 6045 C CA . GLN B 1 319 ? -3.277 44.970 91.682 1.00 59.07 319 GLN B CA 1
ATOM 6046 C C . GLN B 1 319 ? -2.094 45.888 91.345 1.00 62.89 319 GLN B C 1
ATOM 6047 O O . GLN B 1 319 ? -2.170 47.096 91.512 1.00 49.20 319 GLN B O 1
ATOM 6053 N N . ALA B 1 320 ? -1.008 45.302 90.858 1.00 58.12 320 ALA B N 1
ATOM 6054 C CA . ALA B 1 320 ? 0.181 46.074 90.523 1.00 52.79 320 ALA B CA 1
ATOM 6055 C C . ALA B 1 320 ? -0.179 47.245 89.629 1.00 41.60 320 ALA B C 1
ATOM 6056 O O . ALA B 1 320 ? -1.190 47.221 88.953 1.00 38.54 320 ALA B O 1
ATOM 6058 N N . ASP B 1 321 ? 0.653 48.272 89.658 1.00 47.89 321 ASP B N 1
ATOM 6059 C CA . ASP B 1 321 ? 0.329 49.510 88.986 1.00 63.19 321 ASP B CA 1
ATOM 6060 C C . ASP B 1 321 ? 1.193 49.773 87.768 1.00 57.95 321 ASP B C 1
ATOM 6061 O O . ASP B 1 321 ? 2.356 49.418 87.735 1.00 50.55 321 ASP B O 1
ATOM 6066 N N . GLU B 1 322 ? 0.600 50.398 86.774 1.00 51.18 322 GLU B N 1
ATOM 6067 C CA . GLU B 1 322 ? 0.810 49.987 85.408 1.00 60.98 322 GLU B CA 1
ATOM 6068 C C . GLU B 1 322 ? 1.781 50.938 84.779 1.00 52.80 322 GLU B C 1
ATOM 6069 O O . GLU B 1 322 ? 2.040 50.883 83.589 1.00 66.09 322 GLU B O 1
ATOM 6075 N N . SER B 1 323 ? 2.316 51.816 85.606 1.00 61.44 323 SER B N 1
ATOM 6076 C CA . SER B 1 323 ? 3.038 52.978 85.141 1.00 59.04 323 SER B CA 1
ATOM 6077 C C . SER B 1 323 ? 4.453 52.853 85.643 1.00 57.48 323 SER B C 1
ATOM 6078 O O . SER B 1 323 ? 5.388 53.334 85.024 1.00 61.16 323 SER B O 1
ATOM 6081 N N . ALA B 1 324 ? 4.597 52.191 86.782 1.00 60.90 324 ALA B N 1
ATOM 6082 C CA . ALA B 1 324 ? 5.830 51.513 87.116 1.00 48.47 324 ALA B CA 1
ATOM 6083 C C . ALA B 1 324 ? 6.471 50.748 85.992 1.00 47.70 324 ALA B C 1
ATOM 6084 O O . ALA B 1 324 ? 5.807 50.048 85.245 1.00 54.43 324 ALA B O 1
ATOM 6086 N N . GLU B 1 325 ? 7.777 50.881 85.878 1.00 56.24 325 GLU B N 1
ATOM 6087 C CA . GLU B 1 325 ? 8.476 50.144 84.857 1.00 54.52 325 GLU B CA 1
ATOM 6088 C C . GLU B 1 325 ? 8.576 48.668 85.180 1.00 43.85 325 GLU B C 1
ATOM 6089 O O . GLU B 1 325 ? 8.432 48.254 86.316 1.00 36.89 325 GLU B O 1
ATOM 6095 N N . PRO B 1 326 ? 8.811 47.887 84.142 1.00 49.09 326 PRO B N 1
ATOM 6096 C CA . PRO B 1 326 ? 9.148 46.469 84.262 1.00 48.78 326 PRO B CA 1
ATOM 6097 C C . PRO B 1 326 ? 10.279 46.189 85.250 1.00 37.73 326 PRO B C 1
ATOM 6098 O O . PRO B 1 326 ? 11.358 46.749 85.144 1.00 40.71 326 PRO B O 1
ATOM 6102 N N . VAL B 1 327 ? 9.997 45.330 86.217 1.00 45.38 327 VAL B N 1
ATOM 6103 C CA . VAL B 1 327 ? 11.000 44.513 86.880 1.00 39.84 327 VAL B CA 1
ATOM 6104 C C . VAL B 1 327 ? 11.090 43.160 86.210 1.00 38.45 327 VAL B C 1
ATOM 6105 O O . VAL B 1 327 ? 10.097 42.626 85.755 1.00 38.10 327 VAL B O 1
ATOM 6109 N N . TRP B 1 328 ? 12.286 42.604 86.184 1.00 23.58 328 TRP B N 1
ATOM 6110 C CA . TRP B 1 328 ? 12.504 41.293 85.632 1.00 22.63 328 TRP B CA 1
ATOM 6111 C C . TRP B 1 328 ? 12.783 40.260 86.709 1.00 32.06 328 TRP B C 1
ATOM 6112 O O . TRP B 1 328 ? 13.665 40.430 87.535 1.00 32.78 328 TRP B O 1
ATOM 6123 N N . PHE B 1 329 ? 12.003 39.191 86.702 1.00 25.83 329 PHE B N 1
ATOM 6124 C CA . PHE B 1 329 ? 12.245 38.052 87.560 1.00 20.33 329 PHE B CA 1
ATOM 6125 C C . PHE B 1 329 ? 12.857 36.911 86.784 1.00 29.92 329 PHE B C 1
ATOM 6126 O O . PHE B 1 329 ? 12.286 36.436 85.816 1.00 23.68 329 PHE B O 1
ATOM 6134 N N . LEU B 1 330 ? 14.030 36.479 87.211 1.00 27.57 330 LEU B N 1
ATOM 6135 C CA . LEU B 1 330 ? 14.711 35.386 86.551 1.00 24.12 330 LEU B CA 1
ATOM 6136 C C . LEU B 1 330 ? 14.781 34.136 87.392 1.00 18.78 330 LEU B C 1
ATOM 6137 O O . LEU B 1 330 ? 15.490 34.079 88.351 1.00 24.11 330 LEU B O 1
ATOM 6142 N N . PRO B 1 331 ? 14.003 33.144 87.029 1.00 27.29 331 PRO B N 1
ATOM 6143 C CA . PRO B 1 331 ? 13.972 31.874 87.733 1.00 24.87 331 PRO B CA 1
ATOM 6144 C C . PRO B 1 331 ? 14.978 30.880 87.220 1.00 31.22 331 PRO B C 1
ATOM 6145 O O . PRO B 1 331 ? 15.095 30.707 86.045 1.00 42.54 331 PRO B O 1
ATOM 6149 N N . TYR B 1 332 ? 15.709 30.237 88.100 1.00 31.66 332 TYR B N 1
ATOM 6150 C CA . TYR B 1 332 ? 16.694 29.258 87.715 1.00 28.13 332 TYR B CA 1
ATOM 6151 C C . TYR B 1 332 ? 16.334 27.899 88.217 1.00 41.65 332 TYR B C 1
ATOM 6152 O O . TYR B 1 332 ? 16.534 27.593 89.351 1.00 44.06 332 TYR B O 1
ATOM 6161 N N . LEU B 1 333 ? 15.690 27.109 87.331 1.00 30.50 333 LEU B N 1
ATOM 6162 C CA . LEU B 1 333 ? 15.386 25.729 87.690 1.00 28.74 333 LEU B CA 1
ATOM 6163 C C . LEU B 1 333 ? 16.660 24.923 87.916 1.00 27.82 333 LEU B C 1
ATOM 6164 O O . LEU B 1 333 ? 16.749 23.871 88.248 1.00 68.44 333 LEU B O 1
ATOM 6169 N N . SER B 1 334 ? 17.722 25.724 87.670 1.00 29.30 334 SER B N 1
ATOM 6170 C CA . SER B 1 334 ? 19.089 25.219 87.734 1.00 32.74 334 SER B CA 1
ATOM 6171 C C . SER B 1 334 ? 19.973 25.885 86.685 1.00 33.38 334 SER B C 1
ATOM 6172 O O . SER B 1 334 ? 19.423 26.708 85.891 1.00 76.82 334 SER B O 1
ATOM 6175 N N . GLN B 1 344 ? 19.463 25.345 91.523 1.00 112.90 344 GLN B N 1
ATOM 6176 C CA . GLN B 1 344 ? 18.573 24.544 92.346 1.00 107.32 344 GLN B CA 1
ATOM 6177 C C . GLN B 1 344 ? 17.381 25.297 92.912 1.00 100.93 344 GLN B C 1
ATOM 6178 O O . GLN B 1 344 ? 17.224 25.415 94.106 1.00 90.68 344 GLN B O 1
ATOM 6184 N N . ALA B 1 345 ? 16.532 25.788 92.023 1.00 90.23 345 ALA B N 1
ATOM 6185 C CA . ALA B 1 345 ? 15.346 26.531 92.411 1.00 81.51 345 ALA B CA 1
ATOM 6186 C C . ALA B 1 345 ? 15.722 27.863 93.058 1.00 68.61 345 ALA B C 1
ATOM 6187 O O . ALA B 1 345 ? 15.492 28.075 94.238 1.00 61.82 345 ALA B O 1
ATOM 6189 N N . LYS B 1 346 ? 16.304 28.741 92.266 1.00 52.43 346 LYS B N 1
ATOM 6190 C CA . LYS B 1 346 ? 16.742 30.042 92.719 1.00 54.75 346 LYS B CA 1
ATOM 6191 C C . LYS B 1 346 ? 16.218 31.153 91.830 1.00 46.31 346 LYS B C 1
ATOM 6192 O O . LYS B 1 346 ? 15.488 30.880 90.926 1.00 42.41 346 LYS B O 1
ATOM 6198 N N . GLY B 1 347 ? 16.600 32.390 92.103 1.00 38.89 347 GLY B N 1
ATOM 6199 C CA . GLY B 1 347 ? 16.139 33.523 91.321 1.00 39.31 347 GLY B CA 1
ATOM 6200 C C . GLY B 1 347 ? 16.763 34.895 91.521 1.00 31.45 347 GLY B C 1
ATOM 6201 O O . GLY B 1 347 ? 17.493 35.090 92.461 1.00 30.55 347 GLY B O 1
ATOM 6202 N N . VAL B 1 348 ? 16.442 35.814 90.612 1.00 28.56 348 VAL B N 1
ATOM 6203 C CA . VAL B 1 348 ? 16.908 37.186 90.611 1.00 21.88 348 VAL B CA 1
ATOM 6204 C C . VAL B 1 348 ? 15.750 38.124 90.268 1.00 24.11 348 VAL B C 1
ATOM 6205 O O . VAL B 1 348 ? 14.995 37.867 89.343 1.00 26.71 348 VAL B O 1
ATOM 6209 N N . PHE B 1 349 ? 15.620 39.204 91.027 1.00 24.54 349 PHE B N 1
ATOM 6210 C CA . PHE B 1 349 ? 14.908 40.393 90.576 1.00 27.83 349 PHE B CA 1
ATOM 6211 C C . PHE B 1 349 ? 15.864 41.455 90.056 1.00 22.17 349 PHE B C 1
ATOM 6212 O O . PHE B 1 349 ? 16.802 41.833 90.735 1.00 24.80 349 PHE B O 1
ATOM 6220 N N . PHE B 1 350 ? 15.603 41.942 88.854 1.00 29.68 350 PHE B N 1
ATOM 6221 C CA . PHE B 1 350 ? 16.466 42.917 88.208 1.00 20.47 350 PHE B CA 1
ATOM 6222 C C . PHE B 1 350 ? 15.645 44.120 87.772 1.00 28.87 350 PHE B C 1
ATOM 6223 O O . PHE B 1 350 ? 14.697 43.991 87.038 1.00 21.81 350 PHE B O 1
ATOM 6231 N N . GLY B 1 351 ? 16.026 45.290 88.261 1.00 26.29 351 GLY B N 1
ATOM 6232 C CA . GLY B 1 351 ? 15.412 46.536 87.855 1.00 27.51 351 GLY B CA 1
ATOM 6233 C C . GLY B 1 351 ? 14.465 47.102 88.887 1.00 25.27 351 GLY B C 1
ATOM 6234 O O . GLY B 1 351 ? 13.504 47.778 88.571 1.00 25.59 351 GLY B O 1
ATOM 6235 N N . LEU B 1 352 ? 14.754 46.816 90.140 1.00 25.67 352 LEU B N 1
ATOM 6236 C CA . LEU B 1 352 ? 13.905 47.245 91.219 1.00 30.47 352 LEU B CA 1
ATOM 6237 C C . LEU B 1 352 ? 14.078 48.735 91.438 1.00 33.46 352 LEU B C 1
ATOM 6238 O O . LEU B 1 352 ? 15.188 49.232 91.534 1.00 29.52 352 LEU B O 1
ATOM 6243 N N . THR B 1 353 ? 12.958 49.435 91.501 1.00 32.05 353 THR B N 1
ATOM 6244 C CA . THR B 1 353 ? 12.952 50.832 91.862 1.00 33.04 353 THR B CA 1
ATOM 6245 C C . THR B 1 353 ? 12.082 51.102 93.063 1.00 32.95 353 THR B C 1
ATOM 6246 O O . THR B 1 353 ? 11.498 50.208 93.646 1.00 30.02 353 THR B O 1
ATOM 6250 N N . HIS B 1 354 ? 12.002 52.371 93.411 1.00 41.87 354 HIS B N 1
ATOM 6251 C CA . HIS B 1 354 ? 11.189 52.803 94.518 1.00 52.34 354 HIS B CA 1
ATOM 6252 C C . HIS B 1 354 ? 9.704 52.551 94.289 1.00 56.42 354 HIS B C 1
ATOM 6253 O O . HIS B 1 354 ? 8.932 52.520 95.228 1.00 45.23 354 HIS B O 1
ATOM 6260 N N . GLN B 1 355 ? 9.322 52.329 93.037 1.00 47.77 355 GLN B N 1
ATOM 6261 C CA . GLN B 1 355 ? 7.921 52.139 92.686 1.00 47.32 355 GLN B CA 1
ATOM 6262 C C . GLN B 1 355 ? 7.388 50.704 92.752 1.00 45.10 355 GLN B C 1
ATOM 6263 O O . GLN B 1 355 ? 6.341 50.419 92.205 1.00 67.68 355 GLN B O 1
ATOM 6269 N N . HIS B 1 356 ? 8.111 49.817 93.420 1.00 45.58 356 HIS B N 1
ATOM 6270 C CA . HIS B 1 356 ? 7.890 48.395 93.273 1.00 38.89 356 HIS B CA 1
ATOM 6271 C C . HIS B 1 356 ? 7.535 47.789 94.615 1.00 50.06 356 HIS B C 1
ATOM 6272 O O . HIS B 1 356 ? 8.380 47.640 95.481 1.00 52.32 356 HIS B O 1
ATOM 6279 N N . GLY B 1 357 ? 6.270 47.444 94.782 1.00 54.93 357 GLY B N 1
ATOM 6280 C CA . GLY B 1 357 ? 5.823 46.815 95.999 1.00 41.34 357 GLY B CA 1
ATOM 6281 C C . GLY B 1 357 ? 5.567 45.358 95.754 1.00 41.33 357 GLY B C 1
ATOM 6282 O O . GLY B 1 357 ? 5.768 44.866 94.663 1.00 50.82 357 GLY B O 1
ATOM 6283 N N . PRO B 1 358 ? 5.113 44.662 96.780 1.00 61.82 358 PRO B N 1
ATOM 6284 C CA . PRO B 1 358 ? 4.770 43.252 96.633 1.00 55.37 358 PRO B CA 1
ATOM 6285 C C . PRO B 1 358 ? 3.840 42.986 95.464 1.00 47.09 358 PRO B C 1
ATOM 6286 O O . PRO B 1 358 ? 3.901 41.906 94.912 1.00 41.20 358 PRO B O 1
ATOM 6290 N N . ASN B 1 359 ? 3.005 43.950 95.097 1.00 40.73 359 ASN B N 1
ATOM 6291 C CA . ASN B 1 359 ? 2.205 43.821 93.894 1.00 40.89 359 ASN B CA 1
ATOM 6292 C C . ASN B 1 359 ? 3.082 43.708 92.647 1.00 46.10 359 ASN B C 1
ATOM 6293 O O . ASN B 1 359 ? 3.064 42.706 91.950 1.00 37.96 359 ASN B O 1
ATOM 6298 N N . GLU B 1 360 ? 3.828 44.769 92.372 1.00 43.24 360 GLU B N 1
ATOM 6299 C CA . GLU B 1 360 ? 4.756 44.802 91.258 1.00 40.29 360 GLU B CA 1
ATOM 6300 C C . GLU B 1 360 ? 5.607 43.552 91.232 1.00 37.49 360 GLU B C 1
ATOM 6301 O O . GLU B 1 360 ? 5.848 42.972 90.189 1.00 42.35 360 GLU B O 1
ATOM 6307 N N . LEU B 1 361 ? 6.040 43.136 92.406 1.00 26.79 361 LEU B N 1
ATOM 6308 C CA . LEU B 1 361 ? 6.934 42.019 92.527 1.00 35.75 361 LEU B CA 1
ATOM 6309 C C . LEU B 1 361 ? 6.245 40.747 92.060 1.00 34.08 361 LEU B C 1
ATOM 6310 O O . LEU B 1 361 ? 6.852 39.891 91.441 1.00 32.46 361 LEU B O 1
ATOM 6315 N N . ALA B 1 362 ? 4.957 40.649 92.359 1.00 45.04 362 ALA B N 1
ATOM 6316 C CA . ALA B 1 362 ? 4.157 39.497 91.993 1.00 33.65 362 ALA B CA 1
ATOM 6317 C C . ALA B 1 362 ? 3.926 39.432 90.497 1.00 20.15 362 ALA B C 1
ATOM 6318 O O . ALA B 1 362 ? 4.034 38.384 89.902 1.00 36.24 362 ALA B O 1
ATOM 6320 N N . ARG B 1 363 ? 3.614 40.568 89.903 1.00 32.28 363 ARG B N 1
ATOM 6321 C CA . ARG B 1 363 ? 3.513 40.678 88.461 1.00 30.99 363 ARG B CA 1
ATOM 6322 C C . ARG B 1 363 ? 4.799 40.219 87.789 1.00 34.91 363 ARG B C 1
ATOM 6323 O O . ARG B 1 363 ? 4.758 39.547 86.797 1.00 39.60 363 ARG B O 1
ATOM 6331 N N . ALA B 1 364 ? 5.933 40.581 88.366 1.00 26.11 364 ALA B N 1
ATOM 6332 C CA . ALA B 1 364 ? 7.228 40.231 87.800 1.00 34.24 364 ALA B CA 1
ATOM 6333 C C . ALA B 1 364 ? 7.504 38.740 87.862 1.00 29.54 364 ALA B C 1
ATOM 6334 O O . ALA B 1 364 ? 8.115 38.186 86.998 1.00 30.23 364 ALA B O 1
ATOM 6336 N N . VAL B 1 365 ? 7.035 38.100 88.918 1.00 23.91 365 VAL B N 1
ATOM 6337 C CA . VAL B 1 365 ? 7.107 36.657 89.029 1.00 30.79 365 VAL B CA 1
ATOM 6338 C C . VAL B 1 365 ? 6.269 35.940 87.972 1.00 34.04 365 VAL B C 1
ATOM 6339 O O . VAL B 1 365 ? 6.737 35.013 87.354 1.00 28.71 365 VAL B O 1
ATOM 6343 N N . LEU B 1 366 ? 5.035 36.391 87.788 1.00 31.71 366 LEU B N 1
ATOM 6344 C CA . LEU B 1 366 ? 4.157 35.824 86.799 1.00 27.46 366 LEU B CA 1
ATOM 6345 C C . LEU B 1 366 ? 4.700 35.984 85.388 1.00 23.13 366 LEU B C 1
ATOM 6346 O O . LEU B 1 366 ? 4.660 35.054 84.606 1.00 23.94 366 LEU B O 1
ATOM 6351 N N . GLU B 1 367 ? 5.199 37.174 85.074 1.00 22.74 367 GLU B N 1
ATOM 6352 C CA . GLU B 1 367 ? 5.733 37.470 83.747 1.00 23.29 367 GLU B CA 1
ATOM 6353 C C . GLU B 1 367 ? 6.996 36.686 83.422 1.00 22.91 367 GLU B C 1
ATOM 6354 O O . GLU B 1 367 ? 7.172 36.233 82.310 1.00 31.74 367 GLU B O 1
ATOM 6360 N N . GLY B 1 368 ? 7.859 36.512 84.409 1.00 23.59 368 GLY B N 1
ATOM 6361 C CA . GLY B 1 368 ? 9.125 35.845 84.204 1.00 28.87 368 GLY B CA 1
ATOM 6362 C C . GLY B 1 368 ? 9.025 34.338 84.090 1.00 30.38 368 GLY B C 1
ATOM 6363 O O . GLY B 1 368 ? 9.729 33.722 83.319 1.00 28.58 368 GLY B O 1
ATOM 6364 N N . VAL B 1 369 ? 8.134 33.745 84.864 1.00 29.59 369 VAL B N 1
ATOM 6365 C CA . VAL B 1 369 ? 7.735 32.352 84.625 1.00 27.89 369 VAL B CA 1
ATOM 6366 C C . VAL B 1 369 ? 7.167 32.186 83.218 1.00 26.60 369 VAL B C 1
ATOM 6367 O O . VAL B 1 369 ? 7.537 31.282 82.499 1.00 26.58 369 VAL B O 1
ATOM 6371 N N . GLY B 1 370 ? 6.293 33.092 82.825 1.00 33.08 370 GLY B N 1
ATOM 6372 C CA . GLY B 1 370 ? 5.794 33.136 81.471 1.00 27.19 370 GLY B CA 1
ATOM 6373 C C . GLY B 1 370 ? 6.843 33.360 80.402 1.00 28.80 370 GLY B C 1
ATOM 6374 O O . GLY B 1 370 ? 6.779 32.745 79.352 1.00 29.44 370 GLY B O 1
ATOM 6375 N N . TYR B 1 371 ? 7.804 34.249 80.659 1.00 31.26 371 TYR B N 1
ATOM 6376 C CA . TYR B 1 371 ? 8.912 34.426 79.732 1.00 28.33 371 TYR B CA 1
ATOM 6377 C C . TYR B 1 371 ? 9.621 33.073 79.494 1.00 19.28 371 TYR B C 1
ATOM 6378 O O . TYR B 1 371 ? 9.873 32.699 78.367 1.00 22.52 371 TYR B O 1
ATOM 6387 N N . ALA B 1 372 ? 9.900 32.360 80.576 1.00 28.17 372 ALA B N 1
ATOM 6388 C CA . ALA B 1 372 ? 10.586 31.086 80.513 1.00 30.49 372 ALA B CA 1
ATOM 6389 C C . ALA B 1 372 ? 9.779 30.010 79.810 1.00 27.22 372 ALA B C 1
ATOM 6390 O O . ALA B 1 372 ? 10.303 29.285 78.983 1.00 27.39 372 ALA B O 1
ATOM 6392 N N . LEU B 1 373 ? 8.504 29.913 80.145 1.00 20.67 373 LEU B N 1
ATOM 6393 C CA . LEU B 1 373 ? 7.635 28.929 79.536 1.00 22.37 373 LEU B CA 1
ATOM 6394 C C . LEU B 1 373 ? 7.543 29.141 78.040 1.00 19.16 373 LEU B C 1
ATOM 6395 O O . LEU B 1 373 ? 7.578 28.199 77.277 1.00 30.96 373 LEU B O 1
ATOM 6400 N N . ALA B 1 374 ? 7.446 30.396 77.634 1.00 24.10 374 ALA B N 1
ATOM 6401 C CA . ALA B 1 374 ? 7.287 30.755 76.240 1.00 21.72 374 ALA B CA 1
ATOM 6402 C C . ALA B 1 374 ? 8.500 30.353 75.413 1.00 23.68 374 ALA B C 1
ATOM 6403 O O . ALA B 1 374 ? 8.369 29.828 74.320 1.00 24.07 374 ALA B O 1
ATOM 6405 N N . ASP B 1 375 ? 9.681 30.619 75.959 1.00 31.20 375 ASP B N 1
ATOM 6406 C CA . ASP B 1 375 ? 10.929 30.273 75.303 1.00 25.08 375 ASP B CA 1
ATOM 6407 C C . ASP B 1 375 ? 11.083 28.768 75.187 1.00 18.69 375 ASP B C 1
ATOM 6408 O O . ASP B 1 375 ? 11.598 28.266 74.208 1.00 24.65 375 ASP B O 1
ATOM 6413 N N . GLY B 1 376 ? 10.631 28.059 76.205 1.00 26.90 376 GLY B N 1
ATOM 6414 C CA . GLY B 1 376 ? 10.656 26.610 76.206 1.00 35.75 376 GLY B CA 1
ATOM 6415 C C . GLY B 1 376 ? 9.793 25.984 75.131 1.00 31.12 376 GLY B C 1
ATOM 6416 O O . GLY B 1 376 ? 10.217 25.069 74.450 1.00 26.21 376 GLY B O 1
ATOM 6417 N N . MET B 1 377 ? 8.586 26.509 74.981 1.00 29.57 377 MET B N 1
ATOM 6418 C CA . MET B 1 377 ? 7.719 26.182 73.866 1.00 22.20 377 MET B CA 1
ATOM 6419 C C . MET B 1 377 ? 8.310 26.492 72.494 1.00 23.47 377 MET B C 1
ATOM 6420 O O . MET B 1 377 ? 8.230 25.678 71.616 1.00 29.93 377 MET B O 1
ATOM 6425 N N . ASP B 1 378 ? 8.893 27.675 72.343 1.00 29.32 378 ASP B N 1
ATOM 6426 C CA . ASP B 1 378 ? 9.509 28.082 71.110 1.00 31.78 378 ASP B CA 1
ATOM 6427 C C . ASP B 1 378 ? 10.558 27.077 70.650 1.00 12.84 378 ASP B C 1
ATOM 6428 O O . ASP B 1 378 ? 10.688 26.804 69.476 1.00 28.23 378 ASP B O 1
ATOM 6433 N N . VAL B 1 379 ? 11.292 26.537 71.607 1.00 23.34 379 VAL B N 1
ATOM 6434 C CA . VAL B 1 379 ? 12.322 25.543 71.356 1.00 33.78 379 VAL B CA 1
ATOM 6435 C C . VAL B 1 379 ? 11.776 24.261 70.729 1.00 35.24 379 VAL B C 1
ATOM 6436 O O . VAL B 1 379 ? 12.276 23.804 69.717 1.00 34.75 379 VAL B O 1
ATOM 6440 N N . VAL B 1 380 ? 10.746 23.697 71.344 1.00 24.61 380 VAL B N 1
ATOM 6441 C CA . VAL B 1 380 ? 9.968 22.635 70.736 1.00 24.92 380 VAL B CA 1
ATOM 6442 C C . VAL B 1 380 ? 9.465 22.969 69.335 1.00 24.75 380 VAL B C 1
ATOM 6443 O O . VAL B 1 380 ? 9.679 22.214 68.404 1.00 32.70 380 VAL B O 1
ATOM 6447 N N . HIS B 1 381 ? 8.806 24.107 69.196 1.00 25.85 381 HIS B N 1
ATOM 6448 C CA . HIS B 1 381 ? 8.244 24.519 67.924 1.00 21.13 381 HIS B CA 1
ATOM 6449 C C . HIS B 1 381 ? 9.299 24.628 66.840 1.00 30.69 381 HIS B C 1
ATOM 6450 O O . HIS B 1 381 ? 9.022 24.409 65.676 1.00 28.81 381 HIS B O 1
ATOM 6457 N N . ALA B 1 382 ? 10.510 24.986 67.238 1.00 32.26 382 ALA B N 1
ATOM 6458 C CA . ALA B 1 382 ? 11.596 25.202 66.295 1.00 32.20 382 ALA B CA 1
ATOM 6459 C C . ALA B 1 382 ? 12.028 23.890 65.663 1.00 36.98 382 ALA B C 1
ATOM 6460 O O . ALA B 1 382 ? 12.704 23.878 64.653 1.00 34.70 382 ALA B O 1
ATOM 6462 N N . CYS B 1 383 ? 11.612 22.791 66.276 1.00 34.97 383 CYS B N 1
ATOM 6463 C CA . CYS B 1 383 ? 11.852 21.458 65.758 1.00 33.31 383 CYS B CA 1
ATOM 6464 C C . CYS B 1 383 ? 10.865 21.094 64.656 1.00 35.84 383 CYS B C 1
ATOM 6465 O O . CYS B 1 383 ? 11.005 20.073 64.007 1.00 35.46 383 CYS B O 1
ATOM 6468 N N . GLY B 1 384 ? 9.860 21.931 64.455 1.00 32.54 384 GLY B N 1
ATOM 6469 C CA . GLY B 1 384 ? 8.920 21.738 63.374 1.00 29.43 384 GLY B CA 1
ATOM 6470 C C . GLY B 1 384 ? 7.494 21.484 63.816 1.00 28.76 384 GLY B C 1
ATOM 6471 O O . GLY B 1 384 ? 6.783 20.710 63.208 1.00 26.80 384 GLY B O 1
ATOM 6472 N N . ILE B 1 385 ? 7.082 22.141 64.885 1.00 35.44 385 ILE B N 1
ATOM 6473 C CA . ILE B 1 385 ? 5.714 22.041 65.358 1.00 26.68 385 ILE B CA 1
ATOM 6474 C C . ILE B 1 385 ? 5.059 23.414 65.345 1.00 35.35 385 ILE B C 1
ATOM 6475 O O . ILE B 1 385 ? 5.663 24.390 65.759 1.00 28.98 385 ILE B O 1
ATOM 6480 N N . LYS B 1 386 ? 3.827 23.478 64.861 1.00 34.67 386 LYS B N 1
ATOM 6481 C CA . LYS B 1 386 ? 3.102 24.730 64.801 1.00 32.59 386 LYS B CA 1
ATOM 6482 C C . LYS B 1 386 ? 1.667 24.622 65.309 1.00 24.31 386 LYS B C 1
ATOM 6483 O O . LYS B 1 386 ? 0.761 24.318 64.565 1.00 30.48 386 LYS B O 1
ATOM 6489 N N . PRO B 1 387 ? 1.480 24.866 66.596 1.00 23.69 387 PRO B N 1
ATOM 6490 C CA . PRO B 1 387 ? 0.186 24.647 67.215 1.00 36.08 387 PRO B CA 1
ATOM 6491 C C . PRO B 1 387 ? -0.817 25.731 66.868 1.00 31.58 387 PRO B C 1
ATOM 6492 O O . PRO B 1 387 ? -0.479 26.895 66.767 1.00 39.09 387 PRO B O 1
ATOM 6496 N N . GLN B 1 388 ? -2.060 25.332 66.694 1.00 33.43 388 GLN B N 1
ATOM 6497 C CA . GLN B 1 388 ? -3.129 26.287 66.524 1.00 38.96 388 GLN B CA 1
ATOM 6498 C C . GLN B 1 388 ? -3.604 26.737 67.883 1.00 34.72 388 GLN B C 1
ATOM 6499 O O . GLN B 1 388 ? -4.022 27.863 68.064 1.00 37.56 388 GLN B O 1
ATOM 6505 N N . SER B 1 389 ? -3.545 25.826 68.834 1.00 27.12 389 SER B N 1
ATOM 6506 C CA . SER B 1 389 ? -3.723 26.179 70.214 1.00 29.35 389 SER B CA 1
ATOM 6507 C C . SER B 1 389 ? -3.002 25.199 71.111 1.00 42.32 389 SER B C 1
ATOM 6508 O O . SER B 1 389 ? -2.554 24.154 70.671 1.00 31.44 389 SER B O 1
ATOM 6511 N N . VAL B 1 390 ? -2.888 25.567 72.353 1.00 30.63 390 VAL B N 1
ATOM 6512 C CA . VAL B 1 390 ? -2.260 24.731 73.346 1.00 25.12 390 VAL B CA 1
ATOM 6513 C C . VAL B 1 390 ? -3.193 24.551 74.524 1.00 23.43 390 VAL B C 1
ATOM 6514 O O . VAL B 1 390 ? -3.814 25.489 74.982 1.00 27.04 390 VAL B O 1
ATOM 6518 N N . THR B 1 391 ? -3.292 23.324 74.992 1.00 24.72 391 THR B N 1
ATOM 6519 C CA . THR B 1 391 ? -4.134 23.009 76.121 1.00 21.92 391 THR B CA 1
ATOM 6520 C C . THR B 1 391 ? -3.352 23.009 77.432 1.00 39.44 391 THR B C 1
ATOM 6521 O O . THR B 1 391 ? -2.260 22.462 77.531 1.00 28.53 391 THR B O 1
ATOM 6525 N N . LEU B 1 392 ? -3.941 23.646 78.430 1.00 24.60 392 LEU B N 1
ATOM 6526 C CA . LEU B 1 392 ? -3.269 24.001 79.663 1.00 28.66 392 LEU B CA 1
ATOM 6527 C C . LEU B 1 392 ? -3.810 23.146 80.798 1.00 36.56 392 LEU B C 1
ATOM 6528 O O . LEU B 1 392 ? -4.991 23.185 81.091 1.00 33.49 392 LEU B O 1
ATOM 6533 N N . ILE B 1 393 ? -2.936 22.387 81.446 1.00 40.83 393 ILE B N 1
ATOM 6534 C CA . ILE B 1 393 ? -3.324 21.547 82.571 1.00 32.47 393 ILE B CA 1
ATOM 6535 C C . ILE B 1 393 ? -2.502 21.772 83.834 1.00 47.84 393 ILE B C 1
ATOM 6536 O O . ILE B 1 393 ? -1.383 22.271 83.780 1.00 37.86 393 ILE B O 1
ATOM 6541 N N . GLY B 1 394 ? -3.082 21.409 84.973 1.00 37.30 394 GLY B N 1
ATOM 6542 C CA . GLY B 1 394 ? -2.374 21.409 86.232 1.00 40.77 394 GLY B CA 1
ATOM 6543 C C . GLY B 1 394 ? -2.576 22.675 87.035 1.00 48.39 394 GLY B C 1
ATOM 6544 O O . GLY B 1 394 ? -3.200 23.620 86.576 1.00 50.12 394 GLY B O 1
ATOM 6545 N N . GLY B 1 395 ? -2.029 22.690 88.230 1.00 47.58 395 GLY B N 1
ATOM 6546 C CA . GLY B 1 395 ? -2.497 23.582 89.271 1.00 55.39 395 GLY B CA 1
ATOM 6547 C C . GLY B 1 395 ? -2.382 25.044 88.902 1.00 54.34 395 GLY B C 1
ATOM 6548 O O . GLY B 1 395 ? -3.207 25.856 89.294 1.00 46.31 395 GLY B O 1
ATOM 6549 N N . GLY B 1 396 ? -1.346 25.367 88.140 1.00 52.44 396 GLY B N 1
ATOM 6550 C CA . GLY B 1 396 ? -1.076 26.732 87.761 1.00 45.29 396 GLY B CA 1
ATOM 6551 C C . GLY B 1 396 ? -1.907 27.163 86.590 1.00 50.91 396 GLY B C 1
ATOM 6552 O O . GLY B 1 396 ? -1.775 28.275 86.109 1.00 62.98 396 GLY B O 1
ATOM 6553 N N . ALA B 1 397 ? -2.780 26.288 86.120 1.00 54.34 397 ALA B N 1
ATOM 6554 C CA . ALA B 1 397 ? -3.652 26.635 85.007 1.00 42.81 397 ALA B CA 1
ATOM 6555 C C . ALA B 1 397 ? -4.959 27.265 85.482 1.00 43.01 397 ALA B C 1
ATOM 6556 O O . ALA B 1 397 ? -5.798 27.633 84.675 1.00 39.08 397 ALA B O 1
ATOM 6558 N N . ARG B 1 398 ? -5.117 27.395 86.794 1.00 44.69 398 ARG B N 1
ATOM 6559 C CA . ARG B 1 398 ? -6.421 27.678 87.377 1.00 53.92 398 ARG B CA 1
ATOM 6560 C C . ARG B 1 398 ? -6.850 29.139 87.272 1.00 56.61 398 ARG B C 1
ATOM 6561 O O . ARG B 1 398 ? -8.032 29.433 87.328 1.00 56.93 398 ARG B O 1
ATOM 6569 N N . SER B 1 399 ? -5.892 30.047 87.128 1.00 39.65 399 SER B N 1
ATOM 6570 C CA . SER B 1 399 ? -6.192 31.473 87.053 1.00 38.96 399 SER B CA 1
ATOM 6571 C C . SER B 1 399 ? -6.544 31.941 85.643 1.00 41.70 399 SER B C 1
ATOM 6572 O O . SER B 1 399 ? -5.858 31.613 84.688 1.00 41.43 399 SER B O 1
ATOM 6575 N N . GLU B 1 400 ? -7.611 32.720 85.529 1.00 38.89 400 GLU B N 1
ATOM 6576 C CA . GLU B 1 400 ? -7.974 33.345 84.270 1.00 36.04 400 GLU B CA 1
ATOM 6577 C C . GLU B 1 400 ? -7.012 34.484 83.899 1.00 35.03 400 GLU B C 1
ATOM 6578 O O . GLU B 1 400 ? -6.642 34.641 82.748 1.00 32.51 400 GLU B O 1
ATOM 6584 N N . TYR B 1 401 ? -6.597 35.247 84.899 1.00 39.17 401 TYR B N 1
ATOM 6585 C CA . TYR B 1 401 ? -5.627 36.307 84.698 1.00 31.02 401 TYR B CA 1
ATOM 6586 C C . TYR B 1 401 ? -4.300 35.802 84.140 1.00 23.43 401 TYR B C 1
ATOM 6587 O O . TYR B 1 401 ? -3.762 36.383 83.218 1.00 33.16 401 TYR B O 1
ATOM 6596 N N . TRP B 1 402 ? -3.783 34.712 84.688 1.00 31.87 402 TRP B N 1
ATOM 6597 C CA . TRP B 1 402 ? -2.467 34.237 84.286 1.00 39.69 402 TRP B CA 1
ATOM 6598 C C . TRP B 1 402 ? -2.454 33.450 82.986 1.00 32.28 402 TRP B C 1
ATOM 6599 O O . TRP B 1 402 ? -1.475 33.471 82.266 1.00 36.44 402 TRP B O 1
ATOM 6610 N N . ARG B 1 403 ? -3.555 32.763 82.695 1.00 41.21 403 ARG B N 1
ATOM 6611 C CA . ARG B 1 403 ? -3.749 32.159 81.387 1.00 29.83 403 ARG B CA 1
ATOM 6612 C C . ARG B 1 403 ? -3.661 33.203 80.302 1.00 28.50 403 ARG B C 1
ATOM 6613 O O . ARG B 1 403 ? -3.006 33.001 79.298 1.00 26.43 403 ARG B O 1
ATOM 6621 N N . GLN B 1 404 ? -4.330 34.343 80.519 1.00 29.00 404 GLN B N 1
ATOM 6622 C CA . GLN B 1 404 ? -4.327 35.427 79.556 1.00 28.56 404 GLN B CA 1
ATOM 6623 C C . GLN B 1 404 ? -2.945 36.038 79.388 1.00 28.28 404 GLN B C 1
ATOM 6624 O O . GLN B 1 404 ? -2.511 36.292 78.276 1.00 29.44 404 GLN B O 1
ATOM 6630 N N . MET B 1 405 ? -2.259 36.259 80.502 1.00 33.98 405 MET B N 1
ATOM 6631 C CA . MET B 1 405 ? -0.887 36.738 80.464 1.00 32.62 405 MET B CA 1
ATOM 6632 C C . MET B 1 405 ? -0.025 35.827 79.612 1.00 22.03 405 MET B C 1
ATOM 6633 O O . MET B 1 405 ? 0.696 36.277 78.743 1.00 26.35 405 MET B O 1
ATOM 6638 N N . LEU B 1 406 ? -0.131 34.531 79.863 1.00 27.67 406 LEU B N 1
ATOM 6639 C CA . LEU B 1 406 ? 0.658 33.525 79.165 1.00 22.72 406 LEU B CA 1
ATOM 6640 C C . LEU B 1 406 ? 0.421 33.539 77.657 1.00 23.03 406 LEU B C 1
ATOM 6641 O O . LEU B 1 406 ? 1.337 33.369 76.871 1.00 28.58 406 LEU B O 1
ATOM 6646 N N . ALA B 1 407 ? -0.826 33.716 77.264 1.00 26.56 407 ALA B N 1
ATOM 6647 C CA . ALA B 1 407 ? -1.162 33.798 75.856 1.00 20.47 407 ALA B CA 1
ATOM 6648 C C . ALA B 1 407 ? -0.570 35.044 75.220 1.00 19.15 407 ALA B C 1
ATOM 6649 O O . ALA B 1 407 ? -0.027 34.995 74.132 1.00 28.65 407 ALA B O 1
ATOM 6651 N N . ASP B 1 408 ? -0.654 36.155 75.933 1.00 32.86 408 ASP B N 1
ATOM 6652 C CA . ASP B 1 408 ? -0.174 37.430 75.436 1.00 34.46 408 ASP B CA 1
ATOM 6653 C C . ASP B 1 408 ? 1.342 37.395 75.271 1.00 28.61 408 ASP B C 1
ATOM 6654 O O . ASP B 1 408 ? 1.888 37.925 74.323 1.00 29.91 408 ASP B O 1
ATOM 6659 N N . ILE B 1 409 ? 2.006 36.742 76.208 1.00 29.70 409 ILE B N 1
ATOM 6660 C CA . ILE B 1 409 ? 3.451 36.603 76.176 1.00 30.84 409 ILE B CA 1
ATOM 6661 C C . ILE B 1 409 ? 3.905 35.668 75.067 1.00 18.61 409 ILE B C 1
ATOM 6662 O O . ILE B 1 409 ? 4.780 35.998 74.292 1.00 25.61 409 ILE B O 1
ATOM 6667 N N . SER B 1 410 ? 3.288 34.501 75.017 1.00 26.79 410 SER B N 1
ATOM 6668 C CA . SER B 1 410 ? 3.762 33.382 74.211 1.00 28.31 410 SER B CA 1
ATOM 6669 C C . SER B 1 410 ? 3.333 33.585 72.773 1.00 35.63 410 SER B C 1
ATOM 6670 O O . SER B 1 410 ? 3.974 33.089 71.860 1.00 28.64 410 SER B O 1
ATOM 6673 N N . GLY B 1 411 ? 2.228 34.288 72.595 1.00 30.38 411 GLY B N 1
ATOM 6674 C CA . GLY B 1 411 ? 1.569 34.357 71.337 1.00 37.60 411 GLY B CA 1
ATOM 6675 C C . GLY B 1 411 ? 0.802 33.092 70.947 1.00 28.82 411 GLY B C 1
ATOM 6676 O O . GLY B 1 411 ? 0.478 32.924 69.791 1.00 27.82 411 GLY B O 1
ATOM 6677 N N . GLN B 1 412 ? 0.529 32.216 71.882 1.00 26.72 412 GLN B N 1
ATOM 6678 C CA . GLN B 1 412 ? -0.304 31.055 71.624 1.00 37.40 412 GLN B CA 1
ATOM 6679 C C . GLN B 1 412 ? -1.708 31.250 72.131 1.00 24.85 412 GLN B C 1
ATOM 6680 O O . GLN B 1 412 ? -1.901 31.782 73.205 1.00 28.81 412 GLN B O 1
ATOM 6686 N N . GLN B 1 413 ? -2.687 30.790 71.388 1.00 36.45 413 GLN B N 1
ATOM 6687 C CA . GLN B 1 413 ? -3.989 30.484 71.922 1.00 28.08 413 GLN B CA 1
ATOM 6688 C C . GLN B 1 413 ? -3.919 29.359 72.931 1.00 33.81 413 GLN B C 1
ATOM 6689 O O . GLN B 1 413 ? -3.419 28.284 72.647 1.00 29.83 413 GLN B O 1
ATOM 6695 N N . LEU B 1 414 ? -4.416 29.631 74.124 1.00 31.52 414 LEU B N 1
ATOM 6696 C CA . LEU B 1 414 ? -4.316 28.686 75.207 1.00 33.45 414 LEU B CA 1
ATOM 6697 C C . LEU B 1 414 ? -5.690 28.208 75.625 1.00 25.97 414 LEU B C 1
ATOM 6698 O O . LEU B 1 414 ? -6.531 28.992 76.005 1.00 25.59 414 LEU B O 1
ATOM 6703 N N . ASP B 1 415 ? -5.897 26.904 75.548 1.00 35.91 415 ASP B N 1
ATOM 6704 C CA . ASP B 1 415 ? -7.155 26.303 75.951 1.00 29.39 415 ASP B CA 1
ATOM 6705 C C . ASP B 1 415 ? -7.132 25.734 77.357 1.00 36.69 415 ASP B C 1
ATOM 6706 O O . ASP B 1 415 ? -6.249 24.971 77.719 1.00 31.66 415 ASP B O 1
ATOM 6711 N N . TYR B 1 416 ? -8.137 26.113 78.131 1.00 36.37 416 TYR B N 1
ATOM 6712 C CA . TYR B 1 416 ? -8.446 25.479 79.398 1.00 33.49 416 TYR B CA 1
ATOM 6713 C C . TYR B 1 416 ? -9.662 24.570 79.305 1.00 38.25 416 TYR B C 1
ATOM 6714 O O . TYR B 1 416 ? -10.726 24.987 78.881 1.00 34.31 416 TYR B O 1
ATOM 6723 N N . ARG B 1 417 ? -9.494 23.328 79.725 1.00 37.46 417 ARG B N 1
ATOM 6724 C CA . ARG B 1 417 ? -10.510 22.314 79.538 1.00 32.19 417 ARG B CA 1
ATOM 6725 C C . ARG B 1 417 ? -10.950 21.743 80.875 1.00 42.14 417 ARG B C 1
ATOM 6726 O O . ARG B 1 417 ? -10.286 21.945 81.875 1.00 41.60 417 ARG B O 1
ATOM 6734 N N . THR B 1 418 ? -12.071 21.037 80.894 1.00 44.65 418 THR B N 1
ATOM 6735 C CA . THR B 1 418 ? -12.528 20.406 82.122 1.00 49.34 418 THR B CA 1
ATOM 6736 C C . THR B 1 418 ? -12.188 18.924 82.224 1.00 47.82 418 THR B C 1
ATOM 6737 O O . THR B 1 418 ? -12.463 18.148 81.325 1.00 46.51 418 THR B O 1
ATOM 6741 N N . GLY B 1 419 ? -11.563 18.546 83.328 1.00 48.60 419 GLY B N 1
ATOM 6742 C CA . GLY B 1 419 ? -11.090 17.188 83.503 1.00 48.43 419 GLY B CA 1
ATOM 6743 C C . GLY B 1 419 ? -9.654 16.966 83.074 1.00 47.91 419 GLY B C 1
ATOM 6744 O O . GLY B 1 419 ? -9.193 15.834 83.008 1.00 47.75 419 GLY B O 1
ATOM 6745 N N . GLY B 1 420 ? -8.947 18.052 82.791 1.00 34.30 420 GLY B N 1
ATOM 6746 C CA . GLY B 1 420 ? -7.561 17.976 82.372 1.00 47.59 420 GLY B CA 1
ATOM 6747 C C . GLY B 1 420 ? -6.630 17.429 83.431 1.00 42.24 420 GLY B C 1
ATOM 6748 O O . GLY B 1 420 ? -5.429 17.404 83.252 1.00 55.36 420 GLY B O 1
ATOM 6749 N N . ASP B 1 421 ? -7.213 16.930 84.512 1.00 58.78 421 ASP B N 1
ATOM 6750 C CA . ASP B 1 421 ? -6.569 16.871 85.813 1.00 53.31 421 ASP B CA 1
ATOM 6751 C C . ASP B 1 421 ? -6.581 15.443 86.320 1.00 50.28 421 ASP B C 1
ATOM 6752 O O . ASP B 1 421 ? -6.079 15.152 87.392 1.00 45.91 421 ASP B O 1
ATOM 6757 N N . VAL B 1 422 ? -7.171 14.554 85.541 1.00 44.19 422 VAL B N 1
ATOM 6758 C CA . VAL B 1 422 ? -7.336 13.172 85.951 1.00 41.47 422 VAL B CA 1
ATOM 6759 C C . VAL B 1 422 ? -6.055 12.367 85.747 1.00 43.17 422 VAL B C 1
ATOM 6760 O O . VAL B 1 422 ? -5.796 11.414 86.462 1.00 39.09 422 VAL B O 1
ATOM 6764 N N . GLY B 1 423 ? -5.268 12.763 84.757 1.00 39.82 423 GLY B N 1
ATOM 6765 C CA . GLY B 1 423 ? -3.979 12.155 84.514 1.00 38.46 423 GLY B CA 1
ATOM 6766 C C . GLY B 1 423 ? -4.002 10.999 83.517 1.00 35.04 423 GLY B C 1
ATOM 6767 O O . GLY B 1 423 ? -5.004 10.764 82.858 1.00 39.95 423 GLY B O 1
ATOM 6768 N N . PRO B 1 424 ? -2.882 10.298 83.409 1.00 32.59 424 PRO B N 1
ATOM 6769 C CA . PRO B 1 424 ? -2.713 9.266 82.390 1.00 29.00 424 PRO B CA 1
ATOM 6770 C C . PRO B 1 424 ? -3.761 8.174 82.463 1.00 30.41 424 PRO B C 1
ATOM 6771 O O . PRO B 1 424 ? -3.941 7.461 81.496 1.00 29.64 424 PRO B O 1
ATOM 6775 N N . ALA B 1 425 ? -4.422 8.043 83.605 1.00 30.86 425 ALA B N 1
ATOM 6776 C CA . ALA B 1 425 ? -5.364 6.961 83.818 1.00 23.93 425 ALA B CA 1
ATOM 6777 C C . ALA B 1 425 ? -6.560 7.084 82.888 1.00 14.45 425 ALA B C 1
ATOM 6778 O O . ALA B 1 425 ? -7.065 6.100 82.395 1.00 35.72 425 ALA B O 1
ATOM 6780 N N . LEU B 1 426 ? -7.000 8.308 82.660 1.00 22.18 426 LEU B N 1
ATOM 6781 C CA . LEU B 1 426 ? -8.021 8.603 81.671 1.00 26.05 426 LEU B CA 1
ATOM 6782 C C . LEU B 1 426 ? -7.631 8.183 80.256 1.00 24.81 426 LEU B C 1
ATOM 6783 O O . LEU B 1 426 ? -8.419 7.599 79.538 1.00 29.11 426 LEU B O 1
ATOM 6788 N N . GLY B 1 427 ? -6.403 8.489 79.872 1.00 22.78 427 GLY B N 1
ATOM 6789 C CA . GLY B 1 427 ? -5.857 8.023 78.618 1.00 23.29 427 GLY B CA 1
ATOM 6790 C C . GLY B 1 427 ? -5.855 6.524 78.470 1.00 25.50 427 GLY B C 1
ATOM 6791 O O . GLY B 1 427 ? -6.181 6.006 77.421 1.00 28.85 427 GLY B O 1
ATOM 6792 N N . ALA B 1 428 ? -5.489 5.831 79.535 1.00 25.99 428 ALA B N 1
ATOM 6793 C CA . ALA B 1 428 ? -5.475 4.383 79.537 1.00 22.80 428 ALA B CA 1
ATOM 6794 C C . ALA B 1 428 ? -6.877 3.833 79.357 1.00 21.94 428 ALA B C 1
ATOM 6795 O O . ALA B 1 428 ? -7.083 2.854 78.667 1.00 29.73 428 ALA B O 1
ATOM 6797 N N . ALA B 1 429 ? -7.834 4.485 79.987 1.00 28.46 429 ALA B N 1
ATOM 6798 C CA . ALA B 1 429 ? -9.219 4.080 79.873 1.00 41.60 429 ALA B CA 1
ATOM 6799 C C . ALA B 1 429 ? -9.735 4.285 78.451 1.00 21.36 429 ALA B C 1
ATOM 6800 O O . ALA B 1 429 ? -10.396 3.429 77.910 1.00 40.14 429 ALA B O 1
ATOM 6802 N N . ARG B 1 430 ? -9.421 5.428 77.866 1.00 35.30 430 ARG B N 1
ATOM 6803 C CA . ARG B 1 430 ? -9.808 5.729 76.498 1.00 29.22 430 ARG B CA 1
ATOM 6804 C C . ARG B 1 430 ? -9.243 4.733 75.516 1.00 34.34 430 ARG B C 1
ATOM 6805 O O . ARG B 1 430 ? -9.907 4.344 74.576 1.00 21.47 430 ARG B O 1
ATOM 6813 N N . LEU B 1 431 ? -8.004 4.330 75.743 1.00 20.95 431 LEU B N 1
ATOM 6814 C CA . LEU B 1 431 ? -7.397 3.341 74.897 1.00 22.98 431 LEU B CA 1
ATOM 6815 C C . LEU B 1 431 ? -8.168 2.035 74.964 1.00 33.22 431 LEU B C 1
ATOM 6816 O O . LEU B 1 431 ? -8.328 1.353 73.966 1.00 23.47 431 LEU B O 1
ATOM 6821 N N . ALA B 1 432 ? -8.633 1.676 76.150 1.00 33.46 432 ALA B N 1
ATOM 6822 C CA . ALA B 1 432 ? -9.448 0.482 76.298 1.00 28.81 432 ALA B CA 1
ATOM 6823 C C . ALA B 1 432 ? -10.745 0.613 75.510 1.00 21.69 432 ALA B C 1
ATOM 6824 O O . ALA B 1 432 ? -11.172 -0.312 74.860 1.00 31.34 432 ALA B O 1
ATOM 6826 N N . GLN B 1 433 ? -11.329 1.794 75.546 1.00 24.82 433 GLN B N 1
ATOM 6827 C CA . GLN B 1 433 ? -12.626 2.043 74.956 1.00 31.09 433 GLN B CA 1
ATOM 6828 C C . GLN B 1 433 ? -12.548 1.948 73.440 1.00 39.27 433 GLN B C 1
ATOM 6829 O O . GLN B 1 433 ? -13.395 1.357 72.796 1.00 40.40 433 GLN B O 1
ATOM 6835 N N . ILE B 1 434 ? -11.503 2.542 72.888 1.00 36.24 434 ILE B N 1
ATOM 6836 C CA . ILE B 1 434 ? -11.095 2.330 71.537 1.00 33.50 434 ILE B CA 1
ATOM 6837 C C . ILE B 1 434 ? -11.092 0.868 71.093 1.00 30.17 434 ILE B C 1
ATOM 6838 O O . ILE B 1 434 ? -11.782 0.504 70.151 1.00 44.54 434 ILE B O 1
ATOM 6843 N N . ALA B 1 435 ? -10.319 0.037 71.754 1.00 28.45 435 ALA B N 1
ATOM 6844 C CA . ALA B 1 435 ? -10.166 -1.354 71.391 1.00 24.79 435 ALA B CA 1
ATOM 6845 C C . ALA B 1 435 ? -11.472 -2.133 71.481 1.00 34.18 435 ALA B C 1
ATOM 6846 O O . ALA B 1 435 ? -11.662 -3.115 70.784 1.00 33.54 435 ALA B O 1
ATOM 6848 N N . ALA B 1 436 ? -12.365 -1.675 72.333 1.00 28.98 436 ALA B N 1
ATOM 6849 C CA . ALA B 1 436 ? -13.648 -2.318 72.555 1.00 38.31 436 ALA B CA 1
ATOM 6850 C C . ALA B 1 436 ? -14.712 -1.853 71.592 1.00 33.20 436 ALA B C 1
ATOM 6851 O O . ALA B 1 436 ? -15.853 -2.260 71.683 1.00 41.53 436 ALA B O 1
ATOM 6853 N N . ASN B 1 437 ? -14.334 -0.979 70.674 1.00 36.66 437 ASN B N 1
ATOM 6854 C CA . ASN B 1 437 ? -15.249 -0.494 69.659 1.00 28.79 437 ASN B CA 1
ATOM 6855 C C . ASN B 1 437 ? -14.637 -0.532 68.275 1.00 23.64 437 ASN B C 1
ATOM 6856 O O . ASN B 1 437 ? -14.584 0.453 67.570 1.00 35.60 437 ASN B O 1
ATOM 6861 N N . PRO B 1 438 ? -14.174 -1.708 67.908 1.00 36.42 438 PRO B N 1
ATOM 6862 C CA . PRO B 1 438 ? -13.653 -2.001 66.577 1.00 38.29 438 PRO B CA 1
ATOM 6863 C C . PRO B 1 438 ? -14.539 -1.551 65.420 1.00 37.73 438 PRO B C 1
ATOM 6864 O O . PRO B 1 438 ? -14.033 -1.302 64.343 1.00 54.56 438 PRO B O 1
ATOM 6868 N N . GLU B 1 439 ? -15.837 -1.443 65.644 1.00 37.89 439 GLU B N 1
ATOM 6869 C CA . GLU B 1 439 ? -16.773 -1.102 64.588 1.00 52.11 439 GLU B CA 1
ATOM 6870 C C . GLU B 1 439 ? -16.603 0.348 64.136 1.00 64.02 439 GLU B C 1
ATOM 6871 O O . GLU B 1 439 ? -16.883 0.694 62.991 1.00 53.93 439 GLU B O 1
ATOM 6877 N N . LYS B 1 440 ? -16.128 1.183 65.052 1.00 56.98 440 LYS B N 1
ATOM 6878 C CA . LYS B 1 440 ? -16.016 2.612 64.835 1.00 44.09 440 LYS B CA 1
ATOM 6879 C C . LYS B 1 440 ? -14.577 2.964 64.457 1.00 49.52 440 LYS B C 1
ATOM 6880 O O . LYS B 1 440 ? -13.637 2.289 64.855 1.00 35.22 440 LYS B O 1
ATOM 6886 N N . SER B 1 441 ? -14.415 4.037 63.699 1.00 46.59 441 SER B N 1
ATOM 6887 C CA . SER B 1 441 ? -13.099 4.521 63.320 1.00 44.52 441 SER B CA 1
ATOM 6888 C C . SER B 1 441 ? -12.394 5.193 64.483 1.00 31.96 441 SER B C 1
ATOM 6889 O O . SER B 1 441 ? -13.025 5.648 65.415 1.00 30.18 441 SER B O 1
ATOM 6892 N N . LEU B 1 442 ? -11.070 5.228 64.419 1.00 27.78 442 LEU B N 1
ATOM 6893 C CA . LEU B 1 442 ? -10.258 5.824 65.470 1.00 40.12 442 LEU B CA 1
ATOM 6894 C C . LEU B 1 442 ? -10.702 7.255 65.673 1.00 41.89 442 LEU B C 1
ATOM 6895 O O . LEU B 1 442 ? -10.767 7.753 66.784 1.00 32.19 442 LEU B O 1
ATOM 6900 N N . ILE B 1 443 ? -11.014 7.908 64.567 1.00 38.00 443 ILE B N 1
ATOM 6901 C CA . ILE B 1 443 ? -11.275 9.329 64.558 1.00 43.09 443 ILE B CA 1
ATOM 6902 C C . ILE B 1 443 ? -12.637 9.689 65.157 1.00 48.29 443 ILE B C 1
ATOM 6903 O O . ILE B 1 443 ? -12.862 10.817 65.549 1.00 47.67 443 ILE B O 1
ATOM 6908 N N . GLU B 1 444 ? -13.526 8.712 65.252 1.00 37.29 444 GLU B N 1
ATOM 6909 C CA . GLU B 1 444 ? -14.774 8.872 65.988 1.00 42.20 444 GLU B CA 1
ATOM 6910 C C . GLU B 1 444 ? -14.627 8.552 67.462 1.00 34.34 444 GLU B C 1
ATOM 6911 O O . GLU B 1 444 ? -15.594 8.573 68.200 1.00 33.03 444 GLU B O 1
ATOM 6917 N N . LEU B 1 445 ? -13.409 8.237 67.875 1.00 41.94 445 LEU B N 1
ATOM 6918 C CA . LEU B 1 445 ? -13.165 7.618 69.162 1.00 33.14 445 LEU B CA 1
ATOM 6919 C C . LEU B 1 445 ? -12.168 8.427 69.973 1.00 47.32 445 LEU B C 1
ATOM 6920 O O . LEU B 1 445 ? -11.697 7.993 71.021 1.00 37.84 445 LEU B O 1
ATOM 6925 N N . LEU B 1 446 ? -11.857 9.622 69.492 1.00 45.98 446 LEU B N 1
ATOM 6926 C CA . LEU B 1 446 ? -10.863 10.434 70.151 1.00 42.00 446 LEU B CA 1
ATOM 6927 C C . LEU B 1 446 ? -11.371 11.783 70.660 1.00 42.90 446 LEU B C 1
ATOM 6928 O O . LEU B 1 446 ? -11.008 12.834 70.158 1.00 44.83 446 LEU B O 1
ATOM 6933 N N . PRO B 1 447 ? -12.206 11.730 71.671 1.00 41.93 447 PRO B N 1
ATOM 6934 C CA . PRO B 1 447 ? -12.789 12.939 72.229 1.00 41.87 447 PRO B CA 1
ATOM 6935 C C . PRO B 1 447 ? -11.728 13.865 72.802 1.00 51.57 447 PRO B C 1
ATOM 6936 O O . PRO B 1 447 ? -10.800 13.406 73.438 1.00 41.55 447 PRO B O 1
ATOM 6940 N N . GLN B 1 448 ? -11.885 15.161 72.557 1.00 43.54 448 GLN B N 1
ATOM 6941 C CA . GLN B 1 448 ? -11.292 16.204 73.378 1.00 42.75 448 GLN B CA 1
ATOM 6942 C C . GLN B 1 448 ? -12.139 16.461 74.611 1.00 40.93 448 GLN B C 1
ATOM 6943 O O . GLN B 1 448 ? -13.343 16.264 74.593 1.00 41.89 448 GLN B O 1
ATOM 6949 N N . LEU B 1 449 ? -11.495 16.897 75.681 1.00 33.49 449 LEU B N 1
ATOM 6950 C CA . LEU B 1 449 ? -12.207 17.372 76.844 1.00 26.35 449 LEU B CA 1
ATOM 6951 C C . LEU B 1 449 ? -12.929 18.668 76.555 1.00 34.75 449 LEU B C 1
ATOM 6952 O O . LEU B 1 449 ? -12.534 19.434 75.697 1.00 33.00 449 LEU B O 1
ATOM 6957 N N . PRO B 1 450 ? -14.008 18.896 77.283 1.00 44.11 450 PRO B N 1
ATOM 6958 C CA . PRO B 1 450 ? -14.870 20.045 77.039 1.00 40.82 450 PRO B CA 1
ATOM 6959 C C . PRO B 1 450 ? -14.092 21.334 77.195 1.00 38.27 450 PRO B C 1
ATOM 6960 O O . PRO B 1 450 ? -13.333 21.476 78.135 1.00 34.56 450 PRO B O 1
ATOM 6964 N N . LEU B 1 451 ? -14.284 22.255 76.266 1.00 35.22 451 LEU B N 1
ATOM 6965 C CA . LEU B 1 451 ? -13.602 23.533 76.287 1.00 40.79 451 LEU B CA 1
ATOM 6966 C C . LEU B 1 451 ? -14.234 24.469 77.296 1.00 45.67 451 LEU B C 1
ATOM 6967 O O . LEU B 1 451 ? -15.364 24.887 77.133 1.00 49.13 451 LEU B O 1
ATOM 6972 N N . GLU B 1 452 ? -13.492 24.801 78.335 1.00 39.83 452 GLU B N 1
ATOM 6973 C CA . GLU B 1 452 ? -14.036 25.596 79.412 1.00 42.69 452 GLU B CA 1
ATOM 6974 C C . GLU B 1 452 ? -13.754 27.069 79.250 1.00 49.58 452 GLU B C 1
ATOM 6975 O O . GLU B 1 452 ? -14.619 27.898 79.485 1.00 57.12 452 GLU B O 1
ATOM 6981 N N . GLN B 1 453 ? -12.535 27.392 78.853 1.00 49.93 453 GLN B N 1
ATOM 6982 C CA . GLN B 1 453 ? -12.230 28.720 78.370 1.00 43.16 453 GLN B CA 1
ATOM 6983 C C . GLN B 1 453 ? -11.097 28.741 77.384 1.00 41.34 453 GLN B C 1
ATOM 6984 O O . GLN B 1 453 ? -10.171 27.953 77.461 1.00 36.98 453 GLN B O 1
ATOM 6990 N N . SER B 1 454 ? -11.191 29.678 76.460 1.00 33.29 454 SER B N 1
ATOM 6991 C CA . SER B 1 454 ? -10.215 29.843 75.421 1.00 35.38 454 SER B CA 1
ATOM 6992 C C . SER B 1 454 ? -9.610 31.235 75.482 1.00 47.41 454 SER B C 1
ATOM 6993 O O . SER B 1 454 ? -10.310 32.221 75.630 1.00 34.81 454 SER B O 1
ATOM 6996 N N . HIS B 1 455 ? -8.294 31.292 75.359 1.00 48.15 455 HIS B N 1
ATOM 6997 C CA . HIS B 1 455 ? -7.558 32.529 75.502 1.00 42.35 455 HIS B CA 1
ATOM 6998 C C . HIS B 1 455 ? -6.752 32.784 74.252 1.00 34.50 455 HIS B C 1
ATOM 6999 O O . HIS B 1 455 ? -5.759 32.128 74.007 1.00 36.63 455 HIS B O 1
ATOM 7006 N N . LEU B 1 456 ? -7.202 33.774 73.477 1.00 32.11 456 LEU B N 1
ATOM 7007 C CA . LEU B 1 456 ? -6.418 34.318 72.401 1.00 36.42 456 LEU B CA 1
ATOM 7008 C C . LEU B 1 456 ? -5.520 35.463 72.843 1.00 38.84 456 LEU B C 1
ATOM 7009 O O . LEU B 1 456 ? -5.839 36.205 73.751 1.00 33.80 456 LEU B O 1
ATOM 7014 N N . PRO B 1 457 ? -4.380 35.584 72.191 1.00 33.80 457 PRO B N 1
ATOM 7015 C CA . PRO B 1 457 ? -3.410 36.609 72.551 1.00 43.99 457 PRO B CA 1
ATOM 7016 C C . PRO B 1 457 ? -3.887 37.989 72.122 1.00 37.48 457 PRO B C 1
ATOM 7017 O O . PRO B 1 457 ? -4.412 38.148 71.055 1.00 36.07 457 PRO B O 1
ATOM 7021 N N . ASP B 1 458 ? -3.716 38.968 72.992 1.00 28.18 458 ASP B N 1
ATOM 7022 C CA . ASP B 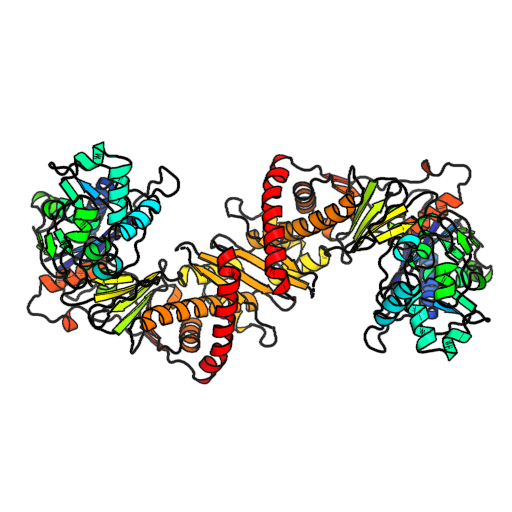1 458 ? -3.916 40.351 72.627 1.00 27.32 458 ASP B CA 1
ATOM 7023 C C . ASP B 1 458 ? -2.717 40.848 71.848 1.00 24.21 458 ASP B C 1
ATOM 7024 O O . ASP B 1 458 ? -1.588 40.724 72.281 1.00 35.58 458 ASP B O 1
ATOM 7029 N N . ALA B 1 459 ? -2.976 41.395 70.694 1.00 42.23 459 ALA B N 1
ATOM 7030 C CA . ALA B 1 459 ? -1.930 41.716 69.747 1.00 35.90 459 ALA B CA 1
ATOM 7031 C C . ALA B 1 459 ? -1.011 42.823 70.250 1.00 44.27 459 ALA B C 1
ATOM 7032 O O . ALA B 1 459 ? 0.196 42.728 70.110 1.00 34.62 459 ALA B O 1
ATOM 7034 N N . GLN B 1 460 ? -1.585 43.863 70.843 1.00 35.40 460 GLN B N 1
ATOM 7035 C CA . GLN B 1 460 ? -0.788 44.947 71.395 1.00 36.99 460 GLN B CA 1
ATOM 7036 C C . GLN B 1 460 ? 0.067 44.463 72.517 1.00 34.53 460 GLN B C 1
ATOM 7037 O O . GLN B 1 460 ? 1.245 44.774 72.586 1.00 33.35 460 GLN B O 1
ATOM 7043 N N . ARG B 1 461 ? -0.544 43.711 73.421 1.00 29.42 461 ARG B N 1
ATOM 7044 C CA . ARG B 1 461 ? 0.153 43.239 74.595 1.00 34.54 461 ARG B CA 1
ATOM 7045 C C . ARG B 1 461 ? 1.250 42.268 74.192 1.00 44.96 461 ARG B C 1
ATOM 7046 O O . ARG B 1 461 ? 2.348 42.300 74.727 1.00 31.00 461 ARG B O 1
ATOM 7054 N N . TYR B 1 462 ? 0.944 41.417 73.224 1.00 25.25 462 TYR B N 1
ATOM 7055 C CA . TYR B 1 462 ? 1.941 40.532 72.666 1.00 29.24 462 TYR B CA 1
ATOM 7056 C C . TYR B 1 462 ? 3.127 41.305 72.115 1.00 41.53 462 TYR B C 1
ATOM 7057 O O . TYR B 1 462 ? 4.264 40.934 72.341 1.00 39.62 462 TYR B O 1
ATOM 7066 N N . ALA B 1 463 ? 2.850 42.386 71.420 1.00 38.53 463 ALA B N 1
ATOM 7067 C CA . ALA B 1 463 ? 3.895 43.203 70.824 1.00 31.42 463 ALA B CA 1
ATOM 7068 C C . ALA B 1 463 ? 4.731 43.934 71.843 1.00 33.40 463 ALA B C 1
ATOM 7069 O O . ALA B 1 463 ? 5.932 44.101 71.691 1.00 36.50 463 ALA B O 1
ATOM 7071 N N . ALA B 1 464 ? 4.084 44.376 72.901 1.00 25.60 464 ALA B N 1
ATOM 7072 C CA . ALA B 1 464 ? 4.785 45.018 73.983 1.00 36.84 464 ALA B CA 1
ATOM 7073 C C . ALA B 1 464 ? 5.629 44.031 74.765 1.00 37.72 464 ALA B C 1
ATOM 7074 O O . ALA B 1 464 ? 6.580 44.411 75.412 1.00 35.84 464 ALA B O 1
ATOM 7076 N N . TYR B 1 465 ? 5.271 42.762 74.715 1.00 38.12 465 TYR B N 1
ATOM 7077 C CA . TYR B 1 465 ? 5.997 41.775 75.485 1.00 24.47 465 TYR B CA 1
ATOM 7078 C C . TYR B 1 465 ? 7.276 41.326 74.779 1.00 23.68 465 TYR B C 1
ATOM 7079 O O . TYR B 1 465 ? 8.221 40.899 75.414 1.00 25.01 465 TYR B O 1
ATOM 7088 N N . GLN B 1 466 ? 7.303 41.424 73.464 1.00 26.17 466 GLN B N 1
ATOM 7089 C CA . GLN B 1 466 ? 8.403 40.842 72.716 1.00 23.34 466 GLN B CA 1
ATOM 7090 C C . GLN B 1 466 ? 9.754 41.426 73.117 1.00 33.65 466 GLN B C 1
ATOM 7091 O O . GLN B 1 466 ? 10.695 40.709 73.397 1.00 34.07 466 GLN B O 1
ATOM 7097 N N . PRO B 1 467 ? 9.839 42.736 73.164 1.00 33.70 467 PRO B N 1
ATOM 7098 C CA . PRO B 1 467 ? 11.072 43.376 73.588 1.00 32.56 467 PRO B CA 1
ATOM 7099 C C . PRO B 1 467 ? 11.427 43.038 75.020 1.00 27.77 467 PRO B C 1
ATOM 7100 O O . PRO B 1 467 ? 12.589 42.888 75.332 1.00 39.32 467 PRO B O 1
ATOM 7104 N N . ARG B 1 468 ? 10.437 42.922 75.885 1.00 30.97 468 ARG B N 1
ATOM 7105 C CA . ARG B 1 468 ? 10.701 42.488 77.238 1.00 33.72 468 ARG B CA 1
ATOM 7106 C C . ARG B 1 468 ? 11.295 41.087 77.281 1.00 25.79 468 ARG B C 1
ATOM 7107 O O . ARG B 1 468 ? 12.119 40.773 78.125 1.00 24.08 468 ARG B O 1
ATOM 7115 N N . ARG B 1 469 ? 10.871 40.268 76.338 1.00 19.19 469 ARG B N 1
ATOM 7116 C CA . ARG B 1 469 ? 11.364 38.923 76.194 1.00 22.85 469 ARG B CA 1
ATOM 7117 C C . ARG B 1 469 ? 12.807 38.890 75.726 1.00 23.74 469 ARG B C 1
ATOM 7118 O O . ARG B 1 469 ? 13.575 38.059 76.166 1.00 26.24 469 ARG B O 1
ATOM 7126 N N . GLU B 1 470 ? 13.163 39.791 74.820 1.00 27.58 470 GLU B N 1
ATOM 7127 C CA . GLU B 1 470 ? 14.550 39.945 74.425 1.00 19.04 470 GLU B CA 1
ATOM 7128 C C . GLU B 1 470 ? 15.393 40.285 75.645 1.00 27.59 470 GLU B C 1
ATOM 7129 O O . GLU B 1 470 ? 16.416 39.677 75.882 1.00 32.15 470 GLU B O 1
ATOM 7135 N N . THR B 1 471 ? 14.919 41.242 76.434 1.00 32.09 471 THR B N 1
ATOM 7136 C CA . THR B 1 471 ? 15.584 41.650 77.663 1.00 27.48 471 THR B CA 1
ATOM 7137 C C . THR B 1 471 ? 15.709 40.503 78.661 1.00 35.19 471 THR B C 1
ATOM 7138 O O . THR B 1 471 ? 16.776 40.261 79.200 1.00 26.41 471 THR B O 1
ATOM 7142 N N . PHE B 1 472 ? 14.610 39.802 78.889 1.00 28.07 472 PHE B N 1
ATOM 7143 C CA . PHE B 1 472 ? 14.623 38.608 79.713 1.00 26.74 472 PHE B CA 1
ATOM 7144 C C . PHE B 1 472 ? 15.717 37.644 79.312 1.00 27.05 472 PHE B C 1
ATOM 7145 O O . PHE B 1 472 ? 16.452 37.168 80.148 1.00 27.68 472 PHE B O 1
ATOM 7153 N N . ARG B 1 473 ? 15.794 37.348 78.027 1.00 22.36 473 ARG B N 1
ATOM 7154 C CA . ARG B 1 473 ? 16.747 36.381 77.518 1.00 25.60 473 ARG B CA 1
ATOM 7155 C C . ARG B 1 473 ? 18.204 36.818 77.786 1.00 26.15 473 ARG B C 1
ATOM 7156 O O . ARG B 1 473 ? 19.009 36.043 78.248 1.00 29.00 473 ARG B O 1
ATOM 7164 N N . ARG B 1 474 ? 18.499 38.074 77.491 1.00 33.56 474 ARG B N 1
ATOM 7165 C CA . ARG B 1 474 ? 19.803 38.659 77.742 1.00 26.86 474 ARG B CA 1
ATOM 7166 C C . ARG B 1 474 ? 20.226 38.565 79.195 1.00 25.18 474 ARG B C 1
ATOM 7167 O O . ARG B 1 474 ? 21.334 38.182 79.497 1.00 27.01 474 ARG B O 1
ATOM 7175 N N . LEU B 1 475 ? 19.326 38.927 80.093 1.00 27.22 475 LEU B N 1
ATOM 7176 C CA . LEU B 1 475 ? 19.631 38.916 81.506 1.00 19.94 475 LEU B CA 1
ATOM 7177 C C . LEU B 1 475 ? 19.768 37.506 82.043 1.00 31.77 475 LEU B C 1
ATOM 7178 O O . LEU B 1 475 ? 20.692 37.213 82.776 1.00 24.21 475 LEU B O 1
ATOM 7183 N N . TYR B 1 476 ? 18.832 36.634 81.678 1.00 23.46 476 TYR B N 1
ATOM 7184 C CA . TYR B 1 476 ? 18.937 35.229 82.041 1.00 22.22 476 TYR B CA 1
ATOM 7185 C C . TYR B 1 476 ? 20.302 34.691 81.656 1.00 27.42 476 TYR B C 1
ATOM 7186 O O . TYR B 1 476 ? 20.951 34.025 82.439 1.00 43.71 476 TYR B O 1
ATOM 7195 N N . GLN B 1 477 ? 20.714 34.992 80.434 1.00 31.65 477 GLN B N 1
ATOM 7196 C CA . GLN B 1 477 ? 21.967 34.509 79.886 1.00 33.47 477 GLN B CA 1
ATOM 7197 C C . GLN B 1 477 ? 23.161 35.087 80.628 1.00 34.97 477 GLN B C 1
ATOM 7198 O O . GLN B 1 477 ? 24.101 34.386 80.944 1.00 40.12 477 GLN B O 1
ATOM 7204 N N . GLN B 1 478 ? 23.114 36.374 80.901 1.00 25.37 478 GLN B N 1
ATOM 7205 C CA . GLN B 1 478 ? 24.225 37.036 81.545 1.00 23.95 478 GLN B CA 1
ATOM 7206 C C . GLN B 1 478 ? 24.472 36.580 82.981 1.00 31.14 478 GLN B C 1
ATOM 7207 O O . GLN B 1 478 ? 25.609 36.417 83.389 1.00 35.36 478 GLN B O 1
ATOM 7213 N N . LEU B 1 479 ? 23.409 36.353 83.734 1.00 24.14 479 LEU B N 1
ATOM 7214 C CA . LEU B 1 479 ? 23.558 35.984 85.131 1.00 20.90 479 LEU B CA 1
ATOM 7215 C C . LEU B 1 479 ? 23.665 34.480 85.389 1.00 28.22 479 LEU B C 1
ATOM 7216 O O . LEU B 1 479 ? 23.977 34.071 86.488 1.00 31.30 479 LEU B O 1
ATOM 7221 N N . LEU B 1 480 ? 23.386 33.669 84.379 1.00 28.60 480 LEU B N 1
ATOM 7222 C CA . LEU B 1 480 ? 23.342 32.203 84.546 1.00 28.07 480 LEU B CA 1
ATOM 7223 C C . LEU B 1 480 ? 24.596 31.639 85.197 1.00 28.68 480 LEU B C 1
ATOM 7224 O O . LEU B 1 480 ? 24.513 30.922 86.172 1.00 45.01 480 LEU B O 1
ATOM 7229 N N . PRO B 1 481 ? 25.753 31.994 84.677 1.00 33.23 481 PRO B N 1
ATOM 7230 C CA . PRO B 1 481 ? 27.007 31.499 85.228 1.00 32.32 481 PRO B CA 1
ATOM 7231 C C . PRO B 1 481 ? 27.274 32.000 86.633 1.00 43.23 481 PRO B C 1
ATOM 7232 O O . PRO B 1 481 ? 28.120 31.453 87.318 1.00 45.46 481 PRO B O 1
ATOM 7236 N N . LEU B 1 482 ? 26.544 33.017 87.062 1.00 38.47 482 LEU B N 1
ATOM 7237 C CA . LEU B 1 482 ? 26.669 33.535 88.402 1.00 37.07 482 LEU B CA 1
ATOM 7238 C C . LEU B 1 482 ? 25.856 32.659 89.344 1.00 29.81 482 LEU B C 1
ATOM 7239 O O . LEU B 1 482 ? 26.206 32.469 90.484 1.00 34.53 482 LEU B O 1
ATOM 7244 N N . MET B 1 483 ? 24.753 32.143 88.834 1.00 46.55 483 MET B N 1
ATOM 7245 C CA . MET B 1 483 ? 23.818 31.356 89.614 1.00 50.98 483 MET B CA 1
ATOM 7246 C C . MET B 1 483 ? 24.055 29.869 89.362 1.00 60.55 483 MET B C 1
ATOM 7247 O O . MET B 1 483 ? 23.134 29.122 89.048 1.00 66.21 483 MET B O 1
ATOM 7252 N N . ALA B 1 484 ? 25.311 29.459 89.497 1.00 72.50 484 ALA B N 1
ATOM 7253 C CA . ALA B 1 484 ? 25.812 28.194 88.969 1.00 72.70 484 ALA B CA 1
ATOM 7254 C C . ALA B 1 484 ? 27.309 28.109 89.209 1.00 82.66 484 ALA B C 1
ATOM 7255 O O . ALA B 1 484 ? 27.759 27.481 90.162 1.00 70.89 484 ALA B O 1
#

Sequence (951 aa):
MYIGIDLGTSGVKVILLNEQGEVVAAQTEKLTVSRPHPLWSEQDPEQWWQATDRAMKALGDQHSLQDVKALGIAGQMHGATLLDAQQRVLRPAILWNDGRCAQECTLLEARVPQSRVITGNLMMPGFTAPKLLWVQRHEPEIFRQIDKVLLPKDYLRLRMTGEFASDMSDAAGTMWLDVAKRDWSDVMLQACDLSRDQMPALYEGSEITGALLPEVAKAWGMATVPVVAGGGDNAAGAVGVGMVDANQAMLSLGTSGVYFAVSEGFLSKPESAVHSFCHALPQRWHLMSVMLSAASCLDWAAKLTGLSNVPALIAAAQQADESAEPVWFLPYLSPQAKGVFFGLTHQHGPNELARAVLEGVGYALADGMDVVHACGIKPQSVTLIGGGARSEYWRQMLADISGQQLDYRTGGDVGPALGAARLAQIAANPEKSLIELLPQLPLEQSHLPDAQRYAAYQPRRETFRRLYQQLLPLMAMYIGIDLGTSGVKVILLNEQGEVVAAQTEKLTVSRPHPLWSEQDPEQWWQATDRAMKALGDQHSLQDVKALGIAGQMHGATLLDAQQRVLRPAILWNDGRCAQECTLLEARVPQSRVITGNLMMPGFTAPKLLWVQRHEPEIFRQIDKVLLPKDYLRLRMTGEFASDMSDAAGTMWLDVAKRDWSDVMLQACDLSRDQMPALYEGSEITGALLPEVAKAWGMATVPVVAGGGDNAAGAVGVGMVDANQAMLSLGTSGVYFAVSEGFLSKPESAVHSFCHALPQRWHLMSVMLSAASCLDWAAKLTGLSNVPALIAAAQQADESAEPVWFLPYLSQAKGVFFGLTHQHGPNELARAVLEGVGYALADGMDVVHACGIKPQSVTLIGGGARSEYWRQMLADISGQQLDYRTGGDVGPALGAARLAQIAANPEKSLIELLPQLPLEQSHLPDAQRYAAYQPRRETFRRLYQQLLPLMA